Protein 8J5D (pdb70)

Solvent-accessible surface area: 45286 Å² total; per-residue (Å²): 62,51,6,8,0,14,4,26,32,49,9,6,46,92,40,22,77,11,39,64,112,156,36,0,42,63,12,0,85,25,1,84,84,19,56,8,67,1,1,24,0,27,0,12,1,4,3,3,0,72,115,41,43,56,89,42,79,25,37,2,1,46,76,0,0,64,20,0,85,149,28,63,6,79,0,4,0,4,0,0,0,16,33,18,11,40,36,123,54,124,88,45,62,5,53,12,0,102,14,0,46,85,14,9,97,115,18,66,14,0,1,0,3,2,54,138,32,64,75,11,95,24,2,2,1,14,11,0,2,35,1,6,1,0,56,1,4,10,1,23,13,0,2,6,10,0,0,36,17,0,39,86,39,1,91,96,0,16,38,129,10,0,36,10,0,10,0,0,0,0,4,49,0,22,0,18,0,3,0,28,3,57,48,162,30,38,30,122,82,42,0,0,0,3,6,5,2,34,1,124,10,3,31,8,13,1,70,0,4,2,47,49,104,53,76,98,141,48,3,76,48,2,4,126,75,4,17,70,5,33,45,108,5,92,99,3,98,13,0,54,73,108,64,4,23,4,68,51,124,53,0,70,15,3,3,43,8,2,8,67,16,1,6,34,2,0,48,62,0,0,44,24,0,75,84,1,7,94,138,54,66,25,124,13,0,0,24,0,4,11,1,14,19,2,24,32,12,73,0,9,0,0,2,2,0,0,2,1,15,0,10,135,145,86,48,3,0,67,23,2,0,81,0,0,48,140,28,113,1,5,0,2,1,11,1,2,2,5,26,34,112,59,23,68,107,124,1,85,4,5,0,65,127,0,12,92,30,1,9,122,3,8,124,75,18,147,8,61,15,3,0,10,1,36,104,72,76,31,59,69,117,0,7,63,16,4,26,145,12,15,86,134,33,43,7,2,10,0,27,97,4,37,110,94,0,65,100,88,108,25,61,33,69,0,29,28,1,9,135,115,13,81,58,92,36,41,0,0,0,0,6,0,18,39,48,36,1,53,10,0,0,0,4,2,5,0,10,13,4,5,34,30,0,6,0,16,22,136,47,120,0,109,4,7,4,22,1,0,35,4,1,0,1,57,0,98,26,114,53,4,44,18,116,95,79,9,55,51,0,0,108,107,2,49,0,0,0,0,11,14,42,54,88,127,128,129,76,60,57,140,95,61,32,35,56,78,13,2,65,48,0,54,79,12,0,59,15,0,4,109,48,19,45,92,0,2,0,1,0,7,4,84,39,1,0,3,1,0,0,0,0,0,13,21,2,90,130,94,65,45,103,50,52,73,20,0,0,0,2,0,0,8,2,2,0,16,0,0,5,3,0,9,92,91,60,135,49,134,26,23,45,0,5,0,0,0,0,0,0,19,46,22,99,0,6,1,3,0,0,71,51,7,59,26,110,37,128,35,78,128,150,39,23,84,131,0,3,61,83,1,32,79,0,23,91,69,0,68,110,34,34,87,76,58,29,46,8,17,4,0,15,0,0,0,1,6,5,0,3,8,5,0,1,3,0,36,30,8,3,21,0,0,47,6,2,0,0,0,30,9,139,42,28,114,3,71,5,0,0,0,12,0,16,0,10,108,100,1,24,101,50,54,48,96,52,0,33,127,82,26,75,119,68,5,69,129,23,4,108,62,1,46,113,76,0,85,45,13,4,75,121,0,45,64,41,18,96,206,172,74,15,56,9,1,21,14,73,6,118,26,42,0,0,3,42,0,0,1,0,25,96,9,84,2,36,2,10,1,3,13,70,63,10,39,1,8,148,23,52,10,10,30,9,2,3,10,3,62,43,3,7,54,45,105,24,56,101,35,85,99,10,115,7,8,9,39,0,47,154,8,15,85,68,132,110,23,44,2,20,4,0,1,44,38,42,199,71,89,22,42,5,43,104,16,94,149,51,55,37,18,53,16,9,23,2,38,0,14,2,0,3,3,3,3,10,34,66,10,1,0,45,54,15,57,31,75,46,116,21,15,16,12,1,0,6,2,0,6,1,0,4,8,2,7,58,100,0,7,150,48,17,126,69,31,63,1,0,0,2,5,20,15,82,19,84,73,143,17,136,83,12,38,13,80,35,56,39,120,35,9,41,104,0,10,68,86,48,135,79,74,83,34,43,0,0,0,0,8,0,15,31,50,25,1,55,10,0,0,0,0,2,6,0,8,10,17,0,30,27,0,16,0,26,27,155,40,83,1,98,1,4,10,16,0,0,37,2,1,0,4,53,1,100,8,126,38,23,38,25,101,103,68,5,44,64,0,0,119,92,2,48,0,0,0,0,11,12,38,58,76,141,102,144,84,71,82,172,106,53,32,29,64,63,4,0,79,49,0,60,74,8,0,44,21,1,6,117,48,24,46,99,3,2,4,0,0,5,2,84,45,1,6,7,0,0,0,0,0,0,14,0,5,119,105,82,62,56,46,50,60,111,30,0,0,0,1,1,0,10,4,5,1,11,0,1,1,2,0,13,88,89,56,161,45,123,22,12,31,0,20,0,8,2,3,0,0,18,49,42,96,2,6,6,4,1,1,66,60,15,52,10,121,48,129,29,61,118,109,20,28,82,80,0,8,56,82,1,40,62,1,29,84,68,0,48,98,30,37,96,45,80,17,62,4,21,3,0,11,0,0,0,0,4,20,0,3,7,0,0,0,18,0,28,88,45,38,50,56,0,78,11,12,0,0,0,26,10,146,54,27,108,1,66,10,0,0,1,41,0,39,0,4,114,105,0,16,95,49,50,36,106,50,6,49,114,69,27,62,104,64,5,98,105,33,20,118,44,0,59,102,74,0,96,57,24,4,70,115,0,64,75,51,7,121

Foldseek 3Di:
DAEEEEADPQCADLALAGPPVVVVVVQLVLCVVLVHQAYEYEPEQCHQCAEPLQGGDCRRVVVVQVVCVVSPHAYAYEDQQFWDADAPDGRDTRAHHPLVVVLCVVPVLQFFAFPVGDGDRGHGDLLQQQPLRRVRGHVLRSSLSVLLVVCVVCVVPFQPRYAEYEYQLEHVSALWYPQARSHVDQADPPWQGTARQFRVSRLVVLCVLCVVVVHNPLSPGDDPFLDGGRDALCVTQQRALPPRVCPPPSNVSVLCSLLVSSLVSVLSNLVSNCVSCPPRNHAYAHEHEQLQWLQPGQQSRNCSRGNFRPGVVDHRCLVVLQSCLVSVYEYEYEAQLDQQVNDDPVRVGHSPVSLVSNVVSCVVSVHFYAYEYPDADQDVSSLVSNLCSVVVHPYYYYDHDDCVCVDDVNVVSVSVSVVSND/DDAAEEEAALQDLQNLLLQLLLQPDPQAQEYEYHDQDRFVVSQVVNCPDPGNYHYYYDHDPVCLLVRCARHQAYAYQHADFAAVPRDPVVRVLRLLVSLLVSLLSCQVHPLNRLYEYERPPLLQSQLLSLVSNVVVVSSPQQRGWYQPQLLQLVLLVLCCVVVVDDSVQWTWKWKAGLQLLRIFTQRCVTVVHDDADPVRCPPSSNCSSCVFVVQCVVVPRGGTDRNSSSVSVSVVVVLQSVQLVPPQVRKDWTWTQDPLDPARIMTTIAGQHNRGGPDGDSCSPPPGDPVSVVSNVVSPVVSNVSNVNNVVSSVD/DQPLKDKDKFWPPPQWKWFAFLPQWIWTQWGFPPGRVLVVQPRFGGWTWFWKAAQARHDGGGHRAVQVVVRVQVDGGHMMMTMTGQDPDHDPCVCVVPPDLLRQALLNVQDKDKDAFLQFFPVNQRVPDDGGHDDIDIGRQSRGTHSVNSVVVPVGRTSDTGHHDHDPPGDTHGHPDPVVVVVVVVVVVVD/DPAEEEEAQLQDLQNLLLQLLLQQDLLAQEYEYEDQDCQVVSQVVNQPDPRNHHYYYAHDLVRLLVRLQGHAAYEYQNADFDDDPDDVVVSVVVLLVSLLVSLLSNLVRPLQHAYEYNHPPCLQNQLLSQVSNVVSVSRDQQRYWYQQQLLQLVLLVLVCVVDVDDSVPWGWAWKFGHAALRTQTPPVPIPPDDDDDPVRNVVSSVCSRCPQVVQCVVVVNPGTDRNSSSVSVSVVVVLQSCQLVADFPSFDQTWGQDPLDPQRIMGGTATQHNNGRPDGDNCVVPPDDVVCVVSVVVSVVVSVVSHVNSVVSSD

Sequence (1244 aa):
VPVFVMMPLDSVTMGNTVNRRKAMKASLQALKSAGVEGIMIDVWWGLVEKESPGTYNWGGYNELLELAKKLGLKVQAVMSFHQCGGNVGDSVTIPLPQWVVEEVDKDPDLAYTDQWGRRNHEYISLGADTLPVLKGRTPVQCYADFMRAFRDNFKHLLGETIVEIQVGMGPAGELRYPSYPEQEGTWKFPGIGAFQCYDKYSLSSLKAAAETYGKPEWGSTGPTDAGHYNNWPEDTQFFKKEGGGWNSEYGDFFLSWYSQMLLDHGERILSSAKSIFENMGVKISVKIAGIHWHYGTRSHAPELTAGYYNTRFRDGYLPIAQMLARHNAIFNFTCIEMRDHEQPQDALCAPEKLVNQVALATLAAEVPLAGENALPRYDDYAHEQILKASALMCAFTYLRMNPELFQADNWGKFVAFVKKMGASYKVAVLGAAGGIGQPLSLLIKMSPLVSTLHLYDIANVKGVAADLSHCNTPSQVRDFTGPSELADCLKDVNVVVIPAGVPRKPGMTRDDLFNINANIVKTLVEAVAENCPNAFIHIISNPVNSTVPIAAEVLKKKGVYDPKKLFGVTTLDVVRANTFVSQKKNLKLIDVDVPVIGGHAGITILPLLSKTKPSVNFTDEEIQELTVRIQNAGTEVVDAKAGAGSATLSMAYAAARFVESSLRALDGDGDVYECSFVESTLTDLPFFASRVKIGKNGLEAVIESDLQGLTEYEQKALEALKVELKASIDKGVAFANKMNLNEYMVTLEKPLGIRFALSADGKIFVHAIKKGSNAEKARIIMVGDTLKKASDSSGGTLVEIKDFGDTKKMLVEKTGSFSLVLERPFSPFPIQYLLHLSDLDLLYNRGRVSFVTWNKNLLSSNLRASSQGSGNSGYAAFSSKFFTPQGWKLLNISPLVSVFSEDVPGDGEWGYGNFPLEEYIKALDRSKGASYKVAVLGAAGGIGQPLSLLIKMSPLVSTLHLYDIANVKGVAADLSHCNTPSQVRDFTGPSELADCLKDVNVVVIPAGVPRKPGMTRDDLFNINANIVKTLVEAVAENCPNAFIHIISNPVNSTVPIAAEVLKKKGVYDPKKLFGVTTLDVVRANTFVSQKKNLKLIDVDVPVIGGHAGITILPLLSKTKPSVNFTDEEIQELTVRIQNAGTEVVDAKAGAGSATLSMAYAAARFVESSLRALDGDGDVYECSFVESTLTDLPFFASRVKIGKNGLEAVIESDLQGLTEYEQKALEALKVELKASIDKGVAFAN

B-factor: mean 66.35, std 25.89, range [2.87, 139.89]

Secondary structure (DSSP, 8-state):
--EEEEPPTTSB-SSSSBSSHHHHHHHHHHHHHTT--EEEEEEESTTTSSS-SS----HHHHHHHHHHHHTT-EEEEEEE-S--S-SSS-----PPPHHHHHHHHHSGGGEEE-TT--EEEEEE-STTTTS--BTTB-HHHHHHHHHHHHHHHTTTTBTTTEEEEEE--SGGGBSS-----TGGGSS-SS---------HHHHHHHHHHHHHTT-TTSSSSS-TTS--TTS-GGGSTTT-TTT-GGGSHHHHHHHHHHHHHHHHHHHHHHHHHHHHTTTSS-EEEEEE----TT-SSSS-HHHHHTT----SSS-THHHHHHHHHHHTEEEEE---S--TTTS-TTTT--HHHHHHHHHHHHHHHT--EEEE-SS----HHHHHHHHHHHH----EEE---SGGGGSHHHHHHHHHHHHHH-/--EEEEEETTTSTTHHHHHHHHHT-SSEEEEEEE-SSS-HHHHHHHHTS--S-EEEEE-SHHHHHHHTTT-SEEEE----PPPTT--HHHHHHHHHHHHHHHHHHHHHH-SSS-EEE-SSPHHHHHHHHHHHHHTTT---GGGEEEE-HHHHHHHHHHHHHHHT--TTT----EEE-SSSTTEEE-GGG-SS-----HHHHTTHHHHHHHHHHHHHHHTTTS-S--HHHHHHHHHHHHHHHHHHT--TT-EEEEEE--TTSSSSSEEEEEEEETTEEEEE-GGGGSS--HHHHHHHHHHHHHHHHHHHHHHHHHH-/--EEEEEESTTSTTHHHHHHHHHS-TTEEEEEEEESS-HHHHHHHHTTS-SS-EEEEEEHHHHHHHHTSS-SEEEE---PPP-TT--HHHHHHHHHHHHHHHHHHHHHH--SSEEEE-SS-HHHHHHHHHHHHHHHT---GGG-EEE-HHHHHHHHHHHHHHTT--TTT----EEE-SSSTTEEE-GGG-SS-----HHHHHHHHHHHTTSHHHHHHHTTTS----HHHHHHHHHHHHHHHHHHTT-S--EEEEEEE-SSSSSSEEEEEEEEETTEEEEE-SGGGSS--HHHHHHHHHHHHHHHHHHHHHHHHH-/--TTEEEEEEESP--EEEEEETTS-EEEEEEETTSHHHHSTT--SS-EEEEE--TT----EE--SHHHHHHHHH--SSEEEEEEE--SS---HHHHHHS-TTTS-S-SS---EEE--TTTB-TTS---SSSS-SS-EEESSGGGB-HHHHHHH--PPEEEEE-----S---EES-SS-HHHHHHHHHHHH-

Organism: Arabidopsis thaliana (NCBI:txid3702)

InterPro domains:
  IPR001371 Glycoside hydrolase, family 14B, plant [PR00842] (265-274)
  IPR001371 Glycoside hydrolase, family 14B, plant [PR00842] (425-435)
  IPR001371 Glycoside hydrolase, family 14B, plant [PR00842] (481-490)
  IPR001371 Glycoside hydrolase, family 14B, plant [PR00842] (514-528)
  IPR001371 Glycoside hydrolase, family 14B, plant [PR00842] (529-543)
  IPR001554 Glycoside hydrolase, family 14 [PF01373] (109-541)
  IPR001554 Glycoside hydrolase, family 14 [PR00750] (140-154)
  IPR001554 Glycoside hydrolase, family 14 [PR00750] (161-179)
  IPR001554 Glycoside hydrolase, family 14 [PR00750] (183-204)
  IPR001554 Glycoside hydrolase, family 14 [PR00750] (275-297)
  IPR001554 Glycoside hydrolase, family 14 [PR00750] (351-370)
  IPR001554 Glycoside hydrolase, family 14 [PR00750] (387-403)
  IPR001554 Glycoside hydrolase, family 14 [PR00750] (404-415)
  IPR001554 Glycoside hydrolase, family 14 [PR00750] (422-445)
  IPR001554 Glycoside hydrolase, family 14 [PR00750] (459-481)
  IPR001554 Glycoside hydrolase, family 14 [PTHR31352] (100-550)
  IPR017853 Glycoside hydrolase superfamily [SSF51445] (104-547)
  IPR018238 Glycoside hydrolase, family 14, conserved site [PS00506] (187-195)
  IPR018238 Glycoside hydrolase, family 14, conserved site [PS00679] (275-285)

GO terms:
  GO:0016161 beta-amylase activity (F, IDA)
  GO:0009414 response to water deprivation (P, IEP)
  GO:0005983 starch catabolic process (P, IDA)
  GO:0005983 starch catabolic process (P, IMP)

Structure (mmCIF, N/CA/C/O backbone):
data_8J5D
#
_entry.id   8J5D
#
_cell.length_a   1.00
_cell.length_b   1.00
_cell.length_c   1.00
_cell.angle_alpha   90.00
_cell.angle_beta   90.00
_cell.angle_gamma   90.00
#
_symmetry.space_group_name_H-M   'P 1'
#
loop_
_entity.id
_entity.type
_entity.pdbx_description
1 polymer 'Beta-amylase 1, chloroplastic'
2 polymer 'Malate dehydrogenase, chloroplastic'
3 polymer 'Phosphoglucan phosphatase LSF1, chloroplastic'
#
loop_
_atom_site.group_PDB
_atom_site.id
_atom_site.type_symbol
_atom_site.label_atom_id
_atom_site.label_alt_id
_atom_site.label_comp_id
_atom_site.label_asym_id
_atom_site.label_entity_id
_atom_site.label_seq_id
_atom_site.pdbx_PDB_ins_code
_atom_site.Cartn_x
_atom_site.Cartn_y
_atom_site.Cartn_z
_atom_site.occupancy
_atom_site.B_iso_or_equiv
_atom_site.auth_seq_id
_atom_site.auth_comp_id
_atom_site.auth_asym_id
_atom_site.auth_atom_id
_atom_site.pdbx_PDB_model_num
ATOM 1 N N . VAL A 1 30 ? 109.637 132.704 182.280 1.00 91.07 106 VAL A N 1
ATOM 2 C CA . VAL A 1 30 ? 110.645 132.340 181.293 1.00 91.91 106 VAL A CA 1
ATOM 3 C C . VAL A 1 30 ? 111.129 130.915 181.537 1.00 92.75 106 VAL A C 1
ATOM 4 O O . VAL A 1 30 ? 111.502 130.568 182.658 1.00 93.25 106 VAL A O 1
ATOM 8 N N . PRO A 1 31 ? 111.107 130.090 180.490 1.00 90.42 107 PRO A N 1
ATOM 9 C CA . PRO A 1 31 ? 111.594 128.712 180.627 1.00 89.29 107 PRO A CA 1
ATOM 10 C C . PRO A 1 31 ? 113.052 128.670 181.062 1.00 89.28 107 PRO A C 1
ATOM 11 O O . PRO A 1 31 ? 113.868 129.498 180.654 1.00 89.97 107 PRO A O 1
ATOM 15 N N . VAL A 1 32 ? 113.372 127.684 181.896 1.00 92.87 108 VAL A N 1
ATOM 16 C CA . VAL A 1 32 ? 114.705 127.512 182.460 1.00 93.20 108 VAL A CA 1
ATOM 17 C C . VAL A 1 32 ? 115.255 126.178 181.978 1.00 94.82 108 VAL A C 1
ATOM 18 O O . VAL A 1 32 ? 114.576 125.149 182.078 1.00 95.35 108 VAL A O 1
ATOM 22 N N . PHE A 1 33 ? 116.476 126.197 181.448 1.00 93.15 109 PHE A N 1
ATOM 23 C CA . PHE A 1 33 ? 117.129 125.001 180.936 1.00 91.22 109 PHE A CA 1
ATOM 24 C C . PHE A 1 33 ? 118.500 124.847 181.576 1.00 92.57 109 PHE A C 1
ATOM 25 O O . PHE A 1 33 ? 119.214 125.832 181.780 1.00 95.96 109 PHE A O 1
ATOM 33 N N . VAL A 1 34 ? 118.856 123.608 181.901 1.00 88.08 110 VAL A N 1
ATOM 34 C CA . VAL A 1 34 ? 120.141 123.280 182.513 1.00 87.63 110 VAL A CA 1
ATOM 35 C C . VAL A 1 34 ? 120.908 122.360 181.573 1.00 89.69 110 VAL A C 1
ATOM 36 O O . VAL A 1 34 ? 120.309 121.540 180.874 1.00 91.41 110 VAL A O 1
ATOM 40 N N . MET A 1 35 ? 122.226 122.528 181.518 1.00 95.50 111 MET A N 1
ATOM 41 C CA . MET A 1 35 ? 123.045 121.750 180.596 1.00 97.90 111 MET A CA 1
ATOM 42 C C . MET A 1 35 ? 123.717 120.563 181.286 1.00 100.72 111 MET A C 1
ATOM 43 O O . MET A 1 35 ? 124.329 120.702 182.344 1.00 103.91 111 MET A O 1
ATOM 48 N N . MET A 1 36 ? 123.634 119.374 180.632 1.00 90.79 112 MET A N 1
ATOM 49 C CA . MET A 1 36 ? 124.329 118.146 180.992 1.00 89.30 112 MET A CA 1
ATOM 50 C C . MET A 1 36 ? 125.835 118.361 180.891 1.00 91.08 112 MET A C 1
ATOM 51 O O . MET A 1 36 ? 126.295 119.004 179.941 1.00 90.75 112 MET A O 1
ATOM 56 N N . PRO A 1 37 ? 126.639 117.831 181.837 1.00 91.82 113 PRO A N 1
ATOM 57 C CA . PRO A 1 37 ? 128.095 118.003 181.730 1.00 93.77 113 PRO A CA 1
ATOM 58 C C . PRO A 1 37 ? 128.658 117.397 180.458 1.00 91.41 113 PRO A C 1
ATOM 59 O O . PRO A 1 37 ? 127.953 116.719 179.702 1.00 91.34 113 PRO A O 1
ATOM 63 N N . LEU A 1 38 ? 129.943 117.638 180.220 1.00 90.61 114 LEU A N 1
ATOM 64 C CA . LEU A 1 38 ? 130.612 117.098 179.048 1.00 91.58 114 LEU A CA 1
ATOM 65 C C . LEU A 1 38 ? 130.747 115.580 179.113 1.00 92.13 114 LEU A C 1
ATOM 66 O O . LEU A 1 38 ? 130.999 114.939 178.086 1.00 88.87 114 LEU A O 1
ATOM 71 N N . ASP A 1 39 ? 130.565 114.988 180.299 1.00 101.08 115 ASP A N 1
ATOM 72 C CA . ASP A 1 39 ? 130.554 113.540 180.483 1.00 98.92 115 ASP A CA 1
ATOM 73 C C . ASP A 1 39 ? 129.158 112.940 180.455 1.00 97.15 115 ASP A C 1
ATOM 74 O O . ASP A 1 39 ? 128.907 111.940 181.139 1.00 98.72 115 ASP A O 1
ATOM 79 N N . SER A 1 40 ? 128.235 113.524 179.693 1.00 92.62 116 SER A N 1
ATOM 80 C CA . SER A 1 40 ? 126.908 112.932 179.592 1.00 93.78 116 SER A CA 1
ATOM 81 C C . SER A 1 40 ? 126.951 111.588 178.872 1.00 95.65 116 SER A C 1
ATOM 82 O O . SER A 1 40 ? 126.103 110.723 179.119 1.00 96.83 116 SER A O 1
ATOM 85 N N . VAL A 1 41 ? 127.924 111.394 177.981 1.00 90.58 117 VAL A N 1
ATOM 86 C CA . VAL A 1 41 ? 128.122 110.136 177.267 1.00 86.23 117 VAL A CA 1
ATOM 87 C C . VAL A 1 41 ? 129.617 109.846 177.222 1.00 87.38 117 VAL A C 1
ATOM 88 O O . VAL A 1 41 ? 130.418 110.742 176.934 1.00 89.87 117 VAL A O 1
ATOM 92 N N . THR A 1 42 ? 129.991 108.599 177.508 1.00 82.85 118 THR A N 1
ATOM 93 C CA . THR A 1 42 ? 131.393 108.206 177.510 1.00 82.10 118 THR A CA 1
ATOM 94 C C . THR A 1 42 ? 131.932 108.136 176.081 1.00 78.20 118 THR A C 1
ATOM 95 O O . THR A 1 42 ? 131.245 108.456 175.108 1.00 78.09 118 THR A O 1
ATOM 99 N N . MET A 1 43 ? 133.194 107.713 175.959 1.00 77.10 119 MET A N 1
ATOM 100 C CA . MET A 1 43 ? 133.767 107.485 174.636 1.00 80.02 119 MET A CA 1
ATOM 101 C C . MET A 1 43 ? 132.987 106.414 173.886 1.00 79.90 119 MET A C 1
ATOM 102 O O . MET A 1 43 ? 132.699 106.563 172.693 1.00 79.78 119 MET A O 1
ATOM 107 N N . GLY A 1 44 ? 132.638 105.327 174.569 1.00 81.33 120 GLY A N 1
ATOM 108 C CA . GLY A 1 44 ? 131.644 104.420 174.037 1.00 79.34 120 GLY A CA 1
ATOM 109 C C . GLY A 1 44 ? 130.251 105.005 174.165 1.00 81.84 120 GLY A C 1
ATOM 110 O O . GLY A 1 44 ? 129.976 105.841 175.025 1.00 82.50 120 GLY A O 1
ATOM 111 N N . ASN A 1 45 ? 129.351 104.553 173.292 1.00 72.90 121 ASN A N 1
ATOM 112 C CA . ASN A 1 45 ? 127.998 105.103 173.233 1.00 69.20 121 ASN A CA 1
ATOM 113 C C . ASN A 1 45 ? 127.140 104.551 174.376 1.00 71.92 121 ASN A C 1
ATOM 114 O O . ASN A 1 45 ? 126.116 103.900 174.178 1.00 76.06 121 ASN A O 1
ATOM 119 N N . THR A 1 46 ? 127.588 104.832 175.599 1.00 83.03 122 THR A N 1
ATOM 120 C CA . THR A 1 46 ? 126.894 104.426 176.812 1.00 83.86 122 THR A CA 1
ATOM 121 C C . THR A 1 46 ? 126.760 105.623 177.742 1.00 85.40 122 THR A C 1
ATOM 122 O O . THR A 1 46 ? 127.610 106.518 177.756 1.00 85.96 122 THR A O 1
ATOM 126 N N . VAL A 1 47 ? 125.679 105.629 178.522 1.00 92.07 123 VAL A N 1
ATOM 127 C CA . VAL A 1 47 ? 125.443 106.712 179.469 1.00 92.70 123 VAL A CA 1
ATOM 128 C C . VAL A 1 47 ? 126.427 106.598 180.625 1.00 94.15 123 VAL A C 1
ATOM 129 O O . VAL A 1 47 ? 126.607 105.521 181.207 1.00 96.32 123 VAL A O 1
ATOM 133 N N . ASN A 1 48 ? 127.071 107.712 180.962 1.00 94.48 124 ASN A N 1
ATOM 134 C CA . ASN A 1 48 ? 127.991 107.771 182.089 1.00 95.74 124 ASN A CA 1
ATOM 135 C C . ASN A 1 48 ? 127.215 108.057 183.367 1.00 97.85 124 ASN A C 1
ATOM 136 O O . ASN A 1 48 ? 126.313 108.901 183.369 1.00 98.06 124 ASN A O 1
ATOM 141 N N . ARG A 1 49 ? 127.551 107.331 184.434 1.00 109.23 125 ARG A N 1
ATOM 142 C CA . ARG A 1 49 ? 127.018 107.543 185.784 1.00 110.20 125 ARG A CA 1
ATOM 143 C C . ARG A 1 49 ? 125.487 107.646 185.765 1.00 111.03 125 ARG A C 1
ATOM 144 O O . ARG A 1 49 ? 124.885 108.636 186.176 1.00 111.81 125 ARG A O 1
ATOM 152 N N . ARG A 1 50 ? 124.862 106.562 185.297 1.00 107.45 126 ARG A N 1
ATOM 153 C CA . ARG A 1 50 ? 123.426 106.573 185.017 1.00 108.01 126 ARG A CA 1
ATOM 154 C C . ARG A 1 50 ? 122.604 106.851 186.275 1.00 109.82 126 ARG A C 1
ATOM 155 O O . ARG A 1 50 ? 121.625 107.613 186.236 1.00 110.60 126 ARG A O 1
ATOM 163 N N . LYS A 1 51 ? 122.979 106.240 187.401 1.00 114.22 127 LYS A N 1
ATOM 164 C CA . LYS A 1 51 ? 122.291 106.522 188.660 1.00 114.89 127 LYS A CA 1
ATOM 165 C C . LYS A 1 51 ? 122.505 107.968 189.095 1.00 114.36 127 LYS A C 1
ATOM 166 O O . LYS A 1 51 ? 121.593 108.604 189.641 1.00 113.85 127 LYS A O 1
ATOM 172 N N . ALA A 1 52 ? 123.702 108.507 188.859 1.00 111.89 128 ALA A N 1
ATOM 173 C CA . ALA A 1 52 ? 123.946 109.912 189.164 1.00 112.10 128 ALA A CA 1
ATOM 174 C C . ALA A 1 52 ? 123.059 110.815 188.319 1.00 113.15 128 ALA A C 1
ATOM 175 O O . ALA A 1 52 ? 122.587 111.855 188.791 1.00 114.81 128 ALA A O 1
ATOM 177 N N . MET A 1 53 ? 122.832 110.440 187.058 1.00 108.97 129 MET A N 1
ATOM 178 C CA . MET A 1 53 ? 121.969 111.242 186.198 1.00 109.78 129 MET A CA 1
ATOM 179 C C . MET A 1 53 ? 120.512 111.159 186.643 1.00 109.70 129 MET A C 1
ATOM 180 O O . MET A 1 53 ? 119.784 112.152 186.562 1.00 109.67 129 MET A O 1
ATOM 185 N N . LYS A 1 54 ? 120.063 109.983 187.093 1.00 110.81 130 LYS A N 1
ATOM 186 C CA . LYS A 1 54 ? 118.787 109.909 187.811 1.00 110.86 130 LYS A CA 1
ATOM 187 C C . LYS A 1 54 ? 118.719 110.876 188.985 1.00 110.62 130 LYS A C 1
ATOM 188 O O . LYS A 1 54 ? 117.752 111.636 189.108 1.00 110.09 130 LYS A O 1
ATOM 194 N N . ALA A 1 55 ? 119.729 110.875 189.854 1.00 112.70 131 ALA A N 1
ATOM 195 C CA . ALA A 1 55 ? 119.690 111.799 190.986 1.00 114.35 131 ALA A CA 1
ATOM 196 C C . ALA A 1 55 ? 119.576 113.242 190.505 1.00 114.32 131 ALA A C 1
ATOM 197 O O . ALA A 1 55 ? 118.701 113.999 190.959 1.00 113.20 131 ALA A O 1
ATOM 199 N N . SER A 1 56 ? 120.420 113.615 189.540 1.00 108.38 132 SER A N 1
ATOM 200 C CA . SER A 1 56 ? 120.458 114.989 189.056 1.00 106.63 132 SER A CA 1
ATOM 201 C C . SER A 1 56 ? 119.129 115.390 188.434 1.00 107.08 132 SER A C 1
ATOM 202 O O . SER A 1 56 ? 118.570 116.441 188.762 1.00 108.60 132 SER A O 1
ATOM 205 N N . LEU A 1 57 ? 118.594 114.548 187.549 1.00 107.74 133 LEU A N 1
ATOM 206 C CA . LEU A 1 57 ? 117.388 114.900 186.813 1.00 109.06 133 LEU A CA 1
ATOM 207 C C . LEU A 1 57 ? 116.156 114.885 187.705 1.00 108.63 133 LEU A C 1
ATOM 208 O O . LEU A 1 57 ? 115.238 115.688 187.503 1.00 106.89 133 LEU A O 1
ATOM 213 N N . GLN A 1 58 ? 116.101 113.967 188.671 1.00 115.40 134 GLN A N 1
ATOM 214 C CA . GLN A 1 58 ? 115.003 113.973 189.627 1.00 115.59 134 GLN A CA 1
ATOM 215 C C . GLN A 1 58 ? 115.014 115.255 190.449 1.00 115.96 134 GLN A C 1
ATOM 216 O O . GLN A 1 58 ? 113.973 115.902 190.631 1.00 115.86 134 GLN A O 1
ATOM 222 N N . ALA A 1 59 ? 116.194 115.670 190.916 1.00 115.13 135 ALA A N 1
ATOM 223 C CA . ALA A 1 59 ? 116.270 116.965 191.586 1.00 115.69 135 ALA A CA 1
ATOM 224 C C . ALA A 1 59 ? 115.858 118.102 190.653 1.00 115.73 135 ALA A C 1
ATOM 225 O O . ALA A 1 59 ? 115.152 119.029 191.073 1.00 114.93 135 ALA A O 1
ATOM 227 N N . LEU A 1 60 ? 116.276 118.042 189.387 1.00 111.28 136 LEU A N 1
ATOM 228 C CA . LEU A 1 60 ? 115.986 119.126 188.454 1.00 108.13 136 LEU A CA 1
ATOM 229 C C . LEU A 1 60 ? 114.492 119.269 188.193 1.00 107.80 136 LEU A C 1
ATOM 230 O O . LEU A 1 60 ? 113.964 120.386 188.223 1.00 107.94 136 LEU A O 1
ATOM 235 N N . LYS A 1 61 ? 113.783 118.164 187.935 1.00 114.98 137 LYS A N 1
ATOM 236 C CA . LYS A 1 61 ? 112.365 118.340 187.640 1.00 115.67 137 LYS A CA 1
ATOM 237 C C . LYS A 1 61 ? 111.560 118.570 188.911 1.00 115.25 137 LYS A C 1
ATOM 238 O O . LYS A 1 61 ? 110.488 119.181 188.841 1.00 114.45 137 LYS A O 1
ATOM 244 N N . SER A 1 62 ? 112.049 118.106 190.071 1.00 114.87 138 SER A N 1
ATOM 245 C CA . SER A 1 62 ? 111.430 118.513 191.327 1.00 115.91 138 SER A CA 1
ATOM 246 C C . SER A 1 62 ? 111.627 120.002 191.583 1.00 115.38 138 SER A C 1
ATOM 247 O O . SER A 1 62 ? 110.818 120.627 192.279 1.00 115.02 138 SER A O 1
ATOM 250 N N . ALA A 1 63 ? 112.688 120.584 191.031 1.00 111.64 139 ALA A N 1
ATOM 251 C CA . ALA A 1 63 ? 112.933 122.015 191.137 1.00 111.08 139 ALA A CA 1
ATOM 252 C C . ALA A 1 63 ? 112.070 122.833 190.187 1.00 110.83 139 ALA A C 1
ATOM 253 O O . ALA A 1 63 ? 112.071 124.065 190.277 1.00 110.13 139 ALA A O 1
ATOM 255 N N . GLY A 1 64 ? 111.334 122.185 189.288 1.00 107.26 140 GLY A N 1
ATOM 256 C CA . GLY A 1 64 ? 110.506 122.898 188.339 1.00 106.93 140 GLY A CA 1
ATOM 257 C C . GLY A 1 64 ? 111.222 123.407 187.111 1.00 107.10 140 GLY A C 1
ATOM 258 O O . GLY A 1 64 ? 110.661 124.243 186.393 1.00 106.05 140 GLY A O 1
ATOM 259 N N . VAL A 1 65 ? 112.445 122.937 186.849 1.00 105.61 141 VAL A N 1
ATOM 260 C CA . VAL A 1 65 ? 113.190 123.390 185.681 1.00 104.31 141 VAL A CA 1
ATOM 261 C C . VAL A 1 65 ? 112.453 122.971 184.418 1.00 104.27 141 VAL A C 1
ATOM 262 O O . VAL A 1 65 ? 111.971 121.836 184.307 1.00 105.36 141 VAL A O 1
ATOM 266 N N . GLU A 1 66 ? 112.348 123.900 183.462 1.00 100.85 142 GLU A N 1
ATOM 267 C CA . GLU A 1 66 ? 111.605 123.626 182.235 1.00 101.50 142 GLU A CA 1
ATOM 268 C C . GLU A 1 66 ? 112.262 122.526 181.409 1.00 101.05 142 GLU A C 1
ATOM 269 O O . GLU A 1 66 ? 111.568 121.654 180.876 1.00 103.63 142 GLU A O 1
ATOM 275 N N . GLY A 1 67 ? 113.584 122.532 181.303 1.00 94.75 143 GLY A N 1
ATOM 276 C CA . GLY A 1 67 ? 114.232 121.584 180.423 1.00 97.40 143 GLY A CA 1
ATOM 277 C C . GLY A 1 67 ? 115.741 121.569 180.535 1.00 96.98 143 GLY A C 1
ATOM 278 O O . GLY A 1 67 ? 116.331 122.172 181.434 1.00 98.53 143 GLY A O 1
ATOM 279 N N . ILE A 1 68 ? 116.361 120.862 179.588 1.00 88.61 144 ILE A N 1
ATOM 280 C CA . ILE A 1 68 ? 117.761 120.484 179.678 1.00 86.47 144 ILE A CA 1
ATOM 281 C C . ILE A 1 68 ? 118.368 120.464 178.280 1.00 86.21 144 ILE A C 1
ATOM 282 O O . ILE A 1 68 ? 117.690 120.194 177.288 1.00 87.08 144 ILE A O 1
ATOM 287 N N . MET A 1 69 ? 119.668 120.742 178.214 1.00 78.02 145 MET A N 1
ATOM 288 C CA . MET A 1 69 ? 120.399 120.926 176.964 1.00 79.92 145 MET A CA 1
ATOM 289 C C . MET A 1 69 ? 121.514 119.896 176.870 1.00 81.59 145 MET A C 1
ATOM 290 O O . MET A 1 69 ? 122.328 119.772 177.791 1.00 83.71 145 MET A O 1
ATOM 295 N N . ILE A 1 70 ? 121.549 119.165 175.755 1.00 69.63 146 ILE A N 1
ATOM 296 C CA . ILE A 1 70 ? 122.422 118.009 175.580 1.00 67.63 146 ILE A CA 1
ATOM 297 C C . ILE A 1 70 ? 123.235 118.173 174.303 1.00 65.10 146 ILE A C 1
ATOM 298 O O . ILE A 1 70 ? 122.691 118.524 173.250 1.00 67.89 146 ILE A O 1
ATOM 303 N N . ASP A 1 71 ? 124.535 117.890 174.395 1.00 50.95 147 ASP A N 1
ATOM 304 C CA . ASP A 1 71 ? 125.447 117.967 173.257 1.00 48.26 147 ASP A CA 1
ATOM 305 C C . ASP A 1 71 ? 125.426 116.643 172.501 1.00 54.31 147 ASP A C 1
ATOM 306 O O . ASP A 1 71 ? 125.966 115.639 172.978 1.00 61.03 147 ASP A O 1
ATOM 311 N N . VAL A 1 72 ? 124.813 116.638 171.318 1.00 50.51 148 VAL A N 1
ATOM 312 C CA . VAL A 1 72 ? 124.850 115.479 170.427 1.00 44.13 148 VAL A CA 1
ATOM 313 C C . VAL A 1 72 ? 126.158 115.598 169.652 1.00 42.69 148 VAL A C 1
ATOM 314 O O . VAL A 1 72 ? 126.275 116.369 168.699 1.00 48.39 148 VAL A O 1
ATOM 318 N N . TRP A 1 73 ? 127.161 114.839 170.083 1.00 39.13 149 TRP A N 1
ATOM 319 C CA . TRP A 1 73 ? 128.509 115.005 169.559 1.00 36.86 149 TRP A CA 1
ATOM 320 C C . TRP A 1 73 ? 128.680 114.286 168.227 1.00 43.34 149 TRP A C 1
ATOM 321 O O . TRP A 1 73 ? 128.080 113.237 167.983 1.00 53.52 149 TRP A O 1
ATOM 332 N N . TRP A 1 74 ? 129.512 114.868 167.363 1.00 35.71 150 TRP A N 1
ATOM 333 C CA . TRP A 1 74 ? 129.803 114.259 166.070 1.00 33.24 150 TRP A CA 1
ATOM 334 C C . TRP A 1 74 ? 130.730 113.058 166.208 1.00 38.72 150 TRP A C 1
ATOM 335 O O . TRP A 1 74 ? 130.506 112.025 165.566 1.00 42.46 150 TRP A O 1
ATOM 346 N N . GLY A 1 75 ? 131.760 113.169 167.045 1.00 41.43 151 GLY A N 1
ATOM 347 C CA . GLY A 1 75 ? 132.745 112.127 167.238 1.00 32.21 151 GLY A CA 1
ATOM 348 C C . GLY A 1 75 ? 132.325 110.984 168.129 1.00 38.01 151 GLY A C 1
ATOM 349 O O . GLY A 1 75 ? 133.093 110.035 168.299 1.00 45.65 151 GLY A O 1
ATOM 350 N N . LEU A 1 76 ? 131.132 111.047 168.718 1.00 43.45 152 LEU A N 1
ATOM 351 C CA . LEU A 1 76 ? 130.579 109.929 169.466 1.00 48.52 152 LEU A CA 1
ATOM 352 C C . LEU A 1 76 ? 129.401 109.269 168.767 1.00 55.04 152 LEU A C 1
ATOM 353 O O . LEU A 1 76 ? 128.845 108.305 169.303 1.00 57.43 152 LEU A O 1
ATOM 358 N N . VAL A 1 77 ? 129.005 109.763 167.598 1.00 45.25 153 VAL A N 1
ATOM 359 C CA . VAL A 1 77 ? 127.949 109.158 166.806 1.00 39.93 153 VAL A CA 1
ATOM 360 C C . VAL A 1 77 ? 128.471 108.662 165.463 1.00 41.69 153 VAL A C 1
ATOM 361 O O . VAL A 1 77 ? 128.108 107.572 165.017 1.00 51.51 153 VAL A O 1
ATOM 365 N N . GLU A 1 78 ? 129.347 109.431 164.820 1.00 32.50 154 GLU A N 1
ATOM 366 C CA . GLU A 1 78 ? 129.944 109.064 163.541 1.00 34.66 154 GLU A CA 1
ATOM 367 C C . GLU A 1 78 ? 131.445 108.839 163.704 1.00 34.65 154 GLU A C 1
ATOM 368 O O . GLU A 1 78 ? 132.251 109.281 162.885 1.00 35.19 154 GLU A O 1
ATOM 374 N N . LYS A 1 79 ? 131.824 108.137 164.775 1.00 42.13 155 LYS A N 1
ATOM 375 C CA . LYS A 1 79 ? 133.217 108.120 165.215 1.00 48.39 155 LYS A CA 1
ATOM 376 C C . LYS A 1 79 ? 134.140 107.491 164.176 1.00 53.94 155 LYS A C 1
ATOM 377 O O . LYS A 1 79 ? 135.209 108.035 163.874 1.00 50.56 155 LYS A O 1
ATOM 383 N N . GLU A 1 80 ? 133.748 106.345 163.616 1.00 58.30 156 GLU A N 1
ATOM 384 C CA . GLU A 1 80 ? 134.649 105.570 162.775 1.00 56.87 156 GLU A CA 1
ATOM 385 C C . GLU A 1 80 ? 134.117 105.254 161.387 1.00 54.47 156 GLU A C 1
ATOM 386 O O . GLU A 1 80 ? 134.916 104.901 160.512 1.00 58.65 156 GLU A O 1
ATOM 392 N N . SER A 1 81 ? 132.813 105.364 161.152 1.00 42.21 157 SER A N 1
AT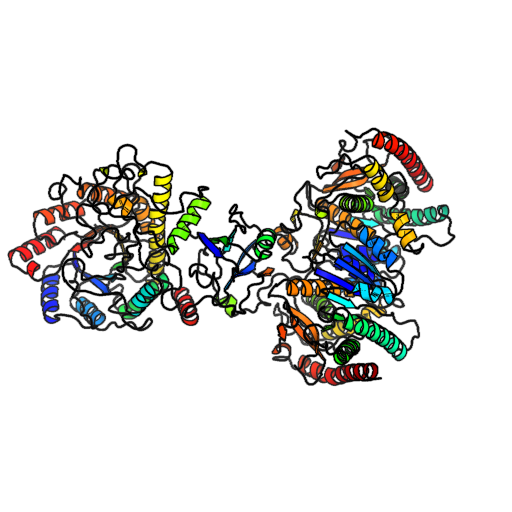OM 393 C CA . SER A 1 81 ? 132.235 105.034 159.855 1.00 46.69 157 SER A CA 1
ATOM 394 C C . SER A 1 81 ? 131.494 106.240 159.298 1.00 47.92 157 SER A C 1
ATOM 395 O O . SER A 1 81 ? 130.587 106.765 159.966 1.00 56.27 157 SER A O 1
ATOM 398 N N . PRO A 1 82 ? 131.827 106.708 158.091 1.00 41.05 158 PRO A N 1
ATOM 399 C CA . PRO A 1 82 ? 131.152 107.890 157.535 1.00 36.05 158 PRO A CA 1
ATOM 400 C C . PRO A 1 82 ? 129.664 107.696 157.285 1.00 24.56 158 PRO A C 1
ATOM 401 O O . PRO A 1 82 ? 128.978 108.638 156.879 1.00 37.89 158 PRO A O 1
ATOM 405 N N . GLY A 1 83 ? 129.151 106.490 157.502 1.00 35.98 159 GLY A N 1
ATOM 406 C CA . GLY A 1 83 ? 127.737 106.249 157.303 1.00 47.01 159 GLY A CA 1
ATOM 407 C C . GLY A 1 83 ? 127.026 105.708 158.525 1.00 52.38 159 GLY A C 1
ATOM 408 O O . GLY A 1 83 ? 125.815 105.893 158.674 1.00 49.93 159 GLY A O 1
ATOM 409 N N . THR A 1 84 ? 127.765 105.044 159.410 1.00 53.46 160 THR A N 1
ATOM 410 C CA . THR A 1 84 ? 127.163 104.424 160.583 1.00 53.11 160 THR A CA 1
ATOM 411 C C . THR A 1 84 ? 127.032 105.444 161.704 1.00 55.04 160 THR A C 1
ATOM 412 O O . THR A 1 84 ? 128.014 106.081 162.097 1.00 54.01 160 THR A O 1
ATOM 416 N N . TYR A 1 85 ? 125.817 105.589 162.222 1.00 51.12 161 TYR A N 1
ATOM 417 C CA . TYR A 1 85 ? 125.499 106.570 163.256 1.00 42.73 161 TYR A CA 1
ATOM 418 C C . TYR A 1 85 ? 125.057 105.814 164.505 1.00 46.71 161 TYR A C 1
ATOM 419 O O . TYR A 1 85 ? 123.921 105.338 164.581 1.00 48.88 161 TYR A O 1
ATOM 428 N N . ASN A 1 86 ? 125.956 105.700 165.478 1.00 50.58 162 ASN A N 1
ATOM 429 C CA . ASN A 1 86 ? 125.671 104.994 166.721 1.00 47.93 162 ASN A CA 1
ATOM 430 C C . ASN A 1 86 ? 124.903 105.918 167.658 1.00 55.34 162 ASN A C 1
ATOM 431 O O . ASN A 1 86 ? 125.380 107.008 167.991 1.00 57.55 162 ASN A O 1
ATOM 436 N N . TRP A 1 87 ? 123.721 105.479 168.085 1.00 61.75 163 TRP A N 1
ATOM 437 C CA . TRP A 1 87 ? 122.864 106.271 168.957 1.00 58.02 163 TRP A CA 1
ATOM 438 C C . TRP A 1 87 ? 122.516 105.562 170.260 1.00 62.31 163 TRP A C 1
ATOM 439 O O . TRP A 1 87 ? 121.440 105.809 170.804 1.00 61.83 163 TRP A O 1
ATOM 450 N N . GLY A 1 88 ? 123.380 104.693 170.776 1.00 77.67 164 GLY A N 1
ATOM 451 C CA . GLY A 1 88 ? 123.031 103.934 171.965 1.00 79.33 164 GLY A CA 1
ATOM 452 C C . GLY A 1 88 ? 122.852 104.765 173.222 1.00 82.23 164 GLY A C 1
ATOM 453 O O . GLY A 1 88 ? 121.744 104.866 173.769 1.00 84.92 164 GLY A O 1
ATOM 454 N N . GLY A 1 89 ? 123.952 105.357 173.692 1.00 76.90 165 GLY A N 1
ATOM 455 C CA . GLY A 1 89 ? 123.885 106.173 174.892 1.00 75.24 165 GLY A CA 1
ATOM 456 C C . GLY A 1 89 ? 122.965 107.367 174.734 1.00 77.17 165 GLY A C 1
ATOM 457 O O . GLY A 1 89 ? 122.237 107.726 175.660 1.00 80.12 165 GLY A O 1
ATOM 458 N N . TYR A 1 90 ? 122.986 107.999 173.558 1.00 74.47 166 TYR A N 1
ATOM 459 C CA . TYR A 1 90 ? 122.109 109.141 173.323 1.00 75.94 166 TYR A CA 1
ATOM 460 C C . TYR A 1 90 ? 120.642 108.728 173.319 1.00 77.65 166 TYR A C 1
ATOM 461 O O . TYR A 1 90 ? 119.790 109.445 173.851 1.00 78.35 166 TYR A O 1
ATOM 470 N N . ASN A 1 91 ? 120.322 107.582 172.716 1.00 73.43 167 ASN A N 1
ATOM 471 C CA . ASN A 1 91 ? 118.949 107.093 172.747 1.00 74.82 167 ASN A CA 1
ATOM 472 C C . ASN A 1 91 ? 118.502 106.848 174.178 1.00 75.19 167 ASN A C 1
ATOM 473 O O . ASN A 1 91 ? 117.413 107.272 174.585 1.00 76.48 167 ASN A O 1
ATOM 478 N N . GLU A 1 92 ? 119.350 106.176 174.963 1.00 83.60 168 GLU A N 1
ATOM 479 C CA . GLU A 1 92 ? 119.035 105.970 176.373 1.00 85.20 168 GLU A CA 1
ATOM 480 C C . GLU A 1 92 ? 118.798 107.299 177.076 1.00 88.18 168 GLU A C 1
ATOM 481 O O . GLU A 1 92 ? 117.787 107.472 177.763 1.00 88.18 168 GLU A O 1
ATOM 487 N N . LEU A 1 93 ? 119.696 108.265 176.871 1.00 97.40 169 LEU A N 1
ATOM 488 C CA . LEU A 1 93 ? 119.621 109.536 177.582 1.00 93.88 169 LEU A CA 1
ATOM 489 C C . LEU A 1 93 ? 118.359 110.311 177.226 1.00 91.96 169 LEU A C 1
ATOM 490 O O . LEU A 1 93 ? 117.673 110.836 178.106 1.00 93.35 169 LEU A O 1
ATOM 495 N N . LEU A 1 94 ? 118.046 110.417 175.934 1.00 88.33 170 LEU A N 1
ATOM 496 C CA . LEU A 1 94 ? 116.895 111.223 175.532 1.00 90.78 170 LEU A CA 1
ATOM 497 C C . LEU A 1 94 ? 115.572 110.534 175.846 1.00 93.60 170 LEU A C 1
ATOM 498 O O . LEU A 1 94 ? 114.627 111.199 176.284 1.00 91.39 170 LEU A O 1
ATOM 503 N N . GLU A 1 95 ? 115.478 109.212 175.663 1.00 103.98 171 GLU A N 1
ATOM 504 C CA . GLU A 1 95 ? 114.285 108.506 176.123 1.00 102.86 171 GLU A CA 1
ATOM 505 C C . GLU A 1 95 ? 114.128 108.652 177.632 1.00 103.31 171 GLU A C 1
ATOM 506 O O . GLU A 1 95 ? 113.010 108.770 178.146 1.00 103.53 171 GLU A O 1
ATOM 512 N N . LEU A 1 96 ? 115.249 108.674 178.352 1.00 104.09 172 LEU A N 1
ATOM 513 C CA . LEU A 1 96 ? 115.236 108.780 179.803 1.00 104.13 172 LEU A CA 1
ATOM 514 C C . LEU A 1 96 ? 114.762 110.167 180.239 1.00 104.53 172 LEU A C 1
ATOM 515 O O . LEU A 1 96 ? 113.942 110.306 181.159 1.00 104.63 172 LEU A O 1
ATOM 520 N N . ALA A 1 97 ? 115.247 111.207 179.557 1.00 104.34 173 ALA A N 1
ATOM 521 C CA . ALA A 1 97 ? 114.785 112.563 179.824 1.00 103.14 173 ALA A CA 1
ATOM 522 C C . ALA A 1 97 ? 113.308 112.711 179.486 1.00 102.40 173 ALA A C 1
ATOM 523 O O . ALA A 1 97 ? 112.581 113.455 180.155 1.00 101.97 173 ALA A O 1
ATOM 525 N N . LYS A 1 98 ? 112.847 112.015 178.444 1.00 104.06 174 LYS A N 1
ATOM 526 C CA . LYS A 1 98 ? 111.416 111.971 178.168 1.00 105.10 174 LYS A CA 1
ATOM 527 C C . LYS A 1 98 ? 110.657 111.312 179.312 1.00 104.74 174 LYS A C 1
ATOM 528 O O . LYS A 1 98 ? 109.573 111.771 179.695 1.00 103.18 174 LYS A O 1
ATOM 534 N N . LYS A 1 99 ? 111.206 110.225 179.863 1.00 111.10 175 LYS A N 1
ATOM 535 C CA . LYS A 1 99 ? 110.535 109.545 180.967 1.00 111.32 175 LYS A CA 1
ATOM 536 C C . LYS A 1 99 ? 110.405 110.458 182.177 1.00 113.11 175 LYS A C 1
ATOM 537 O O . LYS A 1 99 ? 109.396 110.400 182.888 1.00 113.51 175 LYS A O 1
ATOM 543 N N . LEU A 1 100 ? 111.400 111.310 182.429 1.00 113.13 176 LEU A N 1
ATOM 544 C CA . LEU A 1 100 ? 111.292 112.265 183.527 1.00 111.23 176 LEU A CA 1
ATOM 545 C C . LEU A 1 100 ? 110.642 113.582 183.120 1.00 109.98 176 LEU A C 1
ATOM 546 O O . LEU A 1 100 ? 110.662 114.536 183.905 1.00 110.80 176 LEU A O 1
ATOM 551 N N . GLY A 1 101 ? 110.063 113.657 181.926 1.00 107.30 177 GLY A N 1
ATOM 552 C CA . GLY A 1 101 ? 109.285 114.822 181.535 1.00 107.21 177 GLY A CA 1
ATOM 553 C C . GLY A 1 101 ? 110.055 116.123 181.451 1.00 107.43 177 GLY A C 1
ATOM 554 O O . GLY A 1 101 ? 109.552 117.165 181.892 1.00 106.70 177 GLY A O 1
ATOM 555 N N . LEU A 1 102 ? 111.261 116.091 180.896 1.00 107.16 178 LEU A N 1
ATOM 556 C CA . LEU A 1 102 ? 112.086 117.278 180.726 1.00 104.01 178 LEU A CA 1
ATOM 557 C C . LEU A 1 102 ? 112.354 117.491 179.243 1.00 104.40 178 LEU A C 1
ATOM 558 O O . LEU A 1 102 ? 112.760 116.558 178.543 1.00 107.43 178 LEU A O 1
ATOM 563 N N . LYS A 1 103 ? 112.124 118.713 178.769 1.00 100.01 179 LYS A N 1
ATOM 564 C CA . LYS A 1 103 ? 112.376 119.032 177.373 1.00 100.26 179 LYS A CA 1
ATOM 565 C C . LYS A 1 103 ? 113.867 118.945 177.075 1.00 100.57 179 LYS A C 1
ATOM 566 O O . LYS A 1 103 ? 114.708 119.178 177.943 1.00 100.22 179 LYS A O 1
ATOM 572 N N . VAL A 1 104 ? 114.192 118.600 175.832 1.00 98.84 180 VAL A N 1
ATOM 573 C CA . VAL A 1 104 ? 115.571 118.395 175.405 1.00 97.66 180 VAL A CA 1
ATOM 574 C C . VAL A 1 104 ? 115.913 119.411 174.326 1.00 96.03 180 VAL A C 1
ATOM 575 O O . VAL A 1 104 ? 115.186 119.548 173.334 1.00 98.17 180 VAL A O 1
ATOM 579 N N . GLN A 1 105 ? 117.015 120.123 174.526 1.00 83.86 181 GLN A N 1
ATOM 580 C CA . GLN A 1 105 ? 117.579 121.053 173.555 1.00 81.75 181 GLN A CA 1
ATOM 581 C C . GLN A 1 105 ? 118.839 120.384 173.018 1.00 82.05 181 GLN A C 1
ATOM 582 O O . GLN A 1 105 ? 119.876 120.348 173.683 1.00 81.85 181 GLN A O 1
ATOM 588 N N . ALA A 1 106 ? 118.736 119.836 171.813 1.00 67.37 182 ALA A N 1
ATOM 589 C CA . ALA A 1 106 ? 119.864 119.126 171.232 1.00 62.62 182 ALA A CA 1
ATOM 590 C C . ALA A 1 106 ? 120.793 120.100 170.524 1.00 61.46 182 ALA A C 1
ATOM 591 O O . ALA A 1 106 ? 120.363 120.895 169.688 1.00 67.14 182 ALA A O 1
ATOM 593 N N . VAL A 1 107 ? 122.075 120.040 170.864 1.00 47.19 183 VAL A N 1
ATOM 594 C CA . VAL A 1 107 ? 123.088 120.894 170.260 1.00 46.47 183 VAL A CA 1
ATOM 595 C C . VAL A 1 107 ? 123.945 120.026 169.359 1.00 45.14 183 VAL A C 1
ATOM 596 O O . VAL A 1 107 ? 124.655 119.134 169.838 1.00 50.90 183 VAL A O 1
ATOM 600 N N . MET A 1 108 ? 123.879 120.292 168.056 1.00 39.74 184 MET A N 1
ATOM 601 C CA . MET A 1 108 ? 124.512 119.446 167.049 1.00 31.84 184 MET A CA 1
ATOM 602 C C . MET A 1 108 ? 126.004 119.764 167.045 1.00 33.33 184 MET A C 1
ATOM 603 O O . MET A 1 108 ? 126.511 120.530 166.223 1.00 33.12 184 MET A O 1
ATOM 608 N N . SER A 1 109 ? 126.720 119.164 167.993 1.00 29.22 185 SER A N 1
ATOM 609 C CA . SER A 1 109 ? 128.110 119.525 168.244 1.00 29.56 185 SER A CA 1
ATOM 610 C C . SER A 1 109 ? 128.997 118.921 167.163 1.00 28.96 185 SER A C 1
ATOM 611 O O . SER A 1 109 ? 129.310 117.728 167.203 1.00 46.10 185 SER A O 1
ATOM 614 N N . PHE A 1 110 ? 129.410 119.742 166.200 1.00 28.77 186 PHE A N 1
ATOM 615 C CA . PHE A 1 110 ? 130.353 119.330 165.170 1.00 41.57 186 PHE A CA 1
ATOM 616 C C . PHE A 1 110 ? 131.765 119.812 165.478 1.00 34.25 186 PHE A C 1
ATOM 617 O O . PHE A 1 110 ? 132.556 120.056 164.564 1.00 37.09 186 PHE A O 1
ATOM 625 N N . HIS A 1 111 ? 132.098 119.950 166.758 1.00 34.89 187 HIS A N 1
ATOM 626 C CA . HIS A 1 111 ? 133.380 120.504 167.159 1.00 42.26 187 HIS A CA 1
ATOM 627 C C . HIS A 1 111 ? 134.091 119.565 168.123 1.00 47.63 187 HIS A C 1
ATOM 628 O O . HIS A 1 111 ? 133.464 118.768 168.824 1.00 42.55 187 HIS A O 1
ATOM 635 N N . GLN A 1 112 ? 135.415 119.667 168.136 1.00 53.39 188 GLN A N 1
ATOM 636 C CA . GLN A 1 112 ? 136.261 118.947 169.073 1.00 50.46 188 GLN A CA 1
ATOM 637 C C . GLN A 1 112 ? 136.355 119.728 170.377 1.00 55.03 188 GLN A C 1
ATOM 638 O O . GLN A 1 112 ? 136.207 120.950 170.398 1.00 59.49 188 GLN A O 1
ATOM 644 N N . CYS A 1 113 ? 136.569 119.010 171.476 1.00 63.61 189 CYS A N 1
ATOM 645 C CA . CYS A 1 113 ? 136.802 119.640 172.768 1.00 68.42 189 CYS A CA 1
ATOM 646 C C . CYS A 1 113 ? 137.890 118.856 173.491 1.00 70.65 189 CYS A C 1
ATOM 647 O O . CYS A 1 113 ? 138.511 117.951 172.926 1.00 70.39 189 CYS A O 1
ATOM 650 N N . GLY A 1 114 ? 138.125 119.206 174.746 1.00 87.16 190 GLY A N 1
ATOM 651 C CA . GLY A 1 114 ? 139.009 118.434 175.602 1.00 88.68 190 GLY A CA 1
ATOM 652 C C . GLY A 1 114 ? 140.238 119.223 176.030 1.00 90.76 190 GLY A C 1
ATOM 653 O O . GLY A 1 114 ? 140.141 120.400 176.376 1.00 90.99 190 GLY A O 1
ATOM 654 N N . GLY A 1 115 ? 141.396 118.565 176.006 1.00 101.08 191 GLY A N 1
ATOM 655 C CA . GLY A 1 115 ? 142.606 119.134 176.560 1.00 101.88 191 GLY A CA 1
ATOM 656 C C . GLY A 1 115 ? 143.095 120.377 175.850 1.00 102.02 191 GLY A C 1
ATOM 657 O O . GLY A 1 115 ? 143.625 120.307 174.737 1.00 100.63 191 GLY A O 1
ATOM 658 N N . ASN A 1 116 ? 142.918 121.526 176.496 1.00 103.90 192 ASN A N 1
ATOM 659 C CA . ASN A 1 116 ? 143.434 122.797 176.008 1.00 104.90 192 ASN A CA 1
ATOM 660 C C . ASN A 1 116 ? 144.416 123.420 176.986 1.00 105.52 192 ASN A C 1
ATOM 661 O O . ASN A 1 116 ? 145.515 123.825 176.588 1.00 106.38 192 ASN A O 1
ATOM 666 N N . VAL A 1 117 ? 144.043 123.507 178.262 1.00 112.96 193 VAL A N 1
ATOM 667 C CA . VAL A 1 117 ? 144.939 123.905 179.340 1.00 113.97 193 VAL A CA 1
ATOM 668 C C . VAL A 1 117 ? 144.970 122.855 180.443 1.00 113.08 193 VAL A C 1
ATOM 669 O O . VAL A 1 117 ? 146.034 122.341 180.802 1.00 112.68 193 VAL A O 1
ATOM 673 N N . GLY A 1 118 ? 143.806 122.520 180.990 1.00 112.53 194 GLY A N 1
ATOM 674 C CA . GLY A 1 118 ? 143.664 121.410 181.907 1.00 111.05 194 GLY A CA 1
ATOM 675 C C . GLY A 1 118 ? 143.358 120.126 181.168 1.00 110.51 194 GLY A C 1
ATOM 676 O O . GLY A 1 118 ? 143.641 119.978 179.976 1.00 110.43 194 GLY A O 1
ATOM 677 N N . ASP A 1 119 ? 142.763 119.179 181.892 1.00 113.04 195 ASP A N 1
ATOM 678 C CA . ASP A 1 119 ? 142.386 117.894 181.315 1.00 113.89 195 ASP A CA 1
ATOM 679 C C . ASP A 1 119 ? 140.924 117.870 180.885 1.00 112.50 195 ASP A C 1
ATOM 680 O O . ASP A 1 119 ? 140.625 117.656 179.706 1.00 111.08 195 ASP A O 1
ATOM 685 N N . SER A 1 120 ? 140.009 118.119 181.824 1.00 99.83 196 SER A N 1
ATOM 686 C CA . SER A 1 120 ? 138.579 117.928 181.611 1.00 98.69 196 SER A CA 1
ATOM 687 C C . SER A 1 120 ? 138.321 116.576 180.960 1.00 96.98 196 SER A C 1
ATOM 688 O O . SER A 1 120 ? 138.814 115.549 181.438 1.00 95.40 196 SER A O 1
ATOM 691 N N . VAL A 1 121 ? 137.562 116.562 179.865 1.00 87.67 197 VAL A N 1
ATOM 692 C CA . VAL A 1 121 ? 137.287 115.346 179.104 1.00 85.91 197 VAL A CA 1
ATOM 693 C C . VAL A 1 121 ? 137.306 115.698 177.623 1.00 82.58 197 VAL A C 1
ATOM 694 O O . VAL A 1 121 ? 136.893 116.797 177.234 1.00 84.32 197 VAL A O 1
ATOM 698 N N . THR A 1 122 ? 137.812 114.783 176.801 1.00 70.54 198 THR A N 1
ATOM 699 C CA . THR A 1 122 ? 138.041 115.041 175.385 1.00 70.12 198 THR A CA 1
ATOM 700 C C . THR A 1 122 ? 137.079 114.227 174.529 1.00 69.16 198 THR A C 1
ATOM 701 O O . THR A 1 122 ? 136.966 113.009 174.698 1.00 73.04 198 THR A O 1
ATOM 705 N N . ILE A 1 123 ? 136.395 114.905 173.612 1.00 55.74 199 ILE A N 1
ATOM 706 C CA . ILE A 1 123 ? 135.563 114.253 172.603 1.00 51.86 199 ILE A CA 1
ATOM 707 C C . ILE A 1 123 ? 136.049 114.703 171.231 1.00 51.30 199 ILE A C 1
ATOM 708 O O . ILE A 1 123 ? 135.581 115.724 170.708 1.00 62.69 199 ILE A O 1
ATOM 713 N N . PRO A 1 124 ? 136.990 113.989 170.622 1.00 47.05 200 PRO A N 1
ATOM 714 C CA . PRO A 1 124 ? 137.580 114.455 169.363 1.00 51.25 200 PRO A CA 1
ATOM 715 C C . PRO A 1 124 ? 136.608 114.325 168.200 1.00 48.68 200 PRO A C 1
ATOM 716 O O . PRO A 1 124 ? 135.525 113.747 168.302 1.00 46.29 200 PRO A O 1
ATOM 720 N N . LEU A 1 125 ? 137.024 114.893 167.071 1.00 40.77 201 LEU A N 1
ATOM 721 C CA . LEU A 1 125 ? 136.315 114.703 165.823 1.00 41.49 201 LEU A CA 1
ATOM 722 C C . LEU A 1 125 ? 136.453 113.252 165.367 1.00 47.45 201 LEU A C 1
ATOM 723 O O . LEU A 1 125 ? 137.352 112.536 165.816 1.00 47.11 201 LEU A O 1
ATOM 728 N N . PRO A 1 126 ? 135.562 112.790 164.489 1.00 46.25 202 PRO A N 1
ATOM 729 C CA . PRO A 1 126 ? 135.678 111.422 163.974 1.00 45.40 202 PRO A CA 1
ATOM 730 C C . PRO A 1 126 ? 137.046 111.171 163.354 1.00 48.12 202 PRO A C 1
ATOM 731 O O . PRO A 1 126 ? 137.663 112.068 162.777 1.00 50.49 202 PRO A O 1
ATOM 735 N N . GLN A 1 127 ? 137.521 109.932 163.501 1.00 51.40 203 GLN A N 1
ATOM 736 C CA . GLN A 1 127 ? 138.890 109.609 163.111 1.00 53.11 203 GLN A CA 1
ATOM 737 C C . GLN A 1 127 ? 139.101 109.775 161.611 1.00 49.01 203 GLN A C 1
ATOM 738 O O . GLN A 1 127 ? 140.171 110.211 161.176 1.00 49.63 203 GLN A O 1
ATOM 744 N N . TRP A 1 128 ? 138.100 109.425 160.801 1.00 45.07 204 TRP A N 1
ATOM 745 C CA . TRP A 1 128 ? 138.222 109.640 159.362 1.00 44.17 204 TRP A CA 1
ATOM 746 C C . TRP A 1 128 ? 138.300 111.126 159.033 1.00 42.70 204 TRP A C 1
ATOM 747 O O . TRP A 1 128 ? 139.057 111.535 158.143 1.00 44.69 204 TRP A O 1
ATOM 758 N N . VAL A 1 129 ? 137.531 111.951 159.747 1.00 51.64 205 VAL A N 1
ATOM 759 C CA . VAL A 1 129 ? 137.607 113.398 159.561 1.00 49.99 205 VAL A CA 1
ATOM 760 C C . VAL A 1 129 ? 138.997 113.907 159.921 1.00 47.99 205 VAL A C 1
ATOM 761 O O . VAL A 1 129 ? 139.575 114.743 159.215 1.00 50.35 205 VAL A O 1
ATOM 765 N N . VAL A 1 130 ? 139.552 113.413 161.029 1.00 56.62 206 VAL A N 1
ATOM 766 C CA . VAL A 1 130 ? 140.890 113.827 161.439 1.00 57.68 206 VAL A CA 1
ATOM 767 C C . VAL A 1 130 ? 141.921 113.390 160.407 1.00 56.93 206 VAL A C 1
ATOM 768 O O . VAL A 1 130 ? 142.870 114.122 160.108 1.00 57.14 206 VAL A O 1
ATOM 772 N N . GLU A 1 131 ? 141.752 112.194 159.842 1.00 56.42 207 GLU A N 1
ATOM 773 C CA . GLU A 1 131 ? 142.665 111.732 158.802 1.00 61.65 207 GLU A CA 1
ATOM 774 C C . GLU A 1 131 ? 142.583 112.618 157.566 1.00 64.02 207 GLU A C 1
ATOM 775 O O . GLU A 1 131 ? 143.607 112.926 156.942 1.00 66.84 207 GLU A O 1
ATOM 781 N N . GLU A 1 132 ? 141.368 113.030 157.195 1.00 57.41 208 GLU A N 1
ATOM 782 C CA . GLU A 1 132 ? 141.211 113.956 156.078 1.00 53.96 208 GLU A CA 1
ATOM 783 C C . GLU A 1 132 ? 141.904 115.281 156.366 1.00 54.82 208 GLU A C 1
ATOM 784 O O . GLU A 1 132 ? 142.549 115.862 155.483 1.00 54.12 208 GLU A O 1
ATOM 790 N N . VAL A 1 133 ? 141.785 115.772 157.600 1.00 59.31 209 VAL A N 1
ATOM 791 C CA . VAL A 1 133 ? 142.439 117.024 157.969 1.00 53.97 209 VAL A CA 1
ATOM 792 C C . VAL A 1 133 ? 143.958 116.875 157.924 1.00 61.35 209 VAL A C 1
ATOM 793 O O . VAL A 1 133 ? 144.673 117.800 157.525 1.00 58.81 209 VAL A O 1
ATOM 797 N N . ASP A 1 134 ? 144.476 115.716 158.334 1.00 68.72 210 ASP A N 1
ATOM 798 C CA . ASP A 1 134 ? 145.921 115.500 158.271 1.00 66.56 210 ASP A CA 1
ATOM 799 C C . ASP A 1 134 ? 146.425 115.426 156.834 1.00 66.95 210 ASP A C 1
ATOM 800 O O . ASP A 1 134 ? 147.461 116.018 156.510 1.00 69.32 210 ASP A O 1
ATOM 805 N N . LYS A 1 135 ? 145.722 114.704 155.956 1.00 63.58 211 LYS A N 1
ATOM 806 C CA . LYS A 1 135 ? 146.199 114.612 154.577 1.00 65.01 211 LYS A CA 1
ATOM 807 C C . LYS A 1 135 ? 146.070 115.952 153.860 1.00 69.13 211 LYS A C 1
ATOM 808 O O . LYS A 1 135 ? 146.934 116.313 153.053 1.00 69.32 211 LYS A O 1
ATOM 814 N N . ASP A 1 136 ? 145.004 116.701 154.136 1.00 62.86 212 ASP A N 1
ATOM 815 C CA . ASP A 1 136 ? 144.838 118.056 153.608 1.00 54.80 212 ASP A CA 1
ATOM 816 C C . ASP A 1 136 ? 144.743 119.027 154.776 1.00 55.40 212 ASP A C 1
ATOM 817 O O . ASP A 1 136 ? 143.660 119.184 155.368 1.00 58.69 212 ASP A O 1
ATOM 822 N N . PRO A 1 137 ? 145.834 119.706 155.140 1.00 57.32 213 PRO A N 1
ATOM 823 C CA . PRO A 1 137 ? 145.811 120.525 156.362 1.00 54.69 213 PRO A CA 1
ATOM 824 C C . PRO A 1 137 ? 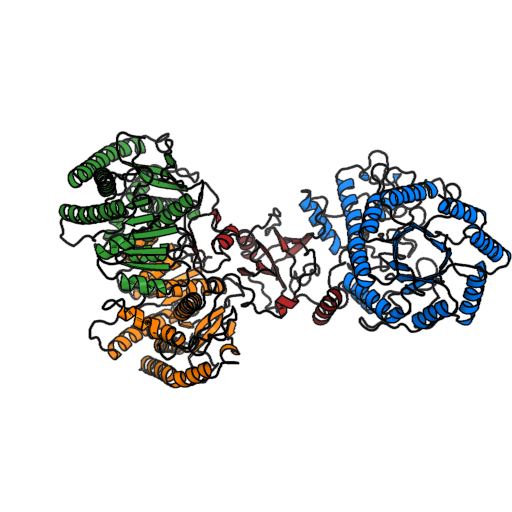144.920 121.750 156.267 1.00 56.65 213 PRO A C 1
ATOM 825 O O . PRO A 1 137 ? 144.503 122.269 157.309 1.00 55.57 213 PRO A O 1
ATOM 829 N N . ASP A 1 138 ? 144.598 122.218 155.064 1.00 61.79 214 ASP A N 1
ATOM 830 C CA . ASP A 1 138 ? 143.810 123.431 154.895 1.00 59.26 214 ASP A CA 1
ATOM 831 C C . ASP A 1 138 ? 142.320 123.209 155.113 1.00 55.92 214 ASP A C 1
ATOM 832 O O . ASP A 1 138 ? 141.519 124.072 154.739 1.00 62.66 214 ASP A O 1
ATOM 837 N N . LEU A 1 139 ? 141.931 122.082 155.699 1.00 38.31 215 LEU A N 1
ATOM 838 C CA . LEU A 1 139 ? 140.546 121.831 156.068 1.00 34.82 215 LEU A CA 1
ATOM 839 C C . LEU A 1 139 ? 140.205 122.369 157.448 1.00 45.87 215 LEU A C 1
ATOM 840 O O . LEU A 1 139 ? 139.063 122.219 157.893 1.00 52.81 215 LEU A O 1
ATOM 845 N N . ALA A 1 140 ? 141.163 122.986 158.133 1.00 42.05 216 ALA A N 1
ATOM 846 C CA . ALA A 1 140 ? 140.957 123.532 159.463 1.00 43.81 216 ALA A CA 1
ATOM 847 C C . ALA A 1 140 ? 141.327 125.006 159.462 1.00 47.85 216 ALA A C 1
ATOM 848 O O . ALA A 1 140 ? 142.148 125.454 158.657 1.00 49.02 216 ALA A O 1
ATOM 850 N N . TYR A 1 141 ? 140.707 125.757 160.371 1.00 32.27 217 TYR A N 1
ATOM 851 C CA . TYR A 1 141 ? 140.918 127.197 160.433 1.00 22.68 217 TYR A CA 1
ATOM 852 C C . TYR A 1 141 ? 142.389 127.517 160.665 1.00 26.86 217 TYR A C 1
ATOM 853 O O . TYR A 1 141 ? 143.037 126.929 161.534 1.00 41.05 217 TYR A O 1
ATOM 862 N N . THR A 1 142 ? 142.916 128.458 159.889 1.00 39.02 218 THR A N 1
ATOM 863 C CA . THR A 1 142 ? 144.325 128.820 159.943 1.00 45.40 218 THR A CA 1
ATOM 864 C C . THR A 1 142 ? 144.468 130.306 160.237 1.00 48.75 218 THR A C 1
ATOM 865 O O . THR A 1 142 ? 143.724 131.131 159.697 1.00 47.74 218 THR A O 1
ATOM 869 N N . ASP A 1 143 ? 145.426 130.641 161.095 1.00 62.41 219 ASP A N 1
ATOM 870 C CA . ASP A 1 143 ? 145.696 132.024 161.453 1.00 60.16 219 ASP A CA 1
ATOM 871 C C . ASP A 1 143 ? 146.780 132.604 160.543 1.00 64.04 219 ASP A C 1
ATOM 872 O O . ASP A 1 143 ? 147.220 131.972 159.580 1.00 66.39 219 ASP A O 1
ATOM 877 N N . GLN A 1 144 ? 147.232 133.819 160.861 1.00 68.25 220 GLN A N 1
ATOM 878 C CA . GLN A 1 144 ? 148.250 134.479 160.048 1.00 68.30 220 GLN A CA 1
ATOM 879 C C . GLN A 1 144 ? 149.556 133.695 160.039 1.00 72.67 220 GLN A C 1
ATOM 880 O O . GLN A 1 144 ? 150.211 133.576 158.997 1.00 72.47 220 GLN A O 1
ATOM 886 N N . TRP A 1 145 ? 149.950 133.155 161.188 1.00 73.16 221 TRP A N 1
ATOM 887 C CA . TRP A 1 145 ? 151.244 132.508 161.350 1.00 71.33 221 TRP A CA 1
ATOM 888 C C . TRP A 1 145 ? 151.207 131.018 161.035 1.00 73.06 221 TRP A C 1
ATOM 889 O O . TRP A 1 145 ? 152.211 130.328 161.242 1.00 75.24 221 TRP A O 1
ATOM 900 N N . GLY A 1 146 ? 150.081 130.509 160.540 1.00 65.57 222 GLY A N 1
ATOM 901 C CA . GLY A 1 146 ? 149.994 129.140 160.088 1.00 64.63 222 GLY A CA 1
ATOM 902 C C . GLY A 1 146 ? 149.471 128.145 161.099 1.00 68.02 222 GLY A C 1
ATOM 903 O O . GLY A 1 146 ? 149.267 126.979 160.739 1.00 75.06 222 GLY A O 1
ATOM 904 N N . ARG A 1 147 ? 149.255 128.554 162.348 1.00 65.16 223 ARG A N 1
ATOM 905 C CA . ARG A 1 147 ? 148.707 127.634 163.335 1.00 68.83 223 ARG A CA 1
ATOM 906 C C . ARG A 1 147 ? 147.312 127.194 162.915 1.00 62.94 223 ARG A C 1
ATOM 907 O O . ARG A 1 147 ? 146.467 128.019 162.557 1.00 59.15 223 ARG A O 1
ATOM 915 N N . ARG A 1 148 ? 147.072 125.889 162.962 1.00 58.28 224 ARG A N 1
ATOM 916 C CA . ARG A 1 148 ? 145.829 125.297 162.492 1.00 61.45 224 ARG A CA 1
ATOM 917 C C . ARG A 1 148 ? 145.020 124.799 163.678 1.00 59.36 224 ARG A C 1
ATOM 918 O O . ARG A 1 148 ? 145.547 124.094 164.544 1.00 64.35 224 ARG A O 1
ATOM 926 N N . ASN A 1 149 ? 143.746 125.168 163.712 1.00 47.12 225 ASN A N 1
ATOM 927 C CA . ASN A 1 149 ? 142.859 124.844 164.820 1.00 51.87 225 ASN A CA 1
ATOM 928 C C . ASN A 1 149 ? 142.001 123.654 164.410 1.00 47.26 225 ASN A C 1
ATOM 929 O O . ASN A 1 149 ? 141.181 123.758 163.493 1.00 48.09 225 ASN A O 1
ATOM 934 N N . HIS A 1 150 ? 142.181 122.529 165.099 1.00 52.39 226 HIS A N 1
ATOM 935 C CA . HIS A 1 150 ? 141.491 121.288 164.774 1.00 57.08 226 HIS A CA 1
ATOM 936 C C . HIS A 1 150 ? 140.145 121.152 165.474 1.00 53.31 226 HIS A C 1
ATOM 937 O O . HIS A 1 150 ? 139.505 120.102 165.357 1.00 53.28 226 HIS A O 1
ATOM 944 N N . GLU A 1 151 ? 139.705 122.184 166.195 1.00 57.20 227 GLU A N 1
ATOM 945 C CA . GLU A 1 151 ? 138.413 122.156 166.869 1.00 53.08 227 GLU A CA 1
ATOM 946 C C . GLU A 1 151 ? 137.245 122.063 165.897 1.00 46.12 227 GLU A C 1
ATOM 947 O O . GLU A 1 151 ? 136.159 121.637 166.298 1.00 39.45 227 GLU A O 1
ATOM 953 N N . TYR A 1 152 ? 137.439 122.445 164.637 1.00 33.68 228 TYR A N 1
ATOM 954 C CA . TYR A 1 152 ? 136.329 122.552 163.700 1.00 23.00 228 TYR A CA 1
ATOM 955 C C . TYR A 1 152 ? 136.877 122.541 162.282 1.00 25.65 228 TYR A C 1
ATOM 956 O O . TYR A 1 152 ? 138.059 122.810 162.052 1.00 35.96 228 TYR A O 1
ATOM 965 N N . ILE A 1 153 ? 136.001 122.226 161.332 1.00 23.43 229 ILE A N 1
ATOM 966 C CA . ILE A 1 153 ? 136.360 122.192 159.919 1.00 23.26 229 ILE A CA 1
ATOM 967 C C . ILE A 1 153 ? 136.078 123.555 159.304 1.00 29.00 229 ILE A C 1
ATOM 968 O O . ILE A 1 153 ? 134.990 124.115 159.478 1.00 37.26 229 ILE A O 1
ATOM 973 N N . SER A 1 154 ? 137.053 124.077 158.564 1.00 16.31 230 SER A N 1
ATOM 974 C CA . SER A 1 154 ? 136.994 125.440 158.062 1.00 19.13 230 SER A CA 1
ATOM 975 C C . SER A 1 154 ? 135.799 125.651 157.139 1.00 25.64 230 SER A C 1
ATOM 976 O O . SER A 1 154 ? 135.154 124.708 156.675 1.00 34.76 230 SER A O 1
ATOM 979 N N . LEU A 1 155 ? 135.503 126.923 156.882 1.00 27.07 231 LEU A N 1
ATOM 980 C CA . LEU A 1 155 ? 134.484 127.314 155.919 1.00 22.08 231 LEU A CA 1
ATOM 981 C C . LEU A 1 155 ? 135.060 127.644 154.547 1.00 28.03 231 LEU A C 1
ATOM 982 O O . LEU A 1 155 ? 134.296 127.947 153.627 1.00 25.86 231 LEU A O 1
ATOM 987 N N . GLY A 1 156 ? 136.385 127.626 154.395 1.00 38.88 232 GLY A N 1
ATOM 988 C CA . GLY A 1 156 ? 136.964 127.724 153.065 1.00 42.25 232 GLY A CA 1
ATOM 989 C C . GLY A 1 156 ? 136.675 126.494 152.227 1.00 33.14 232 GLY A C 1
ATOM 990 O O . GLY A 1 156 ? 136.427 126.593 151.022 1.00 28.67 232 GLY A O 1
ATOM 991 N N . ALA A 1 157 ? 136.696 125.319 152.857 1.00 21.54 233 ALA A N 1
ATOM 992 C CA . ALA A 1 157 ? 136.301 124.063 152.234 1.00 21.39 233 ALA A CA 1
ATOM 993 C C . ALA A 1 157 ? 134.869 123.691 152.586 1.00 18.99 233 ALA A C 1
ATOM 994 O O . ALA A 1 157 ? 134.553 122.510 152.754 1.00 29.31 233 ALA A O 1
ATOM 996 N N . ASP A 1 158 ? 133.996 124.690 152.699 1.00 22.89 234 ASP A N 1
ATOM 997 C CA . ASP A 1 158 ? 132.682 124.474 153.290 1.00 25.30 234 ASP A CA 1
ATOM 998 C C . ASP A 1 158 ? 131.795 123.677 152.336 1.00 18.69 234 ASP A C 1
ATOM 999 O O . ASP A 1 158 ? 131.020 122.817 152.768 1.00 23.32 234 ASP A O 1
ATOM 1004 N N . THR A 1 159 ? 131.925 123.918 151.029 1.00 29.65 235 THR A N 1
ATOM 1005 C CA . THR A 1 159 ? 131.150 123.217 150.011 1.00 29.35 235 THR A CA 1
ATOM 1006 C C . THR A 1 159 ? 132.015 122.331 149.119 1.00 28.77 235 THR A C 1
ATOM 1007 O O . THR A 1 159 ? 131.599 121.983 148.011 1.00 38.67 235 THR A O 1
ATOM 1011 N N . LEU A 1 160 ? 133.209 121.965 149.573 1.00 20.87 236 LEU A N 1
ATOM 1012 C CA . LEU A 1 160 ? 134.046 121.104 148.751 1.00 14.81 236 LEU A CA 1
ATOM 1013 C C . LEU A 1 160 ? 133.956 119.658 149.221 1.00 30.00 236 LEU A C 1
ATOM 1014 O O . LEU A 1 160 ? 133.919 119.400 150.427 1.00 36.84 236 LEU A O 1
ATOM 1019 N N . PRO A 1 161 ? 133.933 118.690 148.298 1.00 33.33 237 PRO A N 1
ATOM 1020 C CA . PRO A 1 161 ? 133.779 117.271 148.684 1.00 28.55 237 PRO A CA 1
ATOM 1021 C C . PRO A 1 161 ? 135.073 116.696 149.248 1.00 39.23 237 PRO A C 1
ATOM 1022 O O . PRO A 1 161 ? 135.802 115.931 148.608 1.00 39.46 237 PRO A O 1
ATOM 1026 N N . VAL A 1 162 ? 135.370 117.068 150.491 1.00 33.60 238 VAL A N 1
ATOM 1027 C CA . VAL A 1 162 ? 136.656 116.762 151.107 1.00 29.40 238 VAL A CA 1
ATOM 1028 C C . VAL A 1 162 ? 136.562 115.717 152.206 1.00 29.06 238 VAL A C 1
ATOM 1029 O O . VAL A 1 162 ? 137.609 115.240 152.671 1.00 32.63 238 VAL A O 1
ATOM 1033 N N . LEU A 1 163 ? 135.362 115.344 152.638 1.00 28.50 239 LEU A N 1
ATOM 1034 C CA . LEU A 1 163 ? 135.179 114.387 153.727 1.00 29.41 239 LEU A CA 1
ATOM 1035 C C . LEU A 1 163 ? 134.607 113.097 153.146 1.00 33.53 239 LEU A C 1
ATOM 1036 O O . LEU A 1 163 ? 133.393 112.889 153.135 1.00 37.97 239 LEU A O 1
ATOM 1041 N N . LYS A 1 164 ? 135.502 112.222 152.683 1.00 42.88 240 LYS A N 1
ATOM 1042 C CA . LYS A 1 164 ? 135.133 110.935 152.091 1.00 40.68 240 LYS A CA 1
ATOM 1043 C C . LYS A 1 164 ? 134.107 111.115 150.974 1.00 38.06 240 LYS A C 1
ATOM 1044 O O . LYS A 1 164 ? 133.090 110.422 150.907 1.00 37.25 240 LYS A O 1
ATOM 1050 N N . GLY A 1 165 ? 134.384 112.068 150.088 1.00 31.69 241 GLY A N 1
ATOM 1051 C CA . GLY A 1 165 ? 133.502 112.350 148.978 1.00 28.28 241 GLY A CA 1
ATOM 1052 C C . GLY A 1 165 ? 132.312 113.221 149.303 1.00 38.32 241 GLY A C 1
ATOM 1053 O O . GLY A 1 165 ? 131.464 113.429 148.428 1.00 44.04 241 GLY A O 1
ATOM 1054 N N . ARG A 1 166 ? 132.215 113.734 150.524 1.00 28.15 242 ARG A N 1
ATOM 1055 C CA . ARG A 1 166 ? 131.122 114.605 150.920 1.00 10.33 242 ARG A CA 1
ATOM 1056 C C . ARG A 1 166 ? 131.664 115.958 151.353 1.00 27.82 242 ARG A C 1
ATOM 1057 O O . ARG A 1 166 ? 132.760 116.059 151.913 1.00 32.31 242 ARG A O 1
ATOM 1065 N N . THR A 1 167 ? 130.888 116.997 151.079 1.00 29.61 243 THR A N 1
ATOM 1066 C CA . THR A 1 167 ? 131.182 118.328 151.575 1.00 26.68 243 THR A CA 1
ATOM 1067 C C . THR A 1 167 ? 130.819 118.422 153.056 1.00 28.50 243 THR A C 1
ATOM 1068 O O . THR A 1 167 ? 130.008 117.636 153.550 1.00 23.13 243 THR A O 1
ATOM 1072 N N . PRO A 1 168 ? 131.432 119.353 153.791 1.00 13.88 244 PRO A N 1
ATOM 1073 C CA . PRO A 1 168 ? 131.051 119.524 155.202 1.00 13.98 244 PRO A CA 1
ATOM 1074 C C . PRO A 1 168 ? 129.575 119.818 155.407 1.00 20.98 244 PRO A C 1
ATOM 1075 O O . PRO A 1 168 ? 128.990 119.343 156.389 1.00 26.06 244 PRO A O 1
ATOM 1079 N N . VAL A 1 169 ? 128.949 120.583 154.507 1.00 21.80 245 VAL A N 1
ATOM 1080 C CA . VAL A 1 169 ? 127.502 120.765 154.589 1.00 23.78 245 VAL A CA 1
ATOM 1081 C C . VAL A 1 169 ? 126.805 119.423 154.470 1.00 33.81 245 VAL A C 1
ATOM 1082 O O . VAL A 1 169 ? 125.830 119.149 155.177 1.00 32.37 245 VAL A O 1
ATOM 1086 N N . GLN A 1 170 ? 127.286 118.570 153.565 1.00 33.63 246 GLN A N 1
ATOM 1087 C CA . GLN A 1 170 ? 126.674 117.262 153.381 1.00 22.70 246 GLN A CA 1
ATOM 1088 C C . GLN A 1 170 ? 126.843 116.396 154.623 1.00 30.43 246 GLN A C 1
ATOM 1089 O O . GLN A 1 170 ? 125.912 115.690 155.019 1.00 33.58 246 GLN A O 1
ATOM 1095 N N . CYS A 1 171 ? 128.012 116.455 155.264 1.00 23.07 247 CYS A N 1
ATOM 1096 C CA . CYS A 1 171 ? 128.227 115.690 156.489 1.00 18.68 247 CYS A CA 1
ATOM 1097 C C . CYS A 1 171 ? 127.301 116.161 157.605 1.00 23.53 247 CYS A C 1
ATOM 1098 O O . CYS A 1 171 ? 126.656 115.348 158.279 1.00 35.35 247 CYS A O 1
ATOM 1101 N N . TYR A 1 172 ? 127.222 117.479 157.815 1.00 27.46 248 TYR A N 1
ATOM 1102 C CA . TYR A 1 172 ? 126.356 117.997 158.871 1.00 28.09 248 TYR A CA 1
ATOM 1103 C C . TYR A 1 172 ? 124.891 117.701 158.574 1.00 32.13 248 TYR A C 1
ATOM 1104 O O . TYR A 1 172 ? 124.120 117.369 159.482 1.00 32.03 248 TYR A O 1
ATOM 1113 N N . ALA A 1 173 ? 124.490 117.814 157.306 1.00 32.45 249 ALA A N 1
ATOM 1114 C CA . ALA A 1 173 ? 123.115 117.518 156.926 1.00 29.12 249 ALA A CA 1
ATOM 1115 C C . ALA A 1 173 ? 122.791 116.045 157.126 1.00 39.75 249 ALA A C 1
ATOM 1116 O O . ALA A 1 173 ? 121.693 115.707 157.571 1.00 46.29 249 ALA A O 1
ATOM 1118 N N . ASP A 1 174 ? 123.728 115.154 156.795 1.00 39.57 250 ASP A N 1
ATOM 1119 C CA . ASP A 1 174 ? 123.506 113.731 157.026 1.00 37.69 250 ASP A CA 1
ATOM 1120 C C . ASP A 1 174 ? 123.400 113.429 158.513 1.00 37.13 250 ASP A C 1
ATOM 1121 O O . ASP A 1 174 ? 122.577 112.605 158.929 1.00 38.78 250 ASP A O 1
ATOM 1126 N N . PHE A 1 175 ? 124.230 114.081 159.330 1.00 35.46 251 PHE A N 1
ATOM 1127 C CA . PHE A 1 175 ? 124.127 113.900 160.774 1.00 34.63 251 PHE A CA 1
ATOM 1128 C C . PHE A 1 175 ? 122.767 114.357 161.287 1.00 45.87 251 PHE A C 1
ATOM 1129 O O . PHE A 1 175 ? 122.133 113.668 162.096 1.00 54.85 251 PHE A O 1
ATOM 1137 N N . MET A 1 176 ? 122.300 115.516 160.821 1.00 39.07 252 MET A N 1
ATOM 1138 C CA . MET A 1 176 ? 120.991 116.006 161.241 1.00 41.18 252 MET A CA 1
ATOM 1139 C C . MET A 1 176 ? 119.872 115.094 160.750 1.00 46.15 252 MET A C 1
ATOM 1140 O O . MET A 1 176 ? 118.886 114.879 161.461 1.00 44.18 252 MET A O 1
ATOM 1145 N N . ARG A 1 177 ? 120.005 114.554 159.535 1.00 49.90 253 ARG A N 1
ATOM 1146 C CA . ARG A 1 177 ? 119.004 113.628 159.014 1.00 51.23 253 ARG A CA 1
ATOM 1147 C C . ARG A 1 177 ? 118.951 112.353 159.841 1.00 52.33 253 ARG A C 1
ATOM 1148 O O . ARG A 1 177 ? 117.867 111.838 160.134 1.00 55.99 253 ARG A O 1
ATOM 1156 N N . ALA A 1 178 ? 120.116 111.821 160.217 1.00 53.59 254 ALA A N 1
ATOM 1157 C CA . ALA A 1 178 ? 120.147 110.638 161.069 1.00 55.44 254 ALA A CA 1
ATOM 1158 C C . ALA A 1 178 ? 119.524 110.926 162.427 1.00 60.81 254 ALA A C 1
ATOM 1159 O O . ALA A 1 178 ? 118.761 110.107 162.955 1.00 61.72 254 ALA A O 1
ATOM 1161 N N . PHE A 1 179 ? 119.836 112.088 163.006 1.00 60.44 255 PHE A N 1
ATOM 1162 C CA . PHE A 1 179 ? 119.240 112.461 164.285 1.00 58.37 255 PHE A CA 1
ATOM 1163 C C . PHE A 1 179 ? 117.725 112.564 164.170 1.00 60.23 255 PHE A C 1
ATOM 1164 O O . PHE A 1 179 ? 116.993 112.075 165.038 1.00 62.46 255 PHE A O 1
ATOM 1172 N N . ARG A 1 180 ? 117.238 113.198 163.103 1.00 60.80 256 ARG A N 1
ATOM 1173 C CA . ARG A 1 180 ? 115.800 113.340 162.906 1.00 64.54 256 ARG A CA 1
ATOM 1174 C C . ARG A 1 180 ? 115.131 111.984 162.720 1.00 68.53 256 ARG A C 1
ATOM 1175 O O . ARG A 1 180 ? 114.060 111.729 163.283 1.00 70.70 256 ARG A O 1
ATOM 1183 N N . ASP A 1 181 ? 115.750 111.102 161.932 1.00 71.92 257 ASP A N 1
ATOM 1184 C CA . ASP A 1 181 ? 115.173 109.785 161.690 1.00 72.40 257 ASP A CA 1
ATOM 1185 C C . ASP A 1 181 ? 115.119 108.961 162.969 1.00 75.26 257 ASP A C 1
ATOM 1186 O O . ASP A 1 181 ? 114.121 108.281 163.236 1.00 75.56 257 ASP A O 1
ATOM 1191 N N . ASN A 1 182 ? 116.183 109.006 163.772 1.00 72.45 258 ASN A N 1
ATOM 1192 C CA . ASN A 1 182 ? 116.211 108.216 164.998 1.00 71.12 258 ASN A CA 1
ATOM 1193 C C . ASN A 1 182 ? 115.244 108.769 166.037 1.00 69.83 258 ASN A C 1
ATOM 1194 O O . ASN A 1 182 ? 114.484 108.015 166.655 1.00 70.39 258 ASN A O 1
ATOM 1199 N N . PHE A 1 183 ? 115.257 110.086 166.245 1.00 70.67 259 PHE A N 1
ATOM 1200 C CA . PHE A 1 183 ? 114.468 110.726 167.290 1.00 72.49 259 PHE A CA 1
ATOM 1201 C C . PHE A 1 183 ? 113.179 111.342 166.755 1.00 75.01 259 PHE A C 1
ATOM 1202 O O . PHE A 1 183 ? 112.692 112.334 167.308 1.00 75.79 259 PHE A O 1
ATOM 1210 N N . LYS A 1 184 ? 112.616 110.774 165.686 1.00 82.77 260 LYS A N 1
ATOM 1211 C CA . LYS A 1 184 ? 111.386 111.323 165.122 1.00 82.89 260 LYS A CA 1
ATOM 1212 C C . LYS A 1 184 ? 110.231 111.228 166.112 1.00 84.17 260 LYS A C 1
ATOM 1213 O O . LYS A 1 184 ? 109.370 112.114 166.159 1.00 84.09 260 LYS A O 1
ATOM 1219 N N . HIS A 1 185 ? 110.194 110.158 166.909 1.00 91.62 261 HIS A N 1
ATOM 1220 C CA . HIS A 1 185 ? 109.150 110.024 167.918 1.00 94.36 261 HIS A CA 1
ATOM 1221 C C . HIS A 1 185 ? 109.308 111.034 169.048 1.00 96.30 261 HIS A C 1
ATOM 1222 O O . HIS A 1 185 ? 108.379 111.201 169.845 1.00 97.92 261 HIS A O 1
ATOM 1229 N N . LEU A 1 186 ? 110.455 111.705 169.134 1.00 95.24 262 LEU A N 1
ATOM 1230 C CA . LEU A 1 186 ? 110.703 112.690 170.179 1.00 92.41 262 LEU A CA 1
ATOM 1231 C C . LEU A 1 186 ? 110.498 114.126 169.720 1.00 91.85 262 LEU A C 1
ATOM 1232 O O . LEU A 1 186 ? 110.139 114.977 170.540 1.00 95.49 262 LEU A O 1
ATOM 1237 N N . LEU A 1 187 ? 110.722 114.417 168.439 1.00 90.15 263 LEU A N 1
ATOM 1238 C CA . LEU A 1 187 ? 110.570 115.778 167.941 1.00 92.36 263 LEU A CA 1
ATOM 1239 C C . LEU A 1 187 ? 109.133 116.254 168.115 1.00 94.09 263 LEU A C 1
ATOM 1240 O O . LEU A 1 187 ? 108.183 115.539 167.784 1.00 96.60 263 LEU A O 1
ATOM 1245 N N . GLY A 1 188 ? 108.979 117.469 168.640 1.00 99.33 264 GLY A N 1
ATOM 1246 C CA . GLY A 1 188 ? 107.674 118.039 168.888 1.00 99.53 264 GLY A CA 1
ATOM 1247 C C . GLY A 1 188 ? 107.010 117.592 170.170 1.00 101.42 264 GLY A C 1
ATOM 1248 O O . GLY A 1 188 ? 105.969 118.154 170.536 1.00 102.10 264 GLY A O 1
ATOM 1249 N N . GLU A 1 189 ? 107.570 116.606 170.867 1.00 103.64 265 GLU A N 1
ATOM 1250 C CA . GLU A 1 189 ? 107.012 116.106 172.117 1.00 103.01 265 GLU A CA 1
ATOM 1251 C C . GLU A 1 189 ? 107.966 116.278 173.286 1.00 102.47 265 GLU A C 1
ATOM 1252 O O . GLU A 1 189 ? 107.558 116.758 174.350 1.00 102.89 265 GLU A O 1
ATOM 1258 N N . THR A 1 190 ? 109.230 115.896 173.119 1.00 101.22 266 THR A N 1
ATOM 1259 C CA . THR A 1 190 ? 110.251 116.077 174.143 1.00 101.20 266 THR A CA 1
ATOM 1260 C C . THR A 1 190 ? 111.355 117.016 173.688 1.00 98.80 266 THR A C 1
ATOM 1261 O O . THR A 1 190 ? 111.715 117.945 174.421 1.00 100.56 266 THR A O 1
ATOM 1265 N N . ILE A 1 191 ? 111.894 116.813 172.491 1.00 88.26 267 ILE A N 1
ATOM 1266 C CA . ILE A 1 191 ? 112.887 117.726 171.936 1.00 88.31 267 ILE A CA 1
ATOM 1267 C C . ILE A 1 191 ? 112.159 118.948 171.392 1.00 90.19 267 ILE A C 1
ATOM 1268 O O . ILE A 1 191 ? 111.276 118.826 170.537 1.00 88.18 267 ILE A O 1
ATOM 1273 N N . VAL A 1 192 ? 112.526 120.127 171.888 1.00 90.78 268 VAL A N 1
ATOM 1274 C CA . VAL A 1 192 ? 111.849 121.365 171.519 1.00 87.83 268 VAL A CA 1
ATOM 1275 C C . VAL A 1 192 ? 112.783 122.395 170.908 1.00 87.45 268 VAL A C 1
ATOM 1276 O O . VAL A 1 192 ? 112.302 123.434 170.430 1.00 88.80 268 VAL A O 1
ATOM 1280 N N . GLU A 1 193 ? 114.092 122.157 170.902 1.00 74.60 269 GLU A N 1
ATOM 1281 C CA . GLU A 1 193 ? 115.027 123.118 170.338 1.00 73.25 269 GLU A CA 1
ATOM 1282 C C . GLU A 1 193 ? 116.246 122.372 169.819 1.00 72.84 269 GLU A C 1
ATOM 1283 O O . GLU A 1 193 ? 116.712 121.418 170.447 1.00 69.34 269 GLU A O 1
ATOM 1289 N N . ILE A 1 194 ? 116.742 122.804 168.670 1.00 57.93 270 ILE A N 1
ATOM 1290 C CA . ILE A 1 194 ? 117.967 122.268 168.087 1.00 57.43 270 ILE A CA 1
ATOM 1291 C C . ILE A 1 194 ? 118.901 123.454 167.889 1.00 50.84 270 ILE A C 1
ATOM 1292 O O . ILE A 1 194 ? 118.714 124.282 166.994 1.00 52.31 270 ILE A O 1
ATOM 1297 N N . GLN A 1 195 ? 119.899 123.567 168.755 1.00 45.85 271 GLN A N 1
ATOM 1298 C CA . GLN A 1 195 ? 120.984 124.499 168.502 1.00 46.13 271 GLN A CA 1
ATOM 1299 C C . GLN A 1 195 ? 121.939 123.874 167.501 1.00 37.11 271 GLN A C 1
ATOM 1300 O O . GLN A 1 195 ? 122.296 122.697 167.619 1.00 43.35 271 GLN A O 1
ATOM 1306 N N . VAL A 1 196 ? 122.328 124.645 166.497 1.00 23.54 272 VAL A N 1
ATOM 1307 C CA . VAL A 1 196 ? 123.199 124.150 165.442 1.00 27.35 272 VAL A CA 1
ATOM 1308 C C . VAL A 1 196 ? 124.629 124.542 165.774 1.00 30.91 272 VAL A C 1
ATOM 1309 O O . VAL A 1 196 ? 124.918 125.719 166.021 1.00 29.15 272 VAL A O 1
ATOM 1313 N N . GLY A 1 197 ? 125.517 123.553 165.812 1.00 27.86 273 GLY A N 1
ATOM 1314 C CA . GLY A 1 197 ? 126.928 123.819 165.996 1.00 29.32 273 GLY A CA 1
ATOM 1315 C C . GLY A 1 197 ? 127.547 124.300 164.705 1.00 27.04 273 GLY A C 1
ATOM 1316 O O . GLY A 1 197 ? 127.670 123.533 163.746 1.00 31.63 273 GLY A O 1
ATOM 1317 N N . MET A 1 198 ? 127.936 125.576 164.663 1.00 17.61 274 MET A N 1
ATOM 1318 C CA . MET A 1 198 ? 128.406 126.191 163.428 1.00 25.18 274 MET A CA 1
ATOM 1319 C C . MET A 1 198 ? 129.820 126.736 163.578 1.00 24.03 274 MET A C 1
ATOM 1320 O O . MET A 1 198 ? 130.269 127.526 162.743 1.00 22.88 274 MET A O 1
ATOM 1325 N N . GLY A 1 199 ? 130.526 126.321 164.622 1.00 27.34 275 GLY A N 1
ATOM 1326 C CA . GLY A 1 199 ? 131.876 126.759 164.866 1.00 21.85 275 GLY A CA 1
ATOM 1327 C C . GLY A 1 199 ? 132.376 126.235 166.194 1.00 27.72 275 GLY A C 1
ATOM 1328 O O . GLY A 1 199 ? 131.718 125.423 166.854 1.00 43.75 275 GLY A O 1
ATOM 1329 N N . PRO A 1 200 ? 133.553 126.693 166.613 1.00 22.14 276 PRO A N 1
ATOM 1330 C CA . PRO A 1 200 ? 134.102 126.244 167.896 1.00 26.94 276 PRO A CA 1
ATOM 1331 C C . PRO A 1 200 ? 133.141 126.533 169.039 1.00 29.43 276 PRO A C 1
ATOM 1332 O O . PRO A 1 200 ? 132.428 127.538 169.037 1.00 34.00 276 PRO A O 1
ATOM 1336 N N . ALA A 1 201 ? 133.106 125.614 170.003 1.00 32.85 277 ALA A N 1
ATOM 1337 C CA . ALA A 1 201 ? 132.194 125.667 171.142 1.00 37.98 277 ALA A CA 1
ATOM 1338 C C . ALA A 1 201 ? 130.735 125.775 170.713 1.00 39.09 277 ALA A C 1
ATOM 1339 O O . ALA A 1 201 ? 129.885 126.203 171.499 1.00 40.01 277 ALA A O 1
ATOM 1341 N N . GLY A 1 202 ? 130.424 125.390 169.477 1.00 38.77 278 GLY A N 1
ATOM 1342 C CA . GLY A 1 202 ? 129.072 125.498 168.974 1.00 39.36 278 GLY A CA 1
ATOM 1343 C C . GLY A 1 202 ? 128.634 126.901 168.631 1.00 45.21 278 GLY A C 1
ATOM 1344 O O . GLY A 1 202 ? 127.435 127.128 168.435 1.00 45.22 278 GLY A O 1
ATOM 1345 N N . GLU A 1 203 ? 129.564 127.848 168.549 1.00 39.82 279 GLU A N 1
ATOM 1346 C CA . GLU A 1 203 ? 129.251 129.252 168.331 1.00 28.67 279 GLU A CA 1
ATOM 1347 C C . GLU A 1 203 ? 129.615 129.639 166.907 1.00 32.42 279 GLU A C 1
ATOM 1348 O O . GLU A 1 203 ? 130.696 129.290 166.424 1.00 40.41 279 GLU A O 1
ATOM 1354 N N . LEU A 1 204 ? 128.722 130.372 166.244 1.00 21.80 280 LEU A N 1
ATOM 1355 C CA . LEU A 1 204 ? 129.007 130.852 164.900 1.00 11.01 280 LEU A CA 1
ATOM 1356 C C . LEU A 1 204 ? 130.065 131.941 164.981 1.00 20.88 280 LEU A C 1
ATOM 1357 O O . LEU A 1 204 ? 129.746 133.115 165.194 1.00 41.22 280 LEU A O 1
ATOM 1362 N N . ARG A 1 205 ? 131.326 131.559 164.830 1.00 11.30 281 ARG A N 1
ATOM 1363 C CA . ARG A 1 205 ? 132.444 132.479 165.005 1.00 21.01 281 ARG A CA 1
ATOM 1364 C C . ARG A 1 205 ? 133.687 131.823 164.421 1.00 17.11 281 ARG A C 1
ATOM 1365 O O . ARG A 1 205 ? 133.655 130.677 163.965 1.00 23.07 281 ARG A O 1
ATOM 1373 N N . TYR A 1 206 ? 134.746 132.544 164.431 1.00 23.23 282 TYR A N 1
ATOM 1374 C CA . TYR A 1 206 ? 136.040 131.985 164.090 1.00 23.19 282 TYR A CA 1
ATOM 1375 C C . TYR A 1 206 ? 136.784 131.593 165.362 1.00 39.57 282 TYR A C 1
ATOM 1376 O O . TYR A 1 206 ? 136.558 132.180 166.425 1.00 39.84 282 TYR A O 1
ATOM 1385 N N . PRO A 1 207 ? 137.672 130.603 165.300 1.00 31.67 283 PRO A N 1
ATOM 1386 C CA . PRO A 1 207 ? 138.430 130.221 166.509 1.00 34.73 283 PRO A CA 1
ATOM 1387 C C . PRO A 1 207 ? 139.545 131.211 166.819 1.00 46.89 283 PRO A C 1
ATOM 1388 O O . PRO A 1 207 ? 140.743 130.929 166.709 1.00 43.74 283 PRO A O 1
ATOM 1392 N N . SER A 1 208 ? 139.144 132.411 167.225 1.00 48.54 284 SER A N 1
ATOM 1393 C CA . SER A 1 208 ? 140.076 133.481 167.547 1.00 40.39 284 SER A CA 1
ATOM 1394 C C . SER A 1 208 ? 140.601 133.400 168.973 1.00 51.30 284 SER A C 1
ATOM 1395 O O . SER A 1 208 ? 141.414 134.241 169.366 1.00 54.24 284 SER A O 1
ATOM 1398 N N . TYR A 1 209 ? 140.166 132.409 169.756 1.00 62.03 285 TYR A N 1
ATOM 1399 C CA . TYR A 1 209 ? 140.623 132.212 171.130 1.00 57.13 285 TYR A CA 1
ATOM 1400 C C . TYR A 1 209 ? 141.210 130.810 171.233 1.00 62.41 285 TYR A C 1
ATOM 1401 O O . TYR A 1 209 ? 140.545 129.884 171.720 1.00 63.91 285 TYR A O 1
ATOM 1410 N N . PRO A 1 210 ? 142.439 130.610 170.772 1.00 72.70 286 PRO A N 1
ATOM 1411 C CA . PRO A 1 210 ? 143.090 129.301 170.961 1.00 74.12 286 PRO A CA 1
ATOM 1412 C C . PRO A 1 210 ? 143.726 129.177 172.343 1.00 79.56 286 PRO A C 1
ATOM 1413 O O . PRO A 1 210 ? 144.922 129.372 172.552 1.00 80.01 286 PRO A O 1
ATOM 1417 N N . GLU A 1 211 ? 142.898 128.848 173.336 1.00 90.77 287 GLU A N 1
ATOM 1418 C CA . GLU A 1 211 ? 143.424 128.619 174.676 1.00 90.49 287 GLU A CA 1
ATOM 1419 C C . GLU A 1 211 ? 144.326 127.394 174.742 1.00 91.50 287 GLU A C 1
ATOM 1420 O O . GLU A 1 211 ? 145.056 127.237 175.728 1.00 89.40 287 GLU A O 1
ATOM 1426 N N . GLN A 1 212 ? 144.300 126.540 173.719 1.00 94.43 288 GLN A N 1
ATOM 1427 C CA . GLN A 1 212 ? 145.205 125.402 173.655 1.00 95.20 288 GLN A CA 1
ATOM 1428 C C . GLN A 1 212 ? 146.650 125.874 173.729 1.00 97.34 288 GLN A C 1
ATOM 1429 O O . GLN A 1 212 ? 147.021 126.880 173.113 1.00 96.90 288 GLN A O 1
ATOM 1435 N N . GLU A 1 213 ? 147.458 125.160 174.513 1.00 99.61 289 GLU A N 1
ATOM 1436 C CA . GLU A 1 213 ? 148.861 125.493 174.749 1.00 98.04 289 GLU A CA 1
ATOM 1437 C C . GLU A 1 213 ? 149.038 126.912 175.278 1.00 97.16 289 GLU A C 1
ATOM 1438 O O . GLU A 1 213 ? 150.147 127.455 175.246 1.00 98.73 289 GLU A O 1
ATOM 1444 N N . GLY A 1 214 ? 147.963 127.523 175.770 1.00 85.90 290 GLY A N 1
ATOM 1445 C CA . GLY A 1 214 ? 148.023 128.911 176.178 1.00 87.40 290 GLY A CA 1
ATOM 1446 C C . GLY A 1 214 ? 148.363 129.866 175.057 1.00 87.88 290 GLY A C 1
ATOM 1447 O O . GLY A 1 214 ? 149.046 130.867 175.292 1.00 87.65 290 GLY A O 1
ATOM 1448 N N . THR A 1 215 ? 147.909 129.579 173.833 1.00 83.67 291 THR A N 1
ATOM 1449 C CA . THR A 1 215 ? 148.191 130.480 172.720 1.00 83.53 291 THR A CA 1
ATOM 1450 C C . THR A 1 215 ? 147.478 131.815 172.900 1.00 83.02 291 THR A C 1
ATOM 1451 O O . THR A 1 215 ? 147.979 132.858 172.465 1.00 83.22 291 THR A O 1
ATOM 1455 N N . TRP A 1 216 ? 146.307 131.803 173.534 1.00 76.54 292 TRP A N 1
ATOM 1456 C CA . TRP A 1 216 ? 145.573 133.020 173.854 1.00 76.89 292 TRP A CA 1
ATOM 1457 C C . TRP A 1 216 ? 145.123 132.961 175.305 1.00 76.75 292 TRP A C 1
ATOM 1458 O O . TRP A 1 216 ? 144.639 131.923 175.767 1.00 76.56 292 TRP A O 1
ATOM 1469 N N . LYS A 1 217 ? 145.280 134.074 176.017 1.00 76.56 293 LYS A N 1
ATOM 1470 C CA . LYS A 1 217 ? 144.867 134.183 177.408 1.00 76.22 293 LYS A CA 1
ATOM 1471 C C . LYS A 1 217 ? 144.098 135.480 177.608 1.00 75.92 293 LYS A C 1
ATOM 1472 O O . LYS A 1 217 ? 144.476 136.524 177.068 1.00 75.29 293 LYS A O 1
ATOM 1478 N N . PHE A 1 218 ? 143.020 135.405 178.379 1.00 75.50 294 PHE A N 1
ATOM 1479 C CA . PHE A 1 218 ? 142.204 136.582 178.632 1.00 77.01 294 PHE A CA 1
ATOM 1480 C C . PHE A 1 218 ? 142.985 137.594 179.470 1.00 77.26 294 PHE A C 1
ATOM 1481 O O . PHE A 1 218 ? 143.669 137.214 180.425 1.00 78.66 294 PHE A O 1
ATOM 1489 N N . PRO A 1 219 ? 142.907 138.890 179.139 1.00 77.21 295 PRO A N 1
ATOM 1490 C CA . PRO A 1 219 ? 142.191 139.491 178.007 1.00 76.33 295 PRO A CA 1
ATOM 1491 C C . PRO A 1 219 ? 143.002 139.440 176.719 1.00 80.01 295 PRO A C 1
ATOM 1492 O O . PRO A 1 219 ? 144.219 139.290 176.748 1.00 80.73 295 PRO A O 1
ATOM 1496 N N . GLY A 1 220 ? 142.349 139.575 175.571 1.00 72.12 296 GLY A N 1
ATOM 1497 C CA . GLY A 1 220 ? 143.051 139.529 174.303 1.00 68.01 296 GLY A CA 1
ATOM 1498 C C . GLY A 1 220 ? 142.114 139.897 173.177 1.00 68.28 296 GLY A C 1
ATOM 1499 O O . GLY A 1 220 ? 140.922 140.140 173.382 1.00 71.53 296 GLY A O 1
ATOM 1500 N N . ILE A 1 221 ? 142.672 139.937 171.969 1.00 56.69 297 ILE A N 1
ATOM 1501 C CA . ILE A 1 221 ? 141.914 140.332 170.797 1.00 53.86 297 ILE A CA 1
ATOM 1502 C C . ILE A 1 221 ? 141.731 139.189 169.804 1.00 56.75 297 ILE A C 1
ATOM 1503 O O . ILE A 1 221 ? 140.741 139.183 169.064 1.00 56.34 297 ILE A O 1
ATOM 1508 N N . GLY A 1 222 ? 142.643 138.227 169.768 1.00 48.43 298 GLY A N 1
ATOM 1509 C CA . GLY A 1 222 ? 142.555 137.144 168.813 1.00 46.63 298 GLY A CA 1
ATOM 1510 C C . GLY A 1 222 ? 143.232 137.471 167.500 1.00 45.90 298 GLY A C 1
ATOM 1511 O O . GLY A 1 222 ? 143.928 138.479 167.342 1.00 40.27 298 GLY A O 1
ATOM 1512 N N . ALA A 1 223 ? 143.019 136.583 166.534 1.00 54.48 299 ALA A N 1
ATOM 1513 C CA . ALA A 1 223 ? 143.581 136.738 165.202 1.00 52.80 299 ALA A CA 1
ATOM 1514 C C . ALA A 1 223 ? 142.514 136.410 164.169 1.00 50.29 299 ALA A C 1
ATOM 1515 O O . ALA A 1 223 ? 141.392 136.018 164.501 1.00 50.04 299 ALA A O 1
ATOM 1517 N N . PHE A 1 224 ? 142.879 136.577 162.901 1.00 46.79 300 PHE A N 1
ATOM 1518 C CA . PHE A 1 224 ? 141.965 136.350 161.788 1.00 44.30 300 PHE A CA 1
ATOM 1519 C C . PHE A 1 224 ? 142.141 134.919 161.292 1.00 50.42 300 PHE A C 1
ATOM 1520 O O . PHE A 1 224 ? 143.146 134.595 160.652 1.00 56.09 300 PHE A O 1
ATOM 1528 N N . GLN A 1 225 ? 141.163 134.066 161.588 1.00 45.75 301 GLN A N 1
ATOM 1529 C CA . GLN A 1 225 ? 141.223 132.651 161.221 1.00 37.33 301 GLN A CA 1
ATOM 1530 C C . GLN A 1 225 ? 140.654 132.434 159.817 1.00 46.27 301 GLN A C 1
ATOM 1531 O O . GLN A 1 225 ? 139.644 131.761 159.615 1.00 44.66 301 GLN A O 1
ATOM 1537 N N . CYS A 1 226 ? 141.334 133.022 158.831 1.00 52.47 302 CYS A N 1
ATOM 1538 C CA . CYS A 1 226 ? 140.884 132.936 157.448 1.00 53.53 302 CYS A CA 1
ATOM 1539 C C . CYS A 1 226 ? 142.046 132.731 156.486 1.00 57.94 302 CYS A C 1
ATOM 1540 O O . CYS A 1 226 ? 141.993 133.194 155.341 1.00 59.96 302 CYS A O 1
ATOM 1543 N N . TYR A 1 227 ? 143.101 132.045 156.921 1.00 54.45 303 TYR A N 1
ATOM 1544 C CA . TYR A 1 227 ? 144.310 131.918 156.121 1.00 49.68 303 TYR A CA 1
ATOM 1545 C C . TYR A 1 227 ? 144.421 130.582 155.399 1.00 51.07 303 TYR A C 1
ATOM 1546 O O . TYR A 1 227 ? 145.490 130.268 154.865 1.00 55.32 303 TYR A O 1
ATOM 1555 N N . ASP A 1 228 ? 143.356 129.788 155.375 1.00 48.07 304 ASP A N 1
ATOM 1556 C CA . ASP A 1 228 ? 143.297 128.671 154.446 1.00 50.65 304 ASP A CA 1
ATOM 1557 C C . ASP A 1 228 ? 143.371 129.212 153.027 1.00 56.00 304 ASP A C 1
ATOM 1558 O O . ASP A 1 228 ? 142.800 130.261 152.727 1.00 58.72 304 ASP A O 1
ATOM 1563 N N . LYS A 1 229 ? 144.087 128.509 152.149 1.00 50.59 305 LYS A N 1
ATOM 1564 C CA . LYS A 1 229 ? 144.067 128.922 150.750 1.00 49.04 305 LYS A CA 1
ATOM 1565 C C . LYS A 1 229 ? 142.683 128.749 150.141 1.00 43.99 305 LYS A C 1
ATOM 1566 O O . LYS A 1 229 ? 142.326 129.485 149.213 1.00 47.34 305 LYS A O 1
ATOM 1572 N N . TYR A 1 230 ? 141.879 127.833 150.687 1.00 34.80 306 TYR A N 1
ATOM 1573 C CA . TYR A 1 230 ? 140.514 127.625 150.219 1.00 29.83 306 TYR A CA 1
ATOM 1574 C C . TYR A 1 230 ? 139.623 128.837 150.471 1.00 43.74 306 TYR A C 1
ATOM 1575 O O . TYR A 1 230 ? 138.581 128.968 149.820 1.00 45.65 306 TYR A O 1
ATOM 1584 N N . SER A 1 231 ? 139.999 129.712 151.404 1.00 43.26 307 SER A N 1
ATOM 1585 C CA . SER A 1 231 ? 139.308 130.975 151.628 1.00 35.39 307 SER A CA 1
ATOM 1586 C C . SER A 1 231 ? 140.076 132.177 151.103 1.00 40.90 307 SER A C 1
ATOM 1587 O O . SER A 1 231 ? 139.463 133.191 150.761 1.00 45.98 307 SER A O 1
ATOM 1590 N N . LEU A 1 232 ? 141.404 132.087 151.026 1.00 43.37 308 LEU A N 1
ATOM 1591 C CA . LEU A 1 232 ? 142.172 133.110 150.331 1.00 44.96 308 LEU A CA 1
ATOM 1592 C C . LEU A 1 232 ? 141.785 133.177 148.861 1.00 46.52 308 LEU A C 1
ATOM 1593 O O . LEU A 1 232 ? 141.923 134.230 148.230 1.00 47.87 308 LEU A O 1
ATOM 1598 N N . SER A 1 233 ? 141.295 132.069 148.301 1.00 41.67 309 SER A N 1
ATOM 1599 C CA . SER A 1 233 ? 140.763 132.101 146.944 1.00 42.24 309 SER A CA 1
ATOM 1600 C C . SER A 1 233 ? 139.561 133.036 146.850 1.00 48.86 309 SER A C 1
ATOM 1601 O O . SER A 1 233 ? 139.468 133.861 145.932 1.00 65.06 309 SER A O 1
ATOM 1604 N N . SER A 1 234 ? 138.636 132.940 147.809 1.00 31.84 310 SER A N 1
ATOM 1605 C CA . SER A 1 234 ? 137.503 133.860 147.817 1.00 36.98 310 SER A CA 1
ATOM 1606 C C . SER A 1 234 ? 137.940 135.282 148.146 1.00 40.83 310 SER A C 1
ATOM 1607 O O . SER A 1 234 ? 137.315 136.243 147.686 1.00 45.68 310 SER A O 1
ATOM 1610 N N . LEU A 1 235 ? 139.005 135.434 148.938 1.00 47.16 311 LEU A N 1
ATOM 1611 C CA . LEU A 1 235 ? 139.568 136.764 149.167 1.00 41.02 311 LEU A CA 1
ATOM 1612 C C . LEU A 1 235 ? 140.057 137.382 147.867 1.00 43.40 311 LEU A C 1
ATOM 1613 O O . LEU A 1 235 ? 139.795 138.558 147.589 1.00 48.33 311 LEU A O 1
ATOM 1618 N N . LYS A 1 236 ? 140.773 136.600 147.060 1.00 41.33 312 LYS A N 1
ATOM 1619 C CA . LYS A 1 236 ? 141.227 137.083 145.763 1.00 40.73 312 LYS A CA 1
ATOM 1620 C C . LYS A 1 236 ? 140.045 137.401 144.859 1.00 38.21 312 LYS A C 1
ATOM 1621 O O . LYS A 1 236 ? 140.068 138.390 144.118 1.00 51.85 312 LYS A O 1
ATOM 1627 N N . ALA A 1 237 ? 139.000 136.572 144.909 1.00 25.28 313 ALA A N 1
ATOM 1628 C CA . ALA A 1 237 ? 137.809 136.831 144.105 1.00 32.13 313 ALA A CA 1
ATOM 1629 C C . ALA A 1 237 ? 137.160 138.157 144.482 1.00 39.05 313 ALA A C 1
ATOM 1630 O O . ALA A 1 237 ? 136.803 138.956 143.610 1.00 47.29 313 ALA A O 1
ATOM 1632 N N . ALA A 1 238 ? 136.990 138.403 145.782 1.00 43.39 314 ALA A N 1
ATOM 1633 C CA . ALA A 1 238 ? 136.391 139.658 146.227 1.00 38.54 314 ALA A CA 1
ATOM 1634 C C . ALA A 1 238 ? 137.277 140.848 145.881 1.00 37.64 314 ALA A C 1
ATOM 1635 O O . ALA A 1 238 ? 136.776 141.907 145.481 1.00 43.34 314 ALA A O 1
ATOM 1637 N N . ALA A 1 239 ? 138.595 140.694 146.029 1.00 44.29 315 ALA A N 1
ATOM 1638 C CA . ALA A 1 239 ? 139.511 141.778 145.692 1.00 49.44 315 ALA A CA 1
ATOM 1639 C C . ALA A 1 239 ? 139.441 142.121 144.210 1.00 54.72 315 ALA A C 1
ATOM 1640 O O . ALA A 1 239 ? 139.454 143.300 143.836 1.00 53.51 315 ALA A O 1
ATOM 1642 N N . GLU A 1 240 ? 139.368 141.104 143.349 1.00 57.04 316 GLU A N 1
ATOM 1643 C CA . GLU A 1 240 ? 139.231 141.355 141.919 1.00 50.67 316 GLU A CA 1
ATOM 1644 C C . GLU A 1 240 ? 137.873 141.954 141.580 1.00 55.40 316 GLU A C 1
ATOM 1645 O O . GLU A 1 240 ? 137.781 142.812 140.695 1.00 61.84 316 GLU A O 1
ATOM 1651 N N . THR A 1 241 ? 136.812 141.515 142.262 1.00 51.33 317 THR A N 1
ATOM 1652 C CA . THR A 1 241 ? 135.488 142.079 142.020 1.00 52.16 317 THR A CA 1
ATOM 1653 C C . THR A 1 241 ? 135.446 143.557 142.386 1.00 55.39 317 THR A C 1
ATOM 1654 O O . THR A 1 241 ? 134.835 144.365 141.677 1.00 58.41 317 THR A O 1
ATOM 1658 N N . TYR A 1 242 ? 136.104 143.933 143.480 1.00 60.35 318 TYR A N 1
ATOM 1659 C CA . TYR A 1 242 ? 136.159 145.324 143.907 1.00 60.92 318 TYR A CA 1
ATOM 1660 C C . TYR A 1 242 ? 137.227 146.124 143.171 1.00 62.35 318 TYR A C 1
ATOM 1661 O O . TYR A 1 242 ? 137.410 147.309 143.468 1.00 61.44 318 TYR A O 1
ATOM 1670 N N . GLY A 1 243 ? 137.927 145.510 142.224 1.00 62.91 319 GLY A N 1
ATOM 1671 C CA . GLY A 1 243 ? 138.954 146.208 141.469 1.00 63.28 319 GLY A CA 1
ATOM 1672 C C . GLY A 1 243 ? 140.158 146.610 142.292 1.00 63.76 319 GLY A C 1
ATOM 1673 O O . GLY A 1 243 ? 140.726 147.687 142.068 1.00 64.05 319 GLY A O 1
ATOM 1674 N N . LYS A 1 244 ? 140.561 145.771 143.242 1.00 68.46 320 LYS A N 1
ATOM 1675 C CA . LYS A 1 244 ? 141.721 146.023 144.095 1.00 68.29 320 LYS A CA 1
ATOM 1676 C C . LYS A 1 244 ? 142.606 144.784 144.075 1.00 73.32 320 LYS A C 1
ATOM 1677 O O . LYS A 1 244 ? 142.576 143.973 145.010 1.00 75.17 320 LYS A O 1
ATOM 1683 N N . PRO A 1 245 ? 143.414 144.605 143.026 1.00 81.31 321 PRO A N 1
ATOM 1684 C CA . PRO A 1 245 ? 144.259 143.406 142.959 1.00 81.24 321 PRO A CA 1
ATOM 1685 C C . PRO A 1 245 ? 145.495 143.511 143.838 1.00 82.14 321 PRO A C 1
ATOM 1686 O O . PRO A 1 245 ? 146.600 143.143 143.428 1.00 78.59 321 PRO A O 1
ATOM 1690 N N . GLU A 1 246 ? 145.306 144.015 145.057 1.00 86.67 322 GLU A N 1
ATOM 1691 C CA . GLU A 1 246 ? 146.329 144.003 146.094 1.00 85.92 322 GLU A CA 1
ATOM 1692 C C . GLU A 1 246 ? 145.768 143.687 147.470 1.00 83.26 322 GLU A C 1
ATOM 1693 O O . GLU A 1 246 ? 146.550 143.386 148.377 1.00 82.32 322 GLU A O 1
ATOM 1699 N N . TRP A 1 247 ? 144.452 143.741 147.657 1.00 67.16 323 TRP A N 1
ATOM 1700 C CA . TRP A 1 247 ? 143.812 143.515 148.943 1.00 64.47 323 TRP A CA 1
ATOM 1701 C C . TRP A 1 247 ? 143.406 142.063 149.153 1.00 62.99 323 TRP A C 1
ATOM 1702 O O . TRP A 1 247 ? 142.773 141.752 150.167 1.00 61.16 323 TRP A O 1
ATOM 1713 N N . GLY A 1 248 ? 143.742 141.176 148.220 1.00 66.03 324 GLY A N 1
ATOM 1714 C CA . GLY A 1 248 ? 143.375 139.780 148.332 1.00 62.17 324 GLY A CA 1
ATOM 1715 C C . GLY A 1 248 ? 144.558 138.850 148.496 1.00 65.54 324 GLY A C 1
ATOM 1716 O O . GLY A 1 248 ? 144.387 137.634 148.617 1.00 66.21 324 GLY A O 1
ATOM 1717 N N . SER A 1 249 ? 145.769 139.413 148.497 1.00 71.58 325 SER A N 1
ATOM 1718 C CA . SER A 1 249 ? 146.965 138.590 148.644 1.00 71.78 325 SER A CA 1
ATOM 1719 C C . SER A 1 249 ? 146.999 137.895 149.999 1.00 71.73 325 SER A C 1
ATOM 1720 O O . SER A 1 249 ? 147.360 136.716 150.092 1.00 69.10 325 SER A O 1
ATOM 1723 N N . THR A 1 250 ? 146.625 138.606 151.058 1.00 73.05 326 THR A N 1
ATOM 1724 C CA . THR A 1 250 ? 146.638 138.063 152.412 1.00 70.40 326 THR A CA 1
ATOM 1725 C C . THR A 1 250 ? 145.731 138.926 153.281 1.00 69.99 326 THR A C 1
ATOM 1726 O O . THR A 1 250 ? 145.001 139.788 152.781 1.00 69.94 326 THR A O 1
ATOM 1730 N N . GLY A 1 251 ? 145.774 138.691 154.589 1.00 65.14 327 GLY A N 1
ATOM 1731 C CA . GLY A 1 251 ? 145.031 139.490 155.533 1.00 62.99 327 GLY A CA 1
ATOM 1732 C C . GLY A 1 251 ? 145.827 140.698 155.980 1.00 69.71 327 GLY A C 1
ATOM 1733 O O . GLY A 1 251 ? 146.870 141.026 155.406 1.00 73.28 327 GLY A O 1
ATOM 1734 N N . PRO A 1 252 ? 145.344 141.393 157.009 1.00 62.37 328 PRO A N 1
ATOM 1735 C CA . PRO A 1 252 ? 146.081 142.552 157.523 1.00 57.84 328 PRO A CA 1
ATOM 1736 C C . PRO A 1 252 ? 147.459 142.151 158.026 1.00 61.06 328 PRO A C 1
ATOM 1737 O O . PRO A 1 252 ? 147.624 141.126 158.690 1.00 58.10 328 PRO A O 1
ATOM 1741 N N . THR A 1 253 ? 148.450 142.981 157.712 1.00 79.65 329 THR A N 1
ATOM 1742 C CA . THR A 1 253 ? 149.822 142.724 158.126 1.00 83.41 329 THR A CA 1
ATOM 1743 C C . THR A 1 253 ? 150.150 143.307 159.494 1.00 83.59 329 THR A C 1
ATOM 1744 O O . THR A 1 253 ? 151.243 143.053 160.011 1.00 81.32 329 THR A O 1
ATOM 1748 N N . ASP A 1 254 ? 149.239 144.075 160.088 1.00 80.39 330 ASP A N 1
ATOM 1749 C CA . ASP A 1 254 ? 149.447 144.657 161.408 1.00 78.96 330 ASP A CA 1
ATOM 1750 C C . ASP A 1 254 ? 148.185 144.524 162.249 1.00 82.75 330 ASP A C 1
ATOM 1751 O O . ASP A 1 254 ? 147.802 145.444 162.978 1.00 84.75 330 ASP A O 1
ATOM 1756 N N . ALA A 1 255 ? 147.518 143.372 162.157 1.00 75.53 331 ALA A N 1
ATOM 1757 C CA . ALA A 1 255 ? 146.312 143.145 162.943 1.00 69.78 331 ALA A CA 1
ATOM 1758 C C . ALA A 1 255 ? 146.624 142.896 164.413 1.00 68.29 331 ALA A C 1
ATOM 1759 O O . ALA A 1 255 ? 145.821 143.254 165.280 1.00 67.08 331 ALA A O 1
ATOM 1761 N N . GLY A 1 256 ? 147.764 142.293 164.708 1.00 74.47 332 GLY A N 1
ATOM 1762 C CA . GLY A 1 256 ? 148.172 142.078 166.081 1.00 76.52 332 GLY A CA 1
ATOM 1763 C C . GLY A 1 256 ? 148.018 140.632 166.517 1.00 78.13 332 GLY A C 1
ATOM 1764 O O . GLY A 1 256 ? 147.163 139.888 166.025 1.00 76.00 332 GLY A O 1
ATOM 1765 N N . HIS A 1 257 ? 148.864 140.228 167.460 1.00 80.14 333 HIS A N 1
ATOM 1766 C CA . HIS A 1 257 ? 148.818 138.885 168.015 1.00 76.46 333 HIS A CA 1
ATOM 1767 C C . HIS A 1 257 ? 147.662 138.773 169.012 1.00 76.69 333 HIS A C 1
ATOM 1768 O O . HIS A 1 257 ? 147.101 139.776 169.461 1.00 79.56 333 HIS A O 1
ATOM 1775 N N . TYR A 1 258 ? 147.294 137.528 169.336 1.00 66.46 334 TYR A N 1
ATOM 1776 C CA . TYR A 1 258 ? 146.091 137.266 170.126 1.00 66.61 334 TYR A CA 1
ATOM 1777 C C . TYR A 1 258 ? 146.070 138.068 171.422 1.00 70.71 334 TYR A C 1
ATOM 1778 O O . TYR A 1 258 ? 145.077 138.732 171.740 1.00 73.21 334 TYR A O 1
ATOM 1787 N N . ASN A 1 259 ? 147.157 138.016 172.185 1.00 77.51 335 ASN A N 1
ATOM 1788 C CA . ASN A 1 259 ? 147.203 138.616 173.511 1.00 75.97 335 ASN A CA 1
ATOM 1789 C C . ASN A 1 259 ? 147.590 140.088 173.490 1.00 78.58 335 ASN A C 1
ATOM 1790 O O . ASN A 1 259 ? 147.687 140.702 174.557 1.00 81.96 335 ASN A O 1
ATOM 1795 N N . ASN A 1 260 ? 147.814 140.665 172.313 1.00 83.98 336 ASN A N 1
ATOM 1796 C CA . ASN A 1 260 ? 148.106 142.086 172.224 1.00 84.02 336 ASN A CA 1
ATOM 1797 C C . ASN A 1 260 ? 146.860 142.906 172.547 1.00 81.20 336 ASN A C 1
ATOM 1798 O O . ASN A 1 260 ? 145.739 142.393 172.600 1.00 82.61 336 ASN A O 1
ATOM 1803 N N . TRP A 1 261 ? 147.069 144.191 172.779 1.00 85.61 337 TRP A N 1
ATOM 1804 C CA . TRP A 1 261 ? 145.969 145.076 173.120 1.00 89.01 337 TRP A CA 1
ATOM 1805 C C . TRP A 1 261 ? 145.503 145.851 171.895 1.00 89.11 337 TRP A C 1
ATOM 1806 O O . TRP A 1 261 ? 146.264 146.044 170.942 1.00 88.56 337 TRP A O 1
ATOM 1817 N N . PRO A 1 262 ? 144.240 146.295 171.884 1.00 82.83 338 PRO A N 1
ATOM 1818 C CA . PRO A 1 262 ? 143.735 147.019 170.704 1.00 81.33 338 PRO A CA 1
ATOM 1819 C C . PRO A 1 262 ? 144.541 148.258 170.358 1.00 84.13 338 PRO A C 1
ATOM 1820 O O . PRO A 1 262 ? 144.700 148.575 169.173 1.00 88.97 338 PRO A O 1
ATOM 1824 N N . GLU A 1 263 ? 145.056 148.971 171.359 1.00 90.36 339 GLU A N 1
ATOM 1825 C CA . GLU A 1 263 ? 145.880 150.143 171.095 1.00 90.33 339 GLU A CA 1
ATOM 1826 C C . GLU A 1 263 ? 147.315 149.787 170.734 1.00 89.58 339 GLU A C 1
ATOM 1827 O O . GLU A 1 263 ? 148.045 150.655 170.244 1.00 88.99 339 GLU A O 1
ATOM 1833 N N . ASP A 1 264 ? 147.736 148.543 170.962 1.00 86.52 340 ASP A N 1
ATOM 1834 C CA . ASP A 1 264 ? 149.065 148.111 170.550 1.00 86.23 340 ASP A CA 1
ATOM 1835 C C . ASP A 1 264 ? 149.157 147.861 169.052 1.00 87.56 340 ASP A C 1
ATOM 1836 O O . ASP A 1 264 ? 150.267 147.819 168.511 1.00 89.26 340 ASP A O 1
ATOM 1841 N N . THR A 1 265 ? 148.025 147.697 168.375 1.00 83.60 341 THR A N 1
ATOM 1842 C CA . THR A 1 265 ? 147.987 147.426 166.946 1.00 82.62 341 THR A CA 1
ATOM 1843 C C . THR A 1 265 ? 147.462 148.644 166.201 1.00 86.17 341 THR A C 1
ATOM 1844 O O . THR A 1 265 ? 146.460 149.245 166.601 1.00 89.28 341 THR A O 1
ATOM 1848 N N . GLN A 1 266 ? 148.144 149.005 165.112 1.00 88.54 342 GLN A N 1
ATOM 1849 C CA . GLN A 1 266 ? 147.697 150.126 164.294 1.00 89.96 342 GLN A CA 1
ATOM 1850 C C . GLN A 1 266 ? 146.411 149.812 163.542 1.00 86.81 342 GLN A C 1
ATOM 1851 O O . GLN A 1 266 ? 145.719 150.740 163.110 1.00 84.28 342 GLN A O 1
ATOM 1857 N N . PHE A 1 267 ? 146.080 148.531 163.374 1.00 68.33 343 PHE A N 1
ATOM 1858 C CA . PHE A 1 267 ? 144.836 148.170 162.705 1.00 68.79 343 PHE A CA 1
ATOM 1859 C C . PHE A 1 267 ? 143.628 148.459 163.586 1.00 67.01 343 PHE A C 1
ATOM 1860 O O . PHE A 1 267 ? 142.615 148.983 163.109 1.00 64.85 343 PHE A O 1
ATOM 1868 N N . PHE A 1 268 ? 143.714 148.126 164.872 1.00 74.52 344 PHE A N 1
ATOM 1869 C CA . PHE A 1 268 ? 142.574 148.189 165.774 1.00 74.63 344 PHE A CA 1
ATOM 1870 C C . PHE A 1 268 ? 142.587 149.419 166.675 1.00 76.46 344 PHE A C 1
ATOM 1871 O O . PHE A 1 268 ? 141.744 149.524 167.571 1.00 76.32 344 PHE A O 1
ATOM 1879 N N . LYS A 1 269 ? 143.521 150.344 166.468 1.00 86.19 345 LYS A N 1
ATOM 1880 C CA . LYS A 1 269 ? 143.557 151.551 167.281 1.00 85.87 345 LYS A CA 1
ATOM 1881 C C . LYS A 1 269 ? 142.369 152.448 166.956 1.00 88.72 345 LYS A C 1
ATOM 1882 O O . LYS A 1 269 ? 141.944 152.553 165.802 1.00 89.80 345 LYS A O 1
ATOM 1888 N N . LYS A 1 270 ? 141.820 153.086 167.990 1.00 90.62 346 LYS A N 1
ATOM 1889 C CA . LYS A 1 270 ? 140.645 153.932 167.827 1.00 89.01 346 LYS A CA 1
ATOM 1890 C C . LYS A 1 270 ? 140.966 155.292 167.222 1.00 88.66 346 LYS A C 1
ATOM 1891 O O . LYS A 1 270 ? 140.041 156.003 166.816 1.00 85.91 346 LYS A O 1
ATOM 1897 N N . GLU A 1 271 ? 142.241 155.672 167.155 1.00 97.63 347 GLU A N 1
ATOM 1898 C CA . GLU A 1 271 ? 142.632 156.976 166.618 1.00 98.79 347 GLU A CA 1
ATOM 1899 C C . GLU A 1 271 ? 142.956 156.843 165.129 1.00 96.95 347 GLU A C 1
ATOM 1900 O O . GLU A 1 271 ? 144.110 156.856 164.697 1.00 97.88 347 GLU A O 1
ATOM 1906 N N . GLY A 1 272 ? 141.892 156.717 164.339 1.00 92.77 348 GLY A N 1
ATOM 1907 C CA . GLY A 1 272 ? 142.021 156.642 162.897 1.00 93.40 348 GLY A CA 1
ATOM 1908 C C . GLY A 1 272 ? 142.789 155.430 162.411 1.00 93.41 348 GLY A C 1
ATOM 1909 O O . GLY A 1 272 ? 143.676 155.551 161.560 1.00 95.20 348 GLY A O 1
ATOM 1910 N N . GLY A 1 273 ? 142.463 154.259 162.946 1.00 82.88 349 GLY A N 1
ATOM 1911 C CA . GLY A 1 273 ? 143.148 153.038 162.586 1.00 84.38 349 GLY A CA 1
ATOM 1912 C C . GLY A 1 273 ? 142.654 152.453 161.276 1.00 82.57 349 GLY A C 1
ATOM 1913 O O . GLY A 1 273 ? 141.677 152.904 160.674 1.00 80.40 349 GLY A O 1
ATOM 1914 N N . GLY A 1 274 ? 143.351 151.399 160.842 1.00 76.15 350 GLY A N 1
ATOM 1915 C CA . GLY A 1 274 ? 143.030 150.744 159.587 1.00 71.65 350 GLY A CA 1
ATOM 1916 C C . GLY A 1 274 ? 141.636 150.158 159.532 1.00 69.93 350 GLY A C 1
ATOM 1917 O O . GLY A 1 274 ? 141.114 149.936 158.435 1.00 72.39 350 GLY A O 1
ATOM 1918 N N . TRP A 1 275 ? 141.021 149.902 160.689 1.00 64.51 351 TRP A N 1
ATOM 1919 C CA . TRP A 1 275 ? 139.643 149.431 160.712 1.00 63.39 351 TRP A CA 1
ATOM 1920 C C . TRP A 1 275 ? 138.673 150.456 160.141 1.00 64.82 351 TRP A C 1
ATOM 1921 O O . TRP A 1 275 ? 137.563 150.085 159.744 1.00 63.36 351 TRP A O 1
ATOM 1932 N N . ASN A 1 276 ? 139.061 151.732 160.094 1.00 74.70 352 ASN A N 1
ATOM 1933 C CA . ASN A 1 276 ? 138.230 152.762 159.485 1.00 72.86 352 ASN A CA 1
ATOM 1934 C C . ASN A 1 276 ? 138.550 152.995 158.016 1.00 73.33 352 ASN A C 1
ATOM 1935 O O . ASN A 1 276 ? 137.745 153.617 157.313 1.00 73.10 352 ASN A O 1
ATOM 1940 N N . SER A 1 277 ? 139.693 152.511 157.539 1.00 67.56 353 SER A N 1
ATOM 1941 C CA . SER A 1 277 ? 140.097 152.745 156.163 1.00 65.84 353 SER A CA 1
ATOM 1942 C C . SER A 1 277 ? 139.233 151.933 155.200 1.00 62.62 353 SER A C 1
ATOM 1943 O O . SER A 1 277 ? 138.445 151.068 155.597 1.00 64.08 353 SER A O 1
ATOM 1946 N N . GLU A 1 278 ? 139.388 152.234 153.909 1.00 64.38 354 GLU A N 1
ATOM 1947 C CA . GLU A 1 278 ? 138.655 151.499 152.883 1.00 64.63 354 GLU A CA 1
ATOM 1948 C C . GLU A 1 278 ? 139.046 150.028 152.875 1.00 63.48 354 GLU A C 1
ATOM 1949 O O . GLU A 1 278 ? 138.181 149.148 152.779 1.00 61.87 354 GLU A O 1
ATOM 1955 N N . TYR A 1 279 ? 140.347 149.741 152.974 1.00 55.87 355 TYR A N 1
ATOM 1956 C CA . TYR A 1 279 ? 140.800 148.354 153.011 1.00 56.78 355 TYR A CA 1
ATOM 1957 C C . TYR A 1 279 ? 140.258 147.639 154.239 1.00 55.94 355 TYR A C 1
ATOM 1958 O O . TYR A 1 279 ? 139.840 146.477 154.157 1.00 52.52 355 TYR A O 1
ATOM 1967 N N . GLY A 1 280 ? 140.274 148.309 155.392 1.00 57.73 356 GLY A N 1
ATOM 1968 C CA . GLY A 1 280 ? 139.733 147.698 156.593 1.00 53.78 356 GLY A CA 1
ATOM 1969 C C . GLY A 1 280 ? 138.257 147.385 156.464 1.00 49.11 356 GLY A C 1
ATOM 1970 O O . GLY A 1 280 ? 137.806 146.297 156.827 1.00 56.48 356 GLY A O 1
ATOM 1971 N N . ASP A 1 281 ? 137.485 148.333 155.929 1.00 48.34 357 ASP A N 1
ATOM 1972 C CA . ASP A 1 281 ? 136.059 148.093 155.736 1.00 45.17 357 ASP A CA 1
ATOM 1973 C C . ASP A 1 281 ? 135.822 146.937 154.776 1.00 45.09 357 ASP A C 1
ATOM 1974 O O . ASP A 1 281 ? 134.981 146.069 155.036 1.00 51.77 357 ASP A O 1
ATOM 1979 N N . PHE A 1 282 ? 136.569 146.897 153.670 1.00 38.84 358 PHE A N 1
ATOM 1980 C CA . PHE A 1 282 ? 136.397 145.825 152.696 1.00 41.43 358 PHE A CA 1
ATOM 1981 C C . PHE A 1 282 ? 136.712 144.468 153.311 1.00 40.93 358 PHE A C 1
ATOM 1982 O O . PHE A 1 282 ? 135.920 143.523 153.198 1.00 47.11 358 PHE A O 1
ATOM 1990 N N . PHE A 1 283 ? 137.867 144.353 153.973 1.00 36.16 359 PHE A N 1
ATOM 1991 C CA . PHE A 1 283 ? 138.265 143.070 154.542 1.00 28.65 359 PHE A CA 1
ATOM 1992 C C . PHE A 1 283 ? 137.310 142.629 155.642 1.00 21.23 359 PHE A C 1
ATOM 1993 O O . PHE A 1 283 ? 136.976 141.444 155.742 1.00 33.54 359 PHE A O 1
ATOM 2001 N N . LEU A 1 284 ? 136.871 143.561 156.489 1.00 31.23 360 LEU A N 1
ATOM 2002 C CA . LEU A 1 284 ? 135.980 143.194 157.581 1.00 27.78 360 LEU A CA 1
ATOM 2003 C C . LEU A 1 284 ? 134.605 142.794 157.061 1.00 29.50 360 LEU A C 1
ATOM 2004 O O . LEU A 1 284 ? 133.981 141.868 157.593 1.00 30.64 360 LEU A O 1
ATOM 2009 N N . SER A 1 285 ? 134.119 143.470 156.016 1.00 30.49 361 SER A N 1
ATOM 2010 C CA . SER A 1 285 ? 132.871 143.052 155.391 1.00 26.33 361 SER A CA 1
ATOM 2011 C C . SER A 1 285 ? 133.010 141.668 154.774 1.00 28.85 361 SER A C 1
ATOM 2012 O O . SER A 1 285 ? 132.106 140.837 154.892 1.00 40.72 361 SER A O 1
ATOM 2015 N N . TRP A 1 286 ? 134.147 141.400 154.127 1.00 30.14 362 TRP A N 1
ATOM 2016 C CA . TRP A 1 286 ? 134.424 140.069 153.592 1.00 34.18 362 TRP A CA 1
ATOM 2017 C C . TRP A 1 286 ? 134.389 139.008 154.687 1.00 35.30 362 TRP A C 1
ATOM 2018 O O . TRP A 1 286 ? 133.738 137.967 154.543 1.00 29.36 362 TRP A O 1
ATOM 2029 N N . TYR A 1 287 ? 135.092 139.264 155.789 1.00 32.49 363 TYR A N 1
ATOM 2030 C CA . TYR A 1 287 ? 135.167 138.324 156.904 1.00 13.14 363 TYR A CA 1
ATOM 2031 C C . TYR A 1 287 ? 133.784 138.040 157.481 1.00 23.44 363 TYR A C 1
ATOM 2032 O O . TYR A 1 287 ? 133.357 136.878 157.596 1.00 33.93 363 TYR A O 1
ATOM 2041 N N . SER A 1 288 ? 133.057 139.105 157.831 1.00 24.63 364 SER A N 1
ATOM 2042 C CA . SER A 1 288 ? 131.739 138.946 158.429 1.00 25.40 364 SER A CA 1
ATOM 2043 C C . SER A 1 288 ? 130.764 138.291 157.466 1.00 26.12 364 SER A C 1
ATOM 2044 O O . SER A 1 288 ? 129.929 137.487 157.887 1.00 34.02 364 SER A O 1
ATOM 2047 N N . GLN A 1 289 ? 130.856 138.603 156.172 1.00 24.65 365 GLN A N 1
ATOM 2048 C CA . GLN A 1 289 ? 129.925 138.024 155.218 1.00 24.78 365 GLN A CA 1
ATOM 2049 C C . GLN A 1 289 ? 130.247 136.569 154.920 1.00 42.36 365 GLN A C 1
ATOM 2050 O O . GLN A 1 289 ? 129.334 135.797 154.631 1.00 48.85 365 GLN A O 1
ATOM 2056 N N . MET A 1 290 ? 131.516 136.160 154.996 1.00 45.93 366 MET A N 1
ATOM 2057 C CA . MET A 1 290 ? 131.804 134.730 154.908 1.00 27.63 366 MET A CA 1
ATOM 2058 C C . MET A 1 290 ? 131.255 133.981 156.109 1.00 25.47 366 MET A C 1
ATOM 2059 O O . MET A 1 290 ? 130.696 132.887 155.962 1.00 35.17 366 MET A O 1
ATOM 2064 N N . LEU A 1 291 ? 131.432 134.535 157.310 1.00 27.34 367 LEU A N 1
ATOM 2065 C CA . LEU A 1 291 ? 130.838 133.893 158.478 1.00 22.91 367 LEU A CA 1
ATOM 2066 C C . LEU A 1 291 ? 129.322 133.824 158.335 1.00 25.44 367 LEU A C 1
ATOM 2067 O O . LEU A 1 291 ? 128.697 132.803 158.655 1.00 38.11 367 LEU A O 1
ATOM 2072 N N . LEU A 1 292 ? 128.721 134.891 157.808 1.00 25.26 368 LEU A N 1
ATOM 2073 C CA . LEU A 1 292 ? 127.280 134.929 157.602 1.00 27.48 368 LEU A CA 1
ATOM 2074 C C . LEU A 1 292 ? 126.843 133.944 156.525 1.00 38.60 368 LEU A C 1
ATOM 2075 O O . LEU A 1 292 ? 125.747 133.391 156.601 1.00 43.72 368 LEU A O 1
ATOM 2080 N N . ASP A 1 293 ? 127.680 133.710 155.513 1.00 30.42 369 ASP A N 1
ATOM 2081 C CA . ASP A 1 293 ? 127.329 132.759 154.461 1.00 28.64 369 ASP A CA 1
ATOM 2082 C C . ASP A 1 293 ? 127.436 131.323 154.955 1.00 39.00 369 ASP A C 1
ATOM 2083 O O . ASP A 1 293 ? 126.620 130.471 154.587 1.00 46.29 369 ASP A O 1
ATOM 2088 N N . HIS A 1 294 ? 128.455 131.032 155.765 1.00 31.95 370 HIS A N 1
ATOM 2089 C CA . HIS A 1 294 ? 128.526 129.747 156.453 1.00 21.71 370 HIS A CA 1
ATOM 2090 C C . HIS A 1 294 ? 127.272 129.522 157.289 1.00 16.58 370 HIS A C 1
ATOM 2091 O O . HIS A 1 294 ? 126.642 128.451 157.232 1.00 36.55 370 HIS A O 1
ATOM 2098 N N . GLY A 1 295 ? 126.883 130.544 158.054 1.00 20.39 371 GLY A N 1
ATOM 2099 C CA . GLY A 1 295 ? 125.630 130.481 158.783 1.00 31.72 371 GLY A CA 1
ATOM 2100 C C . GLY A 1 295 ? 124.435 130.258 157.878 1.00 37.74 371 GLY A C 1
ATOM 2101 O O . GLY A 1 295 ? 123.554 129.459 158.189 1.00 41.59 371 GLY A O 1
ATOM 2102 N N . GLU A 1 296 ? 124.397 130.958 156.744 1.00 31.19 372 GLU A N 1
ATOM 2103 C CA . GLU A 1 296 ? 123.289 130.840 155.804 1.00 28.19 372 GLU A CA 1
ATOM 2104 C C . GLU A 1 296 ? 123.153 129.410 155.308 1.00 41.50 372 GLU A C 1
ATOM 2105 O O . GLU A 1 296 ? 122.060 128.834 155.316 1.00 47.35 372 GLU A O 1
ATOM 2111 N N . ARG A 1 297 ? 124.270 128.817 154.886 1.00 44.14 373 ARG A N 1
ATOM 2112 C CA . ARG A 1 297 ? 124.245 127.465 154.342 1.00 30.14 373 ARG A CA 1
ATOM 2113 C C . ARG A 1 297 ? 123.775 126.462 155.385 1.00 27.36 373 ARG A C 1
ATOM 2114 O O . ARG A 1 297 ? 122.839 125.685 155.142 1.00 30.06 373 ARG A O 1
ATOM 2122 N N . ILE A 1 298 ? 124.406 126.468 156.562 1.00 28.09 374 ILE A N 1
ATOM 2123 C CA . ILE A 1 298 ? 124.058 125.452 157.549 1.00 25.34 374 ILE A CA 1
ATOM 2124 C C . ILE A 1 298 ? 122.646 125.674 158.079 1.00 22.80 374 ILE A C 1
ATOM 2125 O O . ILE A 1 298 ? 121.915 124.714 158.346 1.00 27.04 374 ILE A O 1
ATOM 2130 N N . LEU A 1 299 ? 122.229 126.934 158.226 1.00 27.71 375 LEU A N 1
ATOM 2131 C CA . LEU A 1 299 ? 120.880 127.220 158.698 1.00 37.08 375 LEU A CA 1
ATOM 2132 C C . LEU A 1 299 ? 119.830 126.791 157.684 1.00 39.26 375 LEU A C 1
ATOM 2133 O O . LEU A 1 299 ? 118.782 126.262 158.064 1.00 45.96 375 LEU A O 1
ATOM 2138 N N . SER A 1 300 ? 120.079 127.023 156.393 1.00 34.55 376 SER A N 1
ATOM 2139 C CA . SER A 1 300 ? 119.142 126.564 155.375 1.00 38.95 376 SER A CA 1
ATOM 2140 C C . SER A 1 300 ? 119.047 125.045 155.366 1.00 48.42 376 SER A C 1
ATOM 2141 O O . SER A 1 300 ? 117.949 124.484 155.257 1.00 48.10 376 SER A O 1
ATOM 2144 N N . SER A 1 301 ? 120.188 124.362 155.496 1.00 46.44 377 SER A N 1
ATOM 2145 C CA . SER A 1 301 ? 120.164 122.903 155.560 1.00 39.92 377 SER A CA 1
ATOM 2146 C C . SER A 1 301 ? 119.365 122.421 156.767 1.00 42.30 377 SER A C 1
ATOM 2147 O O . SER A 1 301 ? 118.532 121.514 156.654 1.00 46.95 377 SER A O 1
ATOM 2150 N N . ALA A 1 302 ? 119.598 123.032 157.931 1.00 41.49 378 ALA A N 1
ATOM 2151 C CA . ALA A 1 302 ? 118.890 122.624 159.140 1.00 44.96 378 ALA A CA 1
ATOM 2152 C C . ALA A 1 302 ? 117.397 122.902 159.033 1.00 45.57 378 ALA A C 1
ATOM 2153 O O . ALA A 1 302 ? 116.577 122.100 159.494 1.00 44.74 378 ALA A O 1
ATOM 2155 N N . LYS A 1 303 ? 117.023 124.039 158.442 1.00 47.73 379 LYS A N 1
ATOM 2156 C CA . LYS A 1 303 ? 115.610 124.353 158.266 1.00 49.94 379 LYS A CA 1
ATOM 2157 C C . LYS A 1 303 ? 114.942 123.363 157.323 1.00 59.24 379 LYS A C 1
ATOM 2158 O O . LYS A 1 303 ? 113.807 122.937 157.565 1.00 63.07 379 LYS A O 1
ATOM 2164 N N . SER A 1 304 ? 115.629 122.987 156.241 1.00 58.47 380 SER A N 1
ATOM 2165 C CA . SER A 1 304 ? 115.077 121.986 155.335 1.00 56.35 380 SER A CA 1
ATOM 2166 C C . SER A 1 304 ? 114.909 120.643 156.034 1.00 57.33 380 SER A C 1
ATOM 2167 O O . SER A 1 304 ? 113.900 119.955 155.840 1.00 58.87 380 SER A O 1
ATOM 2170 N N . ILE A 1 305 ? 115.887 120.254 156.854 1.00 52.79 381 ILE A N 1
ATOM 2171 C CA . ILE A 1 305 ? 115.833 118.948 157.505 1.00 50.29 381 ILE A CA 1
ATOM 2172 C C . ILE A 1 305 ? 114.746 118.912 158.575 1.00 51.30 381 ILE A C 1
ATOM 2173 O O . ILE A 1 305 ? 114.007 117.928 158.693 1.00 58.89 381 ILE A O 1
ATOM 2178 N N . PHE A 1 306 ? 114.622 119.979 159.365 1.00 49.08 382 PHE A N 1
ATOM 2179 C CA . PHE A 1 306 ? 113.726 120.007 160.515 1.00 54.45 382 PHE A CA 1
ATOM 2180 C C . PHE A 1 306 ? 112.460 120.820 160.255 1.00 64.24 382 PHE A C 1
ATOM 2181 O O . PHE A 1 306 ? 111.890 121.392 161.190 1.00 66.14 382 PHE A O 1
ATOM 2189 N N . GLU A 1 307 ? 112.007 120.882 159.006 1.00 76.36 383 GLU A N 1
ATOM 2190 C CA . GLU A 1 307 ? 110.853 121.703 158.660 1.00 74.68 383 GLU A CA 1
ATOM 2191 C C . GLU A 1 307 ? 109.555 121.040 159.107 1.00 77.07 383 GLU A C 1
ATOM 2192 O O . GLU A 1 307 ? 109.340 119.848 158.866 1.00 73.89 383 GLU A O 1
ATOM 2198 N N . ASN A 1 308 ? 108.693 121.824 159.759 1.00 85.96 384 ASN A N 1
ATOM 2199 C CA . ASN A 1 308 ? 107.337 121.411 160.126 1.00 85.02 384 ASN A CA 1
ATOM 2200 C C . ASN A 1 308 ? 107.351 120.147 160.987 1.00 86.56 384 ASN A C 1
ATOM 2201 O O . ASN A 1 308 ? 106.810 119.101 160.620 1.00 85.28 384 ASN A O 1
ATOM 2206 N N . MET A 1 309 ? 107.992 120.261 162.155 1.00 90.43 385 MET A N 1
ATOM 2207 C CA . MET A 1 309 ? 108.072 119.133 163.077 1.00 92.83 385 MET A CA 1
ATOM 2208 C C . MET A 1 309 ? 107.882 119.556 164.531 1.00 92.55 385 MET A C 1
ATOM 2209 O O . MET A 1 309 ? 108.241 118.797 165.439 1.00 91.61 385 MET A O 1
ATOM 2214 N N . GLY A 1 310 ? 107.326 120.741 164.775 1.00 95.43 386 GLY A N 1
ATOM 2215 C CA . GLY A 1 310 ? 107.077 121.183 166.132 1.00 96.61 386 GLY A CA 1
ATOM 2216 C C . GLY A 1 310 ? 108.314 121.538 166.922 1.00 96.24 386 GLY A C 1
ATOM 2217 O O . GLY A 1 310 ? 108.280 121.503 168.155 1.00 97.21 386 GLY A O 1
ATOM 2218 N N . VAL A 1 311 ? 109.411 121.883 166.248 1.00 83.09 387 VAL A N 1
ATOM 2219 C CA . VAL A 1 311 ? 110.671 122.191 166.906 1.00 80.65 387 VAL A CA 1
ATOM 2220 C C . VAL A 1 311 ? 111.210 123.505 166.358 1.00 81.92 387 VAL A C 1
ATOM 2221 O O . VAL A 1 311 ? 110.849 123.949 165.267 1.00 83.35 387 VAL A O 1
ATOM 2225 N N . LYS A 1 312 ? 112.091 124.125 167.139 1.00 76.42 388 LYS A N 1
ATOM 2226 C CA . LYS A 1 312 ? 112.725 125.380 166.775 1.00 73.02 388 LYS A CA 1
ATOM 2227 C C . LYS A 1 312 ? 114.214 125.159 166.547 1.00 73.18 388 LYS A C 1
ATOM 2228 O O . LYS A 1 312 ? 114.801 124.189 167.033 1.00 73.19 388 LYS A O 1
ATOM 2234 N N . ILE A 1 313 ? 114.819 126.073 165.794 1.00 52.46 389 ILE A N 1
ATOM 2235 C CA . ILE A 1 313 ? 116.235 126.016 165.454 1.00 51.03 389 ILE A CA 1
ATOM 2236 C C . ILE A 1 313 ? 116.906 127.265 166.003 1.00 49.08 389 ILE A C 1
ATOM 2237 O O . ILE A 1 313 ? 116.397 128.378 165.827 1.00 54.16 389 ILE A O 1
ATOM 2242 N N . SER A 1 314 ? 118.037 127.082 166.676 1.00 41.97 390 SER A N 1
ATOM 2243 C CA . SER A 1 314 ? 118.757 128.184 167.291 1.00 37.88 390 SER A CA 1
ATOM 2244 C C . SER A 1 314 ? 120.216 128.177 166.856 1.00 36.88 390 SER A C 1
ATOM 2245 O O . SER A 1 314 ? 120.776 127.144 166.472 1.00 49.05 390 SER A O 1
ATOM 2248 N N . VAL A 1 315 ? 120.819 129.362 166.906 1.00 30.91 391 VAL A N 1
ATOM 2249 C CA . VAL A 1 315 ? 122.225 129.564 166.587 1.00 26.65 391 VAL A CA 1
ATOM 2250 C C . VAL A 1 315 ? 122.862 130.311 167.747 1.00 34.29 391 VAL A C 1
ATOM 2251 O O . VAL A 1 315 ? 122.342 131.345 168.186 1.00 38.07 391 VAL A O 1
ATOM 2255 N N . LYS A 1 316 ? 123.976 129.784 168.245 1.00 43.43 392 LYS A N 1
ATOM 2256 C CA . LYS A 1 316 ? 124.695 130.384 169.359 1.00 47.19 392 LYS A CA 1
ATOM 2257 C C . LYS A 1 316 ? 125.741 131.352 168.824 1.00 49.76 392 LYS A C 1
ATOM 2258 O O . LYS A 1 316 ? 126.497 131.016 167.908 1.00 51.08 392 LYS A O 1
ATOM 2264 N N . ILE A 1 317 ? 125.780 132.550 169.399 1.00 40.99 393 ILE A N 1
ATOM 2265 C CA . ILE A 1 317 ? 126.649 133.626 168.944 1.00 39.85 393 ILE A CA 1
ATOM 2266 C C . ILE A 1 317 ? 127.578 133.991 170.092 1.00 47.33 393 ILE A C 1
ATOM 2267 O O . ILE A 1 317 ? 127.144 134.081 171.246 1.00 46.80 393 ILE A O 1
ATOM 2272 N N . ALA A 1 318 ? 128.859 134.183 169.778 1.00 49.67 394 ALA A N 1
ATOM 2273 C CA . ALA A 1 318 ? 129.862 134.392 170.814 1.00 45.23 394 ALA A CA 1
ATOM 2274 C C . ALA A 1 318 ? 129.594 135.674 171.593 1.00 48.84 394 ALA A C 1
ATOM 2275 O O . A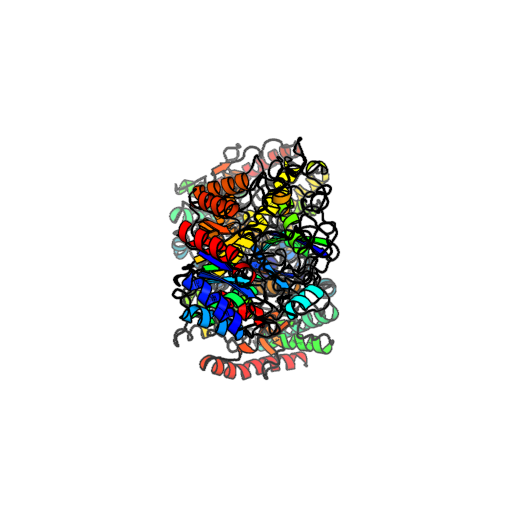LA A 1 318 ? 129.409 136.746 171.010 1.00 53.52 394 ALA A O 1
ATOM 2277 N N . GLY A 1 319 ? 129.573 135.554 172.918 1.00 54.20 395 GLY A N 1
ATOM 2278 C CA . GLY A 1 319 ? 129.408 136.691 173.802 1.00 49.65 395 GLY A CA 1
ATOM 2279 C C . GLY A 1 319 ? 130.712 137.394 174.115 1.00 51.69 395 GLY A C 1
ATOM 2280 O O . GLY A 1 319 ? 131.272 137.222 175.201 1.00 55.94 395 GLY A O 1
ATOM 2281 N N . ILE A 1 320 ? 131.205 138.187 173.167 1.00 51.88 396 ILE A N 1
ATOM 2282 C CA . ILE A 1 320 ? 132.532 138.798 173.266 1.00 53.26 396 ILE A CA 1
ATOM 2283 C C . ILE A 1 320 ? 132.363 140.104 174.036 1.00 58.59 396 ILE A C 1
ATOM 2284 O O . ILE A 1 320 ? 132.193 141.177 173.457 1.00 56.78 396 ILE A O 1
ATOM 2289 N N . HIS A 1 321 ? 132.425 140.014 175.365 1.00 59.28 397 HIS A N 1
ATOM 2290 C CA . HIS A 1 321 ? 132.194 141.189 176.197 1.00 49.89 397 HIS A CA 1
ATOM 2291 C C . HIS A 1 321 ? 133.415 142.097 176.290 1.00 54.31 397 HIS A C 1
ATOM 2292 O O . HIS A 1 321 ? 133.260 143.320 176.369 1.00 61.52 397 HIS A O 1
ATOM 2299 N N . TRP A 1 322 ? 134.621 141.536 176.283 1.00 49.69 398 TRP A N 1
ATOM 2300 C CA . TRP A 1 322 ? 135.804 142.330 176.584 1.00 53.19 398 TRP A CA 1
ATOM 2301 C C . TRP A 1 322 ? 136.179 143.242 175.420 1.00 55.60 398 TRP A C 1
ATOM 2302 O O . TRP A 1 322 ? 135.842 142.984 174.261 1.00 59.07 398 TRP A O 1
ATOM 2313 N N . HIS A 1 323 ? 136.885 144.327 175.753 1.00 63.15 399 HIS A N 1
ATOM 2314 C CA . HIS A 1 323 ? 137.293 145.357 174.794 1.00 57.41 399 HIS A CA 1
ATOM 2315 C C . HIS A 1 323 ? 136.091 145.948 174.063 1.00 55.68 399 HIS A C 1
ATOM 2316 O O . HIS A 1 323 ? 136.164 146.294 172.882 1.00 62.12 399 HIS A O 1
ATOM 2323 N N . TYR A 1 324 ? 134.973 146.068 174.776 1.00 60.84 400 TYR A N 1
ATOM 2324 C CA . TYR A 1 324 ? 133.783 146.689 174.212 1.00 60.37 400 TYR A CA 1
ATOM 2325 C C . TYR A 1 324 ? 133.893 148.207 174.173 1.00 68.32 400 TYR A C 1
ATOM 2326 O O . TYR A 1 324 ? 133.325 148.842 173.277 1.00 71.79 400 TYR A O 1
ATOM 2335 N N . GLY A 1 325 ? 134.610 148.803 175.128 1.00 74.77 401 GLY A N 1
ATOM 2336 C CA . GLY A 1 325 ? 134.693 150.252 175.188 1.00 74.39 401 GLY A CA 1
ATOM 2337 C C . GLY A 1 325 ? 135.509 150.861 174.067 1.00 72.83 401 GLY A C 1
ATOM 2338 O O . GLY A 1 325 ? 135.288 152.016 173.693 1.00 72.50 401 GLY A O 1
ATOM 2339 N N . THR A 1 326 ? 136.459 150.106 173.521 1.00 70.36 402 THR A N 1
ATOM 2340 C CA . THR A 1 326 ? 137.258 150.603 172.410 1.00 70.44 402 THR A CA 1
ATOM 2341 C C . THR A 1 326 ? 136.377 150.804 171.181 1.00 68.60 402 THR A C 1
ATOM 2342 O O . THR A 1 326 ? 135.405 150.077 170.960 1.00 70.42 402 THR A O 1
ATOM 2346 N N . ARG A 1 327 ? 136.719 151.818 170.382 1.00 69.04 403 ARG A N 1
ATOM 2347 C CA . ARG A 1 327 ? 135.923 152.136 169.201 1.00 69.68 403 ARG A CA 1
ATOM 2348 C C . ARG A 1 327 ? 135.926 150.989 168.198 1.00 73.23 403 ARG A C 1
ATOM 2349 O O . ARG A 1 327 ? 134.897 150.693 167.579 1.00 73.29 403 ARG A O 1
ATOM 2357 N N . SER A 1 328 ? 137.074 150.332 168.022 1.00 66.08 404 SER A N 1
ATOM 2358 C CA . SER A 1 328 ? 137.191 149.318 166.981 1.00 63.17 404 SER A CA 1
ATOM 2359 C C . SER A 1 328 ? 136.480 148.021 167.351 1.00 64.26 404 SER A C 1
ATOM 2360 O O . SER A 1 328 ? 135.973 147.329 166.462 1.00 66.41 404 SER A O 1
ATOM 2363 N N . HIS A 1 329 ? 136.425 147.681 168.640 1.00 61.44 405 HIS A N 1
ATOM 2364 C CA . HIS A 1 329 ? 135.929 146.382 169.102 1.00 53.21 405 HIS A CA 1
ATOM 2365 C C . HIS A 1 329 ? 136.730 145.249 168.456 1.00 56.92 405 HIS A C 1
ATOM 2366 O O . HIS A 1 329 ? 136.203 144.405 167.726 1.00 59.53 405 HIS A O 1
ATOM 2373 N N . ALA A 1 330 ? 138.029 145.255 168.748 1.00 59.79 406 ALA A N 1
ATOM 2374 C CA . ALA A 1 330 ? 138.955 144.351 168.071 1.00 58.89 406 ALA A CA 1
ATOM 2375 C C . ALA A 1 330 ? 138.652 142.870 168.271 1.00 60.22 406 ALA A C 1
ATOM 2376 O O . ALA A 1 330 ? 138.761 142.116 167.288 1.00 61.78 406 ALA A O 1
ATOM 2378 N N . PRO A 1 331 ? 138.342 142.372 169.475 1.00 56.63 407 PRO A N 1
ATOM 2379 C CA . PRO A 1 331 ? 137.974 140.951 169.584 1.00 54.46 407 PRO A CA 1
ATOM 2380 C C . PRO A 1 331 ? 136.766 140.581 168.747 1.00 50.63 407 PRO A C 1
ATOM 2381 O O . PRO A 1 331 ? 136.754 139.509 168.126 1.00 59.16 407 PRO A O 1
ATOM 2385 N N . GLU A 1 332 ? 135.755 141.449 168.696 1.00 41.29 408 GLU A N 1
ATOM 2386 C CA . GLU A 1 332 ? 134.606 141.195 167.837 1.00 42.92 408 GLU A CA 1
ATOM 2387 C C . GLU A 1 332 ? 135.016 141.161 166.372 1.00 44.55 408 GLU A C 1
ATOM 2388 O O . GLU A 1 332 ? 134.555 140.302 165.612 1.00 39.60 408 GLU A O 1
ATOM 2394 N N . LEU A 1 333 ? 135.887 142.085 165.961 1.00 53.95 409 LEU A N 1
ATOM 2395 C CA . LEU A 1 333 ? 136.343 142.106 164.575 1.00 50.97 409 LEU A CA 1
ATOM 2396 C C . LEU A 1 333 ? 137.105 140.835 164.224 1.00 53.70 409 LEU A C 1
ATOM 2397 O O . LEU A 1 333 ? 136.943 140.290 163.126 1.00 53.07 409 LEU A O 1
ATOM 2402 N N . THR A 1 334 ? 137.946 140.354 165.140 1.00 46.20 410 THR A N 1
ATOM 2403 C CA . THR A 1 334 ? 138.722 139.149 164.876 1.00 40.75 410 THR A CA 1
ATOM 2404 C C . THR A 1 334 ? 137.863 137.893 164.881 1.00 35.90 410 THR A C 1
ATOM 2405 O O . THR A 1 334 ? 138.152 136.959 164.126 1.00 41.22 410 THR A O 1
ATOM 2409 N N . ALA A 1 335 ? 136.819 137.844 165.708 1.00 27.42 411 ALA A N 1
ATOM 2410 C CA . ALA A 1 335 ? 135.955 136.675 165.788 1.00 23.06 411 ALA A CA 1
ATOM 2411 C C . ALA A 1 335 ? 134.802 136.726 164.792 1.00 36.07 411 ALA A C 1
ATOM 2412 O O . ALA A 1 335 ? 133.787 136.052 164.997 1.00 40.04 411 ALA A O 1
ATOM 2414 N N . GLY A 1 336 ? 134.933 137.510 163.724 1.00 49.17 412 GLY A N 1
ATOM 2415 C CA . GLY A 1 336 ? 133.967 137.508 162.646 1.00 42.07 412 GLY A CA 1
ATOM 2416 C C . GLY A 1 336 ? 132.851 138.524 162.743 1.00 40.25 412 GLY A C 1
ATOM 2417 O O . GLY A 1 336 ? 132.076 138.654 161.788 1.00 46.41 412 GLY A O 1
ATOM 2418 N N . TYR A 1 337 ? 132.737 139.247 163.852 1.00 40.27 413 TYR A N 1
ATOM 2419 C CA . TYR A 1 337 ? 131.670 140.222 164.045 1.00 45.28 413 TYR A CA 1
ATOM 2420 C C . TYR A 1 337 ? 132.172 141.595 163.615 1.00 52.72 413 TYR A C 1
ATOM 2421 O O . TYR A 1 337 ? 133.079 142.156 164.238 1.00 55.73 413 TYR A O 1
ATOM 2430 N N . TYR A 1 338 ? 131.577 142.141 162.557 1.00 51.43 414 TYR A N 1
ATOM 2431 C CA . TYR A 1 338 ? 131.905 143.493 162.104 1.00 47.16 414 TYR A CA 1
ATOM 2432 C C . TYR A 1 338 ? 131.074 144.518 162.878 1.00 47.75 414 TYR A C 1
ATOM 2433 O O . TYR A 1 338 ? 130.316 145.309 162.320 1.00 56.67 414 TYR A O 1
ATOM 2442 N N . ASN A 1 339 ? 131.243 144.489 164.196 1.00 50.79 415 ASN A N 1
ATOM 2443 C CA . ASN A 1 339 ? 130.537 145.376 165.112 1.00 52.44 415 ASN A CA 1
ATOM 2444 C C . ASN A 1 339 ? 131.518 146.427 165.614 1.00 56.97 415 ASN A C 1
ATOM 2445 O O . ASN A 1 339 ? 132.475 146.101 166.324 1.00 65.95 415 ASN A O 1
ATOM 2450 N N . THR A 1 340 ? 131.282 147.681 165.238 1.00 54.22 416 THR A N 1
ATOM 2451 C CA . THR A 1 340 ? 132.093 148.795 165.711 1.00 58.63 416 THR A CA 1
ATOM 2452 C C . THR A 1 340 ? 131.190 149.878 166.286 1.00 65.33 416 THR A C 1
ATOM 2453 O O . THR A 1 340 ? 129.983 149.665 166.441 1.00 63.10 416 THR A O 1
ATOM 2457 N N . ARG A 1 341 ? 131.760 151.038 166.617 1.00 75.05 417 ARG A N 1
ATOM 2458 C CA . ARG A 1 341 ? 130.926 152.164 167.018 1.00 69.11 417 ARG A CA 1
ATOM 2459 C C . ARG A 1 341 ? 130.226 152.805 165.827 1.00 69.39 417 ARG A C 1
ATOM 2460 O O . ARG A 1 341 ? 129.230 153.511 166.014 1.00 71.35 417 ARG A O 1
ATOM 2468 N N . PHE A 1 342 ? 130.718 152.568 164.612 1.00 67.70 418 PHE A N 1
ATOM 2469 C CA . PHE A 1 342 ? 130.086 153.081 163.403 1.00 68.58 418 PHE A CA 1
ATOM 2470 C C . PHE A 1 342 ? 129.151 152.079 162.744 1.00 70.91 418 PHE A C 1
ATOM 2471 O O . PHE A 1 342 ? 128.132 152.483 162.174 1.00 71.58 418 PHE A O 1
ATOM 2479 N N . ARG A 1 343 ? 129.466 150.787 162.806 1.00 58.56 419 ARG A N 1
ATOM 2480 C CA . ARG A 1 343 ? 128.637 149.741 162.226 1.00 57.64 419 ARG A CA 1
ATOM 2481 C C . ARG A 1 343 ? 128.150 148.797 163.314 1.00 58.86 419 ARG A C 1
ATOM 2482 O O . ARG A 1 343 ? 128.918 148.403 164.196 1.00 60.89 419 ARG A O 1
ATOM 2490 N N . ASP A 1 344 ? 126.871 148.436 163.245 1.00 61.96 420 ASP A N 1
ATOM 2491 C CA . ASP A 1 344 ? 126.285 147.449 164.149 1.00 60.80 420 ASP A CA 1
ATOM 2492 C C . ASP A 1 344 ? 126.400 146.084 163.484 1.00 60.95 420 ASP A C 1
ATOM 2493 O O . ASP A 1 344 ? 125.633 145.755 162.576 1.00 61.82 420 ASP A O 1
ATOM 2498 N N . GLY A 1 345 ? 127.364 145.283 163.938 1.00 58.78 421 GLY A N 1
ATOM 2499 C CA . GLY A 1 345 ? 127.644 144.006 163.308 1.00 59.47 421 GLY A CA 1
ATOM 2500 C C . GLY A 1 345 ? 126.671 142.899 163.647 1.00 56.83 421 GLY A C 1
ATOM 2501 O O . GLY A 1 345 ? 126.695 141.859 162.982 1.00 64.87 421 GLY A O 1
ATOM 2502 N N . TYR A 1 346 ? 125.828 143.088 164.656 1.00 46.35 422 TYR A N 1
ATOM 2503 C CA . TYR A 1 346 ? 124.853 142.075 165.037 1.00 49.00 422 TYR A CA 1
ATOM 2504 C C . TYR A 1 346 ? 123.546 142.198 164.268 1.00 55.76 422 TYR A C 1
ATOM 2505 O O . TYR A 1 346 ? 122.754 141.249 164.258 1.00 54.56 422 TYR A O 1
ATOM 2514 N N . LEU A 1 347 ? 123.305 143.334 163.628 1.00 58.39 423 LEU A N 1
ATOM 2515 C CA . LEU A 1 347 ? 122.100 143.555 162.841 1.00 55.08 423 LEU A CA 1
ATOM 2516 C C . LEU A 1 347 ? 122.039 142.614 161.635 1.00 54.60 423 LEU A C 1
ATOM 2517 O O . LEU A 1 347 ? 120.974 142.042 161.372 1.00 56.82 423 LEU A O 1
ATOM 2522 N N . PRO A 1 348 ? 123.121 142.431 160.861 1.00 48.38 424 PRO A N 1
ATOM 2523 C CA . PRO A 1 348 ? 123.066 141.420 159.787 1.00 47.46 424 PRO A CA 1
ATOM 2524 C C . PRO A 1 348 ? 122.840 140.002 160.287 1.00 44.05 424 PRO A C 1
ATOM 2525 O O . PRO A 1 348 ? 122.133 139.226 159.629 1.00 42.03 424 PRO A O 1
ATOM 2529 N N . ILE A 1 349 ? 123.422 139.634 161.430 1.00 41.22 425 ILE A N 1
ATOM 2530 C CA . ILE A 1 349 ? 123.190 138.303 161.985 1.00 45.59 425 ILE A CA 1
ATOM 2531 C C . ILE A 1 349 ? 121.726 138.140 162.365 1.00 44.79 425 ILE A C 1
ATOM 2532 O O . ILE A 1 349 ? 121.112 137.092 162.120 1.00 60.64 425 ILE A O 1
ATOM 2537 N N . ALA A 1 350 ? 121.147 139.174 162.975 1.00 39.08 426 ALA A N 1
ATOM 2538 C CA . ALA A 1 350 ? 119.728 139.140 163.299 1.00 43.32 426 ALA A CA 1
ATOM 2539 C C . ALA A 1 350 ? 118.879 139.045 162.036 1.00 48.15 426 ALA A C 1
ATOM 2540 O O . ALA A 1 350 ? 117.857 138.351 162.019 1.00 53.93 426 ALA A O 1
ATOM 2542 N N . GLN A 1 351 ? 119.291 139.728 160.962 1.00 45.45 427 GLN A N 1
ATOM 2543 C CA . GLN A 1 351 ? 118.589 139.585 159.688 1.00 49.40 427 GLN A CA 1
ATOM 2544 C C . GLN A 1 351 ? 118.634 138.148 159.189 1.00 53.30 427 GLN A C 1
ATOM 2545 O O . GLN A 1 351 ? 117.623 137.619 158.717 1.00 55.18 427 GLN A O 1
ATOM 2551 N N . MET A 1 352 ? 119.801 137.507 159.270 1.00 47.58 428 MET A N 1
ATOM 2552 C CA . MET A 1 352 ? 119.910 136.116 158.836 1.00 42.05 428 MET A CA 1
ATOM 2553 C C . MET A 1 352 ? 118.989 135.214 159.648 1.00 37.41 428 MET A C 1
ATOM 2554 O O . MET A 1 352 ? 118.261 134.378 159.093 1.00 46.10 428 MET A O 1
ATOM 2559 N N . LEU A 1 353 ? 119.010 135.373 160.972 1.00 40.01 429 LEU A N 1
ATOM 2560 C CA . LEU A 1 353 ? 118.182 134.524 161.820 1.00 47.49 429 LEU A CA 1
ATOM 2561 C C . LEU A 1 353 ? 116.698 134.766 161.579 1.00 49.79 429 LEU A C 1
ATOM 2562 O O . LEU A 1 353 ? 115.902 133.824 161.648 1.00 48.15 429 LEU A O 1
ATOM 2567 N N . ALA A 1 354 ? 116.306 136.011 161.297 1.00 49.08 430 ALA A N 1
ATOM 2568 C CA . ALA A 1 354 ? 114.924 136.276 160.913 1.00 52.84 430 ALA A CA 1
ATOM 2569 C C . ALA A 1 354 ? 114.591 135.653 159.564 1.00 56.42 430 ALA A C 1
ATOM 2570 O O . ALA A 1 354 ? 113.464 135.189 159.357 1.00 59.57 430 ALA A O 1
ATOM 2572 N N . ARG A 1 355 ? 115.552 135.643 158.636 1.00 53.22 431 ARG A N 1
ATOM 2573 C CA . ARG A 1 355 ? 115.329 135.022 157.336 1.00 52.24 431 ARG A CA 1
ATOM 2574 C C . ARG A 1 355 ? 115.062 133.532 157.478 1.00 53.78 431 ARG A C 1
ATOM 2575 O O . ARG A 1 355 ? 114.159 132.990 156.830 1.00 54.17 431 ARG A O 1
ATOM 2583 N N . HIS A 1 356 ? 115.834 132.852 158.322 1.00 49.45 432 HIS A N 1
ATOM 2584 C CA . HIS A 1 356 ? 115.678 131.416 158.509 1.00 50.22 432 HIS A CA 1
ATOM 2585 C C . HIS A 1 356 ? 114.820 131.061 159.716 1.00 55.46 432 HIS A C 1
ATOM 2586 O O . HIS A 1 356 ? 114.691 129.876 160.038 1.00 59.54 432 HIS A O 1
ATOM 2593 N N . ASN A 1 357 ? 114.226 132.052 160.378 1.00 46.35 433 ASN A N 1
ATOM 2594 C CA . ASN A 1 357 ? 113.427 131.843 161.585 1.00 53.02 433 ASN A CA 1
ATOM 2595 C C . ASN A 1 357 ? 114.238 131.058 162.622 1.00 52.25 433 ASN A C 1
ATOM 2596 O O . ASN A 1 357 ? 113.912 129.938 163.017 1.00 49.11 433 ASN A O 1
ATOM 2601 N N . ALA A 1 358 ? 115.338 131.681 163.031 1.00 41.92 434 ALA A N 1
ATOM 2602 C CA . ALA A 1 358 ? 116.288 131.074 163.947 1.00 39.27 434 ALA A CA 1
ATOM 2603 C C . ALA A 1 358 ? 116.397 131.906 165.216 1.00 45.62 434 ALA A C 1
ATOM 2604 O O . ALA A 1 358 ? 116.256 133.131 165.191 1.00 56.39 434 ALA A O 1
ATOM 2606 N N . ILE A 1 359 ? 116.650 131.225 166.323 1.00 39.35 435 ILE A N 1
ATOM 2607 C CA . ILE A 1 359 ? 116.769 131.862 167.628 1.00 37.09 435 ILE A CA 1
ATOM 2608 C C . ILE A 1 359 ? 118.195 132.361 167.813 1.00 37.52 435 ILE A C 1
ATOM 2609 O O . ILE A 1 359 ? 119.162 131.669 167.480 1.00 47.90 435 ILE A O 1
ATOM 2614 N N . PHE A 1 360 ? 118.323 133.578 168.335 1.00 39.21 436 PHE A N 1
ATOM 2615 C CA . PHE A 1 360 ? 119.614 134.171 168.665 1.00 46.15 436 PHE A CA 1
ATOM 2616 C C . PHE A 1 360 ? 119.967 133.765 170.091 1.00 50.20 436 PHE A C 1
ATOM 2617 O O . PHE A 1 360 ? 119.324 134.216 171.043 1.00 52.38 436 PHE A O 1
ATOM 2625 N N . ASN A 1 361 ? 120.980 132.916 170.251 1.00 48.49 437 ASN A N 1
ATOM 2626 C CA . ASN A 1 361 ? 121.424 132.486 171.569 1.00 50.21 437 ASN A CA 1
ATOM 2627 C C . ASN A 1 361 ? 122.671 133.270 171.949 1.00 57.01 437 ASN A C 1
ATOM 2628 O O . ASN A 1 361 ? 123.649 133.286 171.196 1.00 55.50 437 ASN A O 1
ATOM 2633 N N . PHE A 1 362 ? 122.633 133.929 173.104 1.00 54.00 438 PHE A N 1
ATOM 2634 C CA . PHE A 1 362 ? 123.729 134.794 173.517 1.00 51.52 438 PHE A CA 1
ATOM 2635 C C . PHE A 1 362 ? 124.219 134.434 174.910 1.00 57.21 438 PHE A C 1
ATOM 2636 O O . PHE A 1 362 ? 123.423 134.151 175.810 1.00 55.97 438 PHE A O 1
ATOM 2644 N N . THR A 1 363 ? 125.538 134.463 175.077 1.00 63.01 439 THR A N 1
ATOM 2645 C CA . THR A 1 363 ? 126.189 134.179 176.344 1.00 58.03 439 THR A CA 1
ATOM 2646 C C . THR A 1 363 ? 126.374 135.478 177.130 1.00 65.39 439 THR A C 1
ATOM 2647 O O . THR A 1 363 ? 125.772 136.508 176.816 1.00 66.76 439 THR A O 1
ATOM 2651 N N . CYS A 1 364 ? 127.198 135.420 178.178 1.00 72.28 440 CYS A N 1
ATOM 2652 C CA . CYS A 1 364 ? 127.583 136.563 179.012 1.00 67.58 440 CYS A CA 1
ATOM 2653 C C . CYS A 1 364 ? 126.374 137.413 179.409 1.00 68.92 440 CYS A C 1
ATOM 2654 O O . CYS A 1 364 ? 126.264 138.593 179.077 1.00 71.35 440 CYS A O 1
ATOM 2657 N N . ILE A 1 365 ? 125.463 136.784 180.143 1.00 75.76 441 ILE A N 1
ATOM 2658 C CA . ILE A 1 365 ? 124.273 137.455 180.644 1.00 77.42 441 ILE A CA 1
ATOM 2659 C C . ILE A 1 365 ? 124.406 137.806 182.120 1.00 80.34 441 ILE A C 1
ATOM 2660 O O . ILE A 1 365 ? 123.999 138.889 182.542 1.00 81.91 441 ILE A O 1
ATOM 2665 N N . GLU A 1 366 ? 124.987 136.906 182.915 1.00 89.55 442 GLU A N 1
ATOM 2666 C CA . GLU A 1 366 ? 125.079 137.109 184.355 1.00 90.82 442 GLU A CA 1
ATOM 2667 C C . GLU A 1 366 ? 126.170 138.093 184.763 1.00 91.89 442 GLU A C 1
ATOM 2668 O O . GLU A 1 366 ? 126.076 138.678 185.847 1.00 92.54 442 GLU A O 1
ATOM 2674 N N . MET A 1 367 ? 127.194 138.290 183.937 1.00 93.53 443 MET A N 1
ATOM 2675 C CA . MET A 1 367 ? 128.324 139.105 184.353 1.00 95.72 443 MET A CA 1
ATOM 2676 C C . MET A 1 367 ? 127.959 140.587 184.366 1.00 96.78 443 MET A C 1
ATOM 2677 O O . MET A 1 367 ? 127.052 141.041 183.663 1.00 96.70 443 MET A O 1
ATOM 2682 N N . ARG A 1 368 ? 128.686 141.340 185.188 1.00 105.06 444 ARG A N 1
ATOM 2683 C CA . ARG A 1 368 ? 128.511 142.776 185.322 1.00 104.77 444 ARG A CA 1
ATOM 2684 C C . ARG A 1 368 ? 129.761 143.498 184.836 1.00 103.38 444 ARG A C 1
ATOM 2685 O O . ARG A 1 368 ? 130.846 142.917 184.750 1.00 103.03 444 ARG A O 1
ATOM 2693 N N . ASP A 1 369 ? 129.589 144.782 184.513 1.00 99.46 445 ASP A N 1
ATOM 2694 C CA . ASP A 1 369 ? 130.713 145.584 184.042 1.00 100.27 445 ASP A CA 1
ATOM 2695 C C . ASP A 1 369 ? 131.806 145.681 185.098 1.00 100.78 445 ASP A C 1
ATOM 2696 O O . ASP A 1 369 ? 132.991 145.495 184.797 1.00 100.59 445 ASP A O 1
ATOM 2701 N N . HIS A 1 370 ? 131.425 145.965 186.346 1.00 104.65 446 HIS A N 1
ATOM 2702 C CA . HIS A 1 370 ? 132.413 146.129 187.407 1.00 104.41 446 HIS A CA 1
ATOM 2703 C C . HIS A 1 370 ? 133.095 144.814 187.758 1.00 105.62 446 HIS A C 1
ATOM 2704 O O . HIS A 1 370 ? 134.272 144.812 188.137 1.00 105.01 446 HIS A O 1
ATOM 2711 N N . GLU A 1 371 ? 132.378 143.693 187.650 1.00 105.71 447 GLU A N 1
ATOM 2712 C CA . GLU A 1 371 ? 132.976 142.397 187.957 1.00 106.33 447 GLU A CA 1
ATOM 2713 C C . GLU A 1 371 ? 134.122 142.080 187.005 1.00 104.66 447 GLU A C 1
ATOM 2714 O O . GLU A 1 371 ? 135.177 141.594 187.429 1.00 103.59 447 GLU A O 1
ATOM 2720 N N . GLN A 1 372 ? 133.934 142.346 185.715 1.00 96.42 448 GLN A N 1
ATOM 2721 C CA . GLN A 1 372 ? 134.996 142.152 184.748 1.00 94.32 448 GLN A CA 1
ATOM 2722 C C . GLN A 1 372 ? 136.072 143.221 184.926 1.00 96.50 448 GLN A C 1
ATOM 2723 O O . GLN A 1 372 ? 135.800 144.307 185.443 1.00 97.64 448 GLN A O 1
ATOM 2729 N N . PRO A 1 373 ? 137.309 142.927 184.524 1.00 97.43 449 PRO A N 1
ATOM 2730 C CA . PRO A 1 373 ? 138.373 143.933 184.634 1.00 96.89 449 PRO A CA 1
ATOM 2731 C C . PRO A 1 373 ? 138.043 145.184 183.834 1.00 94.42 449 PRO A C 1
ATOM 2732 O O . PRO A 1 373 ? 137.511 145.114 182.724 1.00 93.92 449 PRO A O 1
ATOM 2736 N N . GLN A 1 374 ? 138.369 146.340 184.412 1.00 96.64 450 GLN A N 1
ATOM 2737 C CA . GLN A 1 374 ? 138.094 147.619 183.773 1.00 98.77 450 GLN A CA 1
ATOM 2738 C C . GLN A 1 374 ? 139.216 148.088 182.861 1.00 97.05 450 GLN A C 1
ATOM 2739 O O . GLN A 1 374 ? 138.964 148.896 181.959 1.00 95.24 450 GLN A O 1
ATOM 2745 N N . ASP A 1 375 ? 140.444 147.609 183.070 1.00 99.28 451 ASP A N 1
ATOM 2746 C CA . ASP A 1 375 ? 141.543 147.988 182.192 1.00 100.10 451 ASP A CA 1
ATOM 2747 C C . ASP A 1 375 ? 141.350 147.469 180.774 1.00 100.35 451 ASP A C 1
ATOM 2748 O O . ASP A 1 375 ? 141.944 148.019 179.840 1.00 99.90 451 ASP A O 1
ATOM 2753 N N . ALA A 1 376 ? 140.538 146.431 180.593 1.00 88.70 452 ALA A N 1
ATOM 2754 C CA . ALA A 1 376 ? 140.226 145.903 179.274 1.00 84.40 452 ALA A CA 1
ATOM 2755 C C . ALA A 1 376 ? 138.937 146.473 178.697 1.00 82.22 452 ALA A C 1
ATOM 2756 O O . ALA A 1 376 ? 138.541 146.071 177.599 1.00 81.43 452 ALA A O 1
ATOM 2758 N N . LEU A 1 377 ? 138.281 147.393 179.407 1.00 82.87 453 LEU A N 1
ATOM 2759 C CA . LEU A 1 377 ? 137.066 148.058 178.929 1.00 81.56 453 LEU A CA 1
ATOM 2760 C C . LEU A 1 377 ? 135.970 147.054 178.574 1.00 80.30 453 LEU A C 1
ATOM 2761 O O . LEU A 1 377 ? 135.294 147.181 177.552 1.00 78.43 453 LEU A O 1
ATOM 2766 N N . CYS A 1 378 ? 135.789 146.049 179.427 1.00 77.25 454 CYS A N 1
ATOM 2767 C CA . CYS A 1 378 ? 134.756 145.043 179.212 1.00 74.20 454 CYS A CA 1
ATOM 2768 C C . CYS A 1 378 ? 133.396 145.626 179.579 1.00 75.46 454 CYS A C 1
ATOM 2769 O O . CYS A 1 378 ? 133.222 146.159 180.680 1.00 81.92 454 CYS A O 1
ATOM 2772 N N . ALA A 1 379 ? 132.432 145.522 178.666 1.00 64.56 455 ALA A N 1
ATOM 2773 C CA . ALA A 1 379 ? 131.082 146.046 178.876 1.00 68.80 455 ALA A CA 1
ATOM 2774 C C . ALA A 1 379 ? 130.052 144.975 178.538 1.00 67.13 455 ALA A C 1
ATOM 2775 O O . ALA A 1 379 ? 129.350 145.064 177.521 1.00 68.43 455 ALA A O 1
ATOM 2777 N N . PRO A 1 380 ? 129.941 143.936 179.375 1.00 70.75 456 PRO A N 1
ATOM 2778 C CA . PRO A 1 380 ? 128.947 142.886 179.098 1.00 73.88 456 PRO A CA 1
ATOM 2779 C C . PRO A 1 380 ? 127.522 143.402 179.026 1.00 73.32 456 PRO A C 1
ATOM 2780 O O . PRO A 1 380 ? 126.754 142.958 178.165 1.00 75.49 456 PRO A O 1
ATOM 2784 N N . GLU A 1 381 ? 127.146 144.342 179.895 1.00 78.27 457 GLU A N 1
ATOM 2785 C CA . GLU A 1 381 ? 125.770 144.829 179.891 1.00 80.29 457 GLU A CA 1
ATOM 2786 C C . GLU A 1 381 ? 125.481 145.668 178.653 1.00 78.76 457 GLU A C 1
ATOM 2787 O O . GLU A 1 381 ? 124.397 145.566 178.069 1.00 79.79 457 GLU A O 1
ATOM 2793 N N . LYS A 1 382 ? 126.437 146.501 178.237 1.00 71.36 458 LYS A N 1
ATOM 2794 C CA . LYS A 1 382 ? 126.262 147.261 177.004 1.00 72.68 458 LYS A CA 1
ATOM 2795 C C . LYS A 1 382 ? 126.173 146.333 175.799 1.00 73.69 458 LYS A C 1
ATOM 2796 O O . LYS A 1 382 ? 125.375 146.565 174.881 1.00 74.33 458 LYS A O 1
ATOM 2802 N N . LEU A 1 383 ? 126.984 145.271 175.787 1.00 66.18 459 LEU A N 1
ATOM 2803 C CA . LEU A 1 383 ? 126.903 144.294 174.706 1.00 60.99 459 LEU A CA 1
ATOM 2804 C C . LEU A 1 383 ? 125.542 143.607 174.679 1.00 59.69 459 LEU A C 1
ATOM 2805 O O . LEU A 1 383 ? 124.952 143.422 173.608 1.00 61.42 459 LEU A O 1
ATOM 2810 N N . VAL A 1 384 ? 125.027 143.225 175.850 1.00 62.22 460 VAL A N 1
ATOM 2811 C CA . VAL A 1 384 ? 123.716 142.584 175.913 1.00 65.95 460 VAL A CA 1
ATOM 2812 C C . VAL A 1 384 ? 122.629 143.547 175.453 1.00 69.04 460 VAL A C 1
ATOM 2813 O O . VAL A 1 384 ? 121.672 143.151 174.777 1.00 68.69 460 VAL A O 1
ATOM 2817 N N . ASN A 1 385 ? 122.757 144.827 175.810 1.00 74.33 461 ASN A N 1
ATOM 2818 C CA . ASN A 1 385 ? 121.796 145.822 175.347 1.00 74.48 461 ASN A CA 1
ATOM 2819 C C . ASN A 1 385 ? 121.827 145.956 173.829 1.00 74.04 461 ASN A C 1
ATOM 2820 O O . ASN A 1 385 ? 120.775 146.057 173.186 1.00 75.48 461 ASN A O 1
ATOM 2825 N N . GLN A 1 386 ? 123.024 145.963 173.239 1.00 69.03 462 GLN A N 1
ATOM 2826 C CA . GLN A 1 386 ? 123.125 146.027 171.783 1.00 66.51 462 GLN A CA 1
ATOM 2827 C C . GLN A 1 386 ? 122.499 144.798 171.134 1.00 63.63 462 GLN A C 1
ATOM 2828 O O . GLN A 1 386 ? 121.812 144.905 170.108 1.00 64.71 462 GLN A O 1
ATOM 2834 N N . VAL A 1 387 ? 122.728 143.621 171.720 1.00 62.58 463 VAL A N 1
ATOM 2835 C CA . VAL A 1 387 ? 122.124 142.395 171.201 1.00 66.98 463 VAL A CA 1
ATOM 2836 C C . VAL A 1 387 ? 120.606 142.488 171.259 1.00 69.67 463 VAL A C 1
ATOM 2837 O O . VAL A 1 387 ? 119.905 142.116 170.310 1.00 75.02 463 VAL A O 1
ATOM 2841 N N . ALA A 1 388 ? 120.078 142.973 172.384 1.00 68.83 464 ALA A N 1
ATOM 2842 C CA . ALA A 1 388 ? 118.633 143.103 172.532 1.00 68.85 464 ALA A CA 1
ATOM 2843 C C . ALA A 1 388 ? 118.065 144.085 171.518 1.00 70.01 464 ALA A C 1
ATOM 2844 O O . ALA A 1 388 ? 116.990 143.852 170.955 1.00 70.43 464 ALA A O 1
ATOM 2846 N N . LEU A 1 389 ? 118.773 145.189 171.272 1.00 73.70 465 LEU A N 1
ATOM 2847 C CA . LEU A 1 389 ? 118.315 146.150 170.273 1.00 72.14 465 LEU A CA 1
ATOM 2848 C C . LEU A 1 389 ? 118.288 145.530 168.881 1.00 76.60 465 LEU A C 1
ATOM 2849 O O . LEU A 1 389 ? 117.331 145.729 168.125 1.00 76.62 465 LEU A O 1
ATOM 2854 N N . ALA A 1 390 ? 119.330 144.773 168.525 1.00 65.86 466 ALA A N 1
ATOM 2855 C CA . ALA A 1 390 ? 119.353 144.125 167.216 1.00 60.62 466 ALA A CA 1
ATOM 2856 C C . ALA A 1 390 ? 118.224 143.109 167.079 1.00 58.42 466 ALA A C 1
ATOM 2857 O O . ALA A 1 390 ? 117.564 143.031 166.032 1.00 61.53 466 ALA A O 1
ATOM 2859 N N . THR A 1 391 ? 117.985 142.320 168.130 1.00 66.83 467 THR A N 1
ATOM 2860 C CA . THR A 1 391 ? 116.922 141.322 168.079 1.00 69.83 467 THR A CA 1
ATOM 2861 C C . THR A 1 391 ? 115.549 141.977 168.009 1.00 71.40 467 THR A C 1
ATOM 2862 O O . THR A 1 391 ? 114.643 141.460 167.349 1.00 70.24 467 THR A O 1
ATOM 2866 N N . LEU A 1 392 ? 115.369 143.110 168.691 1.00 75.47 468 LEU A N 1
ATOM 2867 C CA . LEU A 1 392 ? 114.110 143.839 168.584 1.00 73.04 468 LEU A CA 1
ATOM 2868 C C . LEU A 1 392 ? 113.929 144.419 167.187 1.00 70.66 468 LEU A C 1
ATOM 2869 O O . LEU A 1 392 ? 112.816 144.429 166.650 1.00 71.90 468 LEU A O 1
ATOM 2874 N N . ALA A 1 393 ? 115.015 144.913 166.586 1.00 66.37 469 ALA A N 1
ATOM 2875 C CA . ALA A 1 393 ? 114.931 145.457 165.236 1.00 68.39 469 ALA A CA 1
ATOM 2876 C C . ALA A 1 393 ? 114.565 144.385 164.219 1.00 68.37 469 ALA A C 1
ATOM 2877 O O . ALA A 1 393 ? 113.779 144.645 163.301 1.00 67.21 469 ALA A O 1
ATOM 2879 N N . ALA A 1 394 ? 115.118 143.181 164.359 1.00 67.18 470 ALA A N 1
ATOM 2880 C CA . ALA A 1 394 ? 114.852 142.107 163.411 1.00 65.95 470 ALA A CA 1
ATOM 2881 C C . ALA A 1 394 ? 113.711 141.188 163.830 1.00 67.13 470 ALA A C 1
ATOM 2882 O O . ALA A 1 394 ? 113.417 140.228 163.110 1.00 64.14 470 ALA A O 1
ATOM 2884 N N . GLU A 1 395 ? 113.062 141.456 164.965 1.00 80.17 471 GLU A N 1
ATOM 2885 C CA . GLU A 1 395 ? 111.985 140.613 165.490 1.00 82.23 471 GLU A CA 1
ATOM 2886 C C . GLU A 1 395 ? 112.437 139.162 165.643 1.00 77.14 471 GLU A C 1
ATOM 2887 O O . GLU A 1 395 ? 111.684 138.224 165.375 1.00 75.31 471 GLU A O 1
ATOM 2893 N N . VAL A 1 396 ? 113.678 138.978 166.081 1.00 69.99 472 VAL A N 1
ATOM 2894 C CA . VAL A 1 396 ? 114.257 137.652 166.281 1.00 68.10 472 VAL A CA 1
ATOM 2895 C C . VAL A 1 396 ? 114.130 137.262 167.748 1.00 68.03 472 VAL A C 1
ATOM 2896 O O . VAL A 1 396 ? 114.608 137.998 168.624 1.00 68.68 472 VAL A O 1
ATOM 2900 N N . PRO A 1 397 ? 113.489 136.138 168.066 1.00 57.31 473 PRO A N 1
ATOM 2901 C CA . PRO A 1 397 ? 113.463 135.682 169.460 1.00 56.90 473 PRO A CA 1
ATOM 2902 C C . PRO A 1 397 ? 114.874 135.414 169.960 1.00 58.16 473 PRO A C 1
ATOM 2903 O O . PRO A 1 397 ? 115.727 134.911 169.227 1.00 62.58 473 PRO A O 1
ATOM 2907 N N . LEU A 1 398 ? 115.116 135.757 171.221 1.00 59.90 474 LEU A N 1
ATOM 2908 C CA . LEU A 1 398 ? 116.447 135.690 171.804 1.00 60.92 474 LEU A CA 1
ATOM 2909 C C . LEU A 1 398 ? 116.422 134.831 173.059 1.00 64.52 474 LEU A C 1
ATOM 2910 O O . LEU A 1 398 ? 115.483 134.913 173.857 1.00 67.90 474 LEU A O 1
ATOM 2915 N N . ALA A 1 399 ? 117.449 134.003 173.216 1.00 66.05 475 ALA A N 1
ATOM 2916 C CA . ALA A 1 399 ? 117.662 133.201 174.408 1.00 65.81 475 ALA A CA 1
ATOM 2917 C C . ALA A 1 399 ? 119.043 133.509 174.969 1.00 63.75 475 ALA A C 1
ATOM 2918 O O . ALA A 1 399 ? 119.955 133.904 174.237 1.00 60.01 475 ALA A O 1
ATOM 2920 N N . GLY A 1 400 ? 119.192 133.327 176.280 1.00 67.81 476 GLY A N 1
ATOM 2921 C CA . GLY A 1 400 ? 120.417 133.686 176.953 1.00 70.04 476 GLY A CA 1
ATOM 2922 C C . GLY A 1 400 ? 120.998 132.520 177.726 1.00 69.53 476 GLY A C 1
ATOM 2923 O O . GLY A 1 400 ? 120.311 131.559 178.069 1.00 67.91 476 GLY A O 1
ATOM 2924 N N . GLU A 1 401 ? 122.298 132.623 177.983 1.00 73.60 477 GLU A N 1
ATOM 2925 C CA . GLU A 1 401 ? 123.007 131.651 178.797 1.00 72.01 477 GLU A CA 1
ATOM 2926 C C . GLU A 1 401 ? 124.133 132.359 179.530 1.00 71.42 477 GLU A C 1
ATOM 2927 O O . GLU A 1 401 ? 124.656 133.375 179.063 1.00 74.97 477 GLU A O 1
ATOM 2933 N N . ASN A 1 402 ? 124.497 131.819 180.687 1.00 71.24 478 ASN A N 1
ATOM 2934 C CA . ASN A 1 402 ? 125.620 132.368 181.430 1.00 72.91 478 ASN A CA 1
ATOM 2935 C C . ASN A 1 402 ? 126.944 131.918 180.816 1.00 76.27 478 ASN A C 1
ATOM 2936 O O . ASN A 1 402 ? 127.030 130.881 180.153 1.00 78.73 478 ASN A O 1
ATOM 2941 N N . ALA A 1 403 ? 127.972 132.750 180.989 1.00 72.52 479 ALA A N 1
ATOM 2942 C CA . ALA A 1 403 ? 129.277 132.442 180.418 1.00 71.48 479 ALA A CA 1
ATOM 2943 C C . ALA A 1 403 ? 130.129 131.601 181.358 1.00 74.05 479 ALA A C 1
ATOM 2944 O O . ALA A 1 403 ? 130.917 130.768 180.897 1.00 73.05 479 ALA A O 1
ATOM 2946 N N . LEU A 1 404 ? 129.989 131.803 182.663 1.00 81.46 480 LEU A N 1
ATOM 2947 C CA . LEU A 1 404 ? 130.723 131.054 183.667 1.00 82.58 480 LEU A CA 1
ATOM 2948 C C . LEU A 1 404 ? 129.752 130.515 184.704 1.00 84.16 480 LEU A C 1
ATOM 2949 O O . LEU A 1 404 ? 128.713 131.130 184.965 1.00 85.01 480 LEU A O 1
ATOM 2954 N N . PRO A 1 405 ? 130.061 129.369 185.317 1.00 92.11 481 PRO A N 1
ATOM 2955 C CA . PRO A 1 405 ? 129.138 128.786 186.302 1.00 90.74 481 PRO A CA 1
ATOM 2956 C C . PRO A 1 405 ? 129.247 129.510 187.636 1.00 91.97 481 PRO A C 1
ATOM 2957 O O . PRO A 1 405 ? 130.295 129.489 188.284 1.00 92.63 481 PRO A O 1
ATOM 2961 N N . ARG A 1 406 ? 128.156 130.155 188.043 1.00 101.98 482 ARG A N 1
ATOM 2962 C CA . ARG A 1 406 ? 128.117 130.892 189.296 1.00 102.07 482 ARG A CA 1
ATOM 2963 C C . ARG A 1 406 ? 126.732 130.741 189.907 1.00 103.04 482 ARG A C 1
ATOM 2964 O O . ARG A 1 406 ? 125.727 130.762 189.192 1.00 102.27 482 ARG A O 1
ATOM 2972 N N . TYR A 1 407 ? 126.688 130.588 191.229 1.00 106.68 483 TYR A N 1
ATOM 2973 C CA . TYR A 1 407 ? 125.446 130.343 191.948 1.00 107.56 483 TYR A CA 1
ATOM 2974 C C . TYR A 1 407 ? 124.970 131.543 192.756 1.00 109.58 483 TYR A C 1
ATOM 2975 O O . TYR A 1 407 ? 123.994 131.419 193.502 1.00 109.19 483 TYR A O 1
ATOM 2984 N N . ASP A 1 408 ? 125.624 132.694 192.629 1.00 112.37 484 ASP A N 1
ATOM 2985 C CA . ASP A 1 408 ? 125.333 133.824 193.500 1.00 111.80 484 ASP A CA 1
ATOM 2986 C C . ASP A 1 408 ? 123.999 134.476 193.152 1.00 111.98 484 ASP A C 1
ATOM 2987 O O . ASP A 1 408 ? 123.599 134.559 191.985 1.00 111.05 484 ASP A O 1
ATOM 2992 N N . ASP A 1 409 ? 123.309 134.954 194.192 1.00 118.99 485 ASP A N 1
ATOM 2993 C CA . ASP A 1 409 ? 122.076 135.704 193.992 1.00 118.06 485 ASP A CA 1
ATOM 2994 C C . ASP A 1 409 ? 122.314 137.011 193.252 1.00 116.81 485 ASP A C 1
ATOM 2995 O O . ASP A 1 409 ? 121.391 137.519 192.614 1.00 117.17 485 ASP A O 1
ATOM 3000 N N . TYR A 1 410 ? 123.528 137.560 193.314 1.00 107.79 486 TYR A N 1
ATOM 3001 C CA . TYR A 1 410 ? 123.850 138.747 192.529 1.00 107.81 486 TYR A CA 1
ATOM 3002 C C . TYR A 1 410 ? 123.717 138.458 191.036 1.00 109.23 486 TYR A C 1
ATOM 3003 O O . TYR A 1 410 ? 123.016 139.171 190.305 1.00 107.35 486 TYR A O 1
ATOM 3012 N N . ALA A 1 411 ? 124.364 137.385 190.573 1.00 107.68 487 ALA A N 1
ATOM 3013 C CA . ALA A 1 411 ? 124.226 136.974 189.182 1.00 104.63 487 ALA A CA 1
ATOM 3014 C C . ALA A 1 411 ? 122.806 136.526 188.866 1.00 106.41 487 ALA A C 1
ATOM 3015 O O . ALA A 1 411 ? 122.323 136.750 187.751 1.00 108.09 487 ALA A O 1
ATOM 3017 N N . HIS A 1 412 ? 122.126 135.887 189.822 1.00 110.10 488 HIS A N 1
ATOM 3018 C CA . HIS A 1 412 ? 120.740 135.489 189.590 1.00 110.65 488 HIS A CA 1
ATOM 3019 C C . HIS A 1 412 ? 119.850 136.702 189.342 1.00 111.35 488 HIS A C 1
ATOM 3020 O O . HIS A 1 412 ? 119.012 136.690 188.434 1.00 111.28 488 HIS A O 1
ATOM 3027 N N . GLU A 1 413 ? 120.026 137.763 190.132 1.00 109.41 489 GLU A N 1
ATOM 3028 C CA . GLU A 1 413 ? 119.245 138.979 189.934 1.00 108.59 489 GLU A CA 1
ATOM 3029 C C . GLU A 1 413 ? 119.631 139.677 188.636 1.00 108.81 489 GLU A C 1
ATOM 3030 O O . GLU A 1 413 ? 118.775 140.266 187.965 1.00 110.13 489 GLU A O 1
ATOM 3036 N N . GLN A 1 414 ? 120.913 139.627 188.266 1.00 100.89 490 GLN A N 1
ATOM 3037 C CA . GLN A 1 414 ? 121.316 140.175 186.974 1.00 101.60 490 GLN A CA 1
ATOM 3038 C C . GLN A 1 414 ? 120.621 139.449 185.829 1.00 100.20 490 GLN A C 1
ATOM 3039 O O . GLN A 1 414 ? 120.123 140.082 184.889 1.00 100.16 490 GLN A O 1
ATOM 3045 N N . ILE A 1 415 ? 120.571 138.117 185.896 1.00 100.21 491 ILE A N 1
ATOM 3046 C CA . ILE A 1 415 ? 119.886 137.339 184.868 1.00 101.58 491 ILE A CA 1
ATOM 3047 C C . ILE A 1 415 ? 118.393 137.642 184.876 1.00 102.91 491 ILE A C 1
ATOM 3048 O O . ILE A 1 415 ? 117.758 137.729 183.819 1.00 103.68 491 ILE A O 1
ATOM 3053 N N . LEU A 1 416 ? 117.809 137.807 186.065 1.00 107.92 492 LEU A N 1
ATOM 3054 C CA . LEU A 1 416 ? 116.392 138.143 186.163 1.00 107.95 492 LEU A CA 1
ATOM 3055 C C . LEU A 1 416 ? 116.095 139.473 185.484 1.00 108.87 492 LEU A C 1
ATOM 3056 O O . LEU A 1 416 ? 115.117 139.601 184.740 1.00 109.33 492 LEU A O 1
ATOM 3061 N N . LYS A 1 417 ? 116.935 140.480 185.730 1.00 105.85 493 LYS A N 1
ATOM 3062 C CA . LYS A 1 417 ? 116.734 141.782 185.102 1.00 105.55 493 LYS A CA 1
ATOM 3063 C C . LYS A 1 417 ? 116.929 141.703 183.592 1.00 107.21 493 LYS A C 1
ATOM 3064 O O . LYS A 1 417 ? 116.155 142.293 182.827 1.00 108.50 493 LYS A O 1
ATOM 3070 N N . ALA A 1 418 ? 117.957 140.976 183.144 1.00 100.85 494 ALA A N 1
ATOM 3071 C CA . ALA A 1 418 ? 118.195 140.842 181.710 1.00 100.07 494 ALA A CA 1
ATOM 3072 C C . ALA A 1 418 ? 117.057 140.102 181.018 1.00 101.03 494 ALA A C 1
ATOM 3073 O O . ALA A 1 418 ? 116.767 140.372 179.848 1.00 103.59 494 ALA A O 1
ATOM 3075 N N . SER A 1 419 ? 116.411 139.166 181.716 1.00 101.93 495 SER A N 1
ATOM 3076 C CA . SER A 1 419 ? 115.258 138.480 181.144 1.00 101.12 495 SER A CA 1
ATOM 3077 C C . SER A 1 419 ? 114.015 139.359 181.161 1.00 102.83 495 SER A C 1
ATOM 3078 O O . SER A 1 419 ? 113.198 139.294 180.236 1.00 102.95 495 SER A O 1
ATOM 3081 N N . ALA A 1 420 ? 113.852 140.177 182.204 1.00 104.20 496 ALA A N 1
ATOM 3082 C CA . ALA A 1 420 ? 112.716 141.089 182.261 1.00 104.53 496 ALA A CA 1
ATOM 3083 C C . ALA A 1 420 ? 112.797 142.138 181.160 1.00 105.77 496 ALA A C 1
ATOM 3084 O O . ALA A 1 420 ? 111.772 142.519 180.581 1.00 107.21 496 ALA A O 1
ATOM 3086 N N . LEU A 1 421 ? 114.004 142.620 180.867 1.00 103.21 497 LEU A N 1
ATOM 3087 C CA . LEU A 1 421 ? 114.225 143.627 179.827 1.00 104.69 497 LEU A CA 1
ATOM 3088 C C . LEU A 1 421 ? 113.436 144.904 180.105 1.00 104.09 497 LEU A C 1
ATOM 3089 O O . LEU A 1 421 ? 113.515 145.872 179.348 1.00 102.06 497 LEU A O 1
ATOM 3094 N N . MET A 1 434 ? 113.778 137.244 176.592 1.00 90.45 510 MET A N 1
ATOM 3095 C CA . MET A 1 434 ? 114.374 135.915 176.670 1.00 93.95 510 MET A CA 1
ATOM 3096 C C . MET A 1 434 ? 113.327 134.821 176.498 1.00 91.57 510 MET A C 1
ATOM 3097 O O . MET A 1 434 ? 112.436 134.666 177.333 1.00 90.52 510 MET A O 1
ATOM 3102 N N . CYS A 1 435 ? 113.437 134.064 175.405 1.00 86.35 511 CYS A N 1
ATOM 3103 C CA . CYS A 1 435 ? 112.540 132.935 175.196 1.00 89.05 511 CYS A CA 1
ATOM 3104 C C . CYS A 1 435 ? 112.894 131.757 176.095 1.00 90.49 511 CYS A C 1
ATOM 3105 O O . CYS A 1 435 ? 112.007 130.987 176.476 1.00 88.86 511 CYS A O 1
ATOM 3108 N N . ALA A 1 436 ? 114.172 131.603 176.435 1.00 84.15 512 ALA A N 1
ATOM 3109 C CA . ALA A 1 436 ? 114.621 130.543 177.326 1.00 80.19 512 ALA A CA 1
ATOM 3110 C C . ALA A 1 436 ? 116.007 130.900 177.840 1.00 79.72 512 ALA A C 1
ATOM 3111 O O . ALA A 1 436 ? 116.695 131.755 177.278 1.00 78.53 512 ALA A O 1
ATOM 3113 N N . PHE A 1 437 ? 116.408 130.233 178.920 1.00 81.57 513 PHE A N 1
ATOM 3114 C CA . PHE A 1 437 ? 117.724 130.432 179.512 1.00 81.81 513 PHE A CA 1
ATOM 3115 C C . PHE A 1 437 ? 118.380 129.081 179.751 1.00 84.03 513 PHE A C 1
ATOM 3116 O O . PHE A 1 437 ? 117.752 128.173 180.305 1.00 82.77 513 PHE A O 1
ATOM 3124 N N . THR A 1 438 ? 119.638 128.954 179.338 1.00 88.08 514 THR A N 1
ATOM 3125 C CA . THR A 1 438 ? 120.421 127.741 179.530 1.00 86.70 514 THR A CA 1
ATOM 3126 C C . THR A 1 438 ? 121.477 127.987 180.598 1.00 85.72 514 THR A C 1
ATOM 3127 O O . THR A 1 438 ? 122.246 128.949 180.507 1.00 90.02 514 THR A O 1
ATOM 3131 N N . TYR A 1 439 ? 121.513 127.116 181.601 1.00 89.70 515 TYR A N 1
ATOM 3132 C CA . TYR A 1 439 ? 122.346 127.306 182.780 1.00 88.55 515 TYR A CA 1
ATOM 3133 C C . TYR A 1 439 ? 123.557 126.384 182.721 1.00 91.45 515 TYR A C 1
ATOM 3134 O O . TYR A 1 439 ? 123.414 125.172 182.534 1.00 98.68 515 TYR A O 1
ATOM 3143 N N . LEU A 1 440 ? 124.743 126.964 182.884 1.00 83.24 516 LEU A N 1
ATOM 3144 C CA . LEU A 1 440 ? 125.983 126.210 183.006 1.00 85.37 516 LEU A CA 1
ATOM 3145 C C . LEU A 1 440 ? 126.468 126.289 184.447 1.00 88.72 516 LEU A C 1
ATOM 3146 O O . LEU A 1 440 ? 126.463 127.370 185.046 1.00 90.10 516 LEU A O 1
ATOM 3151 N N . ARG A 1 441 ? 126.876 125.152 185.004 1.00 103.69 517 ARG A N 1
ATOM 3152 C CA . ARG A 1 441 ? 126.912 123.826 184.397 1.00 103.10 517 ARG A CA 1
ATOM 3153 C C . ARG A 1 441 ? 126.463 122.786 185.419 1.00 102.82 517 ARG A C 1
ATOM 3154 O O . ARG A 1 441 ? 126.678 122.964 186.617 1.00 105.47 517 ARG A O 1
ATOM 3162 N N . MET A 1 442 ? 125.836 121.706 184.953 1.00 102.33 518 MET A N 1
ATOM 3163 C CA . MET A 1 442 ? 125.406 120.650 185.861 1.00 106.42 518 MET A CA 1
ATOM 3164 C C . MET A 1 442 ? 126.608 119.982 186.513 1.00 105.48 518 MET A C 1
ATOM 3165 O O . MET A 1 442 ? 127.562 119.590 185.836 1.00 104.65 518 MET A O 1
ATOM 3170 N N . ASN A 1 443 ? 126.545 119.847 187.831 1.00 111.17 519 ASN A N 1
ATOM 3171 C CA . ASN A 1 443 ? 127.616 119.265 188.626 1.00 110.84 519 ASN A CA 1
ATOM 3172 C C . ASN A 1 443 ? 127.101 119.083 190.051 1.00 112.32 519 ASN A C 1
ATOM 3173 O O . ASN A 1 443 ? 126.167 119.779 190.465 1.00 112.54 519 ASN A O 1
ATOM 3178 N N . PRO A 1 444 ? 127.697 118.165 190.816 1.00 117.26 520 PRO A N 1
ATOM 3179 C CA . PRO A 1 444 ? 127.252 117.976 192.206 1.00 117.23 520 PRO A CA 1
ATOM 3180 C C . PRO A 1 444 ? 127.393 119.224 193.058 1.00 117.82 520 PRO A C 1
ATOM 3181 O O . PRO A 1 444 ? 126.708 119.334 194.083 1.00 118.36 520 PRO A O 1
ATOM 3185 N N . GLU A 1 445 ? 128.251 120.170 192.662 1.00 115.76 521 GLU A N 1
ATOM 3186 C CA . GLU A 1 445 ? 128.351 121.432 193.387 1.00 114.86 521 GLU A CA 1
ATOM 3187 C C . GLU A 1 445 ? 127.015 122.161 193.418 1.00 114.76 521 GLU A C 1
ATOM 3188 O O . GLU A 1 445 ? 126.705 122.862 194.388 1.00 116.13 521 GLU A O 1
ATOM 3194 N N . LEU A 1 446 ? 126.206 122.008 192.366 1.00 114.78 522 LEU A N 1
ATOM 3195 C CA . LEU A 1 446 ? 124.912 122.680 192.346 1.00 115.71 522 LEU A CA 1
ATOM 3196 C C . LEU A 1 446 ? 123.925 122.000 193.289 1.00 115.52 522 LEU A C 1
ATOM 3197 O O . LEU A 1 446 ? 122.934 122.615 193.699 1.00 114.48 522 LEU A O 1
ATOM 3202 N N . PHE A 1 447 ? 124.200 120.759 193.684 1.00 117.45 523 PHE A N 1
ATOM 3203 C CA . PHE A 1 447 ? 123.323 120.031 194.590 1.00 118.09 523 PHE A CA 1
ATOM 3204 C C . PHE A 1 447 ? 123.691 120.204 196.057 1.00 119.03 523 PHE A C 1
ATOM 3205 O O . PHE A 1 447 ? 123.058 119.578 196.914 1.00 119.84 523 PHE A O 1
ATOM 3213 N N . GLN A 1 448 ? 124.690 121.025 196.368 1.00 121.73 524 GLN A N 1
ATOM 3214 C CA . GLN A 1 448 ? 124.966 121.360 197.757 1.00 121.82 524 GLN A CA 1
ATOM 3215 C C . GLN A 1 448 ? 123.799 122.151 198.338 1.00 122.07 524 GLN A C 1
ATOM 3216 O O . GLN A 1 448 ? 122.902 122.589 197.616 1.00 120.13 524 GLN A O 1
ATOM 3222 N N . ALA A 1 449 ? 123.812 122.335 199.659 1.00 126.63 525 ALA A N 1
ATOM 3223 C CA . ALA A 1 449 ? 122.671 122.946 200.335 1.00 126.17 525 ALA A CA 1
ATOM 3224 C C . ALA A 1 449 ? 122.424 124.373 199.850 1.00 126.72 525 ALA A C 1
ATOM 3225 O O . ALA A 1 449 ? 121.377 124.676 199.264 1.00 127.09 525 ALA A O 1
ATOM 3227 N N . ASP A 1 450 ? 123.388 125.265 200.093 1.00 128.11 526 ASP A N 1
ATOM 3228 C CA . ASP A 1 450 ? 123.193 126.676 199.770 1.00 128.42 526 ASP A CA 1
ATOM 3229 C C . ASP A 1 450 ? 123.102 126.898 198.265 1.00 128.80 526 ASP A C 1
ATOM 3230 O O . ASP A 1 450 ? 122.283 127.698 197.799 1.00 127.61 526 ASP A O 1
ATOM 3235 N N . ASN A 1 451 ? 123.943 126.209 197.491 1.00 122.87 527 ASN A N 1
ATOM 3236 C CA . ASN A 1 451 ? 123.902 126.362 196.040 1.00 120.37 527 ASN A CA 1
ATOM 3237 C C . ASN A 1 451 ? 122.569 125.890 195.474 1.00 120.46 527 ASN A C 1
ATOM 3238 O O . ASN A 1 451 ? 121.997 126.538 194.590 1.00 119.11 527 ASN A O 1
ATOM 3243 N N . TRP A 1 452 ? 122.056 124.765 195.977 1.00 122.93 528 TRP A N 1
ATOM 3244 C CA . TRP A 1 452 ? 120.760 124.264 195.535 1.00 122.46 528 TRP A CA 1
ATOM 3245 C C . TRP A 1 452 ? 119.641 125.226 195.909 1.00 121.58 528 TRP A C 1
ATOM 3246 O O . TRP A 1 452 ? 118.730 125.471 195.109 1.00 120.99 528 TRP A O 1
ATOM 3257 N N . GLY A 1 453 ? 119.689 125.776 197.124 1.00 118.85 529 GLY A N 1
ATOM 3258 C CA . GLY A 1 453 ? 118.688 126.755 197.514 1.00 118.42 529 GLY A CA 1
ATOM 3259 C C . GLY A 1 453 ? 118.709 127.985 196.629 1.00 120.16 529 GLY A C 1
ATOM 3260 O O . GLY A 1 453 ? 117.662 128.470 196.194 1.00 120.78 529 GLY A O 1
ATOM 3261 N N . LYS A 1 454 ? 119.907 128.496 196.334 1.00 123.49 530 LYS A N 1
ATOM 3262 C CA . LYS A 1 454 ? 120.026 129.654 195.456 1.00 123.84 530 LYS A CA 1
ATOM 3263 C C . LYS A 1 454 ? 119.515 129.338 194.055 1.00 124.02 530 LYS A C 1
ATOM 3264 O O . LYS A 1 454 ? 118.822 130.156 193.437 1.00 123.22 530 LYS A O 1
ATOM 3270 N N . PHE A 1 455 ? 119.843 128.150 193.541 1.00 118.12 531 PHE A N 1
ATOM 3271 C CA . PHE A 1 455 ? 119.419 127.778 192.197 1.00 117.36 531 PHE A CA 1
ATOM 3272 C C . PHE A 1 455 ? 117.902 127.663 192.111 1.00 118.43 531 PHE A C 1
ATOM 3273 O O . PHE A 1 455 ? 117.284 128.175 191.172 1.00 118.62 531 PHE A O 1
ATOM 3281 N N . VAL A 1 456 ? 117.279 127.003 193.091 1.00 117.76 532 VAL A N 1
ATOM 3282 C CA . VAL A 1 456 ? 115.825 126.877 193.054 1.00 117.71 532 VAL A CA 1
ATOM 3283 C C . VAL A 1 456 ? 115.159 128.233 193.260 1.00 117.07 532 VAL A C 1
ATOM 3284 O O . VAL A 1 456 ? 114.106 128.507 192.666 1.00 116.32 532 VAL A O 1
ATOM 3288 N N . ALA A 1 457 ? 115.748 129.102 194.090 1.00 114.64 533 ALA A N 1
ATOM 3289 C CA . ALA A 1 457 ? 115.205 130.445 194.261 1.00 113.86 533 ALA A CA 1
ATOM 3290 C C . ALA A 1 457 ? 115.225 131.208 192.946 1.00 113.93 533 ALA A C 1
ATOM 3291 O O . ALA A 1 457 ? 114.235 131.845 192.568 1.00 114.58 533 ALA A O 1
ATOM 3293 N N . PHE A 1 458 ? 116.346 131.138 192.225 1.00 111.45 534 PHE A N 1
ATOM 3294 C CA . PHE A 1 458 ? 116.409 131.742 190.899 1.00 111.04 534 PHE A CA 1
ATOM 3295 C C . PHE A 1 458 ? 115.378 131.120 189.966 1.00 112.37 534 PHE A C 1
ATOM 3296 O O . PHE A 1 458 ? 114.783 131.815 189.135 1.00 112.99 534 PHE A O 1
ATOM 3304 N N . VAL A 1 459 ? 115.155 129.811 190.093 1.00 113.23 535 VAL A N 1
ATOM 3305 C CA . VAL A 1 459 ? 114.216 129.125 189.209 1.00 113.28 535 VAL A CA 1
ATOM 3306 C C . VAL A 1 459 ? 112.803 129.666 189.402 1.00 113.53 535 VAL A C 1
ATOM 3307 O O . VAL A 1 459 ? 112.129 130.040 188.434 1.00 112.64 535 VAL A O 1
ATOM 3311 N N . LYS A 1 460 ? 112.333 129.733 190.652 1.00 115.08 536 LYS A N 1
ATOM 3312 C CA . LYS A 1 460 ? 110.966 130.222 190.810 1.00 114.24 536 LYS A CA 1
ATOM 3313 C C . LYS A 1 460 ? 110.876 131.741 190.754 1.00 112.77 536 LYS A C 1
ATOM 3314 O O . LYS A 1 460 ? 109.763 132.271 190.662 1.00 114.12 536 LYS A O 1
ATOM 3320 N N . LYS A 1 461 ? 112.003 132.455 190.806 1.00 108.21 537 LYS A N 1
ATOM 3321 C CA . LYS A 1 461 ? 111.966 133.881 190.507 1.00 109.61 537 LYS A CA 1
ATOM 3322 C C . LYS A 1 461 ? 111.802 134.123 189.012 1.00 110.24 537 LYS A C 1
ATOM 3323 O O . LYS A 1 461 ? 111.030 134.996 188.601 1.00 110.70 537 LYS A O 1
ATOM 3329 N N . MET A 1 462 ? 112.520 133.356 188.187 1.00 105.70 538 MET A N 1
ATOM 3330 C CA . MET A 1 462 ? 112.381 133.486 186.741 1.00 105.57 538 MET A CA 1
ATOM 3331 C C . MET A 1 462 ? 111.029 132.969 186.267 1.00 104.85 538 MET A C 1
ATOM 3332 O O . MET A 1 462 ? 110.448 133.512 185.319 1.00 103.01 538 MET A O 1
ATOM 3337 N N . GLY A 1 463 ? 110.515 131.923 186.906 1.00 109.09 539 GLY A N 1
ATOM 3338 C CA . GLY A 1 463 ? 109.227 131.365 186.539 1.00 110.12 539 GLY A CA 1
ATOM 3339 C C . GLY A 1 463 ? 108.062 132.288 186.842 1.00 108.99 539 GLY A C 1
ATOM 3340 O O . GLY A 1 463 ? 107.519 132.277 187.946 1.00 108.64 539 GLY A O 1
ATOM 3341 N N . ALA B 2 1 ? 142.349 126.585 114.423 1.00 64.95 81 ALA B N 1
ATOM 3342 C CA . ALA B 2 1 ? 141.821 127.259 113.243 1.00 67.29 81 ALA B CA 1
ATOM 3343 C C . ALA B 2 1 ? 142.905 127.443 112.188 1.00 67.51 81 ALA B C 1
ATOM 3344 O O . ALA B 2 1 ? 142.776 128.276 111.291 1.00 61.51 81 ALA B O 1
ATOM 3346 N N . SER B 2 2 ? 143.975 126.663 112.301 1.00 69.60 82 SER B N 1
ATOM 3347 C CA . SER B 2 2 ? 145.097 126.707 111.372 1.00 65.96 82 SER B CA 1
ATOM 3348 C C . SER B 2 2 ? 145.221 125.392 110.614 1.00 64.94 82 SER B C 1
ATOM 3349 O O . SER B 2 2 ? 146.321 124.935 110.296 1.00 64.93 82 SER B O 1
ATOM 3352 N N . TYR B 2 3 ? 144.086 124.772 110.313 1.00 57.69 83 TYR B N 1
ATOM 3353 C CA . TYR B 2 3 ? 144.052 123.471 109.665 1.00 58.69 83 TYR B CA 1
ATOM 3354 C C . TYR B 2 3 ? 143.958 123.624 108.153 1.00 52.45 83 TYR B C 1
ATOM 3355 O O . TYR B 2 3 ? 143.380 124.585 107.641 1.00 59.84 83 TYR B O 1
ATOM 3364 N N . LYS B 2 4 ? 144.534 122.660 107.443 1.00 54.02 84 LYS B N 1
ATOM 3365 C CA . LYS B 2 4 ? 144.626 122.691 105.992 1.00 53.01 84 LYS B CA 1
ATOM 3366 C C . LYS B 2 4 ? 143.696 121.644 105.396 1.00 50.20 84 LYS B C 1
ATOM 3367 O O . LYS B 2 4 ? 143.651 120.499 105.867 1.00 59.55 84 LYS B O 1
ATOM 3373 N N . VAL B 2 5 ? 142.956 122.038 104.363 1.00 38.59 85 VAL B N 1
ATOM 3374 C CA . VAL B 2 5 ? 142.006 121.159 103.695 1.00 43.02 85 VAL B CA 1
ATOM 3375 C C . VAL B 2 5 ? 142.325 121.148 102.209 1.00 38.73 85 VAL B C 1
ATOM 3376 O O . VAL B 2 5 ? 142.461 122.207 101.586 1.00 49.31 85 VAL B O 1
ATOM 3380 N N . ALA B 2 6 ? 142.458 119.953 101.648 1.00 37.58 86 ALA B N 1
ATOM 3381 C CA . ALA B 2 6 ? 142.638 119.775 100.217 1.00 45.41 86 ALA B CA 1
ATOM 3382 C C . ALA B 2 6 ? 141.380 119.153 99.631 1.00 42.06 86 ALA B C 1
ATOM 3383 O O . ALA B 2 6 ? 140.735 118.321 100.272 1.00 45.98 86 ALA B O 1
ATOM 3385 N N . VAL B 2 7 ? 141.018 119.584 98.427 1.00 40.36 87 VAL B N 1
ATOM 3386 C CA . VAL B 2 7 ? 139.877 119.043 97.698 1.00 48.18 87 VAL B CA 1
ATOM 3387 C C . VAL B 2 7 ? 140.389 118.614 96.332 1.00 53.83 87 VAL B C 1
ATOM 3388 O O . VAL B 2 7 ? 140.762 119.462 95.510 1.00 55.81 87 VAL B O 1
ATOM 3392 N N . LEU B 2 8 ? 140.409 117.306 96.088 1.00 60.47 88 LEU B N 1
ATOM 3393 C CA . LEU B 2 8 ? 140.921 116.743 94.843 1.00 60.89 88 LEU B CA 1
ATOM 3394 C C . LEU B 2 8 ? 139.738 116.478 93.920 1.00 58.12 88 LEU B C 1
ATOM 3395 O O . LEU B 2 8 ? 138.947 115.561 94.162 1.00 60.90 88 LEU B O 1
ATOM 3400 N N . GLY B 2 9 ? 139.624 117.276 92.863 1.00 57.73 89 GLY B N 1
ATOM 3401 C CA . GLY B 2 9 ? 138.471 117.213 91.988 1.00 61.02 89 GLY B CA 1
ATOM 3402 C C . GLY B 2 9 ? 137.494 118.332 92.278 1.00 64.94 89 GLY B C 1
ATOM 3403 O O . GLY B 2 9 ? 136.276 118.145 92.196 1.00 64.43 89 GLY B O 1
ATOM 3404 N N . ALA B 2 10 ? 138.022 119.503 92.623 1.00 60.55 90 ALA B N 1
ATOM 3405 C CA . ALA B 2 10 ? 137.204 120.656 92.999 1.00 52.09 90 ALA B CA 1
ATOM 3406 C C . ALA B 2 10 ? 136.891 121.548 91.802 1.00 58.93 90 ALA B C 1
ATOM 3407 O O . ALA B 2 10 ? 137.131 122.754 91.823 1.00 60.81 90 ALA B O 1
ATOM 3409 N N . ALA B 2 11 ? 136.351 120.955 90.738 1.00 63.92 91 ALA B N 1
ATOM 3410 C CA . ALA B 2 11 ? 135.918 121.728 89.584 1.00 57.20 91 ALA B CA 1
ATOM 3411 C C . ALA B 2 11 ? 134.635 121.209 88.953 1.00 53.80 91 ALA B C 1
ATOM 3412 O O . ALA B 2 11 ? 134.224 121.740 87.918 1.00 56.92 91 ALA B O 1
ATOM 3414 N N . GLY B 2 12 ? 133.995 120.199 89.532 1.00 47.17 92 GLY B N 1
ATOM 3415 C CA . GLY B 2 12 ? 132.766 119.650 89.010 1.00 49.78 92 GLY B CA 1
ATOM 3416 C C . GLY B 2 12 ? 131.541 120.300 89.615 1.00 50.90 92 GLY B C 1
ATOM 3417 O O . GLY B 2 12 ? 131.598 121.397 90.181 1.00 54.15 92 GLY B O 1
ATOM 3418 N N . GLY B 2 13 ? 130.408 119.609 89.488 1.00 50.08 93 GLY B N 1
ATOM 3419 C CA . GLY B 2 13 ? 129.174 120.119 90.060 1.00 46.19 93 GLY B CA 1
ATOM 3420 C C . GLY B 2 13 ? 129.227 120.238 91.569 1.00 45.06 93 GLY B C 1
ATOM 3421 O O . GLY B 2 13 ? 128.634 121.153 92.145 1.00 48.31 93 GLY B O 1
ATOM 3422 N N . ILE B 2 14 ? 129.929 119.320 92.226 1.00 36.55 94 ILE B N 1
ATOM 3423 C CA . ILE B 2 14 ? 130.081 119.371 93.674 1.00 37.19 94 ILE B CA 1
ATOM 3424 C C . ILE B 2 14 ? 131.315 120.170 94.081 1.00 45.04 94 ILE B C 1
ATOM 3425 O O . ILE B 2 14 ? 131.298 120.856 95.110 1.00 43.26 94 ILE B O 1
ATOM 3430 N N . GLY B 2 15 ? 132.378 120.110 93.276 1.00 49.17 95 GLY B N 1
ATOM 3431 C CA . GLY B 2 15 ? 133.644 120.699 93.673 1.00 38.64 95 GLY B CA 1
ATOM 3432 C C . GLY B 2 15 ? 133.582 122.193 93.913 1.00 47.30 95 GLY B C 1
ATOM 3433 O O . GLY B 2 15 ? 134.143 122.685 94.891 1.00 51.98 95 GLY B O 1
ATOM 3434 N N . GLN B 2 16 ? 132.896 122.932 93.045 1.00 41.77 96 GLN B N 1
ATOM 3435 C CA . GLN B 2 16 ? 132.892 124.387 93.157 1.00 37.43 96 GLN B CA 1
ATOM 3436 C C . GLN B 2 16 ? 132.107 124.866 94.379 1.00 42.20 96 GLN B C 1
ATOM 3437 O O . GLN B 2 16 ? 132.653 125.634 95.188 1.00 49.06 96 GLN B O 1
ATOM 3443 N N . PRO B 2 17 ? 130.837 124.475 94.558 1.00 29.08 97 PRO B N 1
ATOM 3444 C CA . PRO B 2 17 ? 130.145 124.872 95.794 1.00 29.82 97 PRO B CA 1
ATOM 3445 C C . PRO B 2 17 ? 130.801 124.318 97.044 1.00 38.63 97 PRO B C 1
ATOM 3446 O O . PRO B 2 17 ? 130.791 124.987 98.085 1.00 45.20 97 PRO B O 1
ATOM 3450 N N . LEU B 2 18 ? 131.385 123.118 96.972 1.00 37.30 98 LEU B N 1
ATOM 3451 C CA . LEU B 2 18 ? 132.091 122.575 98.126 1.00 28.12 98 LEU B CA 1
ATOM 3452 C C . LEU B 2 18 ? 133.294 123.434 98.490 1.00 31.87 98 LEU B C 1
ATOM 3453 O O . LEU B 2 18 ? 133.532 123.712 99.671 1.00 47.24 98 LEU B O 1
ATOM 3458 N N . SER B 2 19 ? 134.063 123.863 97.490 1.00 19.05 99 SER B N 1
ATOM 3459 C CA . SER B 2 19 ? 135.214 124.715 97.753 1.00 21.07 99 SER B CA 1
ATOM 3460 C C . SER B 2 19 ? 134.779 126.055 98.324 1.00 27.43 99 SER B C 1
ATOM 3461 O O . SER B 2 19 ? 135.401 126.570 99.260 1.00 36.56 99 SER B O 1
ATOM 3464 N N . LEU B 2 20 ? 133.703 126.630 97.779 1.00 35.32 100 LEU B N 1
ATOM 3465 C CA . LEU B 2 20 ? 133.182 127.879 98.329 1.00 32.04 100 LEU B CA 1
ATOM 3466 C C . LEU B 2 20 ? 132.795 127.715 99.794 1.00 31.13 100 LEU B C 1
ATOM 3467 O O . LEU B 2 20 ? 133.163 128.542 100.641 1.00 41.50 100 LEU B O 1
ATOM 3472 N N . LEU B 2 21 ? 132.070 126.643 100.116 1.00 23.46 101 LEU B N 1
ATOM 3473 C CA . LEU B 2 21 ? 131.614 126.445 101.486 1.00 18.85 101 LEU B CA 1
ATOM 3474 C C . LEU B 2 21 ? 132.767 126.176 102.438 1.00 17.73 101 LEU B C 1
ATOM 3475 O O . LEU B 2 21 ? 132.731 126.621 103.590 1.00 23.80 101 LEU B O 1
ATOM 3480 N N . ILE B 2 22 ? 133.787 125.441 101.994 1.00 26.06 102 ILE B N 1
ATOM 3481 C CA . ILE B 2 22 ? 134.900 125.149 102.888 1.00 32.33 102 ILE B CA 1
ATOM 3482 C C . ILE B 2 22 ? 135.755 126.394 103.090 1.00 33.29 102 ILE B C 1
ATOM 3483 O O . ILE B 2 22 ? 136.306 126.614 104.175 1.00 37.42 102 ILE B O 1
ATOM 3488 N N . LYS B 2 23 ? 135.877 127.234 102.057 1.00 35.76 103 LYS B N 1
ATOM 3489 C CA . LYS B 2 23 ? 136.569 128.507 102.234 1.00 43.30 103 LYS B CA 1
ATOM 3490 C C . LYS B 2 23 ? 135.823 129.408 103.207 1.00 43.48 103 LYS B C 1
ATOM 3491 O O . LYS B 2 23 ? 136.439 130.071 104.048 1.00 47.11 103 LYS B O 1
ATOM 3497 N N . MET B 2 24 ? 134.495 129.442 103.115 1.00 41.39 104 MET B N 1
ATOM 3498 C CA . MET B 2 24 ? 133.718 130.265 104.033 1.00 30.90 104 MET B CA 1
ATOM 3499 C C . MET B 2 24 ? 133.528 129.558 105.368 1.00 35.13 104 MET B C 1
ATOM 3500 O O . MET B 2 24 ? 132.398 129.414 105.844 1.00 39.19 104 MET B O 1
ATOM 3505 N N . SER B 2 25 ? 134.626 129.124 105.983 1.00 34.06 105 SER B N 1
ATOM 3506 C CA . SER B 2 25 ? 134.572 128.411 107.247 1.00 41.89 105 SER B CA 1
ATOM 3507 C C . SER B 2 25 ? 135.562 129.018 108.230 1.00 46.03 105 SER B C 1
ATOM 3508 O O . SER B 2 25 ? 136.628 129.498 107.826 1.00 42.30 105 SER B O 1
ATOM 3511 N N . PRO B 2 26 ? 135.242 129.008 109.527 1.00 44.97 106 PRO B N 1
ATOM 3512 C CA . PRO B 2 26 ? 136.141 129.615 110.517 1.00 38.05 106 PRO B CA 1
ATOM 3513 C C . PRO B 2 26 ? 137.349 128.766 110.869 1.00 38.73 106 PRO B C 1
ATOM 3514 O O . PRO B 2 26 ? 138.285 129.286 111.491 1.00 45.33 106 PRO B O 1
ATOM 3518 N N . LEU B 2 27 ? 137.366 127.489 110.494 1.00 43.43 107 LEU B N 1
ATOM 3519 C CA . LEU B 2 27 ? 138.431 126.574 110.885 1.00 45.65 107 LEU B CA 1
ATOM 3520 C C . LEU B 2 27 ? 139.511 126.419 109.824 1.00 41.99 107 LEU B C 1
ATOM 3521 O O . LEU B 2 27 ? 140.685 126.261 110.166 1.00 45.86 107 LEU B O 1
ATOM 3526 N N . VAL B 2 28 ? 139.145 126.459 108.545 1.00 36.09 108 VAL B N 1
ATOM 3527 C CA . VAL B 2 28 ? 140.127 126.285 107.483 1.00 25.90 108 VAL B CA 1
ATOM 3528 C C . VAL B 2 28 ? 140.979 127.538 107.366 1.00 34.20 108 VAL B C 1
ATOM 3529 O O . VAL B 2 28 ? 140.460 128.659 107.289 1.00 49.59 108 VAL B O 1
ATOM 3533 N N . SER B 2 29 ? 142.299 127.355 107.357 1.00 45.11 109 SER B N 1
ATOM 3534 C CA . SER B 2 29 ? 143.220 128.440 107.063 1.00 53.06 109 SER B CA 1
ATOM 3535 C C . SER B 2 29 ? 143.848 128.326 105.684 1.00 56.19 109 SER B C 1
ATOM 3536 O O . SER B 2 29 ? 144.174 129.355 105.084 1.00 63.05 109 SER B O 1
ATOM 3539 N N . THR B 2 30 ? 144.012 127.110 105.169 1.00 44.21 110 THR B N 1
ATOM 3540 C CA . THR B 2 30 ? 144.561 126.894 103.840 1.00 51.71 110 THR B CA 1
ATOM 3541 C C . THR B 2 30 ? 143.672 125.910 103.097 1.00 52.62 110 THR B C 1
ATOM 3542 O O . THR B 2 30 ? 143.269 124.884 103.655 1.00 62.47 110 THR B O 1
ATOM 3546 N N . LEU B 2 31 ? 143.372 126.232 101.842 1.00 47.87 111 LEU B N 1
ATOM 3547 C CA . LEU B 2 31 ? 142.524 125.424 100.980 1.00 51.94 111 LEU B CA 1
ATOM 3548 C C . LEU B 2 31 ? 143.269 125.133 99.691 1.00 52.56 111 LEU B C 1
ATOM 3549 O O . LEU B 2 31 ? 143.540 126.048 98.906 1.00 66.03 111 LEU B O 1
ATOM 3554 N N . HIS B 2 32 ? 143.573 123.864 99.464 1.00 47.62 112 HIS B N 1
ATOM 3555 C CA . HIS B 2 32 ? 144.221 123.421 98.241 1.00 54.15 112 HIS B CA 1
ATOM 3556 C C . HIS B 2 32 ? 143.163 122.821 97.330 1.00 56.45 112 HIS B C 1
ATOM 3557 O O . HIS B 2 32 ? 142.293 122.078 97.792 1.00 64.97 112 HIS B O 1
ATOM 3564 N N . LEU B 2 33 ? 143.218 123.164 96.048 1.00 48.17 113 LEU B N 1
ATOM 3565 C CA . LEU B 2 33 ? 142.268 122.666 95.065 1.00 51.42 113 LEU B CA 1
ATOM 3566 C C . LEU B 2 33 ? 143.031 121.924 93.983 1.00 52.71 113 LEU B C 1
ATOM 3567 O O . LEU B 2 33 ? 144.090 122.382 93.543 1.00 53.49 113 LEU B O 1
ATOM 3572 N N . TYR B 2 34 ? 142.507 120.771 93.572 1.00 72.31 114 TYR B N 1
ATOM 3573 C CA . TYR B 2 34 ? 143.112 120.008 92.492 1.00 76.16 114 TYR B CA 1
ATOM 3574 C C . TYR B 2 34 ? 142.033 119.509 91.547 1.00 77.63 114 TYR B C 1
ATOM 3575 O O . TYR B 2 34 ? 140.935 119.149 91.978 1.00 79.61 114 TYR B O 1
ATOM 3584 N N . ASP B 2 35 ? 142.359 119.499 90.259 1.00 75.31 115 ASP B N 1
ATOM 3585 C CA . ASP B 2 35 ? 141.576 118.825 89.233 1.00 76.94 115 ASP B CA 1
ATOM 3586 C C . ASP B 2 35 ? 142.436 118.769 87.980 1.00 79.45 115 ASP B C 1
ATOM 3587 O O . ASP B 2 35 ? 143.460 119.450 87.879 1.00 78.61 115 ASP B O 1
ATOM 3592 N N . ILE B 2 36 ? 142.013 117.940 87.023 1.00 86.68 116 ILE B N 1
ATOM 3593 C CA . ILE B 2 36 ? 142.782 117.797 85.793 1.00 83.20 116 ILE B CA 1
ATOM 3594 C C . ILE B 2 36 ? 142.740 119.058 84.935 1.00 82.87 116 ILE B C 1
ATOM 3595 O O . ILE B 2 36 ? 143.619 119.252 84.087 1.00 81.81 116 ILE B O 1
ATOM 3600 N N . ALA B 2 37 ? 141.757 119.929 85.149 1.00 84.57 117 ALA B N 1
ATOM 3601 C CA . ALA B 2 37 ? 141.617 121.184 84.417 1.00 82.89 117 ALA B CA 1
ATOM 3602 C C . ALA B 2 37 ? 140.504 121.984 85.082 1.00 83.28 117 ALA B C 1
ATOM 3603 O O . ALA B 2 37 ? 139.809 121.492 85.977 1.00 83.34 117 ALA B O 1
ATOM 3605 N N . ASN B 2 38 ? 140.343 123.231 84.633 1.00 81.59 118 ASN B N 1
ATOM 3606 C CA . ASN B 2 38 ? 139.272 124.117 85.095 1.00 81.33 118 ASN B CA 1
ATOM 3607 C C . ASN B 2 38 ? 139.323 124.342 86.603 1.00 81.12 118 ASN B C 1
ATOM 3608 O O . ASN B 2 38 ? 138.289 124.520 87.250 1.00 81.11 118 ASN B O 1
ATOM 3613 N N . VAL B 2 39 ? 140.523 124.340 87.174 1.00 74.53 119 VAL B N 1
ATOM 3614 C CA . VAL B 2 39 ? 140.698 124.617 88.592 1.00 69.99 119 VAL B CA 1
ATOM 3615 C C . VAL B 2 39 ? 141.325 125.984 88.839 1.00 71.65 119 VAL B C 1
ATOM 3616 O O . VAL B 2 39 ? 141.036 126.600 89.877 1.00 71.35 119 VAL B O 1
ATOM 3620 N N . LYS B 2 40 ? 142.144 126.492 87.913 1.00 71.29 120 LYS B N 1
ATOM 3621 C CA . LYS B 2 40 ? 142.668 127.846 88.052 1.00 64.01 120 LYS B CA 1
ATOM 3622 C C . LYS B 2 40 ? 141.539 128.866 88.071 1.00 61.01 120 LYS B C 1
ATOM 3623 O O . LYS B 2 40 ? 141.582 129.837 88.835 1.00 65.64 120 LYS B O 1
ATOM 3629 N N . GLY B 2 41 ? 140.519 128.661 87.236 1.00 50.40 121 GLY B N 1
ATOM 3630 C CA . GLY B 2 41 ? 139.395 129.582 87.218 1.00 55.92 121 GLY B CA 1
ATOM 3631 C C . GLY B 2 41 ? 138.646 129.612 88.536 1.00 51.60 121 GLY B C 1
ATOM 3632 O O . GLY B 2 41 ? 138.320 130.682 89.054 1.00 53.33 121 GLY B O 1
ATOM 3633 N N . VAL B 2 42 ? 138.374 128.435 89.103 1.00 51.10 122 VAL B N 1
ATOM 3634 C CA . VAL B 2 42 ? 137.657 128.373 90.373 1.00 53.54 122 VAL B CA 1
ATOM 3635 C C . VAL B 2 42 ? 138.508 128.952 91.498 1.00 49.35 122 VAL B C 1
ATOM 3636 O O . VAL B 2 42 ? 137.996 129.636 92.393 1.00 50.63 122 VAL B O 1
ATOM 3640 N N . ALA B 2 43 ? 139.817 128.695 91.472 1.00 56.88 123 ALA B N 1
ATOM 3641 C CA . ALA B 2 43 ? 140.696 129.251 92.496 1.00 54.62 123 ALA B CA 1
ATOM 3642 C C . ALA B 2 43 ? 140.747 130.770 92.419 1.00 58.92 123 ALA B C 1
ATOM 3643 O O . ALA B 2 43 ? 140.708 131.451 93.450 1.00 64.55 123 ALA B O 1
ATOM 3645 N N . ALA B 2 44 ? 140.843 131.322 91.206 1.00 49.66 124 ALA B N 1
ATOM 3646 C CA . ALA B 2 44 ? 140.831 132.772 91.051 1.00 42.68 124 ALA B CA 1
ATOM 3647 C C . ALA B 2 44 ? 139.490 133.356 91.472 1.00 44.58 124 ALA B C 1
ATOM 3648 O O . ALA B 2 44 ? 139.434 134.431 92.078 1.00 56.61 124 ALA B O 1
ATOM 3650 N N . ASP B 2 45 ? 138.397 132.660 91.154 1.00 35.56 125 ASP B N 1
ATOM 3651 C CA . ASP B 2 45 ? 137.078 133.110 91.580 1.00 35.11 125 ASP B CA 1
ATOM 3652 C C . ASP B 2 45 ? 136.978 133.157 93.098 1.00 35.85 125 ASP B C 1
ATOM 3653 O O . ASP B 2 45 ? 136.439 134.115 93.663 1.00 55.71 125 ASP B O 1
ATOM 3658 N N . LEU B 2 46 ? 137.500 132.136 93.778 1.00 34.31 126 LEU B N 1
ATOM 3659 C CA . LEU B 2 46 ? 137.384 132.078 95.230 1.00 34.59 126 LEU B CA 1
ATOM 3660 C C . LEU B 2 46 ? 138.340 133.030 95.932 1.00 42.05 126 LEU B C 1
ATOM 3661 O O . LEU B 2 46 ? 138.002 133.560 96.994 1.00 50.53 126 LEU B O 1
ATOM 3666 N N . SER B 2 47 ? 139.520 133.273 95.359 1.00 47.92 127 SER B N 1
ATOM 3667 C CA . SER B 2 47 ? 140.512 134.110 96.023 1.00 48.59 127 SER B CA 1
ATOM 3668 C C . SER B 2 47 ? 140.042 135.544 96.215 1.00 58.61 127 SER B C 1
ATOM 3669 O O . SER B 2 47 ? 140.646 136.272 97.008 1.00 63.42 127 SER B O 1
ATOM 3672 N N . HIS B 2 48 ? 138.990 135.965 95.514 1.00 52.30 128 HIS B N 1
ATOM 3673 C CA . HIS B 2 48 ? 138.474 137.319 95.649 1.00 42.24 128 HIS B CA 1
ATOM 3674 C C . HIS B 2 48 ? 137.553 137.494 96.848 1.00 44.01 128 HIS B C 1
ATOM 3675 O O . HIS B 2 48 ? 137.278 138.635 97.229 1.00 57.52 128 HIS B O 1
ATOM 3682 N N . CYS B 2 49 ? 137.074 136.409 97.449 1.00 36.02 129 CYS B N 1
ATOM 3683 C CA . CYS B 2 49 ? 136.300 136.525 98.676 1.00 42.24 129 CYS B CA 1
ATOM 3684 C C . CYS B 2 49 ? 137.205 136.950 99.828 1.00 48.21 129 CYS B C 1
ATOM 3685 O O . CYS B 2 49 ? 138.381 136.583 99.892 1.00 56.89 129 CYS B O 1
ATOM 3688 N N . ASN B 2 50 ? 136.647 137.737 100.742 1.00 46.28 130 ASN B N 1
ATOM 3689 C CA . ASN B 2 50 ? 137.434 138.319 101.829 1.00 43.72 130 ASN B CA 1
ATOM 3690 C C . ASN B 2 50 ? 137.425 137.446 103.080 1.00 51.93 130 ASN B C 1
ATOM 3691 O O . ASN B 2 50 ? 137.189 137.921 104.187 1.00 51.04 130 ASN B O 1
ATOM 3696 N N . THR B 2 51 ? 137.723 136.159 102.917 1.00 49.92 131 THR B N 1
ATOM 3697 C CA . THR B 2 51 ? 137.802 135.268 104.063 1.00 48.55 131 THR B CA 1
ATOM 3698 C C . THR B 2 51 ? 139.251 134.868 104.323 1.00 46.68 131 THR B C 1
ATOM 3699 O O . THR B 2 51 ? 140.050 134.771 103.386 1.00 46.54 131 THR B O 1
ATOM 3703 N N . PRO B 2 52 ? 139.622 134.635 105.586 1.00 44.72 132 PRO B N 1
ATOM 3704 C CA . PRO B 2 52 ? 141.038 134.378 105.898 1.00 46.51 132 PRO B CA 1
ATOM 3705 C C . PRO B 2 52 ? 141.615 133.159 105.200 1.00 51.80 132 PRO B C 1
ATOM 3706 O O . PRO B 2 52 ? 142.828 133.119 104.956 1.00 49.99 132 PRO B O 1
ATOM 3710 N N . SER B 2 53 ? 140.790 132.163 104.880 1.00 56.00 133 SER B N 1
ATOM 3711 C CA . SER B 2 53 ? 141.269 130.935 104.257 1.00 45.22 133 SER B CA 1
ATOM 3712 C C . SER B 2 53 ? 141.948 131.216 102.924 1.00 45.47 133 SER B C 1
ATOM 3713 O O . SER B 2 53 ? 141.292 131.627 101.963 1.00 52.72 133 SER B O 1
ATOM 3716 N N . GLN B 2 54 ? 143.258 130.998 102.854 1.00 54.35 134 GLN B N 1
ATOM 3717 C CA . GLN B 2 54 ? 143.963 131.136 101.590 1.00 57.38 134 GLN B CA 1
ATOM 3718 C C . GLN B 2 54 ? 143.541 130.025 100.639 1.00 57.33 134 GLN B C 1
ATOM 3719 O O . GLN B 2 54 ? 143.074 128.968 101.063 1.00 66.47 134 GLN B O 1
ATOM 3725 N N . VAL B 2 55 ? 143.697 130.274 99.342 1.00 59.56 135 VAL B N 1
ATOM 3726 C CA . VAL B 2 55 ? 143.308 129.320 98.310 1.00 63.17 135 VAL B CA 1
ATOM 3727 C C . VAL B 2 55 ? 144.470 129.139 97.345 1.00 65.12 135 VAL B C 1
ATOM 3728 O O . VAL B 2 55 ? 145.027 130.122 96.844 1.00 75.25 135 VAL B O 1
ATOM 3732 N N . ARG B 2 56 ? 144.834 127.884 97.088 1.00 52.63 136 ARG B N 1
ATOM 3733 C CA . ARG B 2 56 ? 145.858 127.545 96.114 1.00 56.22 136 ARG B CA 1
ATOM 3734 C C . ARG B 2 56 ? 145.288 126.544 95.121 1.00 65.71 136 ARG B C 1
ATOM 3735 O O . ARG B 2 56 ? 144.415 125.741 95.459 1.00 72.87 136 ARG B O 1
ATOM 3743 N N . ASP B 2 57 ? 145.787 126.602 93.890 1.00 74.35 137 ASP B N 1
ATOM 3744 C CA . ASP B 2 57 ? 145.331 125.744 92.806 1.00 72.54 137 ASP B CA 1
ATOM 3745 C C . ASP B 2 57 ? 146.469 124.858 92.320 1.00 76.42 137 ASP B C 1
ATOM 3746 O O . ASP B 2 57 ? 147.634 125.269 92.324 1.00 75.16 137 ASP B O 1
ATOM 3751 N N . PHE B 2 58 ? 146.126 123.642 91.901 1.00 80.37 138 PHE B N 1
ATOM 3752 C CA . PHE B 2 58 ? 147.096 122.693 91.378 1.00 78.32 138 PHE B CA 1
ATOM 3753 C C . PHE B 2 58 ? 146.513 121.977 90.171 1.00 77.78 138 PHE B C 1
ATOM 3754 O O . PHE B 2 58 ? 145.342 121.587 90.175 1.00 77.79 138 PHE B O 1
ATOM 3762 N N . THR B 2 59 ? 147.335 121.810 89.139 1.00 86.58 139 THR B N 1
ATOM 3763 C CA . THR B 2 59 ? 146.941 121.085 87.940 1.00 89.75 139 THR B CA 1
ATOM 3764 C C . THR B 2 59 ? 148.045 120.107 87.575 1.00 87.02 139 THR B C 1
ATOM 3765 O O . THR B 2 59 ? 149.213 120.495 87.480 1.00 88.50 139 THR B O 1
ATOM 3769 N N . GLY B 2 60 ? 147.676 118.846 87.372 1.00 90.46 140 GLY B N 1
ATOM 3770 C CA . GLY B 2 60 ? 148.620 117.839 86.952 1.00 92.62 140 GLY B CA 1
ATOM 3771 C C . GLY B 2 60 ? 149.148 116.992 88.092 1.00 94.11 140 GLY B C 1
ATOM 3772 O O . GLY B 2 60 ? 149.230 117.427 89.247 1.00 92.77 140 GLY B O 1
ATOM 3773 N N . PRO B 2 61 ? 149.517 115.748 87.779 1.00 99.31 141 PRO B N 1
ATOM 3774 C CA . PRO B 2 61 ? 150.070 114.864 88.818 1.00 99.43 141 PRO B CA 1
ATOM 3775 C C . PRO B 2 61 ? 151.355 115.384 89.434 1.00 100.72 141 PRO B C 1
ATOM 3776 O O . PRO B 2 61 ? 151.661 115.042 90.583 1.00 96.80 141 PRO B O 1
ATOM 3780 N N . SER B 2 62 ? 152.130 116.185 88.699 1.00 110.50 142 SER B N 1
ATOM 3781 C CA . SER B 2 62 ? 153.359 116.739 89.259 1.00 111.58 142 SER B CA 1
ATOM 3782 C C . SER B 2 62 ? 153.058 117.695 90.408 1.00 111.03 142 SER B C 1
ATOM 3783 O O . SER B 2 62 ? 153.727 117.662 91.447 1.00 108.61 142 SER B O 1
ATOM 3786 N N . GLU B 2 63 ? 152.050 118.554 90.242 1.00 99.14 143 GLU B N 1
ATOM 3787 C CA . GLU B 2 63 ? 151.607 119.416 91.331 1.00 99.40 143 GLU B CA 1
ATOM 3788 C C . GLU B 2 63 ? 150.714 118.692 92.329 1.00 98.65 143 GLU B C 1
ATOM 3789 O O . GLU B 2 63 ? 150.455 119.233 93.410 1.00 100.07 143 GLU B O 1
ATOM 3795 N N . LEU B 2 64 ? 150.241 117.490 91.993 1.00 87.91 144 LEU B N 1
ATOM 3796 C CA . LEU B 2 64 ? 149.485 116.695 92.957 1.00 85.33 144 LEU B CA 1
ATOM 3797 C C . LEU B 2 64 ? 150.308 116.422 94.211 1.00 86.88 144 LEU B C 1
ATOM 3798 O O . LEU B 2 64 ? 149.781 116.470 95.329 1.00 86.61 144 LEU B O 1
ATOM 3803 N N . ALA B 2 65 ? 151.602 116.136 94.048 1.00 88.36 145 ALA B N 1
ATOM 3804 C CA . ALA B 2 65 ? 152.450 115.871 95.206 1.00 89.81 145 ALA B CA 1
ATOM 3805 C C . ALA B 2 65 ? 152.527 117.084 96.126 1.00 87.24 145 ALA B C 1
ATOM 3806 O O . ALA B 2 65 ? 152.459 116.948 97.353 1.00 83.89 145 ALA B O 1
ATOM 3808 N N . ASP B 2 66 ? 152.670 118.279 95.551 1.00 88.82 146 ASP B N 1
ATOM 3809 C CA . ASP B 2 66 ? 152.692 119.498 96.350 1.00 90.02 146 ASP B CA 1
ATOM 3810 C C . ASP B 2 66 ? 151.325 119.830 96.933 1.00 87.70 146 ASP B C 1
ATOM 3811 O O . ASP B 2 66 ? 151.252 120.530 97.949 1.00 85.77 146 ASP B O 1
ATOM 3816 N N . CYS B 2 67 ? 150.246 119.346 96.313 1.00 78.64 147 CYS B N 1
ATOM 3817 C CA . CYS B 2 67 ? 148.903 119.724 96.743 1.00 76.70 147 CYS B CA 1
ATOM 3818 C C . CYS B 2 67 ? 148.629 119.304 98.184 1.00 77.19 147 CYS B C 1
ATOM 3819 O O . CYS B 2 67 ? 148.116 120.096 98.983 1.00 80.87 147 CYS B O 1
ATOM 3822 N N . LEU B 2 68 ? 148.962 118.065 98.538 1.00 75.64 148 LEU B N 1
ATOM 3823 C CA . LEU B 2 68 ? 148.573 117.508 99.827 1.00 76.71 148 LEU B CA 1
ATOM 3824 C C . LEU B 2 68 ? 149.680 117.561 100.871 1.00 77.17 148 LEU B C 1
ATOM 3825 O O . LEU B 2 68 ? 149.542 116.941 101.930 1.00 78.28 148 LEU B O 1
ATOM 3830 N N . LYS B 2 69 ? 150.769 118.272 100.601 1.00 84.69 149 LYS B N 1
ATOM 3831 C CA . LYS B 2 69 ? 151.850 118.377 101.573 1.00 85.95 149 LYS B CA 1
ATOM 3832 C C . LYS B 2 69 ? 151.344 119.017 102.860 1.00 86.09 149 LYS B C 1
ATOM 3833 O O . LYS B 2 69 ? 150.918 120.176 102.861 1.00 85.95 149 LYS B O 1
ATOM 3839 N N . ASP B 2 70 ? 151.385 118.249 103.951 1.00 81.31 150 ASP B N 1
ATOM 3840 C CA . ASP B 2 70 ? 150.958 118.710 105.273 1.00 83.25 150 ASP B CA 1
ATOM 3841 C C . ASP B 2 70 ? 149.499 119.169 105.263 1.00 81.61 150 ASP B C 1
ATOM 3842 O O . ASP B 2 70 ? 149.161 120.255 105.737 1.00 81.86 150 ASP B O 1
ATOM 3847 N N . VAL B 2 71 ? 148.628 118.322 104.720 1.00 64.65 151 VAL B N 1
ATOM 3848 C CA . VAL B 2 71 ? 147.197 118.592 104.644 1.00 64.87 151 VAL B CA 1
ATOM 3849 C C . VAL B 2 71 ? 146.504 117.855 105.781 1.00 63.70 151 VAL B C 1
ATOM 3850 O O . VAL B 2 71 ? 146.692 116.645 105.953 1.00 59.77 151 VAL B O 1
ATOM 3854 N N . ASN B 2 72 ? 145.713 118.590 106.565 1.00 60.17 152 ASN B N 1
ATOM 3855 C CA . ASN B 2 72 ? 145.023 117.975 107.693 1.00 53.76 152 ASN B CA 1
ATOM 3856 C C . ASN B 2 72 ? 143.841 117.128 107.237 1.00 49.21 152 ASN B C 1
ATOM 3857 O O . ASN B 2 72 ? 143.634 116.024 107.752 1.00 52.64 152 ASN B O 1
ATOM 3862 N N . VAL B 2 73 ? 143.045 117.619 106.287 1.00 35.99 153 VAL B N 1
ATOM 3863 C CA . VAL B 2 73 ? 141.875 116.883 105.814 1.00 37.72 153 VAL B CA 1
ATOM 3864 C C . VAL B 2 73 ? 141.874 116.855 104.293 1.00 37.86 153 VAL B C 1
ATOM 3865 O O . VAL B 2 73 ? 142.006 117.901 103.650 1.00 57.75 153 VAL B O 1
ATOM 3869 N N . VAL B 2 74 ? 141.703 115.664 103.724 1.00 33.16 154 VAL B N 1
ATOM 3870 C CA . VAL B 2 74 ? 141.593 115.471 102.282 1.00 42.73 154 VAL B CA 1
ATOM 3871 C C . VAL B 2 74 ? 140.149 115.124 101.953 1.00 39.18 154 VAL B C 1
ATOM 3872 O O . VAL B 2 74 ? 139.536 114.285 102.625 1.00 46.78 154 VAL B O 1
ATOM 3876 N N . VAL B 2 75 ? 139.606 115.770 100.926 1.00 33.93 155 VAL B N 1
ATOM 3877 C CA . VAL B 2 75 ? 138.264 115.503 100.430 1.00 42.23 155 VAL B CA 1
ATOM 3878 C C . VAL B 2 75 ? 138.379 115.140 98.959 1.00 44.32 155 VAL B C 1
ATOM 3879 O O . VAL B 2 75 ? 138.941 115.908 98.170 1.00 48.63 155 VAL B O 1
ATOM 3883 N N . ILE B 2 76 ? 137.838 113.984 98.591 1.00 46.40 156 ILE B N 1
ATOM 3884 C CA . ILE B 2 76 ? 137.956 113.488 97.224 1.00 47.38 156 ILE B CA 1
ATOM 3885 C C . ILE B 2 76 ? 136.560 113.341 96.631 1.00 50.00 156 ILE B C 1
ATOM 3886 O O . ILE B 2 76 ? 135.942 112.273 96.749 1.00 50.46 156 ILE B O 1
ATOM 3891 N N . PRO B 2 77 ? 136.013 114.391 96.020 1.00 56.39 157 PRO B N 1
ATOM 3892 C CA . PRO B 2 77 ? 134.742 114.270 95.283 1.00 57.52 157 PRO B CA 1
ATOM 3893 C C . PRO B 2 77 ? 134.899 114.052 93.784 1.00 58.96 157 PRO B C 1
ATOM 3894 O O . PRO B 2 77 ? 133.887 114.104 93.076 1.00 60.97 157 PRO B O 1
ATOM 3898 N N . ALA B 2 78 ? 136.117 113.822 93.297 1.00 64.61 158 ALA B N 1
ATOM 3899 C CA . ALA B 2 78 ? 136.350 113.722 91.863 1.00 66.27 158 ALA B CA 1
ATOM 3900 C C . ALA B 2 78 ? 135.560 112.569 91.263 1.00 60.31 158 ALA B C 1
ATOM 3901 O O . ALA B 2 78 ? 135.588 111.445 91.771 1.00 65.65 158 ALA B O 1
ATOM 3903 N N . GLY B 2 79 ? 134.863 112.854 90.171 1.00 76.74 159 GLY B N 1
ATOM 3904 C CA . GLY B 2 79 ? 134.058 111.854 89.497 1.00 75.74 159 GLY B CA 1
ATOM 3905 C C . GLY B 2 79 ? 133.514 112.427 88.210 1.00 82.15 159 GLY B C 1
ATOM 3906 O O . GLY B 2 79 ? 133.671 113.616 87.917 1.00 83.20 159 GLY B O 1
ATOM 3907 N N . VAL B 2 80 ? 132.868 111.559 87.440 1.00 98.66 160 VAL B N 1
ATOM 3908 C CA . VAL B 2 80 ? 132.284 111.914 86.155 1.00 100.24 160 VAL B CA 1
ATOM 3909 C C . VAL B 2 80 ? 130.791 111.626 86.227 1.00 102.61 160 VAL B C 1
ATOM 3910 O O . VAL B 2 80 ? 130.406 110.505 86.562 1.00 101.29 160 VAL B O 1
ATOM 3914 N N . PRO B 2 81 ? 129.926 112.596 85.943 1.00 105.70 161 PRO B N 1
ATOM 3915 C CA . PRO B 2 81 ? 128.493 112.299 85.870 1.00 105.83 161 PRO B CA 1
ATOM 3916 C C . PRO B 2 81 ? 128.195 111.363 84.712 1.00 108.24 161 PRO B C 1
ATOM 3917 O O . PRO B 2 81 ? 128.894 111.352 83.696 1.00 108.40 161 PRO B O 1
ATOM 3921 N N . ARG B 2 82 ? 127.144 110.564 84.878 1.00 124.30 162 ARG B N 1
ATOM 3922 C CA . ARG B 2 82 ? 126.798 109.571 83.869 1.00 125.48 162 ARG B CA 1
ATOM 3923 C C . ARG B 2 82 ? 126.354 110.263 82.586 1.00 125.44 162 ARG B C 1
ATOM 3924 O O . ARG B 2 82 ? 125.433 111.086 82.600 1.00 123.49 162 ARG B O 1
ATOM 3932 N N . LYS B 2 83 ? 127.011 109.928 81.481 1.00 133.59 163 LYS B N 1
ATOM 3933 C CA . LYS B 2 83 ? 126.645 110.460 80.182 1.00 133.43 163 LYS B CA 1
ATOM 3934 C C . LYS B 2 83 ? 125.393 109.764 79.661 1.00 134.28 163 LYS B C 1
ATOM 3935 O O . LYS B 2 83 ? 125.089 108.635 80.055 1.00 133.93 163 LYS B O 1
ATOM 3941 N N . PRO B 2 84 ? 124.634 110.426 78.787 1.00 132.25 164 PRO B N 1
ATOM 3942 C CA . PRO B 2 84 ? 123.443 109.784 78.208 1.00 132.59 164 PRO B CA 1
ATOM 3943 C C . PRO B 2 84 ? 123.815 108.521 77.447 1.00 132.20 164 PRO B C 1
ATOM 3944 O O . PRO B 2 84 ? 124.571 108.558 76.474 1.00 132.01 164 PRO B O 1
ATOM 3948 N N . GLY B 2 85 ? 123.274 107.393 77.902 1.00 127.71 165 GLY B N 1
ATOM 3949 C CA . GLY B 2 85 ? 123.565 106.112 77.293 1.00 126.61 165 GLY B CA 1
ATOM 3950 C C . GLY B 2 85 ? 124.866 105.474 77.721 1.00 126.42 165 GLY B C 1
ATOM 3951 O O . GLY B 2 85 ? 125.278 104.480 77.112 1.00 125.19 165 GLY B O 1
ATOM 3952 N N . MET B 2 86 ? 125.528 106.009 78.744 1.00 130.08 166 MET B N 1
ATOM 3953 C CA . MET B 2 86 ? 126.790 105.445 79.199 1.00 131.11 166 MET B CA 1
ATOM 3954 C C . MET B 2 86 ? 126.564 104.126 79.931 1.00 130.57 166 MET B C 1
ATOM 3955 O O . MET B 2 86 ? 125.552 103.927 80.607 1.00 129.73 166 MET B O 1
ATOM 3960 N N . THR B 2 87 ? 127.527 103.219 79.785 1.00 124.68 167 THR B N 1
ATOM 3961 C CA . THR B 2 87 ? 127.460 101.932 80.463 1.00 124.18 167 THR B CA 1
ATOM 3962 C C . THR B 2 87 ? 127.695 102.112 81.958 1.00 124.17 167 THR B C 1
ATOM 3963 O O . THR B 2 87 ? 128.600 102.844 82.371 1.00 123.49 167 THR B O 1
ATOM 3967 N N . ARG B 2 88 ? 126.868 101.447 82.769 1.00 122.69 168 ARG B N 1
ATOM 3968 C CA . ARG B 2 88 ? 127.037 101.520 84.217 1.00 122.13 168 ARG B CA 1
ATOM 3969 C C . ARG B 2 88 ? 128.383 100.947 84.638 1.00 122.32 168 ARG B C 1
ATOM 3970 O O . ARG B 2 88 ? 129.077 101.525 85.483 1.00 121.57 168 ARG B O 1
ATOM 3978 N N . ASP B 2 89 ? 128.771 99.812 84.053 1.00 116.75 169 ASP B N 1
ATOM 3979 C CA . ASP B 2 89 ? 130.064 99.218 84.374 1.00 115.21 169 ASP B CA 1
ATOM 3980 C C . ASP B 2 89 ? 131.208 100.124 83.939 1.00 115.55 169 ASP B C 1
ATOM 3981 O O . ASP B 2 89 ? 132.213 100.248 84.647 1.00 115.25 169 ASP B O 1
ATOM 3986 N N . ASP B 2 90 ? 131.076 100.767 82.777 1.00 116.98 170 ASP B N 1
ATOM 3987 C CA . ASP B 2 90 ? 132.118 101.681 82.320 1.00 116.28 170 ASP B CA 1
ATOM 3988 C C . ASP B 2 90 ? 132.253 102.879 83.253 1.00 116.22 170 ASP B C 1
ATOM 3989 O O . ASP B 2 90 ? 133.370 103.283 83.599 1.00 115.23 170 ASP B O 1
ATOM 3994 N N . LEU B 2 91 ? 131.124 103.461 83.670 1.00 109.35 171 LEU B N 1
ATOM 3995 C CA . LEU B 2 91 ? 131.172 104.577 84.609 1.00 107.47 171 LEU B CA 1
ATOM 3996 C C . LEU B 2 91 ? 131.787 104.148 85.934 1.00 107.59 171 LEU B C 1
ATOM 3997 O O . LEU B 2 91 ? 132.577 104.890 86.533 1.00 107.74 171 LEU B O 1
ATOM 4002 N N . PHE B 2 92 ? 131.427 102.953 86.406 1.00 98.06 172 PHE B N 1
ATOM 4003 C CA . PHE B 2 92 ? 132.049 102.402 87.602 1.00 95.84 172 PHE B CA 1
ATOM 4004 C C . PHE B 2 92 ? 133.556 102.283 87.425 1.00 95.17 172 PHE B C 1
ATOM 4005 O O . PHE B 2 92 ? 134.323 102.589 88.343 1.00 95.78 172 PHE B O 1
ATOM 4013 N N . ASN B 2 93 ? 133.996 101.847 86.243 1.00 100.62 173 ASN B N 1
ATOM 4014 C CA . ASN B 2 93 ? 135.424 101.695 85.987 1.00 100.67 173 ASN B CA 1
ATOM 4015 C C . ASN B 2 93 ? 136.143 103.038 86.036 1.00 100.45 173 ASN B C 1
ATOM 4016 O O . ASN B 2 93 ? 137.212 103.157 86.645 1.00 101.92 173 ASN B O 1
ATOM 4021 N N . ILE B 2 94 ? 135.573 104.064 85.397 1.00 99.41 174 ILE B N 1
ATOM 4022 C CA . ILE B 2 94 ? 136.215 105.382 85.418 1.00 99.97 174 ILE B CA 1
ATOM 4023 C C . ILE B 2 94 ? 136.267 105.933 86.838 1.00 98.72 174 ILE B C 1
ATOM 4024 O O . ILE B 2 94 ? 137.301 106.457 87.280 1.00 98.44 174 ILE B O 1
ATOM 4029 N N . ASN B 2 95 ? 135.157 105.833 87.575 1.00 93.78 175 ASN B N 1
ATOM 4030 C CA . ASN B 2 95 ? 135.135 106.349 88.939 1.00 91.70 175 ASN B CA 1
ATOM 4031 C C . ASN B 2 95 ? 136.141 105.618 89.818 1.00 95.65 175 ASN B C 1
ATOM 4032 O O . ASN B 2 95 ? 136.872 106.246 90.597 1.00 98.51 175 ASN B O 1
ATOM 4037 N N . ALA B 2 96 ? 136.205 104.291 89.695 1.00 89.67 176 ALA B N 1
ATOM 4038 C CA . ALA B 2 96 ? 137.136 103.512 90.500 1.00 86.62 176 ALA B CA 1
ATOM 4039 C C . ALA B 2 96 ? 138.580 103.819 90.131 1.00 87.05 176 ALA B C 1
ATOM 4040 O O . ALA B 2 96 ? 139.446 103.868 91.007 1.00 88.83 176 ALA B O 1
ATOM 4042 N N . ASN B 2 97 ? 138.863 104.031 88.843 1.00 88.46 177 ASN B N 1
ATOM 4043 C CA . ASN B 2 97 ? 140.218 104.395 88.439 1.00 88.22 177 ASN B CA 1
ATOM 4044 C C . ASN B 2 97 ? 140.621 105.746 89.016 1.00 87.62 177 ASN B C 1
ATOM 4045 O O . ASN B 2 97 ? 141.750 105.915 89.496 1.00 88.86 177 ASN B O 1
ATOM 4050 N N . ILE B 2 98 ? 139.709 106.721 88.977 1.00 85.71 178 ILE B N 1
ATOM 4051 C CA . ILE B 2 98 ? 140.012 108.036 89.536 1.00 83.99 178 ILE B CA 1
ATOM 4052 C C . ILE B 2 98 ? 140.265 107.932 91.035 1.00 84.53 178 ILE B C 1
ATOM 4053 O O . ILE B 2 98 ? 141.224 108.515 91.562 1.00 86.00 178 ILE B O 1
ATOM 4058 N N . VAL B 2 99 ? 139.415 107.184 91.744 1.00 76.94 179 VAL B N 1
ATOM 4059 C CA . VAL B 2 99 ? 139.596 107.019 93.184 1.00 74.30 179 VAL B CA 1
ATOM 4060 C C . VAL B 2 99 ? 140.913 106.311 93.479 1.00 75.24 179 VAL B C 1
ATOM 4061 O O . VAL B 2 99 ? 141.645 106.692 94.400 1.00 72.86 179 VAL B O 1
ATOM 4065 N N . LYS B 2 100 ? 141.237 105.274 92.702 1.00 84.74 180 LYS B N 1
ATOM 4066 C CA . LYS B 2 100 ? 142.497 104.564 92.883 1.00 83.71 180 LYS B CA 1
ATOM 4067 C C . LYS B 2 100 ? 143.678 105.509 92.741 1.00 83.54 180 LYS B C 1
ATOM 4068 O O . LYS B 2 100 ? 144.569 105.536 93.595 1.00 83.76 180 LYS B O 1
ATOM 4074 N N . THR B 2 101 ? 143.701 106.292 91.660 1.00 82.19 181 THR B N 1
ATOM 4075 C CA . THR B 2 101 ? 144.821 107.198 91.428 1.00 84.00 181 THR B CA 1
ATOM 4076 C C . THR B 2 101 ? 144.940 108.220 92.552 1.00 85.26 181 THR B C 1
ATOM 4077 O O . THR B 2 101 ? 146.029 108.437 93.101 1.00 83.14 181 THR B O 1
ATOM 4081 N N . LEU B 2 102 ? 143.819 108.840 92.930 1.00 80.86 182 LEU B N 1
ATOM 4082 C CA . LEU B 2 102 ? 143.877 109.889 93.942 1.00 76.97 182 LEU B CA 1
ATOM 4083 C C . LEU B 2 102 ? 144.308 109.337 95.297 1.00 76.10 182 LEU B C 1
ATOM 4084 O O . LEU B 2 102 ? 145.128 109.952 95.986 1.00 73.51 182 LEU B O 1
ATOM 4089 N N . VAL B 2 103 ? 143.793 108.169 95.689 1.00 76.11 183 VAL B N 1
ATOM 4090 C CA . VAL B 2 103 ? 144.165 107.605 96.984 1.00 76.89 183 VAL B CA 1
ATOM 4091 C C . VAL B 2 103 ? 145.611 107.118 96.971 1.00 78.96 183 VAL B C 1
ATOM 4092 O O . VAL B 2 103 ? 146.349 107.304 97.948 1.00 81.93 183 VAL B O 1
ATOM 4096 N N . GLU B 2 104 ? 146.044 106.482 95.877 1.00 86.26 184 GLU B N 1
ATOM 4097 C CA . GLU B 2 104 ? 147.419 106.002 95.819 1.00 87.35 184 GLU B CA 1
ATOM 4098 C C . GLU B 2 104 ? 148.402 107.159 95.806 1.00 89.63 184 GLU B C 1
ATOM 4099 O O . GLU B 2 104 ? 149.554 106.989 96.214 1.00 87.52 184 GLU B O 1
ATOM 4105 N N . ALA B 2 105 ? 147.978 108.330 95.317 1.00 82.94 185 ALA B N 1
ATOM 4106 C CA . ALA B 2 105 ? 148.837 109.506 95.387 1.00 81.74 185 ALA B CA 1
ATOM 4107 C C . ALA B 2 105 ? 148.759 110.177 96.753 1.00 82.24 185 ALA B C 1
ATOM 4108 O O . ALA B 2 105 ? 149.725 110.816 97.186 1.00 82.46 185 ALA B O 1
ATOM 4110 N N . VAL B 2 106 ? 147.619 110.053 97.434 1.00 75.28 186 VAL B N 1
ATOM 4111 C CA . VAL B 2 106 ? 147.497 110.540 98.805 1.00 74.57 186 VAL B CA 1
ATOM 4112 C C . VAL B 2 106 ? 148.419 109.752 99.727 1.00 76.93 186 VAL B C 1
ATOM 4113 O O . VAL B 2 106 ? 148.972 110.292 100.696 1.00 76.77 186 VAL B O 1
ATOM 4117 N N . ALA B 2 107 ? 148.601 108.462 99.431 1.00 84.18 187 ALA B N 1
ATOM 4118 C CA . ALA B 2 107 ? 149.287 107.565 100.358 1.00 83.37 187 ALA B CA 1
ATOM 4119 C C . ALA B 2 107 ? 150.710 108.025 100.662 1.00 84.71 187 ALA B C 1
ATOM 4120 O O . ALA B 2 107 ? 151.110 108.077 101.830 1.00 83.77 187 ALA B O 1
ATOM 4122 N N . GLU B 2 108 ? 151.496 108.361 99.633 1.00 92.23 188 GLU B N 1
ATOM 4123 C CA . GLU B 2 108 ? 152.880 108.746 99.893 1.00 92.87 188 GLU B CA 1
ATOM 4124 C C . GLU B 2 108 ? 152.984 110.155 100.457 1.00 91.46 188 GLU B C 1
ATOM 4125 O O . GLU B 2 108 ? 154.006 110.496 101.061 1.00 90.14 188 GLU B O 1
ATOM 4131 N N . ASN B 2 109 ? 151.953 110.978 100.270 1.00 84.42 189 ASN B N 1
ATOM 4132 C CA . ASN B 2 109 ? 151.992 112.386 100.641 1.00 83.95 189 ASN B CA 1
ATOM 4133 C C . ASN B 2 109 ? 151.557 112.626 102.080 1.00 85.30 189 ASN B C 1
ATOM 4134 O O . ASN B 2 109 ? 152.310 113.209 102.864 1.00 82.27 189 ASN B O 1
ATOM 4139 N N . CYS B 2 110 ? 150.356 112.191 102.447 1.00 91.59 190 CYS B N 1
ATOM 4140 C CA . CYS B 2 110 ? 149.904 112.420 103.813 1.00 94.34 190 CYS B CA 1
ATOM 4141 C C . CYS B 2 110 ? 148.931 111.332 104.248 1.00 91.21 190 CYS B C 1
ATOM 4142 O O . CYS B 2 110 ? 147.712 111.500 104.118 1.00 92.93 190 CYS B O 1
ATOM 4145 N N . PRO B 2 111 ? 149.428 110.198 104.750 1.00 76.02 191 PRO B N 1
ATOM 4146 C CA . PRO B 2 111 ? 148.508 109.149 105.224 1.00 80.71 191 PRO B CA 1
ATOM 4147 C C . PRO B 2 111 ? 147.607 109.607 106.356 1.00 83.82 191 PRO B C 1
ATOM 4148 O O . PRO B 2 111 ? 146.431 109.225 106.403 1.00 87.58 191 PRO B O 1
ATOM 4152 N N . ASN B 2 112 ? 148.129 110.422 107.271 1.00 68.49 192 ASN B N 1
ATOM 4153 C CA . ASN B 2 112 ? 147.352 110.930 108.402 1.00 65.48 192 ASN B CA 1
ATOM 4154 C C . ASN B 2 112 ? 146.688 112.243 107.986 1.00 70.33 192 ASN B C 1
ATOM 4155 O O . ASN B 2 112 ? 147.106 113.344 108.349 1.00 77.67 192 ASN B O 1
ATOM 4160 N N . ALA B 2 113 ? 145.632 112.107 107.180 1.00 56.17 193 ALA B N 1
ATOM 4161 C CA . ALA B 2 113 ? 144.996 113.287 106.612 1.00 59.85 193 ALA B CA 1
ATOM 4162 C C . ALA B 2 113 ? 143.477 113.176 106.575 1.00 58.86 193 ALA B C 1
ATOM 4163 O O . ALA B 2 113 ? 142.834 113.840 105.756 1.00 73.14 193 ALA B O 1
ATOM 4165 N N . PHE B 2 114 ? 142.890 112.360 107.446 1.00 35.86 194 PHE B N 1
ATOM 4166 C CA . PHE B 2 114 ? 141.436 112.260 107.601 1.00 35.98 194 PHE B CA 1
ATOM 4167 C C . PHE B 2 114 ? 140.736 112.148 106.247 1.00 38.38 194 PHE B C 1
ATOM 4168 O O . PHE B 2 114 ? 139.818 112.902 105.926 1.00 45.13 194 PHE B O 1
ATOM 4176 N N . ILE B 2 115 ? 141.200 111.191 105.445 1.00 39.12 195 ILE B N 1
ATOM 4177 C CA . ILE B 2 115 ? 140.762 111.051 104.060 1.00 39.05 195 ILE B CA 1
ATOM 4178 C C . ILE B 2 115 ? 139.247 110.917 103.980 1.00 39.56 195 ILE B C 1
ATOM 4179 O O . ILE B 2 115 ? 138.661 109.987 104.544 1.00 44.93 195 ILE B O 1
ATOM 4184 N N . HIS B 2 116 ? 138.607 111.852 103.282 1.00 28.40 196 HIS B N 1
ATOM 4185 C CA . HIS B 2 116 ? 137.171 111.820 103.040 1.00 30.41 196 HIS B CA 1
ATOM 4186 C C . HIS B 2 116 ? 136.923 111.424 101.592 1.00 35.32 196 HIS B C 1
ATOM 4187 O O . HIS B 2 116 ? 137.499 112.018 100.675 1.00 43.11 196 HIS B O 1
ATOM 4194 N N . ILE B 2 117 ? 136.068 110.426 101.388 1.00 43.18 197 ILE B N 1
ATOM 4195 C CA . ILE B 2 117 ? 135.787 109.887 100.062 1.00 47.70 197 ILE B CA 1
ATOM 4196 C C . ILE B 2 117 ? 134.335 110.192 99.723 1.00 48.65 197 ILE B C 1
ATOM 4197 O O . ILE B 2 117 ? 133.423 109.824 100.474 1.00 51.53 197 ILE B O 1
ATOM 4202 N N . ILE B 2 118 ? 134.125 110.866 98.596 1.00 52.52 198 ILE B N 1
ATOM 4203 C CA . ILE B 2 118 ? 132.800 111.260 98.146 1.00 50.29 198 ILE B CA 1
ATOM 4204 C C . ILE B 2 118 ? 132.399 110.532 96.869 1.00 56.08 198 ILE B C 1
ATOM 4205 O O . ILE B 2 118 ? 131.232 110.172 96.698 1.00 59.42 198 ILE B O 1
ATOM 4210 N N . SER B 2 119 ? 133.359 110.294 95.975 1.00 62.42 199 SER B N 1
ATOM 4211 C CA . SER B 2 119 ? 133.089 109.757 94.646 1.00 61.86 199 SER B CA 1
ATOM 4212 C C . SER B 2 119 ? 132.228 108.505 94.706 1.00 60.51 199 SER B C 1
ATOM 4213 O O . SER B 2 119 ? 132.627 107.489 95.282 1.00 68.35 199 SER B O 1
ATOM 4216 N N . ASN B 2 120 ? 131.045 108.586 94.106 1.00 66.86 200 ASN B N 1
ATOM 4217 C CA . ASN B 2 120 ? 130.127 107.463 94.105 1.00 71.75 200 ASN B CA 1
ATOM 4218 C C . ASN B 2 120 ? 130.631 106.360 93.174 1.00 76.29 200 ASN B C 1
ATOM 4219 O O . ASN B 2 120 ? 131.285 106.638 92.166 1.00 78.32 200 ASN B O 1
ATOM 4224 N N . PRO B 2 121 ? 130.339 105.091 93.493 1.00 67.17 201 PRO B N 1
ATOM 4225 C CA . PRO B 2 121 ? 129.601 104.603 94.668 1.00 65.12 201 PRO B CA 1
ATOM 4226 C C . PRO B 2 121 ? 130.474 104.584 95.916 1.00 66.17 201 PRO B C 1
ATOM 4227 O O . PRO B 2 121 ? 131.620 104.152 95.868 1.00 69.84 201 PRO B O 1
ATOM 4231 N N . VAL B 2 122 ? 129.950 105.054 97.050 1.00 63.56 202 VAL B N 1
ATOM 4232 C CA . VAL B 2 122 ? 130.732 105.070 98.282 1.00 59.91 202 VAL B CA 1
ATOM 4233 C C . VAL B 2 122 ? 131.043 103.649 98.736 1.00 63.82 202 VAL B C 1
ATOM 4234 O O . VAL B 2 122 ? 132.183 103.338 99.111 1.00 69.62 202 VAL B O 1
ATOM 4238 N N . ASN B 2 123 ? 130.043 102.763 98.686 1.00 59.47 203 ASN B N 1
ATOM 4239 C CA . ASN B 2 123 ? 130.215 101.393 99.161 1.00 60.92 203 ASN B CA 1
ATOM 4240 C C . ASN B 2 123 ? 131.339 100.673 98.429 1.00 59.61 203 ASN B C 1
ATOM 4241 O O . ASN B 2 123 ? 131.976 99.780 98.997 1.00 66.34 203 ASN B O 1
ATOM 4246 N N . SER B 2 124 ? 131.592 101.038 97.174 1.00 54.67 204 SER B N 1
ATOM 4247 C CA . SER B 2 124 ? 132.640 100.403 96.391 1.00 57.45 204 SER B CA 1
ATOM 4248 C C . SER B 2 124 ? 133.930 101.205 96.341 1.00 56.66 204 SER B C 1
ATOM 4249 O O . SER B 2 124 ? 134.981 100.633 96.036 1.00 56.73 204 SER B O 1
ATOM 4252 N N . THR B 2 125 ? 133.883 102.505 96.628 1.00 58.42 205 THR B N 1
ATOM 4253 C CA . THR B 2 125 ? 135.080 103.331 96.549 1.00 59.30 205 THR B CA 1
ATOM 4254 C C . THR B 2 125 ? 135.824 103.433 97.873 1.00 64.95 205 THR B C 1
ATOM 4255 O O . THR B 2 125 ? 137.048 103.600 97.868 1.00 69.68 205 THR B O 1
ATOM 4259 N N . VAL B 2 126 ? 135.122 103.352 99.007 1.00 65.15 206 VAL B N 1
ATOM 4260 C CA . VAL B 2 126 ? 135.810 103.366 100.298 1.00 61.54 206 VAL B CA 1
ATOM 4261 C C . VAL B 2 126 ? 136.716 102.151 100.469 1.00 63.66 206 VAL B C 1
ATOM 4262 O O . VAL B 2 126 ? 137.893 102.332 100.820 1.00 61.73 206 VAL B O 1
ATOM 4266 N N . PRO B 2 127 ? 136.254 100.914 100.244 1.00 69.99 207 PRO B N 1
ATOM 4267 C CA . PRO B 2 127 ? 137.179 99.768 100.333 1.00 64.83 207 PRO B CA 1
ATOM 4268 C C . PRO B 2 127 ? 138.355 99.849 99.379 1.00 65.89 207 PRO B C 1
ATOM 4269 O O . PRO B 2 127 ? 139.459 99.419 99.733 1.00 71.38 207 PRO B O 1
ATOM 4273 N N . ILE B 2 128 ? 138.156 100.395 98.178 1.00 65.36 208 ILE B N 1
ATOM 4274 C CA . ILE B 2 128 ? 139.269 100.567 97.248 1.00 69.80 208 ILE B CA 1
ATOM 4275 C C . ILE B 2 128 ? 140.351 101.428 97.883 1.00 71.03 208 ILE B C 1
ATOM 4276 O O . ILE B 2 128 ? 141.535 101.068 97.886 1.00 77.48 208 ILE B O 1
ATOM 4281 N N . ALA B 2 129 ? 139.952 102.568 98.450 1.00 65.77 209 ALA B N 1
ATOM 4282 C CA . ALA B 2 129 ? 140.907 103.432 99.130 1.00 69.11 209 ALA B CA 1
ATOM 4283 C C . ALA B 2 129 ? 141.573 102.703 100.285 1.00 75.09 209 ALA B C 1
ATOM 4284 O O . ALA B 2 129 ? 142.786 102.833 100.497 1.00 75.41 209 ALA B O 1
ATOM 4286 N N . ALA B 2 130 ? 140.797 101.914 101.032 1.00 75.00 210 ALA B N 1
ATOM 4287 C CA . ALA B 2 130 ? 141.357 101.200 102.174 1.00 70.95 210 ALA B CA 1
ATOM 4288 C C . ALA B 2 130 ? 142.466 100.250 101.747 1.00 73.23 210 ALA B C 1
ATOM 4289 O O . ALA B 2 130 ? 143.527 100.206 102.375 1.00 78.32 210 ALA B O 1
ATOM 4291 N N . GLU B 2 131 ? 142.255 99.490 100.672 1.00 74.10 211 GLU B N 1
ATOM 4292 C CA . GLU B 2 131 ? 143.297 98.546 100.267 1.00 74.12 211 GLU B CA 1
ATOM 4293 C C . GLU B 2 131 ? 144.480 99.242 99.604 1.00 76.68 211 GLU B C 1
ATOM 4294 O O . GLU B 2 131 ? 145.626 98.818 99.792 1.00 79.49 211 GLU B O 1
ATOM 4300 N N . VAL B 2 132 ? 144.243 100.292 98.810 1.00 77.57 212 VAL B N 1
ATOM 4301 C CA . VAL B 2 132 ? 145.403 101.007 98.278 1.00 76.74 212 VAL B CA 1
ATOM 4302 C C . VAL B 2 132 ? 146.214 101.646 99.396 1.00 76.91 212 VAL B C 1
ATOM 4303 O O . VAL B 2 132 ? 147.424 101.848 99.242 1.00 79.29 212 VAL B O 1
ATOM 4307 N N . LEU B 2 133 ? 145.585 101.965 100.528 1.00 74.91 213 LEU B N 1
ATOM 4308 C CA . LEU B 2 133 ? 146.356 102.331 101.709 1.00 77.06 213 LEU B CA 1
ATOM 4309 C C . LEU B 2 133 ? 147.008 101.113 102.359 1.00 77.29 213 LEU B C 1
ATOM 4310 O O . LEU B 2 133 ? 148.081 101.235 102.960 1.00 75.83 213 LEU B O 1
ATOM 4315 N N . LYS B 2 134 ? 146.370 99.943 102.255 1.00 81.02 214 LYS B N 1
ATOM 4316 C CA . LYS B 2 134 ? 146.923 98.721 102.836 1.00 79.20 214 LYS B CA 1
ATOM 4317 C C . LYS B 2 134 ? 148.247 98.345 102.184 1.00 80.22 214 LYS B C 1
ATOM 4318 O O . LYS B 2 134 ? 149.205 97.973 102.870 1.00 80.45 214 LYS B O 1
ATOM 4324 N N . LYS B 2 135 ? 148.318 98.429 100.853 1.00 82.62 215 LYS B N 1
ATOM 4325 C CA . LYS B 2 135 ? 149.546 98.041 100.163 1.00 83.64 215 LYS B CA 1
ATOM 4326 C C . LYS B 2 135 ? 150.714 98.939 100.547 1.00 82.96 215 LYS B C 1
ATOM 4327 O O . LYS B 2 135 ? 151.875 98.543 100.399 1.00 85.67 215 LYS B O 1
ATOM 4333 N N . LYS B 2 136 ? 150.433 100.142 101.038 1.00 86.11 216 LYS B N 1
ATOM 4334 C CA . LYS B 2 136 ? 151.469 101.059 101.489 1.00 91.09 216 LYS B CA 1
ATOM 4335 C C . LYS B 2 136 ? 151.710 100.992 102.993 1.00 92.04 216 LYS B C 1
ATOM 4336 O O . LYS B 2 136 ? 152.582 101.707 103.497 1.00 91.17 216 LYS B O 1
ATOM 4342 N N . GLY B 2 137 ? 150.967 100.157 103.717 1.00 89.34 217 GLY B N 1
ATOM 4343 C CA . GLY B 2 137 ? 151.159 100.040 105.149 1.00 86.49 217 GLY B CA 1
ATOM 4344 C C . GLY B 2 137 ? 150.704 101.235 105.952 1.00 89.35 217 GLY B C 1
ATOM 4345 O O . GLY B 2 137 ? 151.157 101.419 107.085 1.00 88.76 217 GLY B O 1
ATOM 4346 N N . VAL B 2 138 ? 149.816 102.057 105.396 1.00 90.96 218 VAL B N 1
ATOM 4347 C CA . VAL B 2 138 ? 149.345 103.273 106.049 1.00 86.73 218 VAL B CA 1
ATOM 4348 C C . VAL B 2 138 ? 147.823 103.251 106.098 1.00 85.94 218 VAL B C 1
ATOM 4349 O O . VAL B 2 138 ? 147.170 104.298 106.041 1.00 88.04 218 VAL B O 1
ATOM 4353 N N . TYR B 2 139 ? 147.255 102.053 106.214 1.00 81.09 219 TYR B N 1
ATOM 4354 C CA . TYR B 2 139 ? 145.832 101.800 106.024 1.00 80.24 219 TYR B CA 1
ATOM 4355 C C . TYR B 2 139 ? 144.975 102.212 107.216 1.00 81.63 219 TYR B C 1
ATOM 4356 O O . TYR B 2 139 ? 143.795 101.850 107.249 1.00 77.74 219 TYR B O 1
ATOM 4365 N N . ASP B 2 140 ? 145.506 103.047 108.121 1.00 73.38 220 ASP B N 1
ATOM 4366 C CA . ASP B 2 140 ? 144.922 103.359 109.423 1.00 72.22 220 ASP B CA 1
ATOM 4367 C C . ASP B 2 140 ? 143.407 103.488 109.337 1.00 69.26 220 ASP B C 1
ATOM 4368 O O . ASP B 2 140 ? 142.889 104.413 108.699 1.00 69.14 220 ASP B O 1
ATOM 4373 N N . PRO B 2 141 ? 142.667 102.567 109.962 1.00 65.41 221 PRO B N 1
ATOM 4374 C CA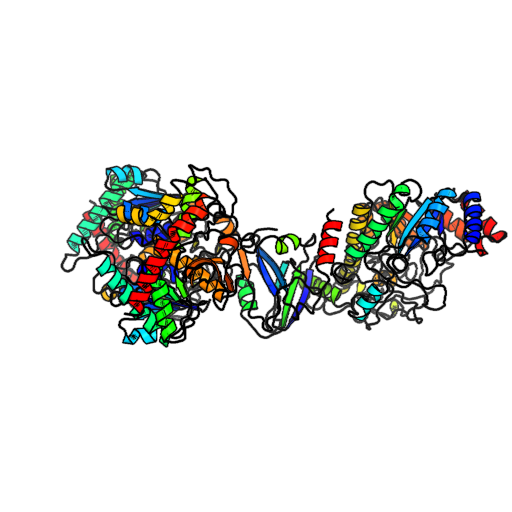 . PRO B 2 141 ? 141.199 102.606 109.878 1.00 61.26 221 PRO B CA 1
ATOM 4375 C C . PRO B 2 141 ? 140.581 103.824 110.531 1.00 59.91 221 PRO B C 1
ATOM 4376 O O . PRO B 2 141 ? 139.426 104.148 110.226 1.00 61.63 221 PRO B O 1
ATOM 4380 N N . LYS B 2 142 ? 141.302 104.503 111.420 1.00 49.73 222 LYS B N 1
ATOM 4381 C CA . LYS B 2 142 ? 140.779 105.683 112.090 1.00 50.44 222 LYS B CA 1
ATOM 4382 C C . LYS B 2 142 ? 140.828 106.930 111.218 1.00 55.11 222 LYS B C 1
ATOM 4383 O O . LYS B 2 142 ? 140.163 107.918 111.543 1.00 53.77 222 LYS B O 1
ATOM 4389 N N . LYS B 2 143 ? 141.575 106.906 110.119 1.00 60.60 223 LYS B N 1
ATOM 4390 C CA . LYS B 2 143 ? 141.806 108.081 109.285 1.00 49.04 223 LYS B CA 1
ATOM 4391 C C . LYS B 2 143 ? 141.430 107.792 107.839 1.00 47.92 223 LYS B C 1
ATOM 4392 O O . LYS B 2 143 ? 142.181 108.071 106.901 1.00 53.76 223 LYS B O 1
ATOM 4398 N N . LEU B 2 144 ? 140.251 107.207 107.646 1.00 44.09 224 LEU B N 1
ATOM 4399 C CA . LEU B 2 144 ? 139.687 107.014 106.313 1.00 48.17 224 LEU B CA 1
ATOM 4400 C C . LEU B 2 144 ? 138.174 106.979 106.462 1.00 51.63 224 LEU B C 1
ATOM 4401 O O . LEU B 2 144 ? 137.642 106.106 107.153 1.00 47.64 224 LEU B O 1
ATOM 4406 N N . PHE B 2 145 ? 137.488 107.916 105.817 1.00 48.80 225 PHE B N 1
ATOM 4407 C CA . PHE B 2 145 ? 136.047 108.059 105.948 1.00 47.01 225 PHE B CA 1
ATOM 4408 C C . PHE B 2 145 ? 135.386 108.070 104.579 1.00 42.95 225 PHE B C 1
ATOM 4409 O O . PHE B 2 145 ? 135.962 108.554 103.601 1.00 49.98 225 PHE B O 1
ATOM 4417 N N . GLY B 2 146 ? 134.173 107.530 104.522 1.00 36.76 226 GLY B N 1
ATOM 4418 C CA . GLY B 2 146 ? 133.290 107.732 103.397 1.00 40.99 226 GLY B CA 1
ATOM 4419 C C . GLY B 2 146 ? 132.145 108.616 103.835 1.00 43.75 226 GLY B C 1
ATOM 4420 O O . GLY B 2 146 ? 131.444 108.298 104.803 1.00 46.64 226 GLY B O 1
ATOM 4421 N N . VAL B 2 147 ? 131.960 109.733 103.137 1.00 46.69 227 VAL B N 1
ATOM 4422 C CA . VAL B 2 147 ? 131.025 110.767 103.567 1.00 48.92 227 VAL B CA 1
ATOM 4423 C C . VAL B 2 147 ? 129.603 110.263 103.342 1.00 46.35 227 VAL B C 1
ATOM 4424 O O . VAL B 2 147 ? 129.121 110.210 102.208 1.00 52.31 227 VAL B O 1
ATOM 4428 N N . THR B 2 148 ? 128.931 109.890 104.429 1.00 40.29 228 THR B N 1
ATOM 4429 C CA . THR B 2 148 ? 127.529 109.499 104.402 1.00 42.01 228 THR B CA 1
ATOM 4430 C C . THR B 2 148 ? 126.639 110.553 105.050 1.00 54.64 228 THR B C 1
ATOM 4431 O O . THR B 2 148 ? 125.497 110.255 105.417 1.00 58.53 228 THR B O 1
ATOM 4435 N N . THR B 2 149 ? 127.138 111.782 105.201 1.00 51.86 229 THR B N 1
ATOM 4436 C CA . THR B 2 149 ? 126.369 112.822 105.873 1.00 50.39 229 THR B CA 1
ATOM 4437 C C . THR B 2 149 ? 125.222 113.346 105.022 1.00 47.57 229 THR B C 1
ATOM 4438 O O . THR B 2 149 ? 124.300 113.958 105.569 1.00 53.35 229 THR B O 1
ATOM 4442 N N . LEU B 2 150 ? 125.254 113.132 103.704 1.00 34.34 230 LEU B N 1
ATOM 4443 C CA . LEU B 2 150 ? 124.140 113.576 102.875 1.00 35.28 230 LEU B CA 1
ATOM 4444 C C . LEU B 2 150 ? 122.858 112.854 103.255 1.00 46.74 230 LEU B C 1
ATOM 4445 O O . LEU B 2 150 ? 121.786 113.465 103.307 1.00 55.07 230 LEU B O 1
ATOM 4450 N N . ASP B 2 151 ? 122.944 111.551 103.522 1.00 47.61 231 ASP B N 1
ATOM 4451 C CA . ASP B 2 151 ? 121.745 110.827 103.916 1.00 47.71 231 ASP B CA 1
ATOM 4452 C C . ASP B 2 151 ? 121.264 111.255 105.294 1.00 49.12 231 ASP B C 1
ATOM 4453 O O . ASP B 2 151 ? 120.057 111.280 105.542 1.00 53.86 231 ASP B O 1
ATOM 4458 N N . VAL B 2 152 ? 122.183 111.609 106.195 1.00 43.18 232 VAL B N 1
ATOM 4459 C CA . VAL B 2 152 ? 121.778 112.149 107.491 1.00 44.65 232 VAL B CA 1
ATOM 4460 C C . VAL B 2 152 ? 121.043 113.471 107.310 1.00 55.22 232 VAL B C 1
ATOM 4461 O O . VAL B 2 152 ? 120.018 113.722 107.955 1.00 60.35 232 VAL B O 1
ATOM 4465 N N . VAL B 2 153 ? 121.562 114.339 106.439 1.00 48.36 233 VAL B N 1
ATOM 4466 C CA . VAL B 2 153 ? 120.920 115.627 106.185 1.00 27.77 233 VAL B CA 1
ATOM 4467 C C . VAL B 2 153 ? 119.535 115.419 105.583 1.00 38.12 233 VAL B C 1
ATOM 4468 O O . VAL B 2 153 ? 118.557 116.064 105.984 1.00 47.73 233 VAL B O 1
ATOM 4472 N N . ARG B 2 154 ? 119.436 114.511 104.609 1.00 40.56 234 ARG B N 1
ATOM 4473 C CA . ARG B 2 154 ? 118.145 114.207 104.005 1.00 41.30 234 ARG B CA 1
ATOM 4474 C C . ARG B 2 154 ? 117.175 113.650 105.034 1.00 51.49 234 ARG B C 1
ATOM 4475 O O . ARG B 2 154 ? 115.989 113.994 105.026 1.00 59.74 234 ARG B O 1
ATOM 4483 N N . ALA B 2 155 ? 117.655 112.776 105.919 1.00 46.71 235 ALA B N 1
ATOM 4484 C CA . ALA B 2 155 ? 116.793 112.215 106.951 1.00 48.58 235 ALA B CA 1
ATOM 4485 C C . ALA B 2 155 ? 116.288 113.302 107.889 1.00 52.97 235 ALA B C 1
ATOM 4486 O O . ALA B 2 155 ? 115.099 113.347 108.216 1.00 52.91 235 ALA B O 1
ATOM 4488 N N . ASN B 2 156 ? 117.179 114.194 108.328 1.00 51.29 236 ASN B N 1
ATOM 4489 C CA . ASN B 2 156 ? 116.751 115.297 109.183 1.00 50.14 236 ASN B CA 1
ATOM 4490 C C . ASN B 2 156 ? 115.682 116.131 108.493 1.00 58.74 236 ASN B C 1
ATOM 4491 O O . ASN B 2 156 ? 114.628 116.417 109.073 1.00 62.78 236 ASN B O 1
ATOM 4496 N N . THR B 2 157 ? 115.932 116.506 107.236 1.00 56.18 237 THR B N 1
ATOM 4497 C CA . THR B 2 157 ? 114.985 117.339 106.504 1.00 53.90 237 THR B CA 1
ATOM 4498 C C . THR B 2 157 ? 113.637 116.644 106.359 1.00 59.88 237 THR B C 1
ATOM 4499 O O . THR B 2 157 ? 112.584 117.243 106.613 1.00 63.97 237 THR B O 1
ATOM 4503 N N . PHE B 2 158 ? 113.650 115.367 105.971 1.00 53.62 238 PHE B N 1
ATOM 4504 C CA . PHE B 2 158 ? 112.404 114.663 105.691 1.00 55.88 238 PHE B CA 1
ATOM 4505 C C . PHE B 2 158 ? 111.611 114.401 106.964 1.00 56.16 238 PHE B C 1
ATOM 4506 O O . PHE B 2 158 ? 110.388 114.574 106.978 1.00 61.78 238 PHE B O 1
ATOM 4514 N N . VAL B 2 159 ? 112.280 113.983 108.042 1.00 58.72 239 VAL B N 1
ATOM 4515 C CA . VAL B 2 159 ? 111.574 113.786 109.304 1.00 67.95 239 VAL B CA 1
ATOM 4516 C C . VAL B 2 159 ? 111.008 115.103 109.814 1.00 63.12 239 VAL B C 1
ATOM 4517 O O . VAL B 2 159 ? 109.870 115.153 110.292 1.00 62.98 239 VAL B O 1
ATOM 4521 N N . SER B 2 160 ? 111.779 116.191 109.722 1.00 66.53 240 SER B N 1
ATOM 4522 C CA . SER B 2 160 ? 111.263 117.482 110.159 1.00 70.51 240 SER B CA 1
ATOM 4523 C C . SER B 2 160 ? 110.020 117.873 109.371 1.00 72.09 240 SER B C 1
ATOM 4524 O O . SER B 2 160 ? 108.995 118.237 109.959 1.00 71.50 240 SER B O 1
ATOM 4527 N N . GLN B 2 161 ? 110.078 117.766 108.041 1.00 76.28 241 GLN B N 1
ATOM 4528 C CA . GLN B 2 161 ? 108.931 118.139 107.218 1.00 74.22 241 GLN B CA 1
ATOM 4529 C C . GLN B 2 161 ? 107.723 117.257 107.511 1.00 75.92 241 GLN B C 1
ATOM 4530 O O . GLN B 2 161 ? 106.593 117.750 107.608 1.00 76.83 241 GLN B O 1
ATOM 4536 N N . LYS B 2 162 ? 107.938 115.948 107.653 1.00 79.78 242 LYS B N 1
ATOM 4537 C CA . LYS B 2 162 ? 106.814 115.027 107.784 1.00 83.89 242 LYS B CA 1
ATOM 4538 C C . LYS B 2 162 ? 106.177 115.106 109.166 1.00 83.67 242 LYS B C 1
ATOM 4539 O O . LYS B 2 162 ? 104.946 115.111 109.285 1.00 85.96 242 LYS B O 1
ATOM 4545 N N . LYS B 2 163 ? 106.987 115.171 110.220 1.00 85.44 243 LYS B N 1
ATOM 4546 C CA . LYS B 2 163 ? 106.486 115.124 111.585 1.00 87.12 243 LYS B CA 1
ATOM 4547 C C . LYS B 2 163 ? 106.290 116.501 112.208 1.00 86.32 243 LYS B C 1
ATOM 4548 O O . LYS B 2 163 ? 105.852 116.577 113.361 1.00 84.94 243 LYS B O 1
ATOM 4554 N N . ASN B 2 164 ? 106.598 117.580 111.483 1.00 89.60 244 ASN B N 1
ATOM 4555 C CA . ASN B 2 164 ? 106.481 118.942 112.004 1.00 90.04 244 ASN B CA 1
ATOM 4556 C C . ASN B 2 164 ? 107.303 119.099 113.285 1.00 91.64 244 ASN B C 1
ATOM 4557 O O . ASN B 2 164 ? 106.789 119.419 114.359 1.00 92.63 244 ASN B O 1
ATOM 4562 N N . LEU B 2 165 ? 108.605 118.860 113.148 1.00 85.86 245 LEU B N 1
ATOM 4563 C CA . LEU B 2 165 ? 109.536 118.884 114.265 1.00 83.24 245 LEU B CA 1
ATOM 4564 C C . LEU B 2 165 ? 110.521 120.031 114.093 1.00 82.99 245 LEU B C 1
ATOM 4565 O O . LEU B 2 165 ? 110.800 120.467 112.973 1.00 83.38 245 LEU B O 1
ATOM 4570 N N . LYS B 2 166 ? 111.040 120.519 115.217 1.00 79.88 246 LYS B N 1
ATOM 4571 C CA . LYS B 2 166 ? 112.008 121.607 115.184 1.00 79.82 246 LYS B CA 1
ATOM 4572 C C . LYS B 2 166 ? 113.289 121.145 114.504 1.00 77.64 246 LYS B C 1
ATOM 4573 O O . LYS B 2 166 ? 113.979 120.250 115.000 1.00 76.57 246 LYS B O 1
ATOM 4579 N N . LEU B 2 167 ? 113.610 121.774 113.372 1.00 66.42 247 LEU B N 1
ATOM 4580 C CA . LEU B 2 167 ? 114.710 121.316 112.531 1.00 67.79 247 LEU B CA 1
ATOM 4581 C C . LEU B 2 167 ? 116.062 121.432 113.225 1.00 62.58 247 LEU B C 1
ATOM 4582 O O . LEU B 2 167 ? 117.028 120.797 112.789 1.00 65.16 247 LEU B O 1
ATOM 4587 N N . ILE B 2 168 ? 116.153 122.217 114.298 1.00 61.03 248 ILE B N 1
ATOM 4588 C CA . ILE B 2 168 ? 117.418 122.351 115.012 1.00 64.84 248 ILE B CA 1
ATOM 4589 C C . ILE B 2 168 ? 117.689 121.155 115.918 1.00 67.52 248 ILE B C 1
ATOM 4590 O O . ILE B 2 168 ? 118.849 120.896 116.263 1.00 65.36 248 ILE B O 1
ATOM 4595 N N . ASP B 2 169 ? 116.657 120.397 116.288 1.00 73.52 249 ASP B N 1
ATOM 4596 C CA . ASP B 2 169 ? 116.796 119.313 117.253 1.00 70.74 249 ASP B CA 1
ATOM 4597 C C . ASP B 2 169 ? 116.874 117.930 116.622 1.00 75.90 249 ASP B C 1
ATOM 4598 O O . ASP B 2 169 ? 117.463 117.027 117.223 1.00 83.09 249 ASP B O 1
ATOM 4603 N N . VAL B 2 170 ? 116.301 117.737 115.434 1.00 69.45 250 VAL B N 1
ATOM 4604 C CA . VAL B 2 170 ? 116.194 116.399 114.862 1.00 66.45 250 VAL B CA 1
ATOM 4605 C C . VAL B 2 170 ? 117.565 115.903 114.425 1.00 65.37 250 VAL B C 1
ATOM 4606 O O . VAL B 2 170 ? 118.309 116.607 113.730 1.00 63.00 250 VAL B O 1
ATOM 4610 N N . ASP B 2 171 ? 117.904 114.680 114.835 1.00 67.16 251 ASP B N 1
ATOM 4611 C CA . ASP B 2 171 ? 119.120 114.001 114.393 1.00 70.50 251 ASP B CA 1
ATOM 4612 C C . ASP B 2 171 ? 118.783 112.530 114.196 1.00 72.03 251 ASP B C 1
ATOM 4613 O O . ASP B 2 171 ? 118.433 111.838 115.157 1.00 75.08 251 ASP B O 1
ATOM 4618 N N . VAL B 2 172 ? 118.884 112.056 112.962 1.00 59.17 252 VAL B N 1
ATOM 4619 C CA . VAL B 2 172 ? 118.512 110.694 112.589 1.00 60.35 252 VAL B CA 1
ATOM 4620 C C . VAL B 2 172 ? 119.778 109.946 112.185 1.00 64.96 252 VAL B C 1
ATOM 4621 O O . VAL B 2 172 ? 120.431 110.332 111.207 1.00 63.09 252 VAL B O 1
ATOM 4625 N N . PRO B 2 173 ? 120.161 108.883 112.891 1.00 67.72 253 PRO B N 1
ATOM 4626 C CA . PRO B 2 173 ? 121.331 108.104 112.474 1.00 61.86 253 PRO B CA 1
ATOM 4627 C C . PRO B 2 173 ? 120.989 107.139 111.350 1.00 64.57 253 PRO B C 1
ATOM 4628 O O . PRO B 2 173 ? 119.964 106.453 111.378 1.00 65.05 253 PRO B O 1
ATOM 4632 N N . VAL B 2 174 ? 121.867 107.090 110.352 1.00 65.37 254 VAL B N 1
ATOM 4633 C CA . VAL B 2 174 ? 121.684 106.253 109.173 1.00 62.83 254 VAL B CA 1
ATOM 4634 C C . VAL B 2 174 ? 122.869 105.304 109.067 1.00 62.71 254 VAL B C 1
ATOM 4635 O O . VAL B 2 174 ? 124.025 105.736 109.145 1.00 65.10 254 VAL B O 1
ATOM 4639 N N . ILE B 2 175 ? 122.579 104.018 108.883 1.00 61.60 255 ILE B N 1
ATOM 4640 C CA . ILE B 2 175 ? 123.601 102.986 108.794 1.00 61.32 255 ILE B CA 1
ATOM 4641 C C . ILE B 2 175 ? 123.484 102.278 107.446 1.00 62.28 255 ILE B C 1
ATOM 4642 O O . ILE B 2 175 ? 122.578 102.536 106.651 1.00 65.14 255 ILE B O 1
ATOM 4647 N N . GLY B 2 176 ? 124.433 101.379 107.197 1.00 49.54 256 GLY B N 1
ATOM 4648 C CA . GLY B 2 176 ? 124.442 100.605 105.974 1.00 53.44 256 GLY B CA 1
ATOM 4649 C C . GLY B 2 176 ? 125.461 101.084 104.962 1.00 55.53 256 GLY B C 1
ATOM 4650 O O . GLY B 2 176 ? 126.669 100.937 105.168 1.00 56.68 256 GLY B O 1
ATOM 4651 N N . GLY B 2 177 ? 124.986 101.656 103.859 1.00 53.80 257 GLY B N 1
ATOM 4652 C CA . GLY B 2 177 ? 125.870 102.142 102.818 1.00 52.54 257 GLY B CA 1
ATOM 4653 C C . GLY B 2 177 ? 125.406 103.443 102.198 1.00 63.19 257 GLY B C 1
ATOM 4654 O O . GLY B 2 177 ? 124.724 104.240 102.847 1.00 60.01 257 GLY B O 1
ATOM 4655 N N . HIS B 2 178 ? 125.791 103.677 100.946 1.00 66.85 258 HIS B N 1
ATOM 4656 C CA . HIS B 2 178 ? 125.390 104.852 100.177 1.00 59.25 258 HIS B CA 1
ATOM 4657 C C . HIS B 2 178 ? 125.007 104.447 98.759 1.00 59.57 258 HIS B C 1
ATOM 4658 O O . HIS B 2 178 ? 125.406 105.071 97.773 1.00 57.97 258 HIS B O 1
ATOM 4665 N N . ALA B 2 179 ? 124.214 103.378 98.641 1.00 57.42 259 ALA B N 1
ATOM 4666 C CA . ALA B 2 179 ? 123.844 102.843 97.336 1.00 59.26 259 ALA B CA 1
ATOM 4667 C C . ALA B 2 179 ? 122.346 102.586 97.239 1.00 61.28 259 ALA B C 1
ATOM 4668 O O . ALA B 2 179 ? 121.915 101.662 96.543 1.00 61.95 259 ALA B O 1
ATOM 4670 N N . GLY B 2 180 ? 121.544 103.387 97.930 1.00 69.95 260 GLY B N 1
ATOM 4671 C CA . GLY B 2 180 ? 120.103 103.275 97.842 1.00 73.54 260 GLY B CA 1
ATOM 4672 C C . GLY B 2 180 ? 119.521 102.196 98.729 1.00 68.90 260 GLY B C 1
ATOM 4673 O O . GLY B 2 180 ? 119.011 102.497 99.809 1.00 68.84 260 GLY B O 1
ATOM 4674 N N . ILE B 2 181 ? 119.614 100.934 98.300 1.00 63.63 261 ILE B N 1
ATOM 4675 C CA . ILE B 2 181 ? 119.040 99.840 99.079 1.00 69.34 261 ILE B CA 1
ATOM 4676 C C . ILE B 2 181 ? 119.808 99.635 100.379 1.00 66.57 261 ILE B C 1
ATOM 4677 O O . ILE B 2 181 ? 119.217 99.291 101.411 1.00 68.48 261 ILE B O 1
ATOM 4682 N N . THR B 2 182 ? 121.120 99.854 100.364 1.00 63.19 262 THR B N 1
ATOM 4683 C CA . THR B 2 182 ? 121.952 99.692 101.548 1.00 64.07 262 THR B CA 1
ATOM 4684 C C . THR B 2 182 ? 121.803 100.842 102.536 1.00 70.13 262 THR B C 1
ATOM 4685 O O . THR B 2 182 ? 122.633 100.975 103.439 1.00 70.18 262 THR B O 1
ATOM 4689 N N . ILE B 2 183 ? 120.781 101.676 102.379 1.00 68.13 263 ILE B N 1
ATOM 4690 C CA . ILE B 2 183 ? 120.503 102.764 103.308 1.00 66.43 263 ILE B CA 1
ATOM 4691 C C . ILE B 2 183 ? 119.542 102.239 104.364 1.00 70.03 263 ILE B C 1
ATOM 4692 O O . ILE B 2 183 ? 118.543 101.588 104.033 1.00 71.04 263 ILE B O 1
ATOM 4697 N N . LEU B 2 184 ? 119.841 102.499 105.634 1.00 68.12 264 LEU B N 1
ATOM 4698 C CA . LEU B 2 184 ? 118.929 102.159 106.723 1.00 68.52 264 LEU B CA 1
ATOM 4699 C C . LEU B 2 184 ? 118.844 103.342 107.676 1.00 68.79 264 LEU B C 1
ATOM 4700 O O . LEU B 2 184 ? 119.747 103.539 108.508 1.00 69.96 264 LEU B O 1
ATOM 4705 N N . PRO B 2 185 ? 117.805 104.163 107.569 1.00 69.91 265 PRO B N 1
ATOM 4706 C CA . PRO B 2 185 ? 117.602 105.248 108.538 1.00 70.63 265 PRO B CA 1
ATOM 4707 C C . PRO B 2 185 ? 117.026 104.706 109.832 1.00 74.46 265 PRO B C 1
ATOM 4708 O O . PRO B 2 185 ? 115.865 104.280 109.887 1.00 78.05 265 PRO B O 1
ATOM 4712 N N . LEU B 2 186 ? 117.836 104.715 110.890 1.00 75.01 266 LEU B N 1
ATOM 4713 C CA . LEU B 2 186 ? 117.400 104.236 112.199 1.00 75.10 266 LEU B CA 1
ATOM 4714 C C . LEU B 2 186 ? 116.470 105.287 112.799 1.00 78.49 266 LEU B C 1
ATOM 4715 O O . LEU B 2 186 ? 116.827 106.049 113.700 1.00 80.35 266 LEU B O 1
ATOM 4720 N N . LEU B 2 187 ? 115.245 105.321 112.269 1.00 86.29 267 LEU B N 1
ATOM 4721 C CA . LEU B 2 187 ? 114.277 106.330 112.682 1.00 86.57 267 LEU B CA 1
ATOM 4722 C C . LEU B 2 187 ? 113.907 106.189 114.151 1.00 89.88 267 LEU B C 1
ATOM 4723 O O . LEU B 2 187 ? 113.693 107.196 114.836 1.00 88.36 267 LEU B O 1
ATOM 4728 N N . SER B 2 188 ? 113.838 104.955 114.657 1.00 91.64 268 SER B N 1
ATOM 4729 C CA . SER B 2 188 ? 113.536 104.743 116.067 1.00 89.89 268 SER B CA 1
ATOM 4730 C C . SER B 2 188 ? 114.603 105.331 116.980 1.00 88.89 268 SER B C 1
ATOM 4731 O O . SER B 2 188 ? 114.338 105.537 118.169 1.00 86.95 268 SER B O 1
ATOM 4734 N N . LYS B 2 189 ? 115.798 105.606 116.454 1.00 87.41 269 LYS B N 1
ATOM 4735 C CA . LYS B 2 189 ? 116.849 106.285 117.200 1.00 85.78 269 LYS B CA 1
ATOM 4736 C C . LYS B 2 189 ? 116.882 107.783 116.917 1.00 89.06 269 LYS B C 1
ATOM 4737 O O . LYS B 2 189 ? 117.940 108.412 117.027 1.00 87.84 269 LYS B O 1
ATOM 4743 N N . THR B 2 190 ? 115.746 108.366 116.542 1.00 89.71 270 THR B N 1
ATOM 4744 C CA . THR B 2 190 ? 115.664 109.811 116.384 1.00 84.82 270 THR B CA 1
ATOM 4745 C C . THR B 2 190 ? 115.840 110.470 117.746 1.00 90.21 270 THR B C 1
ATOM 4746 O O . THR B 2 190 ? 115.101 110.165 118.688 1.00 92.61 270 THR B O 1
ATOM 4750 N N . LYS B 2 191 ? 116.822 111.365 117.852 1.00 94.13 271 LYS B N 1
ATOM 4751 C CA . LYS B 2 191 ? 117.167 111.929 119.155 1.00 94.40 271 LYS B CA 1
ATOM 4752 C C . LYS B 2 191 ? 116.012 112.678 119.810 1.00 94.08 271 LYS B C 1
ATOM 4753 O O . LYS B 2 191 ? 115.791 112.472 121.016 1.00 93.72 271 LYS B O 1
ATOM 4759 N N . PRO B 2 192 ? 115.252 113.540 119.117 1.00 88.26 272 PRO B N 1
ATOM 4760 C CA . PRO B 2 192 ? 113.979 113.989 119.693 1.00 88.04 272 PRO B CA 1
ATOM 4761 C C . PRO B 2 192 ? 112.947 112.879 119.600 1.00 88.79 272 PRO B C 1
ATOM 4762 O O . PRO B 2 192 ? 112.169 112.827 118.643 1.00 87.71 272 PRO B O 1
ATOM 4766 N N . SER B 2 193 ? 112.963 111.978 120.584 1.00 99.06 273 SER B N 1
ATOM 4767 C CA . SER B 2 193 ? 112.183 110.745 120.542 1.00 98.86 273 SER B CA 1
ATOM 4768 C C . SER B 2 193 ? 110.736 111.009 120.156 1.00 99.93 273 SER B C 1
ATOM 4769 O O . SER B 2 193 ? 109.996 111.677 120.885 1.00 98.95 273 SER B O 1
ATOM 4772 N N . VAL B 2 194 ? 110.340 110.477 119.004 1.00 104.60 274 VAL B N 1
ATOM 4773 C CA . VAL B 2 194 ? 109.003 110.664 118.458 1.00 104.18 274 VAL B CA 1
ATOM 4774 C C . VAL B 2 194 ? 108.526 109.333 117.895 1.00 105.94 274 VAL B C 1
ATOM 4775 O O . VAL B 2 194 ? 109.282 108.622 117.225 1.00 106.06 274 VAL B O 1
ATOM 4779 N N . ASN B 2 195 ? 107.273 108.989 118.180 1.00 116.41 275 ASN B N 1
ATOM 4780 C CA . ASN B 2 195 ? 106.712 107.743 117.682 1.00 115.20 275 ASN B CA 1
ATOM 4781 C C . ASN B 2 195 ? 106.458 107.824 116.181 1.00 115.50 275 ASN B C 1
ATOM 4782 O O . ASN B 2 195 ? 106.056 108.861 115.647 1.00 113.59 275 ASN B O 1
ATOM 4787 N N . PHE B 2 196 ? 106.703 106.709 115.499 1.00 108.93 276 PHE B N 1
ATOM 4788 C CA . PHE B 2 196 ? 106.454 106.581 114.070 1.00 108.10 276 PHE B CA 1
ATOM 4789 C C . PHE B 2 196 ? 105.478 105.438 113.839 1.00 108.62 276 PHE B C 1
ATOM 4790 O O . PHE B 2 196 ? 105.676 104.334 114.358 1.00 107.18 276 PHE B O 1
ATOM 4798 N N . THR B 2 197 ? 104.432 105.701 113.063 1.00 107.35 277 THR B N 1
ATOM 4799 C CA . THR B 2 197 ? 103.502 104.650 112.691 1.00 108.35 277 THR B CA 1
ATOM 4800 C C . THR B 2 197 ? 104.114 103.774 111.602 1.00 108.40 277 THR B C 1
ATOM 4801 O O . THR B 2 197 ? 105.174 104.074 111.048 1.00 106.92 277 THR B O 1
ATOM 4805 N N . ASP B 2 198 ? 103.437 102.663 111.304 1.00 108.58 278 ASP B N 1
ATOM 4806 C CA . ASP B 2 198 ? 103.885 101.814 110.206 1.00 107.46 278 ASP B CA 1
ATOM 4807 C C . ASP B 2 198 ? 103.847 102.570 108.884 1.00 107.15 278 ASP B C 1
ATOM 4808 O O . ASP B 2 198 ? 104.805 102.521 108.103 1.00 107.61 278 ASP B O 1
ATOM 4813 N N . GLU B 2 199 ? 102.758 103.300 108.633 1.00 111.99 279 GLU B N 1
ATOM 4814 C CA . GLU B 2 199 ? 102.644 104.066 107.397 1.00 112.88 279 GLU B CA 1
ATOM 4815 C C . GLU B 2 199 ? 103.644 105.215 107.357 1.00 111.20 279 GLU B C 1
ATOM 4816 O O . GLU B 2 199 ? 104.108 105.600 106.279 1.00 109.58 279 GLU B O 1
ATOM 4822 N N . GLU B 2 200 ? 103.969 105.794 108.516 1.00 107.44 280 GLU B N 1
ATOM 4823 C CA . GLU B 2 200 ? 104.928 106.895 108.537 1.00 107.36 280 GLU B CA 1
ATOM 4824 C C . GLU B 2 200 ? 106.352 106.399 108.319 1.00 106.38 280 GLU B C 1
ATOM 4825 O O . GLU B 2 200 ? 107.143 107.058 107.636 1.00 107.49 280 GLU B O 1
ATOM 4831 N N . ILE B 2 201 ? 106.703 105.250 108.900 1.00 95.89 281 ILE B N 1
ATOM 4832 C CA . ILE B 2 201 ? 107.989 104.630 108.593 1.00 94.87 281 ILE B CA 1
ATOM 4833 C C . ILE B 2 201 ? 108.058 104.293 107.110 1.00 96.17 281 ILE B C 1
ATOM 4834 O O . ILE B 2 201 ? 109.065 104.554 106.434 1.00 93.45 281 ILE B O 1
ATOM 4839 N N . GLN B 2 202 ? 106.990 103.701 106.583 1.00 98.36 282 GLN B N 1
ATOM 4840 C CA . GLN B 2 202 ? 106.904 103.484 105.154 1.00 97.29 282 GLN B CA 1
ATOM 4841 C C . GLN B 2 202 ? 106.789 104.824 104.433 1.00 99.77 282 GLN B C 1
ATOM 4842 O O . GLN B 2 202 ? 106.372 105.839 104.992 1.00 98.53 282 GLN B O 1
ATOM 4848 N N . GLU B 2 203 ? 107.251 104.813 103.187 1.00 100.59 283 GLU B N 1
ATOM 4849 C CA . GLU B 2 203 ? 107.352 105.956 102.288 1.00 100.52 283 GLU B CA 1
ATOM 4850 C C . GLU B 2 203 ? 108.453 106.904 102.748 1.00 100.54 283 GLU B C 1
ATOM 4851 O O . GLU B 2 203 ? 109.140 107.496 101.912 1.00 102.98 283 GLU B O 1
ATOM 4857 N N . LEU B 2 204 ? 108.806 106.848 104.033 1.00 88.82 284 LEU B N 1
ATOM 4858 C CA . LEU B 2 204 ? 109.820 107.756 104.556 1.00 88.71 284 LEU B CA 1
ATOM 4859 C C . LEU B 2 204 ? 111.194 107.121 104.459 1.00 89.02 284 LEU B C 1
ATOM 4860 O O . LEU B 2 204 ? 112.145 107.731 103.948 1.00 88.14 284 LEU B O 1
ATOM 4865 N N . THR B 2 205 ? 111.314 105.873 104.921 1.00 83.28 285 THR B N 1
ATOM 4866 C CA . THR B 2 205 ? 112.543 105.147 104.629 1.00 80.44 285 THR B CA 1
ATOM 4867 C C . THR B 2 205 ? 112.808 105.111 103.131 1.00 81.95 285 THR B C 1
ATOM 4868 O O . THR B 2 205 ? 113.936 105.359 102.700 1.00 82.43 285 THR B O 1
ATOM 4872 N N . VAL B 2 206 ? 111.779 104.853 102.317 1.00 76.53 286 VAL B N 1
ATOM 4873 C CA . VAL B 2 206 ? 112.029 104.663 100.889 1.00 77.68 286 VAL B CA 1
ATOM 4874 C C . VAL B 2 206 ? 112.386 105.986 100.217 1.00 78.12 286 VAL B C 1
ATOM 4875 O O . VAL B 2 206 ? 113.197 106.010 99.286 1.00 74.30 286 VAL B O 1
ATOM 4879 N N . ARG B 2 207 ? 111.800 107.111 100.661 1.00 78.11 287 ARG B N 1
ATOM 4880 C CA . ARG B 2 207 ? 112.258 108.374 100.092 1.00 75.49 287 ARG B CA 1
ATOM 4881 C C . ARG B 2 207 ? 113.687 108.680 100.516 1.00 75.61 287 ARG B C 1
ATOM 4882 O O . ARG B 2 207 ? 114.456 109.239 99.727 1.00 77.38 287 ARG B O 1
ATOM 4890 N N . ILE B 2 208 ? 114.076 108.301 101.737 1.00 70.71 288 ILE B N 1
ATOM 4891 C CA . ILE B 2 208 ? 115.471 108.476 102.136 1.00 64.60 288 ILE B CA 1
ATOM 4892 C C . ILE B 2 208 ? 116.389 107.640 101.248 1.00 66.59 288 ILE B C 1
ATOM 4893 O O . ILE B 2 208 ? 117.454 108.102 100.821 1.00 67.12 288 ILE B O 1
ATOM 4898 N N . GLN B 2 209 ? 115.988 106.400 100.950 1.00 75.48 289 GLN B N 1
ATOM 4899 C CA . GLN B 2 209 ? 116.786 105.545 100.071 1.00 73.67 289 GLN B CA 1
ATOM 4900 C C . GLN B 2 209 ? 116.862 106.109 98.655 1.00 73.59 289 GLN B C 1
ATOM 4901 O O . GLN B 2 209 ? 117.923 106.064 98.020 1.00 71.97 289 GLN B O 1
ATOM 4907 N N . ASN B 2 210 ? 115.753 106.642 98.141 1.00 68.91 290 ASN B N 1
ATOM 4908 C CA . ASN B 2 210 ? 115.625 107.000 96.735 1.00 72.59 290 ASN B CA 1
ATOM 4909 C C . ASN B 2 210 ? 115.766 108.495 96.470 1.00 75.79 290 ASN B C 1
ATOM 4910 O O . ASN B 2 210 ? 115.404 108.949 95.380 1.00 78.30 290 ASN B O 1
ATOM 4915 N N . ALA B 2 211 ? 116.237 109.273 97.447 1.00 66.15 291 ALA B N 1
ATOM 4916 C CA . ALA B 2 211 ? 116.435 110.702 97.223 1.00 56.74 291 ALA B CA 1
ATOM 4917 C C . ALA B 2 211 ? 117.409 110.967 96.081 1.00 58.54 291 ALA B C 1
ATOM 4918 O O . ALA B 2 211 ? 117.216 111.905 95.298 1.00 67.09 291 ALA B O 1
ATOM 4920 N N . GLY B 2 212 ? 118.470 110.166 95.976 1.00 60.46 292 GLY B N 1
ATOM 4921 C CA . GLY B 2 212 ? 119.411 110.351 94.881 1.00 60.90 292 GLY B CA 1
ATOM 4922 C C . GLY B 2 212 ? 118.766 110.150 93.524 1.00 69.03 292 GLY B C 1
ATOM 4923 O O . GLY B 2 212 ? 118.962 110.945 92.601 1.00 67.78 292 GLY B O 1
ATOM 4924 N N . THR B 2 213 ? 117.974 109.083 93.388 1.00 76.42 293 THR B N 1
ATOM 4925 C CA . THR B 2 213 ? 117.269 108.831 92.135 1.00 76.31 293 THR B CA 1
ATOM 4926 C C . THR B 2 213 ? 116.245 109.924 91.850 1.00 73.48 293 THR B C 1
ATOM 4927 O O . THR B 2 213 ? 116.069 110.333 90.697 1.00 71.75 293 THR B O 1
ATOM 4931 N N . GLU B 2 214 ? 115.563 110.410 92.890 1.00 67.70 294 GLU B N 1
ATOM 4932 C CA . GLU B 2 214 ? 114.605 111.496 92.711 1.00 67.50 294 GLU B CA 1
ATOM 4933 C C . GLU B 2 214 ? 115.290 112.756 92.193 1.00 72.07 294 GLU B C 1
ATOM 4934 O O . GLU B 2 214 ? 114.782 113.421 91.281 1.00 75.24 294 GLU B O 1
ATOM 4940 N N . VAL B 2 215 ? 116.452 113.091 92.753 1.00 67.41 295 VAL B N 1
ATOM 4941 C CA . VAL B 2 215 ? 117.180 114.268 92.292 1.00 65.77 295 VAL B CA 1
ATOM 4942 C C . VAL B 2 215 ? 117.693 114.058 90.873 1.00 65.79 295 VAL B C 1
ATOM 4943 O O . VAL B 2 215 ? 117.702 114.990 90.062 1.00 69.26 295 VAL B O 1
ATOM 4947 N N . VAL B 2 216 ? 118.127 112.839 90.546 1.00 67.47 296 VAL B N 1
ATOM 4948 C CA . VAL B 2 216 ? 118.570 112.556 89.182 1.00 68.93 296 VAL B CA 1
ATOM 4949 C C . VAL B 2 216 ? 117.421 112.747 88.200 1.00 67.83 296 VAL B C 1
ATOM 4950 O O . VAL B 2 216 ? 117.595 113.324 87.119 1.00 64.61 296 VAL B O 1
ATOM 4954 N N . ASP B 2 217 ? 116.231 112.264 88.559 1.00 69.28 297 ASP B N 1
ATOM 4955 C CA . ASP B 2 217 ? 115.064 112.443 87.700 1.00 67.65 297 ASP B CA 1
ATOM 4956 C C . ASP B 2 217 ? 114.709 113.917 87.549 1.00 69.47 297 ASP B C 1
ATOM 4957 O O . ASP B 2 217 ? 114.362 114.370 86.452 1.00 75.45 297 ASP B O 1
ATOM 4962 N N . ALA B 2 218 ? 114.785 114.682 88.641 1.00 67.70 298 ALA B N 1
ATOM 4963 C CA . ALA B 2 218 ? 114.473 116.107 88.568 1.00 67.57 298 ALA B CA 1
ATOM 4964 C C . ALA B 2 218 ? 115.504 116.863 87.736 1.00 66.27 298 ALA B C 1
ATOM 4965 O O . ALA B 2 218 ? 115.169 117.841 87.060 1.00 69.73 298 ALA B O 1
ATOM 4967 N N . LYS B 2 219 ? 116.760 116.422 87.772 1.00 68.86 299 LYS B N 1
ATOM 4968 C CA . LYS B 2 219 ? 117.859 117.030 87.024 1.00 66.99 299 LYS B CA 1
ATOM 4969 C C . LYS B 2 219 ? 118.141 116.271 85.738 1.00 73.05 299 LYS B C 1
ATOM 4970 O O . LYS B 2 219 ? 119.303 116.108 85.354 1.00 78.65 299 LYS B O 1
ATOM 4976 N N . ALA B 2 220 ? 117.091 115.782 85.078 1.00 80.80 300 ALA B N 1
ATOM 4977 C CA . ALA B 2 220 ? 117.224 114.875 83.943 1.00 80.71 300 ALA B CA 1
ATOM 4978 C C . ALA B 2 220 ? 118.227 115.390 82.922 1.00 80.08 300 ALA B C 1
ATOM 4979 O O . ALA B 2 220 ? 118.023 116.441 82.307 1.00 75.65 300 ALA B O 1
ATOM 4981 N N . GLY B 2 221 ? 119.316 114.642 82.751 1.00 84.44 301 GLY B N 1
ATOM 4982 C CA . GLY B 2 221 ? 120.342 114.954 81.787 1.00 84.59 301 GLY B CA 1
ATOM 4983 C C . GLY B 2 221 ? 121.594 115.584 82.362 1.00 85.92 301 GLY B C 1
ATOM 4984 O O . GLY B 2 221 ? 122.616 115.632 81.668 1.00 84.93 301 GLY B O 1
ATOM 4985 N N . ALA B 2 222 ? 121.551 116.067 83.609 1.00 89.43 302 ALA B N 1
ATOM 4986 C CA . ALA B 2 222 ? 122.681 116.781 84.211 1.00 87.13 302 ALA B CA 1
ATOM 4987 C C . ALA B 2 222 ? 122.999 116.186 85.583 1.00 85.92 302 ALA B C 1
ATOM 4988 O O . ALA B 2 222 ? 122.552 116.697 86.613 1.00 84.35 302 ALA B O 1
ATOM 4990 N N . GLY B 2 223 ? 123.785 115.111 85.585 1.00 81.45 303 GLY B N 1
ATOM 4991 C CA . GLY B 2 223 ? 124.389 114.607 86.809 1.00 83.46 303 GLY B CA 1
ATOM 4992 C C . GLY B 2 223 ? 123.384 114.235 87.880 1.00 83.44 303 GLY B C 1
ATOM 4993 O O . GLY B 2 223 ? 122.303 113.701 87.607 1.00 78.61 303 GLY B O 1
ATOM 4994 N N . SER B 2 224 ? 123.749 114.530 89.122 1.00 73.41 304 SER B N 1
ATOM 4995 C CA . SER B 2 224 ? 122.953 114.176 90.293 1.00 68.22 304 SER B CA 1
ATOM 4996 C C . SER B 2 224 ? 123.004 115.357 91.256 1.00 64.82 304 SER B C 1
ATOM 4997 O O . SER B 2 224 ? 123.370 116.476 90.880 1.00 68.46 304 SER B O 1
ATOM 5000 N N . ALA B 2 225 ? 122.617 115.119 92.509 1.00 47.42 305 ALA B N 1
ATOM 5001 C CA . ALA B 2 225 ? 122.653 116.171 93.516 1.00 47.00 305 ALA B CA 1
ATOM 5002 C C . ALA B 2 225 ? 124.067 116.709 93.677 1.00 44.71 305 ALA B C 1
ATOM 5003 O O . ALA B 2 225 ? 125.023 115.945 93.838 1.00 49.86 305 ALA B O 1
ATOM 5005 N N . THR B 2 226 ? 124.196 118.033 93.628 1.00 37.05 306 THR B N 1
ATOM 5006 C CA . THR B 2 226 ? 125.485 118.690 93.795 1.00 34.67 306 THR B CA 1
ATOM 5007 C C . THR B 2 226 ? 125.508 119.727 94.903 1.00 45.60 306 THR B C 1
ATOM 5008 O O . THR B 2 226 ? 126.496 119.780 95.645 1.00 50.35 306 THR B O 1
ATOM 5012 N N . LEU B 2 227 ? 124.466 120.540 95.053 1.00 35.38 307 LEU B N 1
ATOM 5013 C CA . LEU B 2 227 ? 124.411 121.494 96.151 1.00 21.16 307 LEU B CA 1
ATOM 5014 C C . LEU B 2 227 ? 124.231 120.797 97.494 1.00 31.93 307 LEU B C 1
ATOM 5015 O O . LEU B 2 227 ? 124.875 121.176 98.478 1.00 42.18 307 LEU B O 1
ATOM 5020 N N . SER B 2 228 ? 123.380 119.769 97.546 1.00 31.35 308 SER B N 1
ATOM 5021 C CA . SER B 2 228 ? 123.239 118.982 98.768 1.00 26.50 308 SER B CA 1
ATOM 5022 C C . SER B 2 228 ? 124.536 118.259 99.114 1.00 35.29 308 SER B C 1
ATOM 5023 O O . SER B 2 228 ? 124.924 118.193 100.286 1.00 41.33 308 SER B O 1
ATOM 5026 N N . MET B 2 229 ? 125.213 117.700 98.108 1.00 38.47 309 MET B N 1
ATOM 5027 C CA . MET B 2 229 ? 126.515 117.084 98.345 1.00 35.35 309 MET B CA 1
ATOM 5028 C C . MET B 2 229 ? 127.526 118.088 98.875 1.00 35.72 309 MET B C 1
ATOM 5029 O O . MET B 2 229 ? 128.270 117.783 99.811 1.00 53.91 309 MET B O 1
ATOM 5034 N N . ALA B 2 230 ? 127.575 119.287 98.294 1.00 18.79 310 ALA B N 1
ATOM 5035 C CA . ALA B 2 230 ? 128.510 120.294 98.787 1.00 29.64 310 ALA B CA 1
ATOM 5036 C C . ALA B 2 230 ? 128.193 120.675 100.226 1.00 32.53 310 ALA B C 1
ATOM 5037 O O . ALA B 2 230 ? 129.097 120.784 101.063 1.00 40.43 310 ALA B O 1
ATOM 5039 N N . TYR B 2 231 ? 126.909 120.856 100.534 1.00 23.80 311 TYR B N 1
ATOM 5040 C CA . TYR B 2 231 ? 126.490 121.212 101.885 1.00 11.92 311 TYR B CA 1
ATOM 5041 C C . TYR B 2 231 ? 126.894 120.139 102.890 1.00 31.44 311 TYR B C 1
ATOM 5042 O O . TYR B 2 231 ? 127.515 120.432 103.921 1.00 42.10 311 TYR B O 1
ATOM 5051 N N . ALA B 2 232 ? 126.567 118.879 102.593 1.00 26.55 312 ALA B N 1
ATOM 5052 C CA . ALA B 2 232 ? 126.859 117.790 103.520 1.00 20.21 312 ALA B CA 1
ATOM 5053 C C . ALA B 2 232 ? 128.357 117.550 103.654 1.00 16.06 312 ALA B C 1
ATOM 5054 O O . ALA B 2 232 ? 128.848 117.256 104.749 1.00 25.24 312 ALA B O 1
ATOM 5056 N N . ALA B 2 233 ? 129.100 117.657 102.552 1.00 15.87 313 ALA B N 1
ATOM 5057 C CA . ALA B 2 233 ? 130.543 117.469 102.617 1.00 4.75 313 ALA B CA 1
ATOM 5058 C C . ALA B 2 233 ? 131.210 118.581 103.413 1.00 29.31 313 ALA B C 1
ATOM 5059 O O . ALA B 2 233 ? 132.164 118.328 104.155 1.00 48.18 313 ALA B O 1
ATOM 5061 N N . ALA B 2 234 ? 130.726 119.819 103.277 1.00 20.51 314 ALA B N 1
ATOM 5062 C CA . ALA B 2 234 ? 131.238 120.898 104.113 1.00 8.74 314 ALA B CA 1
ATOM 5063 C C . ALA B 2 234 ? 130.910 120.658 105.581 1.00 25.30 314 ALA B C 1
ATOM 5064 O O . ALA B 2 234 ? 131.729 120.949 106.461 1.00 34.74 314 ALA B O 1
ATOM 5066 N N . ARG B 2 235 ? 129.718 120.125 105.865 1.00 26.66 315 ARG B N 1
ATOM 5067 C CA . ARG B 2 235 ? 129.382 119.774 107.242 1.00 17.34 315 ARG B CA 1
ATOM 5068 C C . ARG B 2 235 ? 130.341 118.727 107.795 1.00 18.20 315 ARG B C 1
ATOM 5069 O O . ARG B 2 235 ? 130.814 118.842 108.933 1.00 28.98 315 ARG B O 1
ATOM 5077 N N . PHE B 2 236 ? 130.638 117.697 107.000 1.00 30.07 316 PHE B N 1
ATOM 5078 C CA . PHE B 2 236 ? 131.565 116.660 107.441 1.00 21.40 316 PHE B CA 1
ATOM 5079 C C . PHE B 2 236 ? 132.970 117.215 107.639 1.00 14.14 316 PHE B C 1
ATOM 5080 O O . PHE B 2 236 ? 133.663 116.835 108.588 1.00 39.94 316 PHE B O 1
ATOM 5088 N N . VAL B 2 237 ? 133.410 118.108 106.750 1.00 7.07 317 VAL B N 1
ATOM 5089 C CA . VAL B 2 237 ? 134.731 118.713 106.895 1.00 16.48 317 VAL B CA 1
ATOM 5090 C C . VAL B 2 237 ? 134.803 119.531 108.176 1.00 28.91 317 VAL B C 1
ATOM 5091 O O . VAL B 2 237 ? 135.796 119.473 108.911 1.00 39.76 317 VAL B O 1
ATOM 5095 N N . GLU B 2 238 ? 133.757 120.308 108.465 1.00 34.36 318 GLU B N 1
ATOM 5096 C CA . GLU B 2 238 ? 133.747 121.084 109.700 1.00 29.69 318 GLU B CA 1
ATOM 5097 C C . GLU B 2 238 ? 133.765 120.177 110.923 1.00 33.76 318 GLU B C 1
ATOM 5098 O O . GLU B 2 238 ? 134.487 120.445 111.891 1.00 47.31 318 GLU B O 1
ATOM 5104 N N . SER B 2 239 ? 132.974 119.100 110.902 1.00 37.41 319 SER B N 1
ATOM 5105 C CA . SER B 2 239 ? 132.963 118.175 112.032 1.00 31.57 319 SER B CA 1
ATOM 5106 C C . SER B 2 239 ? 134.334 117.545 112.241 1.00 23.43 319 SER B C 1
ATOM 5107 O O . SER B 2 239 ? 134.822 117.465 113.374 1.00 33.09 319 SER B O 1
ATOM 5110 N N . SER B 2 240 ? 134.976 117.104 111.159 1.00 28.73 320 SER B N 1
ATOM 5111 C CA . SER B 2 240 ? 136.298 116.500 111.281 1.00 20.58 320 SER B CA 1
ATOM 5112 C C . SER B 2 240 ? 137.320 117.504 111.795 1.00 26.80 320 SER B C 1
ATOM 5113 O O . SER B 2 240 ? 138.164 117.166 112.632 1.00 49.43 320 SER B O 1
ATOM 5116 N N . LEU B 2 241 ? 137.260 118.747 111.311 1.00 29.66 321 LEU B N 1
ATOM 5117 C CA . LEU B 2 241 ? 138.217 119.754 111.756 1.00 34.22 321 LEU B CA 1
ATOM 5118 C C . LEU B 2 241 ? 138.029 120.095 113.228 1.00 39.27 321 LEU B C 1
ATOM 5119 O O . LEU B 2 241 ? 139.011 120.231 113.967 1.00 45.09 321 LEU B O 1
ATOM 5124 N N . ARG B 2 242 ? 136.781 120.234 113.681 1.00 40.56 322 ARG B N 1
ATOM 5125 C CA . ARG B 2 242 ? 136.571 120.563 115.086 1.00 39.88 322 ARG B CA 1
ATOM 5126 C C . ARG B 2 242 ? 136.881 119.376 115.989 1.00 45.54 322 ARG B C 1
ATOM 5127 O O . ARG B 2 242 ? 137.292 119.569 117.138 1.00 49.46 322 ARG B O 1
ATOM 5135 N N . ALA B 2 243 ? 136.703 118.147 115.494 1.00 44.51 323 ALA B N 1
ATOM 5136 C CA . ALA B 2 243 ? 137.176 116.982 116.234 1.00 39.69 323 ALA B CA 1
ATOM 5137 C C . ALA B 2 243 ? 138.694 116.986 116.346 1.00 45.18 323 ALA B C 1
ATOM 5138 O O . ALA B 2 243 ? 139.246 116.693 117.413 1.00 55.97 323 ALA B O 1
ATOM 5140 N N . LEU B 2 244 ? 139.385 117.315 115.254 1.00 39.12 324 LEU B N 1
ATOM 5141 C CA . LEU B 2 244 ? 140.829 117.493 115.293 1.00 41.47 324 LEU B CA 1
ATOM 5142 C C . LEU B 2 244 ? 141.232 118.663 116.182 1.00 42.89 324 LEU B C 1
ATOM 5143 O O . LEU B 2 244 ? 142.394 118.748 116.593 1.00 43.08 324 LEU B O 1
ATOM 5148 N N . ASP B 2 245 ? 140.296 119.559 116.486 1.00 54.34 325 ASP B N 1
ATOM 5149 C CA . ASP B 2 245 ? 140.527 120.692 117.369 1.00 56.21 325 ASP B CA 1
ATOM 5150 C C . ASP B 2 245 ? 140.141 120.407 118.815 1.00 56.62 325 ASP B C 1
ATOM 5151 O O . ASP B 2 245 ? 140.184 121.320 119.645 1.00 55.77 325 ASP B O 1
ATOM 5156 N N . GLY B 2 246 ? 139.768 119.172 119.136 1.00 58.10 326 GLY B N 1
ATOM 5157 C CA . GLY B 2 246 ? 139.258 118.844 120.453 1.00 54.29 326 GLY B CA 1
ATOM 5158 C C . GLY B 2 246 ? 137.798 118.454 120.373 1.00 56.63 326 GLY B C 1
ATOM 5159 O O . GLY B 2 246 ? 137.460 117.463 119.720 1.00 62.37 326 GLY B O 1
ATOM 5160 N N . ASP B 2 247 ? 136.928 119.217 121.034 1.00 53.89 327 ASP B N 1
ATOM 5161 C CA . ASP B 2 247 ? 135.484 119.151 120.812 1.00 56.00 327 ASP B CA 1
ATOM 5162 C C . ASP B 2 247 ? 134.948 117.736 121.044 1.00 60.18 327 ASP B C 1
ATOM 5163 O O . ASP B 2 247 ? 134.533 117.031 120.125 1.00 69.55 327 ASP B O 1
ATOM 5168 N N . GLY B 2 248 ? 134.970 117.334 122.310 1.00 57.40 328 GLY B N 1
ATOM 5169 C CA . GLY B 2 248 ? 134.599 115.979 122.671 1.00 62.24 328 GLY B CA 1
ATOM 5170 C C . GLY B 2 248 ? 133.122 115.668 122.528 1.00 61.94 328 GLY B C 1
ATOM 5171 O O . GLY B 2 248 ? 132.604 114.771 123.200 1.00 62.79 328 GLY B O 1
ATOM 5172 N N . ASP B 2 249 ? 132.427 116.409 121.663 1.00 53.34 329 ASP B N 1
ATOM 5173 C CA . ASP B 2 249 ? 131.032 116.138 121.333 1.00 55.70 329 ASP B CA 1
ATOM 5174 C C . ASP B 2 249 ? 130.845 115.796 119.857 1.00 59.65 329 ASP B C 1
ATOM 5175 O O . ASP B 2 249 ? 129.714 115.808 119.363 1.00 60.80 329 ASP B O 1
ATOM 5180 N N . VAL B 2 250 ? 131.927 115.490 119.142 1.00 55.75 330 VAL B N 1
ATOM 5181 C CA . VAL B 2 250 ? 131.863 115.267 117.697 1.00 53.96 330 VAL B CA 1
ATOM 5182 C C . VAL B 2 250 ? 131.390 113.835 117.458 1.00 52.00 330 VAL B C 1
ATOM 5183 O O . VAL B 2 250 ? 132.148 112.879 117.619 1.00 54.50 330 VAL B O 1
ATOM 5187 N N . TYR B 2 251 ? 130.127 113.689 117.069 1.00 53.60 331 TYR B N 1
ATOM 5188 C CA . TYR B 2 251 ? 129.567 112.423 116.620 1.00 51.06 331 TYR B CA 1
ATOM 5189 C C . TYR B 2 251 ? 129.067 112.607 115.196 1.00 60.30 331 TYR B C 1
ATOM 5190 O O . TYR B 2 251 ? 128.384 113.593 114.900 1.00 63.57 331 TYR B O 1
ATOM 5199 N N . GLU B 2 252 ? 129.404 111.668 114.315 1.00 49.13 332 GLU B N 1
ATOM 5200 C CA . GLU B 2 252 ? 129.015 111.801 112.919 1.00 43.75 332 GLU B CA 1
ATOM 5201 C C . GLU B 2 252 ? 128.873 110.423 112.294 1.00 40.96 332 GLU B C 1
ATOM 5202 O O . GLU B 2 252 ? 129.605 109.494 112.634 1.00 41.60 332 GLU B O 1
ATOM 5208 N N . CYS B 2 253 ? 127.918 110.299 111.377 1.00 53.28 333 CYS B N 1
ATOM 5209 C CA . CYS B 2 253 ? 127.673 109.044 110.680 1.00 52.23 333 CYS B CA 1
ATOM 5210 C C . CYS B 2 253 ? 128.576 108.969 109.456 1.00 49.78 333 CYS B C 1
ATOM 5211 O O . CYS B 2 253 ? 128.457 109.789 108.539 1.00 59.32 333 CYS B O 1
ATOM 5214 N N . SER B 2 254 ? 129.472 107.987 109.440 1.00 34.44 334 SER B N 1
ATOM 5215 C CA . SER B 2 254 ? 130.431 107.840 108.356 1.00 42.97 334 SER B CA 1
ATOM 5216 C C . SER B 2 254 ? 130.535 106.376 107.958 1.00 40.75 334 SER B C 1
ATOM 5217 O O . SER B 2 254 ? 130.109 105.479 108.691 1.00 49.98 334 SER B O 1
ATOM 5220 N N . PHE B 2 255 ? 131.112 106.148 106.778 1.00 41.66 335 PHE B N 1
ATOM 5221 C CA . PHE B 2 255 ? 131.339 104.809 106.241 1.00 44.05 335 PHE B CA 1
ATOM 5222 C C . PHE B 2 255 ? 132.806 104.467 106.479 1.00 51.26 335 PHE B C 1
ATOM 5223 O O . PHE B 2 255 ? 133.695 105.024 105.833 1.00 56.54 335 PHE B O 1
ATOM 5231 N N . VAL B 2 256 ? 133.064 103.565 107.424 1.00 55.98 336 VAL B N 1
ATOM 5232 C CA . VAL B 2 256 ? 134.423 103.221 107.816 1.00 53.02 336 VAL B CA 1
ATOM 5233 C C . VAL B 2 256 ? 134.548 101.707 107.892 1.00 56.74 336 VAL B C 1
ATOM 5234 O O . VAL B 2 256 ? 133.557 100.980 107.976 1.00 57.27 336 VAL B O 1
ATOM 5238 N N . GLU B 2 257 ? 135.792 101.235 107.859 1.00 67.81 337 GLU B N 1
ATOM 5239 C CA . GLU B 2 257 ? 136.066 99.811 108.037 1.00 70.48 337 GLU B CA 1
ATOM 5240 C C . GLU B 2 257 ? 135.797 99.456 109.491 1.00 66.45 337 GLU B C 1
ATOM 5241 O O . GLU B 2 257 ? 136.633 99.680 110.368 1.00 65.14 337 GLU B O 1
ATOM 5247 N N . SER B 2 258 ? 134.619 98.899 109.750 1.00 74.89 338 SER B N 1
ATOM 5248 C CA . SER B 2 258 ? 134.163 98.606 111.099 1.00 79.24 338 SER B CA 1
ATOM 5249 C C . SER B 2 258 ? 133.946 97.109 111.248 1.00 79.77 338 SER B C 1
ATOM 5250 O O . SER B 2 258 ? 133.296 96.485 110.403 1.00 76.14 338 SER B O 1
ATOM 5253 N N . THR B 2 259 ? 134.491 96.541 112.321 1.00 78.92 339 THR B N 1
ATOM 5254 C CA . THR B 2 259 ? 134.269 95.146 112.671 1.00 79.59 339 THR B CA 1
ATOM 5255 C C . THR B 2 259 ? 132.977 94.939 113.448 1.00 80.81 339 THR B C 1
ATOM 5256 O O . THR B 2 259 ? 132.807 93.894 114.086 1.00 79.14 339 THR B O 1
ATOM 5260 N N . LEU B 2 260 ? 132.069 95.917 113.405 1.00 80.29 340 LEU B N 1
ATOM 5261 C CA . LEU B 2 260 ? 130.799 95.795 114.111 1.00 79.92 340 LEU B CA 1
ATOM 5262 C C . LEU B 2 260 ? 129.942 94.674 113.535 1.00 85.20 340 LEU B C 1
ATOM 5263 O O . LEU B 2 260 ? 129.087 94.124 114.238 1.00 85.62 340 LEU B O 1
ATOM 5268 N N . THR B 2 261 ? 130.157 94.317 112.269 1.00 88.36 341 THR B N 1
ATOM 5269 C CA . THR B 2 261 ? 129.414 93.247 111.620 1.00 83.69 341 THR B CA 1
ATOM 5270 C C . THR B 2 261 ? 130.378 92.386 110.816 1.00 80.52 341 THR B C 1
ATOM 5271 O O . THR B 2 261 ? 131.593 92.604 110.810 1.00 81.49 341 THR B O 1
ATOM 5275 N N . ASP B 2 262 ? 129.821 91.394 110.133 1.00 77.54 342 ASP B N 1
ATOM 5276 C CA . ASP B 2 262 ? 130.580 90.527 109.247 1.00 77.88 342 ASP B CA 1
ATOM 5277 C C . ASP B 2 262 ? 131.130 91.307 108.057 1.00 79.85 342 ASP B C 1
ATOM 5278 O O . ASP B 2 262 ? 132.225 90.997 107.572 1.00 78.24 342 ASP B O 1
ATOM 5283 N N . LEU B 2 263 ? 130.453 92.381 107.653 1.00 74.55 343 LEU B N 1
ATOM 5284 C CA . LEU B 2 263 ? 130.867 93.166 106.502 1.00 71.97 343 LEU B CA 1
ATOM 5285 C C . LEU B 2 263 ? 132.100 93.976 106.863 1.00 73.13 343 LEU B C 1
ATOM 5286 O O . LEU B 2 263 ? 132.087 94.676 107.888 1.00 74.82 343 LEU B O 1
ATOM 5291 N N . PRO B 2 264 ? 133.179 93.903 106.079 1.00 70.96 344 PRO B N 1
ATOM 5292 C CA . PRO B 2 264 ? 134.412 94.617 106.452 1.00 68.85 344 PRO B CA 1
ATOM 5293 C C . PRO B 2 264 ? 134.232 96.118 106.583 1.00 69.55 344 PRO B C 1
ATOM 5294 O O . PRO B 2 264 ? 134.905 96.735 107.418 1.00 67.17 344 PRO B O 1
ATOM 5298 N N . PHE B 2 265 ? 133.345 96.723 105.798 1.00 66.37 345 PHE B N 1
ATOM 5299 C CA . PHE B 2 265 ? 133.106 98.157 105.840 1.00 59.99 345 PHE B CA 1
ATOM 5300 C C . PHE B 2 265 ? 131.634 98.412 106.112 1.00 57.11 345 PHE B C 1
ATOM 5301 O O . PHE B 2 265 ? 130.765 97.763 105.524 1.00 64.24 345 PHE B O 1
ATOM 5309 N N . PHE B 2 266 ? 131.360 99.362 107.000 1.00 48.89 346 PHE B N 1
ATOM 5310 C CA . PHE B 2 266 ? 129.993 99.641 107.406 1.00 53.69 346 PHE B CA 1
ATOM 5311 C C . PHE B 2 266 ? 129.857 101.127 107.698 1.00 57.41 346 PHE B C 1
ATOM 5312 O O . PHE B 2 266 ? 130.832 101.811 108.017 1.00 60.35 346 PHE B O 1
ATOM 5320 N N . ALA B 2 267 ? 128.630 101.621 107.578 1.00 59.09 347 ALA B N 1
ATOM 5321 C CA . ALA B 2 267 ? 128.312 103.008 107.883 1.00 53.51 347 ALA B CA 1
ATOM 5322 C C . ALA B 2 267 ? 127.604 103.065 109.226 1.00 56.38 347 ALA B C 1
ATOM 5323 O O . ALA B 2 267 ? 126.634 102.337 109.453 1.00 62.05 347 ALA B O 1
ATOM 5325 N N . SER B 2 268 ? 128.097 103.920 110.113 1.00 61.70 348 SER B N 1
ATOM 5326 C CA . SER B 2 268 ? 127.528 104.030 111.448 1.00 57.89 348 SER B CA 1
ATOM 5327 C C . SER B 2 268 ? 127.942 105.361 112.051 1.00 58.69 348 SER B C 1
ATOM 5328 O O . SER B 2 268 ? 128.816 106.059 111.530 1.00 68.74 348 SER B O 1
ATOM 5331 N N . ARG B 2 269 ? 127.284 105.712 113.153 1.00 53.47 349 ARG B N 1
ATOM 5332 C CA . ARG B 2 269 ? 127.631 106.911 113.904 1.00 54.53 349 ARG B CA 1
ATOM 5333 C C . ARG B 2 269 ? 128.856 106.618 114.759 1.00 51.97 349 ARG B C 1
ATOM 5334 O O . ARG B 2 269 ? 128.840 105.698 115.583 1.00 63.45 349 ARG B O 1
ATOM 5342 N N . VAL B 2 270 ? 129.919 107.388 114.555 1.00 45.05 350 VAL B N 1
ATOM 5343 C CA . VAL B 2 270 ? 131.166 107.212 115.280 1.00 43.55 350 VAL B CA 1
ATOM 5344 C C . VAL B 2 270 ? 131.538 108.529 115.940 1.00 43.73 350 VAL B C 1
ATOM 5345 O O . VAL B 2 270 ? 131.120 109.609 115.508 1.00 57.59 350 VAL B O 1
ATOM 5349 N N . LYS B 2 271 ? 132.327 108.430 117.004 1.00 41.42 351 LYS B N 1
ATOM 5350 C CA . LYS B 2 271 ? 132.875 109.588 117.694 1.00 45.10 351 LYS B CA 1
ATOM 5351 C C . LYS B 2 271 ? 134.258 109.866 117.120 1.00 46.68 351 LYS B C 1
ATOM 5352 O O . LYS B 2 271 ? 135.065 108.944 116.968 1.00 55.52 351 LYS B O 1
ATOM 5358 N N . ILE B 2 272 ? 134.525 111.124 116.792 1.00 37.77 352 ILE B N 1
ATOM 5359 C CA . ILE B 2 272 ? 135.775 111.511 116.151 1.00 31.26 352 ILE B CA 1
ATOM 5360 C C . ILE B 2 272 ? 136.594 112.344 117.125 1.00 37.88 352 ILE B C 1
ATOM 5361 O O . ILE B 2 272 ? 136.100 113.326 117.692 1.00 39.98 352 ILE B O 1
ATOM 5366 N N . GLY B 2 273 ? 137.841 111.937 117.332 1.00 44.20 353 GLY B N 1
ATOM 5367 C CA . GLY B 2 273 ? 138.795 112.679 118.124 1.00 46.71 353 GLY B CA 1
ATOM 5368 C C . GLY B 2 273 ? 140.036 112.999 117.319 1.00 47.91 353 GLY B C 1
ATOM 5369 O O . GLY B 2 273 ? 140.092 112.718 116.118 1.00 57.61 353 GLY B O 1
ATOM 5370 N N . LYS B 2 274 ? 141.055 113.549 117.982 1.00 49.79 354 LYS B N 1
ATOM 5371 C CA . LYS B 2 274 ? 142.212 114.094 117.280 1.00 49.96 354 LYS B CA 1
ATOM 5372 C C . LYS B 2 274 ? 142.957 113.048 116.461 1.00 53.44 354 LYS B C 1
ATOM 5373 O O . LYS B 2 274 ? 143.720 113.415 115.561 1.00 46.77 354 LYS B O 1
ATOM 5379 N N . ASN B 2 275 ? 142.760 111.762 116.746 1.00 57.18 355 ASN B N 1
ATOM 5380 C CA . ASN B 2 275 ? 143.451 110.696 116.033 1.00 59.05 355 ASN B CA 1
ATOM 5381 C C . ASN B 2 275 ? 142.530 109.891 115.124 1.00 60.39 355 ASN B C 1
ATOM 5382 O O . ASN B 2 275 ? 142.985 108.923 114.506 1.00 62.68 355 ASN B O 1
ATOM 5387 N N . GLY B 2 276 ? 141.252 110.260 115.020 1.00 50.10 356 GLY B N 1
ATOM 5388 C CA . GLY B 2 276 ? 140.329 109.606 114.112 1.00 47.07 356 GLY B CA 1
ATOM 5389 C C . GLY B 2 276 ? 139.121 109.048 114.846 1.00 50.36 356 GLY B C 1
ATOM 5390 O O . GLY B 2 276 ? 138.447 109.766 115.603 1.00 51.78 356 GLY B O 1
ATOM 5391 N N . LEU B 2 277 ? 138.833 107.773 114.614 1.00 47.06 357 LEU B N 1
ATOM 5392 C CA . LEU B 2 277 ? 137.692 107.122 115.255 1.00 45.61 357 LEU B CA 1
ATOM 5393 C C . LEU B 2 277 ? 138.023 106.853 116.716 1.00 46.38 357 LEU B C 1
ATOM 5394 O O . LEU B 2 277 ? 138.611 105.824 117.055 1.00 55.01 357 LEU B O 1
ATOM 5399 N N . GLU B 2 278 ? 137.637 107.783 117.592 1.00 52.23 358 GLU B N 1
ATOM 5400 C CA . GLU B 2 278 ? 137.852 107.588 119.021 1.00 55.70 358 GLU B CA 1
ATOM 5401 C C . GLU B 2 278 ? 137.095 106.367 119.526 1.00 63.95 358 GLU B C 1
ATOM 5402 O O . GLU B 2 278 ? 137.633 105.569 120.302 1.00 63.85 358 GLU B O 1
ATOM 5408 N N . ALA B 2 279 ? 135.848 106.203 119.090 1.00 68.54 359 ALA B N 1
ATOM 5409 C CA . ALA B 2 279 ? 135.037 105.057 119.468 1.00 66.68 359 ALA B CA 1
ATOM 5410 C C . ALA B 2 279 ? 133.953 104.859 118.421 1.00 66.53 359 ALA B C 1
ATOM 5411 O O . ALA B 2 279 ? 133.631 105.768 117.653 1.00 73.69 359 ALA B O 1
ATOM 5413 N N . VAL B 2 280 ? 133.391 103.654 118.398 1.00 77.69 360 VAL B N 1
ATOM 5414 C CA . VAL B 2 280 ? 132.306 103.302 117.492 1.00 78.44 360 VAL B CA 1
ATOM 5415 C C . VAL B 2 280 ? 131.078 102.969 118.327 1.00 80.87 360 VAL B C 1
ATOM 5416 O O . VAL B 2 280 ? 131.148 102.141 119.244 1.00 82.76 360 VAL B O 1
ATOM 5420 N N . ILE B 2 281 ? 129.960 103.622 118.019 1.00 78.70 361 ILE B N 1
ATOM 5421 C CA . ILE B 2 281 ? 128.719 103.435 118.768 1.00 83.35 361 ILE B CA 1
ATOM 5422 C C . ILE B 2 281 ? 128.098 102.123 118.295 1.00 86.67 361 ILE B C 1
ATOM 5423 O O . ILE B 2 281 ? 127.414 102.079 117.271 1.00 82.38 361 ILE B O 1
ATOM 5428 N N . GLU B 2 282 ? 128.339 101.045 119.045 1.00 97.68 362 GLU B N 1
ATOM 5429 C CA . GLU B 2 282 ? 127.807 99.742 118.660 1.00 97.80 362 GLU B CA 1
ATOM 5430 C C . GLU B 2 282 ? 126.308 99.647 118.910 1.00 101.05 362 GLU B C 1
ATOM 5431 O O . GLU B 2 282 ? 125.614 98.885 118.225 1.00 102.36 362 GLU B O 1
ATOM 5437 N N . SER B 2 283 ? 125.788 100.422 119.867 1.00 97.87 363 SER B N 1
ATOM 5438 C CA . SER B 2 283 ? 124.362 100.399 120.173 1.00 97.57 363 SER B CA 1
ATOM 5439 C C . SER B 2 283 ? 123.497 100.737 118.966 1.00 98.43 363 SER B C 1
ATOM 5440 O O . SER B 2 283 ? 122.284 100.502 119.011 1.00 99.28 363 SER B O 1
ATOM 5443 N N . ASP B 2 284 ? 124.091 101.264 117.891 1.00 91.37 364 ASP B N 1
ATOM 5444 C CA . ASP B 2 284 ? 123.353 101.497 116.657 1.00 92.65 364 ASP B CA 1
ATOM 5445 C C . ASP B 2 284 ? 122.720 100.222 116.122 1.00 93.35 364 ASP B C 1
ATOM 5446 O O . ASP B 2 284 ? 121.721 100.296 115.399 1.00 96.93 364 ASP B O 1
ATOM 5451 N N . LEU B 2 285 ? 123.275 99.057 116.456 1.00 93.11 365 LEU B N 1
ATOM 5452 C CA . LEU B 2 285 ? 122.699 97.782 116.051 1.00 97.75 365 LEU B CA 1
ATOM 5453 C C . LEU B 2 285 ? 122.080 97.028 117.222 1.00 99.35 365 LEU B C 1
ATOM 5454 O O . LEU B 2 285 ? 121.940 95.802 117.161 1.00 98.01 365 LEU B O 1
ATOM 5459 N N . GLN B 2 286 ? 121.705 97.734 118.286 1.00 102.23 366 GLN B N 1
ATOM 5460 C CA . GLN B 2 286 ? 121.054 97.124 119.436 1.00 101.58 366 GLN B CA 1
ATOM 5461 C C . GLN B 2 286 ? 119.733 97.832 119.693 1.00 101.48 366 GLN B C 1
ATOM 5462 O O . GLN B 2 286 ? 119.686 99.065 119.744 1.00 101.63 366 GLN B O 1
ATOM 5468 N N . GLY B 2 287 ? 118.668 97.053 119.856 1.00 102.38 367 GLY B N 1
ATOM 5469 C CA . GLY B 2 287 ? 117.347 97.611 120.058 1.00 101.89 367 GLY B CA 1
ATOM 5470 C C . GLY B 2 287 ? 116.588 97.944 118.795 1.00 101.52 367 GLY B C 1
ATOM 5471 O O . GLY B 2 287 ? 115.531 98.580 118.878 1.00 101.28 367 GLY B O 1
ATOM 5472 N N . LEU B 2 288 ? 117.087 97.539 117.630 1.00 100.35 368 LEU B N 1
ATOM 5473 C CA . LEU B 2 288 ? 116.414 97.837 116.375 1.00 103.05 368 LEU B CA 1
ATOM 5474 C C . LEU B 2 288 ? 115.080 97.103 116.282 1.00 103.78 368 LEU B C 1
ATOM 5475 O O . LEU B 2 288 ? 114.929 95.976 116.759 1.00 103.61 368 LEU B O 1
ATOM 5480 N N . THR B 2 289 ? 114.108 97.760 115.655 1.00 98.57 369 THR B N 1
ATOM 5481 C CA . THR B 2 289 ? 112.778 97.192 115.502 1.00 98.86 369 THR B CA 1
ATOM 5482 C C . THR B 2 289 ? 112.812 96.072 114.459 1.00 100.62 369 THR B C 1
ATOM 5483 O O . THR B 2 289 ? 113.843 95.789 113.843 1.00 100.72 369 THR B O 1
ATOM 5487 N N . GLU B 2 290 ? 111.667 95.410 114.269 1.00 100.96 370 GLU B N 1
ATOM 5488 C CA . GLU B 2 290 ? 111.602 94.298 113.326 1.00 100.13 370 GLU B CA 1
ATOM 5489 C C . GLU B 2 290 ? 111.882 94.757 111.900 1.00 100.71 370 GLU B C 1
ATOM 5490 O O . GLU B 2 290 ? 112.635 94.103 111.169 1.00 100.58 370 GLU B O 1
ATOM 5496 N N . TYR B 2 291 ? 111.284 95.877 111.484 1.00 98.50 371 TYR B N 1
ATOM 5497 C CA . TYR B 2 291 ? 111.531 96.392 110.140 1.00 98.96 371 TYR B CA 1
ATOM 5498 C C . TYR B 2 291 ? 112.994 96.778 109.968 1.00 97.65 371 TYR B C 1
ATOM 5499 O O . TYR B 2 291 ? 113.603 96.491 108.929 1.00 96.40 371 TYR B O 1
ATOM 5508 N N . GLU B 2 292 ? 113.573 97.435 110.974 1.00 96.15 372 GLU B N 1
ATOM 5509 C CA . GLU B 2 292 ? 114.970 97.842 110.880 1.00 96.01 372 GLU B CA 1
ATOM 5510 C C . GLU B 2 292 ? 115.890 96.632 110.782 1.00 96.56 372 GLU B C 1
ATOM 5511 O O . GLU B 2 292 ? 116.833 96.626 109.984 1.00 98.35 372 GLU B O 1
ATOM 5517 N N . GLN B 2 293 ? 115.622 95.591 111.574 1.00 98.94 373 GLN B N 1
ATOM 5518 C CA . GLN B 2 293 ? 116.441 94.384 111.511 1.00 100.16 373 GLN B CA 1
ATOM 5519 C C . GLN B 2 293 ? 116.277 93.669 110.175 1.00 100.69 373 GLN B C 1
ATOM 5520 O O . GLN B 2 293 ? 117.255 93.158 109.615 1.00 98.73 373 GLN B O 1
ATOM 5526 N N . LYS B 2 294 ? 115.050 93.618 109.650 1.00 102.88 374 LYS B N 1
ATOM 5527 C CA . LYS B 2 294 ? 114.830 92.986 108.354 1.00 101.27 374 LYS B CA 1
ATOM 5528 C C . LYS B 2 294 ? 115.570 93.726 107.249 1.00 100.43 374 LYS B C 1
ATOM 5529 O O . LYS B 2 294 ? 116.202 93.102 106.389 1.00 99.90 374 LYS B O 1
ATOM 5535 N N . ALA B 2 295 ? 115.512 95.060 107.261 1.00 92.12 375 ALA B N 1
ATOM 5536 C CA . ALA B 2 295 ? 116.242 95.840 106.266 1.00 93.16 375 ALA B CA 1
ATOM 5537 C C . ALA B 2 295 ? 117.748 95.673 106.428 1.00 92.19 375 ALA B C 1
ATOM 5538 O O . ALA B 2 295 ? 118.481 95.596 105.433 1.00 91.68 375 ALA B O 1
ATOM 5540 N N . LEU B 2 296 ? 118.225 95.620 107.674 1.00 88.74 376 LEU B N 1
ATOM 5541 C CA . LEU B 2 296 ? 119.647 95.412 107.917 1.00 88.19 376 LEU B CA 1
ATOM 5542 C C . LEU B 2 296 ? 120.107 94.076 107.356 1.00 90.91 376 LEU B C 1
ATOM 5543 O O . LEU B 2 296 ? 121.160 93.994 106.717 1.00 90.97 376 LEU B O 1
ATOM 5548 N N . GLU B 2 297 ? 119.321 93.019 107.574 1.00 97.84 377 GLU B N 1
ATOM 5549 C CA . GLU B 2 297 ? 119.678 91.712 107.035 1.00 97.01 377 GLU B CA 1
ATOM 5550 C C . GLU B 2 297 ? 119.573 91.682 105.515 1.00 97.24 377 GLU B C 1
ATOM 5551 O O . GLU B 2 297 ? 120.361 90.996 104.855 1.00 95.94 377 GLU B O 1
ATOM 5557 N N . ALA B 2 298 ? 118.606 92.404 104.946 1.00 92.73 378 ALA B N 1
ATOM 5558 C CA . ALA B 2 298 ? 118.468 92.439 103.494 1.00 92.25 378 ALA B CA 1
ATOM 5559 C C . ALA B 2 298 ? 119.652 93.137 102.838 1.00 93.81 378 ALA B C 1
ATOM 5560 O O . ALA B 2 298 ? 120.139 92.692 101.792 1.00 92.21 378 ALA B O 1
ATOM 5562 N N . LEU B 2 299 ? 120.132 94.231 103.434 1.00 90.11 379 LEU B N 1
ATOM 5563 C CA . LEU B 2 299 ? 121.191 95.008 102.799 1.00 88.49 379 LEU B CA 1
ATOM 5564 C C . LEU B 2 299 ? 122.564 94.355 102.900 1.00 89.07 379 LEU B C 1
ATOM 5565 O O . LEU B 2 299 ? 123.503 94.845 102.259 1.00 89.15 379 LEU B O 1
ATOM 5570 N N . LYS B 2 300 ? 122.713 93.285 103.689 1.00 88.74 380 LYS B N 1
ATOM 5571 C CA . LYS B 2 300 ? 124.028 92.667 103.844 1.00 88.67 380 LYS B CA 1
ATOM 5572 C C . LYS B 2 300 ? 124.554 92.139 102.518 1.00 87.07 380 LYS B C 1
ATOM 5573 O O . LYS B 2 300 ? 125.725 92.346 102.185 1.00 86.93 380 LYS B O 1
ATOM 5579 N N . VAL B 2 301 ? 123.706 91.458 101.746 1.00 85.50 381 VAL B N 1
ATOM 5580 C CA . VAL B 2 301 ? 124.170 90.857 100.500 1.00 88.07 381 VAL B CA 1
ATOM 5581 C C . VAL B 2 301 ? 124.567 91.934 99.495 1.00 88.74 381 VAL B C 1
ATOM 5582 O O . VAL B 2 301 ? 125.591 91.813 98.815 1.00 88.18 381 VAL B O 1
ATOM 5586 N N . GLU B 2 302 ? 123.791 93.018 99.408 1.00 80.68 382 GLU B N 1
ATOM 5587 C CA . GLU B 2 302 ? 124.117 94.081 98.462 1.00 79.07 382 GLU B CA 1
ATOM 5588 C C . GLU B 2 302 ? 125.386 94.819 98.870 1.00 78.63 382 GLU B C 1
ATOM 5589 O O . GLU B 2 302 ? 126.241 95.114 98.023 1.00 76.73 382 GLU B O 1
ATOM 5595 N N . LEU B 2 303 ? 125.530 95.128 100.162 1.00 72.78 383 LEU B N 1
ATOM 5596 C CA . LEU B 2 303 ? 126.737 95.805 100.618 1.00 71.93 383 LEU B CA 1
ATOM 5597 C C . LEU B 2 303 ? 127.963 94.920 100.428 1.00 75.30 383 LEU B C 1
ATOM 5598 O O . LEU B 2 303 ? 129.031 95.401 100.031 1.00 74.75 383 LEU B O 1
ATOM 5603 N N . LYS B 2 304 ? 127.824 93.618 100.691 1.00 82.11 384 LYS B N 1
ATOM 5604 C CA . LYS B 2 304 ? 128.931 92.694 100.482 1.00 77.40 384 LYS B CA 1
ATOM 5605 C C . LYS B 2 304 ? 129.282 92.589 99.005 1.00 78.82 384 LYS B C 1
ATOM 5606 O O . LYS B 2 304 ? 130.456 92.482 98.645 1.00 77.64 384 LYS B O 1
ATOM 5612 N N . ALA B 2 305 ? 128.273 92.616 98.130 1.00 81.92 385 ALA B N 1
ATOM 5613 C CA . ALA B 2 305 ? 128.540 92.591 96.696 1.00 81.69 385 ALA B CA 1
ATOM 5614 C C . ALA B 2 305 ? 129.293 93.838 96.250 1.00 86.12 385 ALA B C 1
ATOM 5615 O O . ALA B 2 305 ? 130.222 93.756 95.437 1.00 86.04 385 ALA B O 1
ATOM 5617 N N . SER B 2 306 ? 128.901 95.006 96.765 1.00 79.72 386 SER B N 1
ATOM 5618 C CA . SER B 2 306 ? 129.615 96.234 96.421 1.00 75.86 386 SER B CA 1
ATOM 5619 C C . SER B 2 306 ? 131.053 96.198 96.931 1.00 75.88 386 SER B C 1
ATOM 5620 O O . SER B 2 306 ? 131.987 96.595 96.220 1.00 75.34 386 SER B O 1
ATOM 5623 N N . ILE B 2 307 ? 131.252 95.715 98.159 1.00 71.25 387 ILE B N 1
ATOM 5624 C CA . ILE B 2 307 ? 132.602 95.606 98.702 1.00 71.43 387 ILE B CA 1
ATOM 5625 C C . ILE B 2 307 ? 133.421 94.603 97.897 1.00 78.40 387 ILE B C 1
ATOM 5626 O O . ILE B 2 307 ? 134.629 94.779 97.702 1.00 79.28 387 ILE B O 1
ATOM 5631 N N . ASP B 2 308 ? 132.776 93.537 97.414 1.00 87.50 388 ASP B N 1
ATOM 5632 C CA . ASP B 2 308 ? 133.466 92.560 96.579 1.00 86.16 388 ASP B CA 1
ATOM 5633 C C . ASP B 2 308 ? 133.883 93.168 95.248 1.00 87.26 388 ASP B C 1
ATOM 5634 O O . ASP B 2 308 ? 134.988 92.910 94.756 1.00 87.49 388 ASP B O 1
ATOM 5639 N N . LYS B 2 309 ? 133.009 93.976 94.645 1.00 84.13 389 LYS B N 1
ATOM 5640 C CA . LYS B 2 309 ? 133.398 94.713 93.448 1.00 84.52 389 LYS B CA 1
ATOM 5641 C C . LYS B 2 309 ? 134.603 95.598 93.730 1.00 85.81 389 LYS B C 1
ATOM 5642 O O . LYS B 2 309 ? 135.553 95.648 92.937 1.00 84.57 389 LYS B O 1
ATOM 5648 N N . GLY B 2 310 ? 134.584 96.291 94.870 1.00 80.31 390 GLY B N 1
ATOM 5649 C CA . GLY B 2 310 ? 135.702 97.151 95.221 1.00 78.61 390 GLY B CA 1
ATOM 5650 C C . GLY B 2 310 ? 137.005 96.389 95.374 1.00 83.64 390 GLY B C 1
ATOM 5651 O O . GLY B 2 310 ? 138.047 96.808 94.862 1.00 81.51 390 GLY B O 1
ATOM 5652 N N . VAL B 2 311 ? 136.965 95.254 96.078 1.00 89.85 391 VAL B N 1
ATOM 5653 C CA . VAL B 2 311 ? 138.202 94.517 96.326 1.00 87.05 391 VAL B CA 1
ATOM 5654 C C . VAL B 2 311 ? 138.712 93.892 95.036 1.00 88.25 391 VAL B C 1
ATOM 5655 O O . VAL B 2 311 ? 139.923 93.859 94.785 1.00 90.39 391 VAL B O 1
ATOM 5659 N N . ALA B 2 312 ? 137.802 93.392 94.194 1.00 92.48 392 ALA B N 1
ATOM 5660 C CA . ALA B 2 312 ? 138.214 92.853 92.905 1.00 93.71 392 ALA B CA 1
ATOM 5661 C C . ALA B 2 312 ? 138.879 93.923 92.051 1.00 92.93 392 ALA B C 1
ATOM 5662 O O . ALA B 2 312 ? 139.927 93.678 91.442 1.00 93.77 392 ALA B O 1
ATOM 5664 N N . PHE B 2 313 ? 138.295 95.125 92.006 1.00 90.15 393 PHE B N 1
ATOM 5665 C CA . PHE B 2 313 ? 138.897 96.191 91.213 1.00 91.27 393 PHE B CA 1
ATOM 5666 C C . PHE B 2 313 ? 140.252 96.605 91.775 1.00 91.00 393 PHE B C 1
ATOM 5667 O O . PHE B 2 313 ? 141.193 96.858 91.014 1.00 92.73 393 PHE B O 1
ATOM 5675 N N . ALA B 2 314 ? 140.371 96.687 93.103 1.00 85.19 394 ALA B N 1
ATOM 5676 C CA . ALA B 2 314 ? 141.626 97.136 93.695 1.00 87.19 394 ALA B CA 1
ATOM 5677 C C . ALA B 2 314 ? 142.734 96.102 93.539 1.00 88.89 394 ALA B C 1
ATOM 5678 O O . ALA B 2 314 ? 143.900 96.471 93.360 1.00 89.29 394 ALA B O 1
ATOM 5680 N N . ASN B 2 315 ? 142.403 94.814 93.607 1.00 91.46 395 ASN B N 1
ATOM 5681 C CA . ASN B 2 315 ? 143.394 93.759 93.450 1.00 88.77 395 ASN B CA 1
ATOM 5682 C C . ASN B 2 315 ? 143.608 93.358 91.996 1.00 89.74 395 ASN B C 1
ATOM 5683 O O . ASN B 2 315 ? 144.515 92.569 91.714 1.00 91.89 395 ASN B O 1
ATOM 5688 N N . LYS B 2 316 ? 142.802 93.877 91.075 1.00 93.82 396 LYS B N 1
ATOM 5689 C CA . LYS B 2 316 ? 142.981 93.601 89.655 1.00 95.37 396 LYS B CA 1
ATOM 5690 C C . LYS B 2 316 ? 144.238 94.287 89.127 1.00 95.38 396 LYS B C 1
ATOM 5691 O O . LYS B 2 316 ? 145.045 93.673 88.429 1.00 94.84 396 LYS B O 1
ATOM 5697 N N . MET C 3 2 ? 130.623 140.814 148.173 1.00 61.13 72 MET D N 1
ATOM 5698 C CA . MET C 3 2 ? 129.290 140.482 147.684 1.00 62.47 72 MET D CA 1
ATOM 5699 C C . MET C 3 2 ? 129.315 139.206 146.848 1.00 64.96 72 MET D C 1
ATOM 5700 O O . MET C 3 2 ? 128.482 138.318 147.029 1.00 64.95 72 MET D O 1
ATOM 5705 N N . ASN C 3 3 ? 130.276 139.123 145.927 1.00 56.53 73 ASN D N 1
ATOM 5706 C CA . ASN C 3 3 ? 130.441 137.944 145.077 1.00 52.38 73 ASN D CA 1
ATOM 5707 C C . ASN C 3 3 ? 131.306 136.931 145.820 1.00 52.74 73 ASN D C 1
ATOM 5708 O O . ASN C 3 3 ? 132.485 136.727 145.522 1.00 54.37 73 ASN D O 1
ATOM 5713 N N . LEU C 3 4 ? 130.699 136.286 146.816 1.00 43.18 74 LEU D N 1
ATOM 5714 C CA . LEU C 3 4 ? 131.402 135.307 147.633 1.00 37.72 74 LEU D CA 1
ATOM 5715 C C . LEU C 3 4 ? 131.303 133.888 147.091 1.00 47.67 74 LEU D C 1
ATOM 5716 O O . LEU C 3 4 ? 132.056 133.018 147.541 1.00 48.07 74 LEU D O 1
ATOM 5721 N N . ASN C 3 5 ? 130.401 133.631 146.142 1.00 42.72 75 ASN D N 1
ATOM 5722 C CA . ASN C 3 5 ? 130.402 132.362 145.424 1.00 26.39 75 ASN D CA 1
ATOM 5723 C C . ASN C 3 5 ? 131.604 132.227 144.504 1.00 15.89 75 ASN D C 1
ATOM 5724 O O . ASN C 3 5 ? 131.844 131.138 143.977 1.00 38.57 75 ASN D O 1
ATOM 5729 N N . GLU C 3 6 ? 132.352 133.304 144.304 1.00 24.05 76 GLU D N 1
ATOM 5730 C CA . GLU C 3 6 ? 133.445 133.359 143.350 1.00 29.29 76 GLU D CA 1
ATOM 5731 C C . GLU C 3 6 ? 134.756 133.016 144.050 1.00 32.51 76 GLU D C 1
ATOM 5732 O O . GLU C 3 6 ? 134.895 133.194 145.263 1.00 37.73 76 GLU D O 1
ATOM 5738 N N . TYR C 3 7 ? 135.721 132.521 143.278 1.00 22.48 77 TYR D N 1
ATOM 5739 C CA . TYR C 3 7 ? 137.029 132.198 143.834 1.00 18.38 77 TYR D CA 1
ATOM 5740 C C . TYR C 3 7 ? 138.079 132.205 142.733 1.00 17.80 77 TYR D C 1
ATOM 5741 O O . TYR C 3 7 ? 137.821 131.789 141.601 1.00 37.28 77 TYR D O 1
ATOM 5750 N N . MET C 3 8 ? 139.274 132.670 143.087 1.00 24.04 78 MET D N 1
ATOM 5751 C CA . MET C 3 8 ? 140.402 132.776 142.171 1.00 31.93 78 MET D CA 1
ATOM 5752 C C . MET C 3 8 ? 141.402 131.665 142.455 1.00 37.86 78 MET D C 1
ATOM 5753 O O . MET C 3 8 ? 141.773 131.439 143.611 1.00 39.96 78 MET D O 1
ATOM 5758 N N . VAL C 3 9 ? 141.840 130.980 141.402 1.00 47.45 79 VAL D N 1
ATOM 5759 C CA . VAL C 3 9 ? 142.802 129.891 141.527 1.00 46.94 79 VAL D CA 1
ATOM 5760 C C . VAL C 3 9 ? 143.858 130.040 140.441 1.00 45.95 79 VAL D C 1
ATOM 5761 O O . VAL C 3 9 ? 143.541 130.338 139.286 1.00 49.51 79 VAL D O 1
ATOM 5765 N N . THR C 3 10 ? 145.118 129.842 140.815 1.00 58.83 80 THR D N 1
ATOM 5766 C CA . THR C 3 10 ? 146.230 129.894 139.877 1.00 61.75 80 THR D CA 1
ATOM 5767 C C . THR C 3 10 ? 146.695 128.476 139.573 1.00 65.22 80 THR D C 1
ATOM 5768 O O . THR C 3 10 ? 147.013 127.712 140.491 1.00 64.54 80 THR D O 1
ATOM 5772 N N . LEU C 3 11 ? 146.729 128.127 138.288 1.00 67.95 81 LEU D N 1
ATOM 5773 C CA . LEU C 3 11 ? 147.101 126.791 137.849 1.00 67.62 81 LEU D CA 1
ATOM 5774 C C . LEU C 3 11 ? 148.227 126.875 136.832 1.00 70.51 81 LEU D C 1
ATOM 5775 O O . LEU C 3 11 ? 148.193 127.711 135.926 1.00 70.41 81 LEU D O 1
ATOM 5780 N N . GLU C 3 12 ? 149.215 126.002 136.979 1.00 78.96 82 GLU D N 1
ATOM 5781 C CA . GLU C 3 12 ? 150.266 125.872 135.983 1.00 79.92 82 GLU D CA 1
ATOM 5782 C C . GLU C 3 12 ? 149.807 124.939 134.872 1.00 80.08 82 GLU D C 1
ATOM 5783 O O . GLU C 3 12 ? 149.049 123.993 135.104 1.00 80.81 82 GLU D O 1
ATOM 5789 N N . LYS C 3 13 ? 150.259 125.223 133.655 1.00 81.61 83 LYS D N 1
ATOM 5790 C CA . LYS C 3 13 ? 149.892 124.381 132.528 1.00 80.04 83 LYS D CA 1
ATOM 5791 C C . LYS C 3 13 ? 150.521 122.998 132.685 1.00 81.57 83 LYS D C 1
ATOM 5792 O O . LYS C 3 13 ? 151.657 122.880 133.155 1.00 79.90 83 LYS D O 1
ATOM 5798 N N . PRO C 3 14 ? 149.810 121.930 132.301 1.00 77.59 84 PRO D N 1
ATOM 5799 C CA . PRO C 3 14 ? 148.472 121.909 131.692 1.00 75.31 84 PRO D CA 1
ATOM 5800 C C . PRO C 3 14 ? 147.351 122.174 132.691 1.00 75.24 84 PRO D C 1
ATOM 5801 O O . PRO C 3 14 ? 147.423 121.764 133.845 1.00 76.98 84 PRO D O 1
ATOM 5805 N N . LEU C 3 15 ? 146.298 122.868 132.256 1.00 68.79 85 LEU D N 1
ATOM 5806 C CA . LEU C 3 15 ? 145.181 123.159 133.148 1.00 68.55 85 LEU D CA 1
ATOM 5807 C C . LEU C 3 15 ? 144.454 121.885 133.559 1.00 66.67 85 LEU D C 1
ATOM 5808 O O . LEU C 3 15 ? 144.072 121.730 134.724 1.00 72.07 85 LEU D O 1
ATOM 5813 N N . GLY C 3 16 ? 144.254 120.963 132.620 1.00 52.55 86 GLY D N 1
ATOM 5814 C CA . GLY C 3 16 ? 143.578 119.721 132.934 1.00 52.03 86 GLY D CA 1
ATOM 5815 C C . GLY C 3 16 ? 142.088 119.840 133.141 1.00 49.51 86 GLY D C 1
ATOM 5816 O O . GLY C 3 16 ? 141.507 119.027 133.863 1.00 47.11 86 GLY D O 1
ATOM 5817 N N . ILE C 3 17 ? 141.448 120.832 132.528 1.00 48.95 87 ILE D N 1
ATOM 5818 C CA . ILE C 3 17 ? 140.020 121.075 132.683 1.00 44.23 87 ILE D CA 1
ATOM 5819 C C . ILE C 3 17 ? 139.366 121.011 131.310 1.00 47.96 87 ILE D C 1
ATOM 5820 O O . ILE C 3 17 ? 139.868 121.608 130.350 1.00 49.80 87 ILE D O 1
ATOM 5825 N N . ARG C 3 18 ? 138.259 120.280 131.217 1.00 42.51 88 ARG D N 1
ATOM 5826 C CA . ARG C 3 18 ? 137.416 120.285 130.032 1.00 41.28 88 ARG D CA 1
ATOM 5827 C C . ARG C 3 18 ? 136.264 121.253 130.256 1.00 38.88 88 ARG D C 1
ATOM 5828 O O . ARG C 3 18 ? 135.493 121.095 131.208 1.00 38.92 88 ARG D O 1
ATOM 5836 N N . PHE C 3 19 ? 136.154 122.255 129.392 1.00 32.08 89 PHE D N 1
ATOM 5837 C CA . PHE C 3 19 ? 135.125 123.273 129.524 1.00 28.65 89 PHE D CA 1
ATOM 5838 C C . PHE C 3 19 ? 133.938 122.935 128.634 1.00 31.11 89 PHE D C 1
ATOM 5839 O O . PHE C 3 19 ? 134.078 122.268 127.607 1.00 44.64 89 PHE D O 1
ATOM 5847 N N . ALA C 3 20 ? 132.761 123.397 129.044 1.00 22.59 90 ALA D N 1
ATOM 5848 C CA . ALA C 3 20 ? 131.523 123.141 128.316 1.00 29.41 90 ALA D CA 1
ATOM 5849 C C . ALA C 3 20 ? 130.811 124.465 128.085 1.00 33.84 90 ALA D C 1
ATOM 5850 O O . ALA C 3 20 ? 130.302 125.074 129.031 1.00 41.03 90 ALA D O 1
ATOM 5852 N N . LEU C 3 21 ? 130.773 124.907 126.831 1.00 26.54 91 LEU D N 1
ATOM 5853 C CA . LEU C 3 21 ? 130.025 126.097 126.450 1.00 20.89 91 LEU D CA 1
ATOM 5854 C C . LEU C 3 21 ? 128.575 125.692 126.222 1.00 29.31 91 LEU D C 1
ATOM 5855 O O . LEU C 3 21 ? 128.282 124.902 125.316 1.00 41.42 91 LEU D O 1
ATOM 5860 N N . SER C 3 22 ? 127.679 126.230 127.041 1.00 22.19 92 SER D N 1
ATOM 5861 C CA . SER C 3 22 ? 126.259 125.927 126.976 1.00 28.05 92 SER D CA 1
ATOM 5862 C C . SER C 3 22 ? 125.514 127.038 126.247 1.00 30.89 92 SER D C 1
ATOM 5863 O O . SER C 3 22 ? 126.064 128.097 125.945 1.00 31.35 92 SER D O 1
ATOM 5866 N N . ALA C 3 23 ? 124.234 126.785 125.968 1.00 38.34 93 ALA D N 1
ATOM 5867 C CA . ALA C 3 23 ? 123.433 127.767 125.249 1.00 35.98 93 ALA D CA 1
ATOM 5868 C C . ALA C 3 23 ? 122.885 128.824 126.198 1.00 43.34 93 ALA D C 1
ATOM 5869 O O . ALA C 3 23 ? 121.701 129.168 126.138 1.00 46.80 93 ALA D O 1
ATOM 5871 N N . ASP C 3 24 ? 123.761 129.367 127.045 1.00 48.16 94 ASP D N 1
ATOM 5872 C CA . ASP C 3 24 ? 123.466 130.497 127.911 1.00 40.14 94 ASP D CA 1
ATOM 5873 C C . ASP C 3 24 ? 124.601 131.508 127.933 1.00 38.97 94 ASP D C 1
ATOM 5874 O O . ASP C 3 24 ? 124.466 132.552 128.580 1.00 44.10 94 ASP D O 1
ATOM 5879 N N . GLY C 3 25 ? 125.710 131.229 127.251 1.00 32.92 95 GLY D N 1
ATOM 5880 C CA . GLY C 3 25 ? 126.893 132.049 127.318 1.00 35.54 95 GLY D CA 1
ATOM 5881 C C . GLY C 3 25 ? 127.838 131.697 128.445 1.00 42.91 95 GLY D C 1
ATOM 5882 O O . GLY C 3 25 ? 128.977 132.176 128.452 1.00 47.96 95 GLY D O 1
ATOM 5883 N N . LYS C 3 26 ? 127.402 130.869 129.391 1.00 39.99 96 LYS D N 1
ATOM 5884 C CA . LYS C 3 26 ? 128.223 130.515 130.539 1.00 36.63 96 LYS D CA 1
ATOM 5885 C C . LYS C 3 26 ? 129.076 129.296 130.215 1.00 30.49 96 LYS D C 1
ATOM 5886 O O . LYS C 3 26 ? 128.560 128.268 129.766 1.00 29.03 96 LYS D O 1
ATOM 5892 N N . ILE C 3 27 ? 130.378 129.411 130.449 1.00 28.31 97 ILE D N 1
ATOM 5893 C CA . ILE C 3 27 ? 131.329 128.344 130.167 1.00 22.71 97 ILE D CA 1
ATOM 5894 C C . ILE C 3 27 ? 131.531 127.562 131.460 1.00 32.30 97 ILE D C 1
ATOM 5895 O O . ILE C 3 27 ? 132.260 127.993 132.357 1.00 44.79 97 ILE D O 1
ATOM 5900 N N . PHE C 3 28 ? 130.882 126.406 131.555 1.00 36.08 98 PHE D N 1
ATOM 5901 C CA . PHE C 3 28 ? 131.005 125.556 132.728 1.00 30.03 98 PHE D CA 1
ATOM 5902 C C . PHE C 3 28 ? 132.369 124.872 132.766 1.00 30.49 98 PHE D C 1
ATOM 5903 O O . PHE C 3 28 ? 133.240 125.098 131.922 1.00 33.19 98 PHE D O 1
ATOM 5911 N N . VAL C 3 29 ? 132.546 124.031 133.779 1.00 42.19 99 VAL D N 1
ATOM 5912 C CA . VAL C 3 29 ? 133.644 123.074 133.822 1.00 42.16 99 VAL D CA 1
ATOM 5913 C C . VAL C 3 29 ? 133.035 121.685 133.687 1.00 51.33 99 VAL D C 1
ATOM 5914 O O . VAL C 3 29 ? 132.208 121.279 134.511 1.00 57.51 99 VAL D O 1
ATOM 5918 N N . HIS C 3 30 ? 133.435 120.958 132.646 1.00 38.37 100 HIS D N 1
ATOM 5919 C CA . HIS C 3 30 ? 132.771 119.708 132.302 1.00 28.66 100 HIS D CA 1
ATOM 5920 C C . HIS C 3 30 ? 133.403 118.508 133.000 1.00 36.31 100 HIS D C 1
ATOM 5921 O O . HIS C 3 30 ? 132.694 117.686 133.589 1.00 34.50 100 HIS D O 1
ATOM 5928 N N . ALA C 3 31 ? 134.728 118.394 132.950 1.00 39.72 101 ALA D N 1
ATOM 5929 C CA . ALA C 3 31 ? 135.415 117.276 133.578 1.00 36.47 101 ALA D CA 1
ATOM 5930 C C . ALA C 3 31 ? 136.822 117.705 133.962 1.00 39.02 101 ALA D C 1
ATOM 5931 O O . ALA C 3 31 ? 137.352 118.696 133.454 1.00 42.36 101 ALA D O 1
ATOM 5933 N N . ILE C 3 32 ? 137.423 116.947 134.874 1.00 46.56 102 ILE D N 1
ATOM 5934 C CA . ILE C 3 32 ? 138.766 117.219 135.366 1.00 48.03 102 ILE D CA 1
ATOM 5935 C C . ILE C 3 32 ? 139.621 115.990 135.102 1.00 50.43 102 ILE D C 1
ATOM 5936 O O . ILE C 3 32 ? 139.190 114.862 135.365 1.00 50.43 102 ILE D O 1
ATOM 5941 N N . LYS C 3 33 ? 140.816 116.203 134.563 1.00 58.78 103 LYS D N 1
ATOM 5942 C CA . LYS C 3 33 ? 141.720 115.098 134.284 1.00 59.99 103 LYS D CA 1
ATOM 5943 C C . LYS C 3 33 ? 142.376 114.627 135.575 1.00 62.96 103 LYS D C 1
ATOM 5944 O O . LYS C 3 33 ? 142.837 115.442 136.379 1.00 66.88 103 LYS D O 1
ATOM 5950 N N . LYS C 3 34 ? 142.407 113.310 135.775 1.00 59.46 104 LYS D N 1
ATOM 5951 C CA . LYS C 3 34 ? 142.999 112.752 136.982 1.00 59.46 104 LYS D CA 1
ATOM 5952 C C . LYS C 3 34 ? 144.486 113.075 137.052 1.00 61.23 104 LYS D C 1
ATOM 5953 O O . LYS C 3 34 ? 145.205 112.998 136.051 1.00 59.82 104 LYS D O 1
ATOM 5959 N N . GLY C 3 35 ? 144.945 113.444 138.246 1.00 66.83 105 GLY D N 1
ATOM 5960 C CA . GLY C 3 35 ? 146.340 113.754 138.466 1.00 67.88 105 GLY D CA 1
ATOM 5961 C C . GLY C 3 35 ? 146.800 115.090 137.927 1.00 70.50 105 GLY D C 1
ATOM 5962 O O . GLY C 3 35 ? 148.010 115.349 137.916 1.00 72.02 105 GLY D O 1
ATOM 5963 N N . SER C 3 36 ? 145.884 115.944 137.479 1.00 65.23 106 SER D N 1
ATOM 5964 C CA . SER C 3 36 ? 146.261 117.230 136.918 1.00 63.25 106 SER D CA 1
ATOM 5965 C C . SER C 3 36 ? 146.381 118.284 138.017 1.00 67.25 106 SER D C 1
ATOM 5966 O O . SER C 3 36 ? 146.121 118.031 139.197 1.00 65.21 106 SER D O 1
ATOM 5969 N N . ASN C 3 37 ? 146.797 119.487 137.613 1.00 67.13 107 ASN D N 1
ATOM 5970 C CA . ASN C 3 37 ? 146.923 120.583 138.567 1.00 66.75 107 ASN D CA 1
ATOM 5971 C C . ASN C 3 37 ? 145.565 120.981 139.132 1.00 65.00 107 ASN D C 1
ATOM 5972 O O . ASN C 3 37 ? 145.433 121.232 140.336 1.00 69.23 107 ASN D O 1
ATOM 5977 N N . ALA C 3 38 ? 144.543 121.043 138.277 1.00 44.55 108 ALA D N 1
ATOM 5978 C CA . ALA C 3 38 ? 143.191 121.288 138.759 1.00 47.84 108 ALA D CA 1
ATOM 5979 C C . ALA C 3 38 ? 142.682 120.150 139.628 1.00 54.67 108 ALA D C 1
ATOM 5980 O O . ALA C 3 38 ? 141.832 120.377 140.495 1.00 56.92 108 ALA D O 1
ATOM 5982 N N . GLU C 3 39 ? 143.172 118.930 139.405 1.00 60.37 109 GLU D N 1
ATOM 5983 C CA . GLU C 3 39 ? 142.839 117.824 140.295 1.00 58.18 109 GLU D CA 1
ATOM 5984 C C . GLU C 3 39 ? 143.475 118.020 141.664 1.00 57.41 109 GLU D C 1
ATOM 5985 O O . GLU C 3 39 ? 142.853 117.733 142.693 1.00 56.55 109 GLU D O 1
ATOM 5991 N N . LYS C 3 40 ? 144.720 118.503 141.691 1.00 62.42 110 LYS D N 1
ATOM 5992 C CA . LYS C 3 40 ? 145.387 118.787 142.958 1.00 62.46 110 LYS D CA 1
ATOM 5993 C C . LYS C 3 40 ? 144.681 119.906 143.714 1.00 61.57 110 LYS D C 1
ATOM 5994 O O . LYS C 3 40 ? 144.489 119.815 144.932 1.00 62.66 110 LYS D O 1
ATOM 6000 N N . ALA C 3 41 ? 144.290 120.967 143.012 1.00 58.94 111 ALA D N 1
ATOM 6001 C CA . ALA C 3 41 ? 143.559 122.077 143.621 1.00 55.46 111 ALA D CA 1
ATOM 6002 C C . ALA C 3 41 ? 142.117 121.635 143.825 1.00 57.68 111 ALA D C 1
ATOM 6003 O O . ALA C 3 41 ? 141.281 121.724 142.925 1.00 64.44 111 ALA D O 1
ATOM 6005 N N . ARG C 3 42 ? 141.817 121.158 145.033 1.00 42.65 112 ARG D N 1
ATOM 6006 C CA . ARG C 3 42 ? 140.523 120.549 145.324 1.00 43.07 112 ARG D CA 1
ATOM 6007 C C . ARG C 3 42 ? 139.369 121.542 145.326 1.00 41.70 112 ARG D C 1
ATOM 6008 O O . ARG C 3 42 ? 138.232 121.128 145.577 1.00 34.34 112 ARG D O 1
ATOM 6016 N N . ILE C 3 43 ? 139.615 122.825 145.060 1.00 38.38 113 ILE D N 1
ATOM 6017 C CA . ILE C 3 43 ? 138.529 123.797 145.103 1.00 35.93 113 ILE D CA 1
ATOM 6018 C C . ILE C 3 43 ? 137.756 123.825 143.789 1.00 40.32 113 ILE D C 1
ATOM 6019 O O . ILE C 3 43 ? 136.575 124.192 143.770 1.00 40.14 113 ILE D O 1
ATOM 6024 N N . ILE C 3 44 ? 138.382 123.428 142.684 1.00 41.52 114 ILE D N 1
ATOM 6025 C CA . ILE C 3 44 ? 137.740 123.477 141.374 1.00 35.18 114 ILE D CA 1
ATOM 6026 C C . ILE C 3 44 ? 136.815 122.272 141.248 1.00 37.71 114 ILE D C 1
ATOM 6027 O O . ILE C 3 44 ? 137.272 121.130 141.165 1.00 35.94 114 ILE D O 1
ATOM 6032 N N . MET C 3 45 ? 135.514 122.527 141.230 1.00 33.34 115 MET D N 1
ATOM 6033 C CA . MET C 3 45 ? 134.510 121.489 141.099 1.00 34.56 115 MET D CA 1
ATOM 6034 C C . MET C 3 45 ? 134.035 121.418 139.650 1.00 45.60 115 MET D C 1
ATOM 6035 O O . MET C 3 45 ? 134.573 122.086 138.761 1.00 49.15 115 MET D O 1
ATOM 6040 N N . VAL C 3 46 ? 133.019 120.597 139.401 1.00 53.57 116 VAL D N 1
ATOM 6041 C CA . VAL C 3 46 ? 132.439 120.437 138.073 1.00 46.69 116 VAL D CA 1
ATOM 6042 C C . VAL C 3 46 ? 131.111 121.177 138.041 1.00 48.89 116 VAL D C 1
ATOM 6043 O O . VAL C 3 46 ? 130.252 120.967 138.906 1.00 47.80 116 VAL D O 1
ATOM 6047 N N . GLY C 3 47 ? 130.944 122.046 137.047 1.00 42.23 117 GLY D N 1
ATOM 6048 C CA . GLY C 3 47 ? 129.782 122.900 136.952 1.00 43.20 117 GLY D CA 1
ATOM 6049 C C . GLY C 3 47 ? 130.002 124.318 137.421 1.00 40.22 117 GLY D C 1
ATOM 6050 O O . GLY C 3 47 ? 129.073 125.130 137.339 1.00 42.65 117 GLY D O 1
ATOM 6051 N N . ASP C 3 48 ? 131.197 124.641 137.906 1.00 35.68 118 ASP D N 1
ATOM 6052 C CA . ASP C 3 48 ? 131.509 125.996 138.334 1.00 32.08 118 ASP D CA 1
ATOM 6053 C C . ASP C 3 48 ? 131.752 126.861 137.105 1.00 29.99 118 ASP D C 1
ATOM 6054 O O . ASP C 3 48 ? 132.632 126.558 136.292 1.00 35.46 118 ASP D O 1
ATOM 6059 N N . THR C 3 49 ? 130.973 127.931 136.969 1.00 22.22 119 THR D N 1
ATOM 6060 C CA . THR C 3 49 ? 131.097 128.800 135.808 1.00 25.51 119 THR D CA 1
ATOM 6061 C C . THR C 3 49 ? 132.478 129.440 135.783 1.00 22.80 119 THR D C 1
ATOM 6062 O O . THR C 3 49 ? 133.075 129.692 136.827 1.00 41.48 119 THR D O 1
ATOM 6066 N N . LEU C 3 50 ? 133.009 129.675 134.590 1.00 20.32 120 LEU D N 1
ATOM 6067 C CA . LEU C 3 50 ? 134.284 130.367 134.449 1.00 24.36 120 LEU D CA 1
ATOM 6068 C C . LEU C 3 50 ? 133.997 131.812 134.057 1.00 31.36 120 LEU D C 1
ATOM 6069 O O . LEU C 3 50 ? 133.517 132.078 132.950 1.00 39.28 120 LEU D O 1
ATOM 6074 N N . LYS C 3 51 ? 134.276 132.746 134.968 1.00 25.18 121 LYS D N 1
ATOM 6075 C CA . LYS C 3 51 ? 133.936 134.148 134.767 1.00 28.19 121 LYS D CA 1
ATOM 6076 C C . LYS C 3 51 ? 135.064 134.933 134.110 1.00 32.97 121 LYS D C 1
ATOM 6077 O O . LYS C 3 51 ? 134.836 135.642 133.126 1.00 41.30 121 LYS D O 1
ATOM 6083 N N . LYS C 3 52 ? 136.281 134.821 134.635 1.00 31.49 122 LYS D N 1
ATOM 6084 C CA . LYS C 3 52 ? 137.423 135.551 134.111 1.00 34.69 122 LYS D CA 1
ATOM 6085 C C . LYS C 3 52 ? 138.595 134.594 133.962 1.00 34.12 122 LYS D C 1
ATOM 6086 O O . LYS C 3 52 ? 138.566 133.466 134.458 1.00 43.20 122 LYS D O 1
ATOM 6092 N N . ALA C 3 53 ? 139.633 135.056 133.267 1.00 51.02 123 ALA D N 1
ATOM 6093 C CA . ALA C 3 53 ? 140.831 134.256 133.059 1.00 49.93 123 ALA D CA 1
ATOM 6094 C C . ALA C 3 53 ? 142.014 135.175 132.792 1.00 56.19 123 ALA D C 1
ATOM 6095 O O . ALA C 3 53 ? 141.850 136.362 132.500 1.00 63.59 123 ALA D O 1
ATOM 6097 N N . SER C 3 54 ? 143.210 134.611 132.897 1.00 73.18 124 SER D N 1
ATOM 6098 C CA . SER C 3 54 ? 144.455 135.350 132.735 1.00 78.96 124 SER D CA 1
ATOM 6099 C C . SER C 3 54 ? 145.258 134.765 131.572 1.00 80.05 124 SER D C 1
ATOM 6100 O O . SER C 3 54 ? 144.776 133.918 130.815 1.00 76.49 124 SER D O 1
ATOM 6103 N N . ASP C 3 55 ? 146.496 135.233 131.436 1.00 91.44 125 ASP D N 1
ATOM 6104 C CA . ASP C 3 55 ? 147.397 134.842 130.366 1.00 88.31 125 ASP D CA 1
ATOM 6105 C C . ASP C 3 55 ? 148.622 134.138 130.949 1.00 88.95 125 ASP D C 1
ATOM 6106 O O . ASP C 3 55 ? 148.668 133.805 132.139 1.00 88.14 125 ASP D O 1
ATOM 6111 N N . SER C 3 56 ? 149.620 133.902 130.092 1.00 90.36 126 SER D N 1
ATOM 6112 C CA . SER C 3 56 ? 150.807 133.160 130.508 1.00 91.32 126 SER D CA 1
ATOM 6113 C C . SER C 3 56 ? 151.558 133.878 131.623 1.00 91.41 126 SER D C 1
ATOM 6114 O O . SER C 3 56 ? 152.000 133.247 132.590 1.00 89.37 126 SER D O 1
ATOM 6117 N N . SER C 3 57 ? 151.714 135.195 131.508 1.00 94.29 127 SER D N 1
ATOM 6118 C CA . SER C 3 57 ? 152.424 135.973 132.515 1.00 94.57 127 SER D CA 1
ATOM 6119 C C . SER C 3 57 ? 151.521 136.436 133.650 1.00 94.68 127 SER D C 1
ATOM 6120 O O . SER C 3 57 ? 151.999 137.123 134.559 1.00 93.08 127 SER D O 1
ATOM 6123 N N . GLY C 3 58 ? 150.240 136.082 133.617 1.00 91.04 128 GLY D N 1
ATOM 6124 C CA . GLY C 3 58 ? 149.294 136.528 134.619 1.00 89.54 128 GLY D CA 1
ATOM 6125 C C . GLY C 3 58 ? 148.528 137.749 134.158 1.00 90.21 128 GLY D C 1
ATOM 6126 O O . GLY C 3 58 ? 147.307 137.822 134.327 1.00 89.29 128 GLY D O 1
ATOM 6127 N N . GLY C 3 59 ? 149.245 138.704 133.561 1.00 85.55 129 GLY D N 1
ATOM 6128 C CA . GLY C 3 59 ? 148.669 139.880 132.933 1.00 82.59 129 GLY D CA 1
ATOM 6129 C C . GLY C 3 59 ? 147.504 140.520 133.659 1.00 83.42 129 GLY D C 1
ATOM 6130 O O . GLY C 3 59 ? 147.609 140.879 134.836 1.00 83.66 129 GLY D O 1
ATOM 6131 N N . THR C 3 60 ? 146.380 140.656 132.960 1.00 77.89 130 THR D N 1
ATOM 6132 C CA . THR C 3 60 ? 145.164 141.219 133.523 1.00 77.04 130 THR D CA 1
ATOM 6133 C C . THR C 3 60 ? 144.055 140.181 133.453 1.00 74.96 130 THR D C 1
ATOM 6134 O O . THR C 3 60 ? 143.964 139.406 132.497 1.00 73.04 130 THR D O 1
ATOM 6138 N N . LEU C 3 61 ? 143.207 140.183 134.479 1.00 62.74 131 LEU D N 1
ATOM 6139 C CA . LEU C 3 61 ? 142.234 139.115 134.702 1.00 62.34 131 LEU D CA 1
ATOM 6140 C C . LEU C 3 61 ? 140.996 139.418 133.858 1.00 58.65 131 LEU D C 1
ATOM 6141 O O . LEU C 3 61 ? 139.952 139.856 134.349 1.00 58.46 131 LEU D O 1
ATOM 6146 N N . VAL C 3 62 ? 141.122 139.169 132.554 1.00 59.35 132 VAL D N 1
ATOM 6147 C CA . VAL C 3 62 ? 140.105 139.596 131.598 1.00 62.23 132 VAL D CA 1
ATOM 6148 C C . VAL C 3 62 ? 138.856 138.734 131.730 1.00 59.94 132 VAL D C 1
ATOM 6149 O O . VAL C 3 62 ? 138.938 137.508 131.873 1.00 64.40 132 VAL D O 1
ATOM 6153 N N . GLU C 3 63 ? 137.692 139.380 131.682 1.00 54.25 133 GLU D N 1
ATOM 6154 C CA . GLU C 3 63 ? 136.422 138.666 131.673 1.00 51.80 133 GLU D CA 1
ATOM 6155 C C . GLU C 3 63 ? 136.268 137.865 130.386 1.00 55.11 133 GLU D C 1
ATOM 6156 O O . GLU C 3 63 ? 136.708 138.289 129.313 1.00 57.04 133 GLU D O 1
ATOM 6162 N N . ILE C 3 64 ? 135.633 136.701 130.495 1.00 56.47 134 ILE D N 1
ATOM 6163 C CA . ILE C 3 64 ? 135.393 135.814 129.362 1.00 55.89 134 ILE D CA 1
ATOM 6164 C C . ILE C 3 64 ? 133.914 135.884 129.009 1.00 59.23 134 ILE D C 1
ATOM 6165 O O . ILE C 3 64 ? 133.050 135.656 129.866 1.00 56.36 134 ILE D O 1
ATOM 6170 N N . LYS C 3 65 ? 133.623 136.203 127.748 1.00 60.88 135 LYS D N 1
ATOM 6171 C CA . LYS C 3 65 ? 132.255 136.338 127.262 1.00 56.68 135 LYS D CA 1
ATOM 6172 C C . LYS C 3 65 ? 131.781 135.123 126.477 1.00 54.08 135 LYS D C 1
ATOM 6173 O O . LYS C 3 65 ? 130.647 134.674 126.669 1.00 57.88 135 LYS D O 1
ATOM 6179 N N . ASP C 3 66 ? 132.618 134.583 125.596 1.00 54.19 136 ASP D N 1
ATOM 6180 C CA . ASP C 3 66 ? 132.249 133.423 124.796 1.00 61.00 136 ASP D CA 1
ATOM 6181 C C . ASP C 3 66 ? 133.511 132.625 124.481 1.00 59.91 136 ASP D C 1
ATOM 6182 O O . ASP C 3 66 ? 134.556 132.803 125.113 1.00 57.29 136 ASP D O 1
ATOM 6187 N N . PHE C 3 67 ? 133.400 131.734 123.492 1.00 54.50 137 PHE D N 1
ATOM 6188 C CA . PHE C 3 67 ? 134.503 130.845 123.137 1.00 57.07 137 PHE D CA 1
ATOM 6189 C C . PHE C 3 67 ? 135.714 131.631 122.644 1.00 59.76 137 PHE D C 1
ATOM 6190 O O . PHE C 3 67 ? 136.849 131.151 122.750 1.00 58.87 137 PHE D O 1
ATOM 6198 N N . GLY C 3 68 ? 135.499 132.843 122.128 1.00 56.16 138 GLY D N 1
ATOM 6199 C CA . GLY C 3 68 ? 136.604 133.612 121.579 1.00 57.45 138 GLY D CA 1
ATOM 6200 C C . GLY C 3 68 ? 137.663 133.956 122.610 1.00 60.56 138 GLY D C 1
ATOM 6201 O O . GLY C 3 68 ? 138.862 133.878 122.331 1.00 62.80 138 GLY D O 1
ATOM 6202 N N . ASP C 3 69 ? 137.237 134.353 123.811 1.00 62.89 139 ASP D N 1
ATOM 6203 C CA . ASP C 3 69 ? 138.198 134.679 124.861 1.00 63.34 139 ASP D CA 1
ATOM 6204 C C . ASP C 3 69 ? 138.968 133.445 125.315 1.00 65.32 139 ASP D C 1
ATOM 6205 O O . ASP C 3 69 ? 140.182 133.511 125.537 1.00 67.60 139 ASP D O 1
ATOM 6210 N N . THR C 3 70 ? 138.280 132.309 125.459 1.00 63.80 140 THR D N 1
ATOM 6211 C CA . THR C 3 70 ? 138.929 131.096 125.941 1.00 62.98 140 THR D CA 1
ATOM 6212 C C . THR C 3 70 ? 139.812 130.446 124.884 1.00 65.95 140 THR D C 1
ATOM 6213 O O . THR C 3 70 ? 140.678 129.635 125.233 1.00 67.07 140 THR D O 1
ATOM 6217 N N . LYS C 3 71 ? 139.601 130.769 123.606 1.00 69.04 141 LYS D N 1
ATOM 6218 C CA . LYS C 3 71 ? 140.428 130.188 122.554 1.00 70.61 141 LYS D CA 1
ATOM 6219 C C . LYS C 3 71 ? 141.895 130.560 122.731 1.00 71.75 141 LYS D C 1
ATOM 6220 O O . LYS C 3 71 ? 142.779 129.704 122.607 1.00 72.90 141 LYS D O 1
ATOM 6226 N N . LYS C 3 72 ? 142.172 131.832 123.024 1.00 71.73 142 LYS D N 1
ATOM 6227 C CA . LYS C 3 72 ? 143.553 132.259 123.223 1.00 73.69 142 LYS D CA 1
ATOM 6228 C C . LYS C 3 72 ? 144.164 131.586 124.445 1.00 71.73 142 LYS D C 1
ATOM 6229 O O . LYS C 3 72 ? 145.337 131.193 124.427 1.00 73.47 142 LYS D O 1
ATOM 6235 N N . MET C 3 73 ? 143.381 131.442 125.516 1.00 68.60 143 MET D N 1
ATOM 6236 C CA . MET C 3 73 ? 143.880 130.790 126.721 1.00 71.46 143 MET D CA 1
ATOM 6237 C C . MET C 3 73 ? 144.220 129.326 126.463 1.00 73.75 143 MET D C 1
ATOM 6238 O O . MET C 3 73 ? 145.253 128.832 126.930 1.00 72.60 143 MET D O 1
ATOM 6243 N N . LEU C 3 74 ? 143.372 128.620 125.714 1.00 72.44 144 LEU D N 1
ATOM 6244 C CA . LEU C 3 74 ? 143.595 127.199 125.470 1.00 70.68 144 LEU D CA 1
ATOM 6245 C C . LEU C 3 74 ? 144.619 126.928 124.376 1.00 72.45 144 LEU D C 1
ATOM 6246 O O . LEU C 3 74 ? 145.176 125.826 124.334 1.00 69.96 144 LEU D O 1
ATOM 6251 N N . VAL C 3 75 ? 144.876 127.892 123.489 1.00 81.08 145 VAL D N 1
ATOM 6252 C CA . VAL C 3 75 ? 145.889 127.687 122.458 1.00 81.86 145 VAL D CA 1
ATOM 6253 C C . VAL C 3 75 ? 147.270 127.540 123.086 1.00 83.52 145 VAL D C 1
ATOM 6254 O O . VAL C 3 75 ? 148.070 126.693 122.668 1.00 82.78 145 VAL D O 1
ATOM 6258 N N . GLU C 3 76 ? 147.567 128.344 124.103 1.00 86.20 146 GLU D N 1
ATOM 6259 C CA . GLU C 3 76 ? 148.867 128.290 124.753 1.00 86.15 146 GLU D CA 1
ATOM 6260 C C . GLU C 3 76 ? 149.047 126.967 125.492 1.00 85.54 146 GLU D C 1
ATOM 6261 O O . GLU C 3 76 ? 148.084 126.264 125.813 1.00 83.76 146 GLU D O 1
ATOM 6267 N N . LYS C 3 77 ? 150.310 126.629 125.759 1.00 87.20 147 LYS D N 1
ATOM 6268 C CA . LYS C 3 77 ? 150.650 125.354 126.374 1.00 88.55 147 LYS D CA 1
ATOM 6269 C C . LYS C 3 77 ? 151.547 125.465 127.598 1.00 87.68 147 LYS D C 1
ATOM 6270 O O . LYS C 3 77 ? 151.660 124.483 128.340 1.00 84.61 147 LYS D O 1
ATOM 6276 N N . THR C 3 78 ? 152.190 126.607 127.831 1.00 91.51 148 THR D N 1
ATOM 6277 C CA . THR C 3 78 ? 153.107 126.776 128.951 1.00 91.36 148 THR D CA 1
ATOM 6278 C C . THR C 3 78 ? 152.812 128.093 129.652 1.00 90.76 148 THR D C 1
ATOM 6279 O O . THR C 3 78 ? 152.629 129.122 128.994 1.00 91.34 148 THR D O 1
ATOM 6283 N N . GLY C 3 79 ? 152.767 128.060 130.972 1.00 85.45 149 GLY D N 1
ATOM 6284 C CA . GLY C 3 79 ? 152.568 129.264 131.754 1.00 86.03 149 GLY D CA 1
ATOM 6285 C C . GLY C 3 79 ? 151.725 128.977 132.979 1.00 87.78 149 GLY D C 1
ATOM 6286 O O . GLY C 3 79 ? 151.345 127.843 133.254 1.00 85.36 149 GLY D O 1
ATOM 6287 N N . SER C 3 80 ? 151.447 130.047 133.720 1.00 87.25 150 SER D N 1
ATOM 6288 C CA . SER C 3 80 ? 150.577 130.001 134.888 1.00 86.42 150 SER D CA 1
ATOM 6289 C C . SER C 3 80 ? 149.376 130.896 134.624 1.00 84.39 150 SER D C 1
ATOM 6290 O O . SER C 3 80 ? 1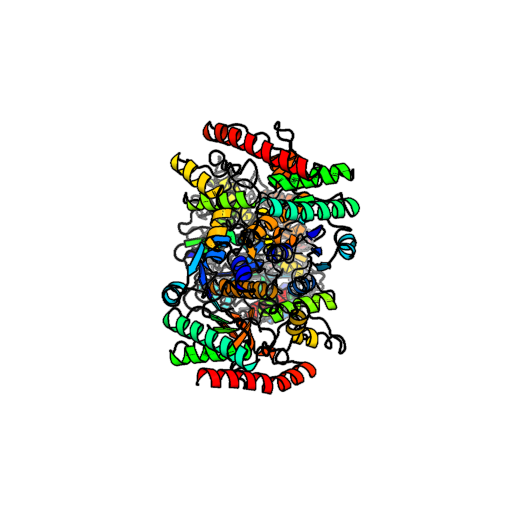49.538 132.090 134.348 1.00 85.13 150 SER D O 1
ATOM 6293 N N . PHE C 3 81 ? 148.180 130.323 134.709 1.00 75.18 151 PHE D N 1
ATOM 6294 C CA . PHE C 3 81 ? 146.943 131.027 134.408 1.00 74.90 151 PHE D CA 1
ATOM 6295 C C . PHE C 3 81 ? 146.124 131.205 135.677 1.00 75.07 151 PHE D C 1
ATOM 6296 O O . PHE C 3 81 ? 145.978 130.270 136.472 1.00 77.73 151 PHE D O 1
ATOM 6304 N N . SER C 3 82 ? 145.587 132.407 135.860 1.00 67.08 152 SER D N 1
ATOM 6305 C CA . SER C 3 82 ? 144.701 132.714 136.974 1.00 64.07 152 SER D CA 1
ATOM 6306 C C . SER C 3 82 ? 143.264 132.680 136.472 1.00 63.31 152 SER D C 1
ATOM 6307 O O . SER C 3 82 ? 142.914 133.403 135.534 1.00 66.72 152 SER D O 1
ATOM 6310 N N . LEU C 3 83 ? 142.440 131.842 137.093 1.00 48.40 153 LEU D N 1
ATOM 6311 C CA . LEU C 3 83 ? 141.064 131.625 136.674 1.00 42.42 153 LEU D CA 1
ATOM 6312 C C . LEU C 3 83 ? 140.128 131.995 137.812 1.00 40.94 153 LEU D C 1
ATOM 6313 O O . LEU C 3 83 ? 140.361 131.612 138.964 1.00 51.08 153 LEU D O 1
ATOM 6318 N N . VAL C 3 84 ? 139.076 132.735 137.487 1.00 32.79 154 VAL D N 1
ATOM 6319 C CA . VAL C 3 84 ? 138.026 133.075 138.436 1.00 33.55 154 VAL D CA 1
ATOM 6320 C C . VAL C 3 84 ? 136.833 132.188 138.117 1.00 37.33 154 VAL D C 1
ATOM 6321 O O . VAL C 3 84 ? 136.308 132.217 136.997 1.00 46.58 154 VAL D O 1
ATOM 6325 N N . LEU C 3 85 ? 136.407 131.398 139.094 1.00 16.49 155 LEU D N 1
ATOM 6326 C CA . LEU C 3 85 ? 135.264 130.516 138.942 1.00 14.15 155 LEU D CA 1
ATOM 6327 C C . LEU C 3 85 ? 134.148 130.954 139.877 1.00 7.92 155 LEU D C 1
ATOM 6328 O O . LEU C 3 85 ? 134.383 131.524 140.941 1.00 31.96 155 LEU D O 1
ATOM 6333 N N . GLU C 3 86 ? 132.919 130.687 139.455 1.00 4.55 156 GLU D N 1
ATOM 6334 C CA . GLU C 3 86 ? 131.726 131.026 140.216 1.00 9.55 156 GLU D CA 1
ATOM 6335 C C . GLU C 3 86 ? 131.004 129.736 140.562 1.00 18.77 156 GLU D C 1
ATOM 6336 O O . GLU C 3 86 ? 130.542 129.020 139.667 1.00 41.11 156 GLU D O 1
ATOM 6342 N N . ARG C 3 87 ? 130.930 129.436 141.851 1.00 23.52 157 ARG D N 1
ATOM 6343 C CA . ARG C 3 87 ? 130.194 128.271 142.300 1.00 19.51 157 ARG D CA 1
ATOM 6344 C C . ARG C 3 87 ? 128.704 128.471 142.036 1.00 25.03 157 ARG D C 1
ATOM 6345 O O . ARG C 3 87 ? 128.164 129.547 142.311 1.00 31.25 157 ARG D O 1
ATOM 6353 N N . PRO C 3 88 ? 128.020 127.469 141.494 1.00 30.56 158 PRO D N 1
ATOM 6354 C CA . PRO C 3 88 ? 126.579 127.609 141.250 1.00 38.71 158 PRO D CA 1
ATOM 6355 C C . PRO C 3 88 ? 125.807 127.853 142.535 1.00 41.57 158 PRO D C 1
ATOM 6356 O O . PRO C 3 88 ? 126.228 127.413 143.610 1.00 46.47 158 PRO D O 1
ATOM 6360 N N . PHE C 3 89 ? 124.685 128.569 142.435 1.00 50.30 159 PHE D N 1
ATOM 6361 C CA . PHE C 3 89 ? 123.873 128.869 143.610 1.00 53.43 159 PHE D CA 1
ATOM 6362 C C . PHE C 3 89 ? 123.399 127.589 144.288 1.00 58.18 159 PHE D C 1
ATOM 6363 O O . PHE C 3 89 ? 123.403 127.497 145.521 1.00 54.83 159 PHE D O 1
ATOM 6371 N N . SER C 3 90 ? 122.991 126.598 143.501 1.00 57.95 160 SER D N 1
ATOM 6372 C CA . SER C 3 90 ? 122.695 125.255 143.962 1.00 55.84 160 SER D CA 1
ATOM 6373 C C . SER C 3 90 ? 123.736 124.296 143.394 1.00 60.00 160 SER D C 1
ATOM 6374 O O . SER C 3 90 ? 124.245 124.525 142.292 1.00 54.48 160 SER D O 1
ATOM 6377 N N . PRO C 3 91 ? 124.084 123.229 144.115 1.00 61.17 161 PRO D N 1
ATOM 6378 C CA . PRO C 3 91 ? 125.146 122.335 143.633 1.00 53.86 161 PRO D CA 1
ATOM 6379 C C . PRO C 3 91 ? 124.820 121.756 142.263 1.00 53.25 161 PRO D C 1
ATOM 6380 O O . PRO C 3 91 ? 123.670 121.428 141.961 1.00 53.92 161 PRO D O 1
ATOM 6384 N N . PHE C 3 92 ? 125.847 121.643 141.431 1.00 57.70 162 PHE D N 1
ATOM 6385 C CA . PHE C 3 92 ? 125.671 121.210 140.050 1.00 56.65 162 PHE D CA 1
ATOM 6386 C C . PHE C 3 92 ? 125.229 119.754 140.001 1.00 60.41 162 PHE D C 1
ATOM 6387 O O . PHE C 3 92 ? 125.892 118.895 140.596 1.00 63.08 162 PHE D O 1
ATOM 6395 N N . PRO C 3 93 ? 124.136 119.430 139.317 1.00 64.04 163 PRO D N 1
ATOM 6396 C CA . PRO C 3 93 ? 123.737 118.023 139.187 1.00 61.01 163 PRO D CA 1
ATOM 6397 C C . PRO C 3 93 ? 124.586 117.264 138.180 1.00 59.61 163 PRO D C 1
ATOM 6398 O O . PRO C 3 93 ? 124.210 117.155 137.009 1.00 62.96 163 PRO D O 1
ATOM 6402 N N . ILE C 3 94 ? 125.733 116.736 138.614 1.00 56.87 164 ILE D N 1
ATOM 6403 C CA . ILE C 3 94 ? 126.578 115.927 137.740 1.00 57.12 164 ILE D CA 1
ATOM 6404 C C . ILE C 3 94 ? 125.892 114.595 137.464 1.00 60.89 164 ILE D C 1
ATOM 6405 O O . ILE C 3 94 ? 126.411 113.758 136.717 1.00 63.07 164 ILE D O 1
ATOM 6410 N N . GLN C 3 95 ? 124.720 114.389 138.068 1.00 65.54 165 GLN D N 1
ATOM 6411 C CA . GLN C 3 95 ? 123.898 113.237 137.717 1.00 64.92 165 GLN D CA 1
ATOM 6412 C C . GLN C 3 95 ? 123.536 113.262 136.238 1.00 67.76 165 GLN D C 1
ATOM 6413 O O . GLN C 3 95 ? 123.568 112.226 135.564 1.00 66.22 165 GLN D O 1
ATOM 6419 N N . TYR C 3 96 ? 123.199 114.443 135.714 1.00 59.08 166 TYR D N 1
ATOM 6420 C CA . TYR C 3 96 ? 122.910 114.567 134.289 1.00 49.92 166 TYR D CA 1
ATOM 6421 C C . TYR C 3 96 ? 124.149 114.305 133.443 1.00 51.12 166 TYR D C 1
ATOM 6422 O O . TYR C 3 96 ? 124.055 113.689 132.377 1.00 61.85 166 TYR D O 1
ATOM 6431 N N . LEU C 3 97 ? 125.317 114.769 133.890 1.00 48.71 167 LEU D N 1
ATOM 6432 C CA . LEU C 3 97 ? 126.541 114.487 133.146 1.00 51.48 167 LEU D CA 1
ATOM 6433 C C . LEU C 3 97 ? 126.826 112.990 133.103 1.00 55.98 167 LEU D C 1
ATOM 6434 O O . LEU C 3 97 ? 127.249 112.462 132.069 1.00 57.12 167 LEU D O 1
ATOM 6439 N N . LEU C 3 98 ? 126.611 112.295 134.222 1.00 57.57 168 LEU D N 1
ATOM 6440 C CA . LEU C 3 98 ? 126.809 110.849 134.248 1.00 58.16 168 LEU D CA 1
ATOM 6441 C C . LEU C 3 98 ? 125.802 110.129 133.359 1.00 60.73 168 LEU D C 1
ATOM 6442 O O . LEU C 3 98 ? 126.165 109.202 132.626 1.00 56.29 168 LEU D O 1
ATOM 6447 N N . HIS C 3 99 ? 124.534 110.541 133.405 1.00 65.62 169 HIS D N 1
ATOM 6448 C CA . HIS C 3 99 ? 123.482 109.799 132.716 1.00 63.47 169 HIS D CA 1
ATOM 6449 C C . HIS C 3 99 ? 123.427 110.138 131.230 1.00 62.46 169 HIS D C 1
ATOM 6450 O O . HIS C 3 99 ? 123.642 109.271 130.376 1.00 65.65 169 HIS D O 1
ATOM 6457 N N . LEU C 3 100 ? 123.138 111.395 130.905 1.00 56.18 170 LEU D N 1
ATOM 6458 C CA . LEU C 3 100 ? 122.968 111.796 129.516 1.00 54.24 170 LEU D CA 1
ATOM 6459 C C . LEU C 3 100 ? 124.297 111.731 128.774 1.00 56.79 170 LEU D C 1
ATOM 6460 O O . LEU C 3 100 ? 125.335 112.148 129.296 1.00 55.84 170 LEU D O 1
ATOM 6465 N N . SER C 3 101 ? 124.259 111.206 127.553 1.00 61.29 171 SER D N 1
ATOM 6466 C CA . SER C 3 101 ? 125.445 111.131 126.717 1.00 62.94 171 SER D CA 1
ATOM 6467 C C . SER C 3 101 ? 125.760 112.498 126.118 1.00 61.28 171 SER D C 1
ATOM 6468 O O . SER C 3 101 ? 124.938 113.418 126.134 1.00 62.08 171 SER D O 1
ATOM 6471 N N . ASP C 3 102 ? 126.978 112.622 125.584 1.00 59.84 172 ASP D N 1
ATOM 6472 C CA . ASP C 3 102 ? 127.400 113.892 125.003 1.00 57.88 172 ASP D CA 1
ATOM 6473 C C . ASP C 3 102 ? 126.539 114.277 123.808 1.00 58.55 172 ASP D C 1
ATOM 6474 O O . ASP C 3 102 ? 126.424 115.464 123.484 1.00 56.38 172 ASP D O 1
ATOM 6479 N N . LEU C 3 103 ? 125.929 113.295 123.141 1.00 59.94 173 LEU D N 1
ATOM 6480 C CA . LEU C 3 103 ? 125.014 113.604 122.048 1.00 57.68 173 LEU D CA 1
ATOM 6481 C C . LEU C 3 103 ? 123.685 114.133 122.575 1.00 56.83 173 LEU D C 1
ATOM 6482 O O . LEU C 3 103 ? 123.056 114.989 121.942 1.00 55.59 173 LEU D O 1
ATOM 6487 N N . ASP C 3 104 ? 123.239 113.630 123.729 1.00 53.82 174 ASP D N 1
ATOM 6488 C CA . ASP C 3 104 ? 121.985 114.102 124.309 1.00 49.91 174 ASP D CA 1
ATOM 6489 C C . ASP C 3 104 ? 122.064 115.578 124.676 1.00 52.66 174 ASP D C 1
ATOM 6490 O O . ASP C 3 104 ? 121.119 116.338 124.437 1.00 57.39 174 ASP D O 1
ATOM 6495 N N . LEU C 3 105 ? 123.183 116.002 125.262 1.00 46.92 175 LEU D N 1
ATOM 6496 C CA . LEU C 3 105 ? 123.360 117.392 125.681 1.00 46.23 175 LEU D CA 1
ATOM 6497 C C . LEU C 3 105 ? 124.102 118.166 124.591 1.00 45.65 175 LEU D C 1
ATOM 6498 O O . LEU C 3 105 ? 125.255 118.576 124.735 1.00 47.55 175 LEU D O 1
ATOM 6503 N N . LEU C 3 106 ? 123.404 118.359 123.475 1.00 43.89 176 LEU D N 1
ATOM 6504 C CA . LEU C 3 106 ? 123.920 119.123 122.351 1.00 41.65 176 LEU D CA 1
ATOM 6505 C C . LEU C 3 106 ? 122.876 120.135 121.908 1.00 42.70 176 LEU D C 1
ATOM 6506 O O . LEU C 3 106 ? 121.671 119.882 121.983 1.00 43.50 176 LEU D O 1
ATOM 6511 N N . TYR C 3 107 ? 123.352 121.289 121.443 1.00 41.08 177 TYR D N 1
ATOM 6512 C CA . TYR C 3 107 ? 122.463 122.354 120.994 1.00 39.93 177 TYR D CA 1
ATOM 6513 C C . TYR C 3 107 ? 122.107 122.190 119.520 1.00 40.15 177 TYR D C 1
ATOM 6514 O O . TYR C 3 107 ? 120.932 122.043 119.169 1.00 46.45 177 TYR D O 1
ATOM 6523 N N . ASN C 3 108 ? 123.113 122.206 118.649 1.00 30.58 178 ASN D N 1
ATOM 6524 C CA . ASN C 3 108 ? 122.906 121.939 117.228 1.00 31.49 178 ASN D CA 1
ATOM 6525 C C . ASN C 3 108 ? 123.125 120.450 117.004 1.00 34.08 178 ASN D C 1
ATOM 6526 O O . ASN C 3 108 ? 124.211 120.007 116.630 1.00 33.19 178 ASN D O 1
ATOM 6531 N N . ARG C 3 109 ? 122.078 119.663 117.250 1.00 35.40 179 ARG D N 1
ATOM 6532 C CA . ARG C 3 109 ? 122.164 118.229 117.001 1.00 30.82 179 ARG D CA 1
ATOM 6533 C C . ARG C 3 109 ? 122.142 117.948 115.506 1.00 36.94 179 ARG D C 1
ATOM 6534 O O . ARG C 3 109 ? 123.093 117.387 114.949 1.00 41.93 179 ARG D O 1
ATOM 6542 N N . GLY C 3 110 ? 121.061 118.336 114.837 1.00 37.68 180 GLY D N 1
ATOM 6543 C CA . GLY C 3 110 ? 121.084 118.442 113.395 1.00 26.03 180 GLY D CA 1
ATOM 6544 C C . GLY C 3 110 ? 121.795 119.727 113.033 1.00 26.24 180 GLY D C 1
ATOM 6545 O O . GLY C 3 110 ? 121.260 120.816 113.256 1.00 35.83 180 GLY D O 1
ATOM 6546 N N . ARG C 3 111 ? 122.999 119.619 112.473 1.00 24.36 181 ARG D N 1
ATOM 6547 C CA . ARG C 3 111 ? 123.895 120.766 112.339 1.00 24.06 181 ARG D CA 1
ATOM 6548 C C . ARG C 3 111 ? 123.351 121.701 111.263 1.00 38.55 181 ARG D C 1
ATOM 6549 O O . ARG C 3 111 ? 123.811 121.731 110.119 1.00 37.04 181 ARG D O 1
ATOM 6557 N N . VAL C 3 112 ? 122.339 122.480 111.654 1.00 31.68 182 VAL D N 1
ATOM 6558 C CA . VAL C 3 112 ? 121.742 123.448 110.747 1.00 12.06 182 VAL D CA 1
ATOM 6559 C C . VAL C 3 112 ? 122.788 124.480 110.357 1.00 12.85 182 VAL D C 1
ATOM 6560 O O . VAL C 3 112 ? 123.507 125.019 111.208 1.00 16.61 182 VAL D O 1
ATOM 6564 N N . SER C 3 113 ? 122.888 124.752 109.060 1.00 24.26 183 SER D N 1
ATOM 6565 C CA . SER C 3 113 ? 123.886 125.694 108.582 1.00 23.87 183 SER D CA 1
ATOM 6566 C C . SER C 3 113 ? 123.533 127.117 108.991 1.00 20.97 183 SER D C 1
ATOM 6567 O O . SER C 3 113 ? 122.363 127.478 109.141 1.00 19.95 183 SER D O 1
ATOM 6570 N N . PHE C 3 114 ? 124.570 127.928 109.166 1.00 23.44 184 PHE D N 1
ATOM 6571 C CA . PHE C 3 114 ? 124.428 129.335 109.518 1.00 19.86 184 PHE D CA 1
ATOM 6572 C C . PHE C 3 114 ? 125.506 130.088 108.754 1.00 21.54 184 PHE D C 1
ATOM 6573 O O . PHE C 3 114 ? 126.695 129.958 109.063 1.00 22.87 184 PHE D O 1
ATOM 6581 N N . VAL C 3 115 ? 125.092 130.839 107.739 1.00 17.07 185 VAL D N 1
ATOM 6582 C CA . VAL C 3 115 ? 125.977 131.710 106.976 1.00 15.87 185 VAL D CA 1
ATOM 6583 C C . VAL C 3 115 ? 125.641 133.140 107.360 1.00 33.92 185 VAL D C 1
ATOM 6584 O O . VAL C 3 115 ? 124.490 133.572 107.226 1.00 37.91 185 VAL D O 1
ATOM 6588 N N . THR C 3 116 ? 126.639 133.876 107.840 1.00 23.70 186 THR D N 1
ATOM 6589 C CA . THR C 3 116 ? 126.365 135.222 108.317 1.00 14.30 186 THR D CA 1
ATOM 6590 C C . THR C 3 116 ? 127.541 136.144 108.041 1.00 22.93 186 THR D C 1
ATOM 6591 O O . THR C 3 116 ? 128.693 135.713 107.965 1.00 20.08 186 THR D O 1
ATOM 6595 N N . TRP C 3 117 ? 127.221 137.428 107.883 1.00 26.54 187 TRP D N 1
ATOM 6596 C CA . TRP C 3 117 ? 128.205 138.492 107.797 1.00 20.81 187 TRP D CA 1
ATOM 6597 C C . TRP C 3 117 ? 128.095 139.480 108.946 1.00 27.37 187 TRP D C 1
ATOM 6598 O O . TRP C 3 117 ? 128.957 140.356 109.072 1.00 34.12 187 TRP D O 1
ATOM 6609 N N . ASN C 3 118 ? 127.069 139.359 109.784 1.00 29.71 188 ASN D N 1
ATOM 6610 C CA . ASN C 3 118 ? 126.850 140.274 110.894 1.00 31.52 188 ASN D CA 1
ATOM 6611 C C . ASN C 3 118 ? 127.785 139.912 112.039 1.00 32.40 188 ASN D C 1
ATOM 6612 O O . ASN C 3 118 ? 127.656 138.836 112.633 1.00 42.08 188 ASN D O 1
ATOM 6617 N N . LYS C 3 119 ? 128.724 140.809 112.351 1.00 43.30 189 LYS D N 1
ATOM 6618 C CA . LYS C 3 119 ? 129.686 140.537 113.411 1.00 45.16 189 LYS D CA 1
ATOM 6619 C C . LYS C 3 119 ? 129.023 140.398 114.774 1.00 46.35 189 LYS D C 1
ATOM 6620 O O . LYS C 3 119 ? 129.584 139.743 115.656 1.00 42.37 189 LYS D O 1
ATOM 6626 N N . ASN C 3 120 ? 127.838 140.981 114.966 1.00 44.31 190 ASN D N 1
ATOM 6627 C CA . ASN C 3 120 ? 127.129 140.824 116.228 1.00 41.94 190 ASN D CA 1
ATOM 6628 C C . ASN C 3 120 ? 126.625 139.404 116.443 1.00 44.75 190 ASN D C 1
ATOM 6629 O O . ASN C 3 120 ? 126.200 139.078 117.556 1.00 50.48 190 ASN D O 1
ATOM 6634 N N . LEU C 3 121 ? 126.658 138.561 115.411 1.00 30.64 191 LEU D N 1
ATOM 6635 C CA . LEU C 3 121 ? 126.265 137.166 115.535 1.00 22.61 191 LEU D CA 1
ATOM 6636 C C . LEU C 3 121 ? 127.450 136.218 115.640 1.00 32.41 191 LEU D C 1
ATOM 6637 O O . LEU C 3 121 ? 127.266 135.071 116.058 1.00 41.79 191 LEU D O 1
ATOM 6642 N N . LEU C 3 122 ? 128.649 136.663 115.277 1.00 32.17 192 LEU D N 1
ATOM 6643 C CA . LEU C 3 122 ? 129.846 135.842 115.369 1.00 27.52 192 LEU D CA 1
ATOM 6644 C C . LEU C 3 122 ? 130.508 136.025 116.728 1.00 42.02 192 LEU D C 1
ATOM 6645 O O . LEU C 3 122 ? 130.612 137.145 117.233 1.00 51.25 192 LEU D O 1
ATOM 6650 N N . SER C 3 123 ? 130.955 134.915 117.314 1.00 44.39 193 SER D N 1
ATOM 6651 C CA . SER C 3 123 ? 131.587 134.948 118.624 1.00 43.73 193 SER D CA 1
ATOM 6652 C C . SER C 3 123 ? 132.850 135.809 118.587 1.00 44.67 193 SER D C 1
ATOM 6653 O O . SER C 3 123 ? 133.351 136.185 117.525 1.00 52.71 193 SER D O 1
ATOM 6656 N N . SER C 3 124 ? 133.385 136.103 119.773 1.00 46.27 194 SER D N 1
ATOM 6657 C CA . SER C 3 124 ? 134.463 137.080 119.868 1.00 49.60 194 SER D CA 1
ATOM 6658 C C . SER C 3 124 ? 135.803 136.467 119.484 1.00 51.24 194 SER D C 1
ATOM 6659 O O . SER C 3 124 ? 136.797 136.604 120.204 1.00 52.73 194 SER D O 1
ATOM 6662 N N . ASN C 3 125 ? 135.823 135.792 118.339 1.00 43.09 195 ASN D N 1
ATOM 6663 C CA . ASN C 3 125 ? 137.046 135.439 117.638 1.00 41.56 195 ASN D CA 1
ATOM 6664 C C . ASN C 3 125 ? 136.895 135.661 116.143 1.00 50.39 195 ASN D C 1
ATOM 6665 O O . ASN C 3 125 ? 137.889 135.579 115.415 1.00 53.10 195 ASN D O 1
ATOM 6670 N N . LEU C 3 126 ? 135.679 135.939 115.671 1.00 46.58 196 LEU D N 1
ATOM 6671 C CA . LEU C 3 126 ? 135.404 136.254 114.281 1.00 36.76 196 LEU D CA 1
ATOM 6672 C C . LEU C 3 126 ? 134.715 137.602 114.121 1.00 44.06 196 LEU D C 1
ATOM 6673 O O . LEU C 3 126 ? 133.928 137.768 113.184 1.00 51.16 196 LEU D O 1
ATOM 6678 N N . ARG C 3 127 ? 134.969 138.558 115.017 1.00 43.64 197 ARG D N 1
ATOM 6679 C CA . ARG C 3 127 ? 134.253 139.830 114.986 1.00 43.60 197 ARG D CA 1
ATOM 6680 C C . ARG C 3 127 ? 135.087 140.919 114.321 1.00 48.43 197 ARG D C 1
ATOM 6681 O O . ARG C 3 127 ? 134.643 141.562 113.362 1.00 44.44 197 ARG D O 1
ATOM 6689 N N . ALA C 3 128 ? 136.285 141.163 114.860 1.00 54.07 198 ALA D N 1
ATOM 6690 C CA . ALA C 3 128 ? 137.235 142.202 114.464 1.00 52.53 198 ALA D CA 1
ATOM 6691 C C . ALA C 3 128 ? 136.764 143.590 114.887 1.00 54.61 198 ALA D C 1
ATOM 6692 O O . ALA C 3 128 ? 137.538 144.549 114.816 1.00 56.26 198 ALA D O 1
ATOM 6694 N N . SER C 3 129 ? 135.505 143.691 115.316 1.00 56.93 199 SER D N 1
ATOM 6695 C CA . SER C 3 129 ? 134.970 144.781 116.140 1.00 58.07 199 SER D CA 1
ATOM 6696 C C . SER C 3 129 ? 135.612 146.135 115.833 1.00 62.73 199 SER D C 1
ATOM 6697 O O . SER C 3 129 ? 136.208 146.778 116.697 1.00 62.80 199 SER D O 1
ATOM 6700 N N . SER C 3 130 ? 135.491 146.571 114.579 1.00 71.32 200 SER D N 1
ATOM 6701 C CA . SER C 3 130 ? 136.191 147.776 114.154 1.00 71.27 200 SER D CA 1
ATOM 6702 C C . SER C 3 130 ? 135.262 148.952 113.878 1.00 69.96 200 SER D C 1
ATOM 6703 O O . SER C 3 130 ? 135.348 149.974 114.564 1.00 70.53 200 SER D O 1
ATOM 6706 N N . GLN C 3 131 ? 134.370 148.846 112.895 1.00 75.20 201 GLN D N 1
ATOM 6707 C CA . GLN C 3 131 ? 133.469 149.950 112.583 1.00 77.86 201 GLN D CA 1
ATOM 6708 C C . GLN C 3 131 ? 132.003 149.551 112.581 1.00 78.60 201 GLN D C 1
ATOM 6709 O O . GLN C 3 131 ? 131.181 150.224 113.216 1.00 73.75 201 GLN D O 1
ATOM 6715 N N . GLY C 3 132 ? 131.649 148.475 111.883 1.00 71.94 202 GLY D N 1
ATOM 6716 C CA . GLY C 3 132 ? 130.257 148.121 111.694 1.00 65.60 202 GLY D CA 1
ATOM 6717 C C . GLY C 3 132 ? 130.007 146.628 111.698 1.00 67.04 202 GLY D C 1
ATOM 6718 O O . GLY C 3 132 ? 130.857 145.854 112.145 1.00 70.51 202 GLY D O 1
ATOM 6719 N N . SER C 3 133 ? 128.853 146.211 111.180 1.00 53.48 203 SER D N 1
ATOM 6720 C CA . SER C 3 133 ? 128.424 144.821 111.287 1.00 48.21 203 SER D CA 1
ATOM 6721 C C . SER C 3 133 ? 129.192 143.900 110.347 1.00 44.52 203 SER D C 1
ATOM 6722 O O . SER C 3 133 ? 128.618 143.346 109.404 1.00 50.88 203 SER D O 1
ATOM 6725 N N . GLY C 3 134 ? 130.484 143.732 110.593 1.00 41.19 204 GLY D N 1
ATOM 6726 C CA . GLY C 3 134 ? 131.263 142.702 109.943 1.00 46.24 204 GLY D CA 1
ATOM 6727 C C . GLY C 3 134 ? 131.622 143.028 108.504 1.00 41.06 204 GLY D C 1
ATOM 6728 O O . GLY C 3 134 ? 130.979 143.828 107.827 1.00 49.00 204 GLY D O 1
ATOM 6729 N N . ASN C 3 135 ? 132.681 142.378 108.038 1.00 26.93 205 ASN D N 1
ATOM 6730 C CA . ASN C 3 135 ? 133.148 142.480 106.662 1.00 23.50 205 ASN D CA 1
ATOM 6731 C C . ASN C 3 135 ? 133.107 141.154 105.925 1.00 38.09 205 ASN D C 1
ATOM 6732 O O . ASN C 3 135 ? 132.719 141.114 104.755 1.00 43.34 205 ASN D O 1
ATOM 6737 N N . SER C 3 136 ? 133.503 140.067 106.579 1.00 30.83 206 SER D N 1
ATOM 6738 C CA . SER C 3 136 ? 133.516 138.741 105.986 1.00 23.46 206 SER D CA 1
ATOM 6739 C C . SER C 3 136 ? 132.439 137.872 106.621 1.00 21.87 206 SER D C 1
ATOM 6740 O O . SER C 3 136 ? 132.072 138.045 107.785 1.00 19.06 206 SER D O 1
ATOM 6743 N N . GLY C 3 137 ? 131.940 136.927 105.834 1.00 26.78 207 GLY D N 1
ATOM 6744 C CA . GLY C 3 137 ? 130.892 136.031 106.275 1.00 30.10 207 GLY D CA 1
ATOM 6745 C C . GLY C 3 137 ? 131.412 134.616 106.418 1.00 27.62 207 GLY D C 1
ATOM 6746 O O . GLY C 3 137 ? 132.290 134.180 105.673 1.00 21.64 207 GLY D O 1
ATOM 6747 N N . TYR C 3 138 ? 130.860 133.902 107.390 1.00 25.40 208 TYR D N 1
ATOM 6748 C CA . TYR C 3 138 ? 131.246 132.534 107.682 1.00 26.26 208 TYR D CA 1
ATOM 6749 C C . TYR C 3 138 ? 130.039 131.619 107.550 1.00 26.43 208 TYR D C 1
ATOM 6750 O O . TYR C 3 138 ? 128.910 131.996 107.889 1.00 26.95 208 TYR D O 1
ATOM 6759 N N . ALA C 3 139 ? 130.294 130.421 107.032 1.00 19.38 209 ALA D N 1
ATOM 6760 C CA . ALA C 3 139 ? 129.313 129.345 106.945 1.00 19.01 209 ALA D CA 1
ATOM 6761 C C . ALA C 3 139 ? 129.737 128.281 107.949 1.00 25.84 209 ALA D C 1
ATOM 6762 O O . ALA C 3 139 ? 130.719 127.565 107.730 1.00 37.42 209 ALA D O 1
ATOM 6764 N N . ALA C 3 140 ? 129.003 128.179 109.051 1.00 21.91 210 ALA D N 1
ATOM 6765 C CA . ALA C 3 140 ? 129.334 127.250 110.116 1.00 13.25 210 ALA D CA 1
ATOM 6766 C C . ALA C 3 140 ? 128.132 126.376 110.440 1.00 21.54 210 ALA D C 1
ATOM 6767 O O . ALA C 3 140 ? 126.982 126.784 110.267 1.00 29.07 210 ALA D O 1
ATOM 6769 N N . PHE C 3 141 ? 128.413 125.164 110.910 1.00 20.08 211 PHE D N 1
ATOM 6770 C CA . PHE C 3 141 ? 127.375 124.216 111.285 1.00 18.49 211 PHE D CA 1
ATOM 6771 C C . PHE C 3 141 ? 127.276 123.998 112.785 1.00 34.94 211 PHE D C 1
ATOM 6772 O O . PHE C 3 141 ? 126.172 123.802 113.296 1.00 43.52 211 PHE D O 1
ATOM 6780 N N . SER C 3 142 ? 128.398 124.031 113.498 1.00 32.67 212 SER D N 1
ATOM 6781 C CA . SER C 3 142 ? 128.379 123.974 114.952 1.00 25.15 212 SER D CA 1
ATOM 6782 C C . SER C 3 142 ? 128.035 125.346 115.513 1.00 31.61 212 SER D C 1
ATOM 6783 O O . SER C 3 142 ? 128.592 126.360 115.082 1.00 35.61 212 SER D O 1
ATOM 6786 N N . SER C 3 143 ? 127.121 125.377 116.478 1.00 36.00 213 SER D N 1
ATOM 6787 C CA . SER C 3 143 ? 126.675 126.625 117.082 1.00 28.82 213 SER D CA 1
ATOM 6788 C C . SER C 3 143 ? 127.687 127.210 118.058 1.00 20.93 213 SER D C 1
ATOM 6789 O O . SER C 3 143 ? 127.357 128.164 118.769 1.00 25.79 213 SER D O 1
ATOM 6792 N N . LYS C 3 144 ? 128.901 126.666 118.113 1.00 23.67 214 LYS D N 1
ATOM 6793 C CA . LYS C 3 144 ? 129.939 127.189 118.989 1.00 30.13 214 LYS D CA 1
ATOM 6794 C C . LYS C 3 144 ? 130.630 128.422 118.425 1.00 34.09 214 LYS D C 1
ATOM 6795 O O . LYS C 3 144 ? 131.354 129.096 119.165 1.00 44.13 214 LYS D O 1
ATOM 6801 N N . PHE C 3 145 ? 130.426 128.734 117.148 1.00 23.67 215 PHE D N 1
ATOM 6802 C CA . PHE C 3 145 ? 131.085 129.858 116.500 1.00 15.86 215 PHE D CA 1
ATOM 6803 C C . PHE C 3 145 ? 130.263 131.136 116.552 1.00 22.79 215 PHE D C 1
ATOM 6804 O O . PHE C 3 145 ? 130.652 132.131 115.934 1.00 35.41 215 PHE D O 1
ATOM 6812 N N . PHE C 3 146 ? 129.141 131.136 117.266 1.00 27.06 216 PHE D N 1
ATOM 6813 C CA . PHE C 3 146 ? 128.217 132.258 117.256 1.00 26.51 216 PHE D CA 1
ATOM 6814 C C . PHE C 3 146 ? 127.892 132.689 118.680 1.00 24.94 216 PHE D C 1
ATOM 6815 O O . PHE C 3 146 ? 128.125 131.958 119.645 1.00 32.73 216 PHE D O 1
ATOM 6823 N N . THR C 3 147 ? 127.358 133.900 118.792 1.00 28.87 217 THR D N 1
ATOM 6824 C CA . THR C 3 147 ? 126.961 134.472 120.067 1.00 33.23 217 THR D CA 1
ATOM 6825 C C . THR C 3 147 ? 125.571 133.985 120.471 1.00 31.97 217 THR D C 1
ATOM 6826 O O . THR C 3 147 ? 124.843 133.406 119.658 1.00 39.23 217 THR D O 1
ATOM 6830 N N . PRO C 3 148 ? 125.186 134.190 121.735 1.00 34.25 218 PRO D N 1
ATOM 6831 C CA . PRO C 3 148 ? 123.810 133.857 122.133 1.00 37.63 218 PRO D CA 1
ATOM 6832 C C . PRO C 3 148 ? 122.755 134.562 121.303 1.00 38.38 218 PRO D C 1
ATOM 6833 O O . PRO C 3 148 ? 121.663 134.014 121.121 1.00 45.76 218 PRO D O 1
ATOM 6837 N N . GLN C 3 149 ? 123.044 135.758 120.786 1.00 41.27 219 GLN D N 1
ATOM 6838 C CA . GLN C 3 149 ? 122.116 136.388 119.852 1.00 39.52 219 GLN D CA 1
ATOM 6839 C C . GLN C 3 149 ? 121.988 135.571 118.572 1.00 46.55 219 GLN D C 1
ATOM 6840 O O . GLN C 3 149 ? 120.884 135.413 118.037 1.00 48.70 219 GLN D O 1
ATOM 6846 N N . GLY C 3 150 ? 123.105 135.038 118.071 1.00 45.44 220 GLY D N 1
ATOM 6847 C CA . GLY C 3 150 ? 123.038 134.157 116.917 1.00 33.49 220 GLY D CA 1
ATOM 6848 C C . GLY C 3 150 ? 122.247 132.894 117.195 1.00 32.16 220 GLY D C 1
ATOM 6849 O O . GLY C 3 150 ? 121.468 132.438 116.355 1.00 42.64 220 GLY D O 1
ATOM 6850 N N . TRP C 3 151 ? 122.429 132.315 118.383 1.00 28.12 221 TRP D N 1
ATOM 6851 C CA . TRP C 3 151 ? 121.658 131.128 118.745 1.00 31.23 221 TRP D CA 1
ATOM 6852 C C . TRP C 3 151 ? 120.170 131.445 118.849 1.00 33.20 221 TRP D C 1
ATOM 6853 O O . TRP C 3 151 ? 119.325 130.641 118.437 1.00 34.25 221 TRP D O 1
ATOM 6864 N N . LYS C 3 152 ? 119.831 132.612 119.403 1.00 38.95 222 LYS D N 1
ATOM 6865 C CA . LYS C 3 152 ? 118.433 133.024 119.480 1.00 41.74 222 LYS D CA 1
ATOM 6866 C C . LYS C 3 152 ? 117.844 133.225 118.090 1.00 47.82 222 LYS D C 1
ATOM 6867 O O . LYS C 3 152 ? 116.684 132.876 117.841 1.00 53.55 222 LYS D O 1
ATOM 6873 N N . LEU C 3 153 ? 118.630 133.794 117.173 1.00 40.86 223 LEU D N 1
ATOM 6874 C CA . LEU C 3 153 ? 118.190 133.903 115.786 1.00 38.90 223 LEU D CA 1
ATOM 6875 C C . LEU C 3 153 ? 117.952 132.523 115.186 1.00 38.72 223 LEU D C 1
ATOM 6876 O O . LEU C 3 153 ? 116.980 132.314 114.452 1.00 37.65 223 LEU D O 1
ATOM 6881 N N . LEU C 3 154 ? 118.833 131.568 115.495 1.00 38.49 224 LEU D N 1
ATOM 6882 C CA . LEU C 3 154 ? 118.646 130.199 115.023 1.00 36.80 224 LEU D CA 1
ATOM 6883 C C . LEU C 3 154 ? 117.340 129.612 115.542 1.00 37.79 224 LEU D C 1
ATOM 6884 O O . LEU C 3 154 ? 116.611 128.946 114.798 1.00 36.74 224 LEU D O 1
ATOM 6889 N N . ASN C 3 155 ? 117.030 129.842 116.814 1.00 36.30 225 ASN D N 1
ATOM 6890 C CA . ASN C 3 155 ? 115.762 129.390 117.378 1.00 41.65 225 ASN D CA 1
ATOM 6891 C C . ASN C 3 155 ? 114.596 130.188 116.807 1.00 42.63 225 ASN D C 1
ATOM 6892 O O . ASN C 3 155 ? 113.592 129.618 116.380 1.00 43.81 225 ASN D O 1
ATOM 6897 N N . ILE C 3 174 ? 119.923 121.507 133.508 1.00 44.81 244 ILE D N 1
ATOM 6898 C CA . ILE C 3 174 ? 121.111 121.978 132.809 1.00 46.09 244 ILE D CA 1
ATOM 6899 C C . ILE C 3 174 ? 120.756 122.367 131.377 1.00 47.75 244 ILE D C 1
ATOM 6900 O O . ILE C 3 174 ? 120.095 121.612 130.664 1.00 48.37 244 ILE D O 1
ATOM 6905 N N . SER C 3 175 ? 121.190 123.556 130.967 1.00 43.57 245 SER D N 1
ATOM 6906 C CA . SER C 3 175 ? 120.913 124.031 129.623 1.00 44.19 245 SER D CA 1
ATOM 6907 C C . SER C 3 175 ? 121.705 123.220 128.597 1.00 45.20 245 SER D C 1
ATOM 6908 O O . SER C 3 175 ? 122.769 122.682 128.910 1.00 45.25 245 SER D O 1
ATOM 6911 N N . PRO C 3 176 ? 121.198 123.108 127.369 1.00 49.45 246 PRO D N 1
ATOM 6912 C CA . PRO C 3 176 ? 121.938 122.376 126.333 1.00 47.06 246 PRO D CA 1
ATOM 6913 C C . PRO C 3 176 ? 123.290 123.015 126.058 1.00 46.89 246 PRO D C 1
ATOM 6914 O O . PRO C 3 176 ? 123.435 124.239 126.073 1.00 50.13 246 PRO D O 1
ATOM 6918 N N . LEU C 3 177 ? 124.284 122.172 125.799 1.00 41.08 247 LEU D N 1
ATOM 6919 C CA . LEU C 3 177 ? 125.655 122.615 125.589 1.00 36.37 247 LEU D CA 1
ATOM 6920 C C . LEU C 3 177 ? 125.929 122.753 124.099 1.00 39.86 247 LEU D C 1
ATOM 6921 O O . LEU C 3 177 ? 125.666 121.826 123.327 1.00 45.30 247 LEU D O 1
ATOM 6926 N N . VAL C 3 178 ? 126.461 123.909 123.700 1.00 39.64 248 VAL D N 1
ATOM 6927 C CA . VAL C 3 178 ? 126.791 124.117 122.296 1.00 34.36 248 VAL D CA 1
ATOM 6928 C C . VAL C 3 178 ? 128.160 123.554 121.942 1.00 33.07 248 VAL D C 1
ATOM 6929 O O . VAL C 3 178 ? 128.422 123.288 120.762 1.00 45.97 248 VAL D O 1
ATOM 6933 N N . SER C 3 179 ? 129.039 123.358 122.923 1.00 23.11 249 SER D N 1
ATOM 6934 C CA . SER C 3 179 ? 130.327 122.738 122.645 1.00 20.58 249 SER D CA 1
ATOM 6935 C C . SER C 3 179 ? 130.921 122.209 123.940 1.00 29.28 249 SER D C 1
ATOM 6936 O O . SER C 3 179 ? 130.583 122.667 125.032 1.00 36.43 249 SER D O 1
ATOM 6939 N N . VAL C 3 180 ? 131.822 121.241 123.796 1.00 35.38 250 VAL D N 1
ATOM 6940 C CA . VAL C 3 180 ? 132.563 120.660 124.911 1.00 26.44 250 VAL D CA 1
ATOM 6941 C C . VAL C 3 180 ? 134.022 120.630 124.474 1.00 31.68 250 VAL D C 1
ATOM 6942 O O . VAL C 3 180 ? 134.452 119.699 123.786 1.00 52.17 250 VAL D O 1
ATOM 6946 N N . PHE C 3 181 ? 134.787 121.639 124.872 1.00 22.79 251 PHE D N 1
ATOM 6947 C CA . PHE C 3 181 ? 136.139 121.841 124.374 1.00 27.67 251 PHE D CA 1
ATOM 6948 C C . PHE C 3 181 ? 137.160 121.632 125.485 1.00 33.94 251 PHE D C 1
ATOM 6949 O O . PHE C 3 181 ? 136.825 121.523 126.667 1.00 44.02 251 PHE D O 1
ATOM 6957 N N . SER C 3 182 ? 138.424 121.547 125.082 1.00 38.89 252 SER D N 1
ATOM 6958 C CA . SER C 3 182 ? 139.534 121.326 126.002 1.00 40.68 252 SER D CA 1
ATOM 6959 C C . SER C 3 182 ? 140.809 121.835 125.340 1.00 40.06 252 SER D C 1
ATOM 6960 O O . SER C 3 182 ? 140.765 122.535 124.323 1.00 43.06 252 SER D O 1
ATOM 6963 N N . GLU C 3 183 ? 141.950 121.481 125.920 1.00 61.18 253 GLU D N 1
ATOM 6964 C CA . GLU C 3 183 ? 143.257 121.792 125.360 1.00 63.62 253 GLU D CA 1
ATOM 6965 C C . GLU C 3 183 ? 144.085 120.508 125.269 1.00 70.55 253 GLU D C 1
ATOM 6966 O O . GLU C 3 183 ? 143.584 119.401 125.490 1.00 73.46 253 GLU D O 1
ATOM 6972 N N . ASP C 3 184 ? 145.366 120.667 124.943 1.00 79.05 254 ASP D N 1
ATOM 6973 C CA . ASP C 3 184 ? 146.266 119.539 124.692 1.00 77.52 254 ASP D CA 1
ATOM 6974 C C . ASP C 3 184 ? 146.913 119.007 125.977 1.00 77.36 254 ASP D C 1
ATOM 6975 O O . ASP C 3 184 ? 148.118 118.782 126.069 1.00 78.47 254 ASP D O 1
ATOM 6980 N N . VAL C 3 185 ? 146.060 118.710 126.954 1.00 80.10 255 VAL D N 1
ATOM 6981 C CA . VAL C 3 185 ? 146.517 118.239 128.261 1.00 80.67 255 VAL D CA 1
ATOM 6982 C C . VAL C 3 185 ? 147.235 116.903 128.112 1.00 83.61 255 VAL D C 1
ATOM 6983 O O . VAL C 3 185 ? 146.640 115.930 127.628 1.00 85.02 255 VAL D O 1
ATOM 6987 N N . PRO C 3 186 ? 148.505 116.808 128.517 1.00 90.45 256 PRO D N 1
ATOM 6988 C CA . PRO C 3 186 ? 149.219 115.529 128.424 1.00 90.16 256 PRO D CA 1
ATOM 6989 C C . PRO C 3 186 ? 148.963 114.622 129.618 1.00 91.31 256 PRO D C 1
ATOM 6990 O O . PRO C 3 186 ? 148.135 114.929 130.481 1.00 88.62 256 PRO D O 1
ATOM 6994 N N . GLY C 3 187 ? 149.673 113.495 129.669 1.00 98.81 257 GLY D N 1
ATOM 6995 C CA . GLY C 3 187 ? 149.563 112.554 130.757 1.00 97.98 257 GLY D CA 1
ATOM 6996 C C . GLY C 3 187 ? 148.551 111.449 130.547 1.00 97.71 257 GLY D C 1
ATOM 6997 O O . GLY C 3 187 ? 148.609 110.435 131.252 1.00 98.31 257 GLY D O 1
ATOM 6998 N N . ASP C 3 188 ? 147.630 111.617 129.595 1.00 93.51 258 ASP D N 1
ATOM 6999 C CA . ASP C 3 188 ? 146.613 110.612 129.280 1.00 94.12 258 ASP D CA 1
ATOM 7000 C C . ASP C 3 188 ? 145.799 110.234 130.516 1.00 95.18 258 ASP D C 1
ATOM 7001 O O . ASP C 3 188 ? 145.422 109.075 130.703 1.00 94.28 258 ASP D O 1
ATOM 7006 N N . GLY C 3 189 ? 145.528 111.220 131.368 1.00 71.32 259 GLY D N 1
ATOM 7007 C CA . GLY C 3 189 ? 144.704 110.977 132.534 1.00 63.33 259 GLY D CA 1
ATOM 7008 C C . GLY C 3 189 ? 143.230 110.909 132.182 1.00 66.16 259 GLY D C 1
ATOM 7009 O O . GLY C 3 189 ? 142.734 111.627 131.316 1.00 67.66 259 GLY D O 1
ATOM 7010 N N . GLU C 3 190 ? 142.524 110.019 132.871 1.00 61.35 260 GLU D N 1
ATOM 7011 C CA . GLU C 3 190 ? 141.103 109.834 132.616 1.00 59.74 260 GLU D CA 1
ATOM 7012 C C . GLU C 3 190 ? 140.320 111.075 133.028 1.00 59.15 260 GLU D C 1
ATOM 7013 O O . GLU C 3 190 ? 140.640 111.729 134.024 1.00 69.00 260 GLU D O 1
ATOM 7019 N N . TRP C 3 191 ? 139.293 111.403 132.249 1.00 49.95 261 TRP D N 1
ATOM 7020 C CA . TRP C 3 191 ? 138.425 112.535 132.555 1.00 51.03 261 TRP D CA 1
ATOM 7021 C C . TRP C 3 191 ? 137.384 112.093 133.575 1.00 52.61 261 TRP D C 1
ATOM 7022 O O . TRP C 3 191 ? 136.477 111.321 133.250 1.00 52.11 261 TRP D O 1
ATOM 7033 N N . GLY C 3 192 ? 137.509 112.578 134.807 1.00 58.56 262 GLY D N 1
ATOM 7034 C CA . GLY C 3 192 ? 136.540 112.270 135.836 1.00 56.19 262 GLY D CA 1
ATOM 7035 C C . GLY C 3 192 ? 135.942 113.518 136.448 1.00 50.17 262 GLY D C 1
ATOM 7036 O O . GLY C 3 192 ? 135.984 114.598 135.851 1.00 44.62 262 GLY D O 1
ATOM 7037 N N . TYR C 3 193 ? 135.393 113.382 137.654 1.00 50.74 263 TYR D N 1
ATOM 7038 C CA . TYR C 3 193 ? 134.688 114.469 138.317 1.00 52.64 263 TYR D CA 1
ATOM 7039 C C . TYR C 3 193 ? 135.330 114.858 139.642 1.00 55.28 263 TYR D C 1
ATOM 7040 O O . TYR C 3 193 ? 134.653 115.437 140.499 1.00 54.04 263 TYR D O 1
ATOM 7049 N N . GLY C 3 194 ? 136.614 114.559 139.833 1.00 56.54 264 GLY D N 1
ATOM 7050 C CA . GLY C 3 194 ? 137.296 114.870 141.074 1.00 55.81 264 GLY D CA 1
ATOM 7051 C C . GLY C 3 194 ? 137.744 113.637 141.834 1.00 59.90 264 GLY D C 1
ATOM 7052 O O . GLY C 3 194 ? 137.190 112.550 141.646 1.00 61.28 264 GLY D O 1
ATOM 7053 N N . ASN C 3 195 ? 138.749 113.793 142.699 1.00 57.45 265 ASN D N 1
ATOM 7054 C CA . ASN C 3 195 ? 139.324 112.666 143.438 1.00 57.16 265 ASN D CA 1
ATOM 7055 C C . ASN C 3 195 ? 138.624 112.534 144.787 1.00 52.57 265 ASN D C 1
ATOM 7056 O O . ASN C 3 195 ? 139.054 113.072 145.809 1.00 55.64 265 ASN D O 1
ATOM 7061 N N . PHE C 3 196 ? 137.525 111.787 144.781 1.00 52.39 266 PHE D N 1
ATOM 7062 C CA . PHE C 3 196 ? 136.765 111.515 145.993 1.00 55.98 266 PHE D CA 1
ATOM 7063 C C . PHE C 3 196 ? 135.807 110.366 145.715 1.00 56.24 266 PHE D C 1
ATOM 7064 O O . PHE C 3 196 ? 135.609 109.987 144.554 1.00 55.45 266 PHE D O 1
ATOM 7072 N N . PRO C 3 197 ? 135.193 109.790 146.759 1.00 57.43 267 PRO D N 1
ATOM 7073 C CA . PRO C 3 197 ? 134.195 108.736 146.534 1.00 55.69 267 PRO D CA 1
ATOM 7074 C C . PRO C 3 197 ? 132.950 109.271 145.848 1.00 55.66 267 PRO D C 1
ATOM 7075 O O . PRO C 3 197 ? 131.945 109.611 146.485 1.00 52.15 267 PRO D O 1
ATOM 7079 N N . LEU C 3 198 ? 133.047 109.360 144.519 1.00 55.27 268 LEU D N 1
ATOM 7080 C CA . LEU C 3 198 ? 132.004 109.972 143.706 1.00 55.39 268 LEU D CA 1
ATOM 7081 C C . LEU C 3 198 ? 130.651 109.307 143.929 1.00 59.61 268 LEU D C 1
ATOM 7082 O O . LEU C 3 198 ? 129.615 109.979 143.895 1.00 63.64 268 LEU D O 1
ATOM 7087 N N . GLU C 3 199 ? 130.635 107.993 144.167 1.00 65.29 269 GLU D N 1
ATOM 7088 C CA . GLU C 3 199 ? 129.371 107.321 144.448 1.00 64.97 269 GLU D CA 1
ATOM 7089 C C . GLU C 3 199 ? 128.729 107.870 145.716 1.00 65.33 269 GLU D C 1
ATOM 7090 O O . GLU C 3 199 ? 127.525 108.152 145.740 1.00 65.01 269 GLU D O 1
ATOM 7096 N N . GLU C 3 200 ? 129.523 108.055 146.774 1.00 60.65 270 GLU D N 1
ATOM 7097 C CA . GLU C 3 200 ? 128.998 108.656 147.994 1.00 59.63 270 GLU D CA 1
ATOM 7098 C C . GLU C 3 200 ? 128.582 110.102 147.766 1.00 62.19 270 GLU D C 1
ATOM 7099 O O . GLU C 3 200 ? 127.607 110.565 148.365 1.00 61.28 270 GLU D O 1
ATOM 7105 N N . TYR C 3 201 ? 129.305 110.828 146.908 1.00 58.98 271 TYR D N 1
ATOM 7106 C CA . TYR C 3 201 ? 128.919 112.205 146.609 1.00 55.37 271 TYR D CA 1
ATOM 7107 C C . TYR C 3 201 ? 127.537 112.265 145.965 1.00 56.38 271 TYR D C 1
ATOM 7108 O O . TYR C 3 201 ? 126.688 113.068 146.373 1.00 55.73 271 TYR D O 1
ATOM 7117 N N . ILE C 3 202 ? 127.285 111.410 144.971 1.00 58.35 272 ILE D N 1
ATOM 7118 C CA . ILE C 3 202 ? 125.953 111.356 144.366 1.00 57.74 272 ILE D CA 1
ATOM 7119 C C . ILE C 3 202 ? 124.906 110.895 145.375 1.00 58.67 272 ILE D C 1
ATOM 7120 O O . ILE C 3 202 ? 123.792 111.429 145.411 1.00 56.22 272 ILE D O 1
ATOM 7125 N N . LYS C 3 203 ? 125.228 109.900 146.205 1.00 61.39 273 LYS D N 1
ATOM 7126 C CA . LYS C 3 203 ? 124.249 109.464 147.199 1.00 62.64 273 LYS D CA 1
ATOM 7127 C C . LYS C 3 203 ? 123.873 110.611 148.129 1.00 66.29 273 LYS D C 1
ATOM 7128 O O . LYS C 3 203 ? 122.693 110.802 148.449 1.00 67.49 273 LYS D O 1
ATOM 7134 N N . ALA C 3 204 ? 124.862 111.405 148.541 1.00 63.45 274 ALA D N 1
ATOM 7135 C CA . ALA C 3 204 ? 124.586 112.577 149.363 1.00 57.35 274 ALA D CA 1
ATOM 7136 C C . ALA C 3 204 ? 123.755 113.602 148.603 1.00 56.77 274 ALA D C 1
ATOM 7137 O O . ALA C 3 204 ? 122.902 114.273 149.189 1.00 56.70 274 ALA D O 1
ATOM 7139 N N . LEU C 3 205 ? 123.999 113.749 147.297 1.00 60.14 275 LEU D N 1
ATOM 7140 C CA . LEU C 3 205 ? 123.218 114.702 146.513 1.00 58.70 275 LEU D CA 1
ATOM 7141 C C . LEU C 3 205 ? 121.744 114.314 146.453 1.00 60.94 275 LEU D C 1
ATOM 7142 O O . LEU C 3 205 ? 120.866 115.164 146.644 1.00 64.03 275 LEU D O 1
ATOM 7147 N N . ASP C 3 206 ? 121.446 113.042 146.172 1.00 65.19 276 ASP D N 1
ATOM 7148 C CA . ASP C 3 206 ? 120.044 112.615 146.204 1.00 67.60 276 ASP D CA 1
ATOM 7149 C C . ASP C 3 206 ? 119.453 112.686 147.608 1.00 69.98 276 ASP D C 1
ATOM 7150 O O . ASP C 3 206 ? 118.269 113.005 147.762 1.00 70.22 276 ASP D O 1
ATOM 7155 N N . ARG C 3 207 ? 120.242 112.395 148.646 1.00 62.80 277 ARG D N 1
ATOM 7156 C CA . ARG C 3 207 ? 119.714 112.573 149.996 1.00 60.52 277 ARG D CA 1
ATOM 7157 C C . ARG C 3 207 ? 119.357 114.032 150.257 1.00 61.26 277 ARG D C 1
ATOM 7158 O O . ARG C 3 207 ? 118.329 114.327 150.877 1.00 61.42 277 ARG D O 1
ATOM 7166 N N . SER C 3 208 ? 120.193 114.959 149.785 1.00 67.81 278 SER D N 1
ATOM 7167 C CA . SER C 3 208 ? 119.931 116.381 149.982 1.00 69.20 278 SER D CA 1
ATOM 7168 C C . SER C 3 208 ? 118.686 116.825 149.225 1.00 67.28 278 SER D C 1
ATOM 7169 O O . SER C 3 208 ? 117.806 117.486 149.790 1.00 67.33 278 SER D O 1
ATOM 7172 N N . LYS C 3 209 ? 118.592 116.475 147.939 1.00 72.47 279 LYS D N 1
ATOM 7173 C CA . LYS C 3 209 ? 117.438 116.900 147.152 1.00 75.65 279 LYS D CA 1
ATOM 7174 C C . LYS C 3 209 ? 116.153 116.199 147.573 1.00 78.64 279 LYS D C 1
ATOM 7175 O O . LYS C 3 209 ? 115.065 116.730 147.325 1.00 76.90 279 LYS D O 1
ATOM 7181 N N . GLY C 3 210 ? 116.247 115.030 148.199 1.00 76.45 280 GLY D N 1
ATOM 7182 C CA . GLY C 3 210 ? 115.069 114.330 148.672 1.00 73.97 280 GLY D CA 1
ATOM 7183 C C . GLY C 3 210 ? 114.727 114.661 150.111 1.00 75.30 280 GLY D C 1
ATOM 7184 O O . GLY C 3 210 ? 115.419 115.447 150.758 1.00 75.16 280 GLY D O 1
ATOM 7185 N N . ALA D 2 1 ? 113.153 133.839 110.776 1.00 63.22 81 ALA C N 1
ATOM 7186 C CA . ALA D 2 1 ? 112.775 133.382 109.444 1.00 68.19 81 ALA C CA 1
ATOM 7187 C C . ALA D 2 1 ? 111.374 133.859 109.080 1.00 64.84 81 ALA C C 1
ATOM 7188 O O . ALA D 2 1 ? 110.408 133.100 109.171 1.00 63.85 81 ALA C O 1
ATOM 7190 N N . SER D 2 2 ? 111.267 135.127 108.669 1.00 58.63 82 SER C N 1
ATOM 7191 C CA . SER D 2 2 ? 109.974 135.687 108.293 1.00 58.32 82 SER C CA 1
ATOM 7192 C C . SER D 2 2 ? 110.063 136.579 107.058 1.00 57.89 82 SER C C 1
ATOM 7193 O O . SER D 2 2 ? 109.248 137.498 106.913 1.00 62.57 82 SER C O 1
ATOM 7196 N N . TYR D 2 3 ? 111.025 136.340 106.170 1.00 49.62 83 TYR C N 1
ATOM 7197 C CA . TYR D 2 3 ? 111.187 137.140 104.966 1.00 46.79 83 TYR C CA 1
ATOM 7198 C C . TYR D 2 3 ? 111.387 136.229 103.764 1.00 45.54 83 TYR C C 1
ATOM 7199 O O . TYR D 2 3 ? 111.892 135.111 103.889 1.00 57.11 83 TYR C O 1
ATOM 7208 N N . LYS D 2 4 ? 110.984 136.722 102.597 1.00 41.39 84 LYS C N 1
ATOM 7209 C CA . LYS D 2 4 ? 110.962 135.941 101.368 1.00 36.30 84 LYS C CA 1
ATOM 7210 C C . LYS D 2 4 ? 111.952 136.519 100.367 1.00 34.05 84 LYS C C 1
ATOM 7211 O O . LYS D 2 4 ? 111.938 137.724 100.093 1.00 40.43 84 LYS C O 1
ATOM 7217 N N . VAL D 2 5 ? 112.804 135.656 99.822 1.00 25.95 85 VAL C N 1
ATOM 7218 C CA . VAL D 2 5 ? 113.797 136.032 98.824 1.00 15.92 85 VAL C CA 1
ATOM 7219 C C . VAL D 2 5 ? 113.507 135.251 97.552 1.00 21.44 85 VAL C C 1
ATOM 7220 O O . VAL D 2 5 ? 113.308 134.033 97.600 1.00 45.16 85 VAL C O 1
ATOM 7224 N N . ALA D 2 6 ? 113.466 135.951 96.424 1.00 18.48 86 ALA C N 1
ATOM 7225 C CA . ALA D 2 6 ? 113.298 135.327 95.121 1.00 22.48 86 ALA C CA 1
ATOM 7226 C C . ALA D 2 6 ? 114.538 135.570 94.277 1.00 21.33 86 ALA C C 1
ATOM 7227 O O . ALA D 2 6 ? 115.153 136.635 94.359 1.00 34.54 86 ALA C O 1
ATOM 7229 N N . VAL D 2 7 ? 114.911 134.570 93.485 1.00 25.32 87 VAL C N 1
ATOM 7230 C CA . VAL D 2 7 ? 116.026 134.665 92.553 1.00 33.87 87 VAL C CA 1
ATOM 7231 C C . VAL D 2 7 ? 115.484 134.421 91.153 1.00 36.14 87 VAL C C 1
ATOM 7232 O O . VAL D 2 7 ? 114.819 133.408 90.910 1.00 46.12 87 VAL C O 1
ATOM 7236 N N . LEU D 2 8 ? 115.761 135.347 90.241 1.00 36.26 88 LEU C N 1
ATOM 7237 C CA . LEU D 2 8 ? 115.323 135.245 88.856 1.00 36.99 88 LEU C CA 1
ATOM 7238 C C . LEU D 2 8 ? 116.545 134.965 87.992 1.00 37.97 88 LEU C C 1
ATOM 7239 O O . LEU D 2 8 ? 117.442 135.806 87.892 1.00 41.12 88 LEU C O 1
ATOM 7244 N N . GLY D 2 9 ? 116.574 133.788 87.371 1.00 46.31 89 GLY C N 1
ATOM 7245 C CA . GLY D 2 9 ? 117.777 133.314 86.713 1.00 50.99 89 GLY C CA 1
ATOM 7246 C C . GLY D 2 9 ? 118.572 132.443 87.662 1.00 51.77 89 GLY C C 1
ATOM 7247 O O . GLY D 2 9 ? 119.802 132.529 87.728 1.00 51.13 89 GLY C O 1
ATOM 7248 N N . ALA D 2 10 ? 117.861 131.594 88.404 1.00 50.85 90 ALA C N 1
ATOM 7249 C CA . ALA D 2 10 ? 118.429 130.871 89.534 1.00 45.60 90 ALA C CA 1
ATOM 7250 C C . ALA D 2 10 ? 119.131 129.576 89.149 1.00 49.87 90 ALA C C 1
ATOM 7251 O O . ALA D 2 10 ? 119.780 128.972 90.008 1.00 57.87 90 ALA C O 1
ATOM 7253 N N . ALA D 2 11 ? 119.014 129.128 87.904 1.00 45.13 91 ALA C N 1
ATOM 7254 C CA . ALA D 2 11 ? 119.674 127.905 87.469 1.00 45.93 91 ALA C CA 1
ATOM 7255 C C . ALA D 2 11 ? 120.982 128.163 86.733 1.00 48.00 91 ALA C C 1
ATOM 7256 O O . ALA D 2 11 ? 121.587 127.214 86.226 1.00 47.57 91 ALA C O 1
ATOM 7258 N N . GLY D 2 12 ? 121.432 129.411 86.665 1.00 50.08 92 GLY C N 1
ATOM 7259 C CA . GLY D 2 12 ? 122.647 129.749 85.958 1.00 51.50 92 GLY C CA 1
ATOM 7260 C C . GLY D 2 12 ? 123.888 129.490 86.789 1.00 52.52 92 GLY C C 1
ATOM 7261 O O . GLY D 2 12 ? 123.861 128.836 87.832 1.00 56.44 92 GLY C O 1
ATOM 7262 N N . GLY D 2 13 ? 125.009 130.020 86.295 1.00 43.72 93 GLY C N 1
ATOM 7263 C CA . GLY D 2 13 ? 126.272 129.836 86.993 1.00 43.18 93 GLY C CA 1
ATOM 7264 C C . GLY D 2 13 ? 126.286 130.482 88.365 1.00 44.30 93 GLY C C 1
ATOM 7265 O O . GLY D 2 13 ? 126.774 129.894 89.333 1.00 44.96 93 GLY C O 1
ATOM 7266 N N . ILE D 2 14 ? 125.764 131.701 88.466 1.00 37.36 94 ILE C N 1
ATOM 7267 C CA . ILE D 2 14 ? 125.669 132.377 89.754 1.00 31.63 94 ILE C CA 1
ATOM 7268 C C . ILE D 2 14 ? 124.435 131.921 90.529 1.00 34.30 94 ILE C C 1
ATOM 7269 O O . ILE D 2 14 ? 124.451 131.899 91.766 1.00 40.44 94 ILE C O 1
ATOM 7274 N N . GLY D 2 15 ? 123.377 131.524 89.820 1.00 37.91 95 GLY C N 1
ATOM 7275 C CA . GLY D 2 15 ? 122.116 131.223 90.472 1.00 34.25 95 GLY C CA 1
ATOM 7276 C C . GLY D 2 15 ? 122.192 130.090 91.475 1.00 39.41 95 GLY C C 1
ATOM 7277 O O . GLY D 2 15 ? 121.607 130.180 92.552 1.00 41.03 95 GLY C O 1
ATOM 7278 N N . GLN D 2 16 ? 122.918 129.022 91.151 1.00 41.05 96 GLN C N 1
ATOM 7279 C CA . GLN D 2 16 ? 122.945 127.853 92.026 1.00 37.21 96 GLN C CA 1
ATOM 7280 C C . GLN D 2 16 ? 123.698 128.130 93.330 1.00 38.26 96 GLN C C 1
ATOM 7281 O O . GLN D 2 16 ? 123.132 127.911 94.411 1.00 39.22 96 GLN C O 1
ATOM 7287 N N . PRO D 2 17 ? 124.960 128.586 93.299 1.00 34.87 97 PRO C N 1
ATOM 7288 C CA . PRO D 2 17 ? 125.613 128.935 94.572 1.00 26.23 97 PRO C CA 1
ATOM 7289 C C . PRO D 2 17 ? 124.926 130.072 95.304 1.00 24.16 97 PRO C C 1
ATOM 7290 O O . PRO D 2 17 ? 124.899 130.074 96.543 1.00 28.22 97 PRO C O 1
ATOM 7294 N N . LEU D 2 18 ? 124.360 131.041 94.577 1.00 31.74 98 LEU C N 1
ATOM 7295 C CA . LEU D 2 18 ? 123.628 132.113 95.238 1.00 29.50 98 LEU C CA 1
ATOM 7296 C C . LEU D 2 18 ? 122.417 131.571 95.983 1.00 30.32 98 LEU C C 1
ATOM 7297 O O . LEU D 2 18 ? 122.164 131.952 97.130 1.00 44.53 98 LEU C O 1
ATOM 7302 N N . SER D 2 19 ? 121.663 130.672 95.350 1.00 21.82 99 SER C N 1
ATOM 7303 C CA . SER D 2 19 ? 120.504 130.080 96.001 1.00 11.64 99 SER C CA 1
ATOM 7304 C C . SER D 2 19 ? 120.921 129.237 97.195 1.00 21.81 99 SER C C 1
ATOM 7305 O O . SER D 2 19 ? 120.239 129.229 98.224 1.00 28.95 99 SER C O 1
ATOM 7308 N N . LEU D 2 20 ? 122.041 128.519 97.076 1.00 29.09 100 LEU C N 1
ATOM 7309 C CA . LEU D 2 20 ? 122.546 127.750 98.209 1.00 21.05 100 LEU C CA 1
ATOM 7310 C C . LEU D 2 20 ? 122.835 128.658 99.399 1.00 29.81 100 LEU C C 1
ATOM 7311 O O . LEU D 2 20 ? 122.304 128.453 100.501 1.00 32.69 100 LEU C O 1
ATOM 7316 N N . LEU D 2 21 ? 123.642 129.700 99.179 1.00 26.18 101 LEU C N 1
ATOM 7317 C CA . LEU D 2 21 ? 124.012 130.601 100.266 1.00 0.00 101 LEU C CA 1
ATOM 7318 C C . LEU D 2 21 ? 122.795 131.319 100.834 1.00 9.73 101 LEU C C 1
ATOM 7319 O O . LEU D 2 21 ? 122.733 131.587 102.038 1.00 31.78 101 LEU C O 1
ATOM 7324 N N . ILE D 2 22 ? 121.821 131.647 99.984 1.00 16.72 102 ILE C N 1
ATOM 7325 C CA . ILE D 2 22 ? 120.604 132.285 100.470 1.00 15.27 102 ILE C CA 1
ATOM 7326 C C . ILE D 2 22 ? 119.798 131.317 101.325 1.00 25.00 102 ILE C C 1
ATOM 7327 O O . ILE D 2 22 ? 119.219 131.708 102.346 1.00 30.43 102 ILE C O 1
ATOM 7332 N N . LYS D 2 23 ? 119.752 130.040 100.934 1.00 17.89 103 LYS C N 1
ATOM 7333 C CA . LYS D 2 23 ? 118.984 129.070 101.705 1.00 22.22 103 LYS C CA 1
ATOM 7334 C C . LYS D 2 23 ? 119.592 128.847 103.081 1.00 32.34 103 LYS C C 1
ATOM 7335 O O . LYS D 2 23 ? 118.875 128.849 104.088 1.00 31.68 103 LYS C O 1
ATOM 7341 N N . MET D 2 24 ? 120.911 128.660 103.155 1.00 29.19 104 MET C N 1
ATOM 7342 C CA . MET D 2 24 ? 121.558 128.498 104.459 1.00 11.18 104 MET C CA 1
ATOM 7343 C C . MET D 2 24 ? 121.706 129.853 105.154 1.00 26.85 104 MET C C 1
ATOM 7344 O O . MET D 2 24 ? 122.801 130.358 105.393 1.00 30.61 104 MET C O 1
ATOM 7349 N N . SER D 2 25 ? 120.555 130.441 105.483 1.00 30.50 105 SER C N 1
ATOM 7350 C CA . SER D 2 25 ? 120.489 131.707 106.184 1.00 31.16 105 SER C CA 1
ATOM 7351 C C . SER D 2 25 ? 119.237 131.673 107.053 1.00 39.19 105 SER C C 1
ATOM 7352 O O . SER D 2 25 ? 118.128 131.469 106.527 1.00 45.00 105 SER C O 1
ATOM 7355 N N . PRO D 2 26 ? 119.370 131.859 108.369 1.00 44.93 106 PRO C N 1
ATOM 7356 C CA . PRO D 2 26 ? 118.187 131.810 109.243 1.00 43.50 106 PRO C CA 1
ATOM 7357 C C . PRO D 2 26 ? 117.220 132.962 109.032 1.00 49.57 106 PRO C C 1
ATOM 7358 O O . PRO D 2 26 ? 116.069 132.865 109.477 1.00 55.25 106 PRO C O 1
ATOM 7362 N N . LEU D 2 27 ? 117.645 134.042 108.375 1.00 39.19 107 LEU C N 1
ATOM 7363 C CA . LEU D 2 27 ? 116.752 135.158 108.097 1.00 37.61 107 LEU C CA 1
ATOM 7364 C C . LEU D 2 27 ? 115.756 134.848 106.989 1.00 40.48 107 LEU C C 1
ATOM 7365 O O . LEU D 2 27 ? 114.711 135.503 106.913 1.00 46.22 107 LEU C O 1
ATOM 7370 N N . VAL D 2 28 ? 116.051 133.868 106.140 1.00 27.75 108 VAL C N 1
ATOM 7371 C CA . VAL D 2 28 ? 115.204 133.511 105.008 1.00 23.29 108 VAL C CA 1
ATOM 7372 C C . VAL D 2 28 ? 114.220 132.442 105.454 1.00 28.76 108 VAL C C 1
ATOM 7373 O O . VAL D 2 28 ? 114.606 131.462 106.103 1.00 43.84 108 VAL C O 1
ATOM 7377 N N . SER D 2 29 ? 112.945 132.631 105.117 1.00 27.56 109 SER C N 1
ATOM 7378 C CA . SER D 2 29 ? 111.928 131.625 105.385 1.00 33.02 109 SER C CA 1
ATOM 7379 C C . SER D 2 29 ? 111.492 130.873 104.137 1.00 32.37 109 SER C C 1
ATOM 7380 O O . SER D 2 29 ? 111.230 129.668 104.219 1.00 37.49 109 SER C O 1
ATOM 7383 N N . THR D 2 30 ? 111.415 131.548 102.994 1.00 24.86 110 THR C N 1
ATOM 7384 C CA . THR D 2 30 ? 111.044 130.905 101.742 1.00 38.03 110 THR C CA 1
ATOM 7385 C C . THR D 2 30 ? 111.904 131.489 100.633 1.00 26.07 110 THR C C 1
ATOM 7386 O O . THR D 2 30 ? 112.105 132.705 100.580 1.00 30.93 110 THR C O 1
ATOM 7390 N N . LEU D 2 31 ? 112.411 130.623 99.761 1.00 28.78 111 LEU C N 1
ATOM 7391 C CA . LEU D 2 31 ? 113.282 131.006 98.657 1.00 24.41 111 LEU C CA 1
ATOM 7392 C C . LEU D 2 31 ? 112.640 130.494 97.371 1.00 27.26 111 LEU C C 1
ATOM 7393 O O . LEU D 2 31 ? 112.577 129.286 97.127 1.00 55.29 111 LEU C O 1
ATOM 7398 N N . HIS D 2 32 ? 112.134 131.419 96.564 1.00 21.34 112 HIS C N 1
ATOM 7399 C CA . HIS D 2 32 ? 111.620 131.061 95.253 1.00 27.13 112 HIS C CA 1
ATOM 7400 C C . HIS D 2 32 ? 112.744 131.105 94.226 1.00 31.85 112 HIS C C 1
ATOM 7401 O O . HIS D 2 32 ? 113.697 131.877 94.349 1.00 50.98 112 HIS C O 1
ATOM 7408 N N . LEU D 2 33 ? 112.632 130.260 93.205 1.00 30.19 113 LEU C N 1
ATOM 7409 C CA . LEU D 2 33 ? 113.625 130.208 92.146 1.00 40.34 113 LEU C CA 1
ATOM 7410 C C . LEU D 2 33 ? 112.942 130.276 90.790 1.00 42.99 113 LEU C C 1
ATOM 7411 O O . LEU D 2 33 ? 111.855 129.726 90.594 1.00 48.72 113 LEU C O 1
ATOM 7416 N N . TYR D 2 34 ? 113.593 130.961 89.853 1.00 40.33 114 TYR C N 1
ATOM 7417 C CA . TYR D 2 34 ? 113.113 131.037 88.483 1.00 46.96 114 TYR C CA 1
ATOM 7418 C C . TYR D 2 34 ? 114.302 131.034 87.537 1.00 53.87 114 TYR C C 1
ATOM 7419 O O . TYR D 2 34 ? 115.293 131.733 87.759 1.00 52.11 114 TYR C O 1
ATOM 7428 N N . ASP D 2 35 ? 114.180 130.228 86.488 1.00 49.67 115 ASP C N 1
ATOM 7429 C CA . ASP D 2 35 ? 115.036 130.273 85.312 1.00 49.12 115 ASP C CA 1
ATOM 7430 C C . ASP D 2 35 ? 114.243 129.664 84.164 1.00 50.94 115 ASP C C 1
ATOM 7431 O O . ASP D 2 35 ? 113.103 129.226 84.339 1.00 51.69 115 ASP C O 1
ATOM 7436 N N . ILE D 2 36 ? 114.848 129.651 82.975 1.00 59.23 116 ILE C N 1
ATOM 7437 C CA . ILE D 2 36 ? 114.174 129.073 81.815 1.00 58.61 116 ILE C CA 1
ATOM 7438 C C . ILE D 2 36 ? 113.929 127.583 82.029 1.00 62.32 116 ILE C C 1
ATOM 7439 O O . ILE D 2 36 ? 112.838 127.071 81.749 1.00 60.41 116 ILE C O 1
ATOM 7444 N N . ALA D 2 37 ? 114.931 126.870 82.536 1.00 60.33 117 ALA C N 1
ATOM 7445 C CA . ALA D 2 37 ? 114.799 125.452 82.844 1.00 56.08 117 ALA C CA 1
ATOM 7446 C C . ALA D 2 37 ? 115.664 125.144 84.061 1.00 56.12 117 ALA C C 1
ATOM 7447 O O . ALA D 2 37 ? 116.192 126.049 84.713 1.00 61.89 117 ALA C O 1
ATOM 7449 N N . ASN D 2 38 ? 115.796 123.855 84.377 1.00 53.23 118 ASN C N 1
ATOM 7450 C CA . ASN D 2 38 ? 116.624 123.333 85.463 1.00 54.53 118 ASN C CA 1
ATOM 7451 C C . ASN D 2 38 ? 116.184 123.823 86.840 1.00 51.29 118 ASN C C 1
ATOM 7452 O O . ASN D 2 38 ? 116.825 123.486 87.848 1.00 55.41 118 ASN C O 1
ATOM 7457 N N . VAL D 2 39 ? 115.102 124.599 86.914 1.00 51.14 119 VAL C N 1
ATOM 7458 C CA . VAL D 2 39 ? 114.631 125.101 88.199 1.00 52.05 119 VAL C CA 1
ATOM 7459 C C . VAL D 2 39 ? 114.157 123.956 89.078 1.00 59.57 119 VAL C C 1
ATOM 7460 O O . VAL D 2 39 ? 114.418 123.936 90.286 1.00 56.40 119 VAL C O 1
ATOM 7464 N N . LYS D 2 40 ? 113.445 122.991 88.492 1.00 56.06 120 LYS C N 1
ATOM 7465 C CA . LYS D 2 40 ? 113.011 121.829 89.258 1.00 46.06 120 LYS C CA 1
ATOM 7466 C C . LYS D 2 40 ? 114.206 121.059 89.798 1.00 51.87 120 LYS C C 1
ATOM 7467 O O . LYS D 2 40 ? 114.201 120.619 90.953 1.00 57.06 120 LYS C O 1
ATOM 7473 N N . GLY D 2 41 ? 115.246 120.899 88.979 1.00 47.29 121 GLY C N 1
ATOM 7474 C CA . GLY D 2 41 ? 116.428 120.190 89.437 1.00 48.94 121 GLY C CA 1
ATOM 7475 C C . GLY D 2 41 ? 117.121 120.893 90.586 1.00 46.04 121 GLY C C 1
ATOM 7476 O O . GLY D 2 41 ? 117.474 120.269 91.591 1.00 43.49 121 GLY C O 1
ATOM 7477 N N . VAL D 2 42 ? 117.314 122.208 90.461 1.00 37.47 122 VAL C N 1
ATOM 7478 C CA . VAL D 2 42 ? 117.993 122.952 91.519 1.00 30.52 122 VAL C CA 1
ATOM 7479 C C . VAL D 2 42 ? 117.149 122.974 92.790 1.00 31.02 122 VAL C C 1
ATOM 7480 O O . VAL D 2 42 ? 117.679 122.881 93.904 1.00 38.10 122 VAL C O 1
ATOM 7484 N N . ALA D 2 43 ? 115.826 123.082 92.649 1.00 38.43 123 ALA C N 1
ATOM 7485 C CA . ALA D 2 43 ? 114.960 123.091 93.822 1.00 41.35 123 ALA C CA 1
ATOM 7486 C C . ALA D 2 43 ? 114.954 121.739 94.519 1.00 49.73 123 ALA C C 1
ATOM 7487 O O . ALA D 2 43 ? 114.945 121.672 95.753 1.00 52.04 123 ALA C O 1
ATOM 7489 N N . ALA D 2 44 ? 114.945 120.647 93.751 1.00 33.83 124 ALA C N 1
ATOM 7490 C CA . ALA D 2 44 ? 115.031 119.323 94.357 1.00 26.41 124 ALA C CA 1
ATOM 7491 C C . ALA D 2 44 ? 116.375 119.121 95.043 1.00 34.22 124 ALA C C 1
ATOM 7492 O O . ALA D 2 44 ? 116.444 118.520 96.120 1.00 49.42 124 ALA C O 1
ATOM 7494 N N . ASP D 2 45 ? 117.453 119.615 94.431 1.00 25.33 125 ASP C N 1
ATOM 7495 C CA . ASP D 2 45 ? 118.772 119.512 95.046 1.00 24.91 125 ASP C CA 1
ATOM 7496 C C . ASP D 2 45 ? 118.816 120.262 96.373 1.00 35.03 125 ASP C C 1
ATOM 7497 O O . ASP D 2 45 ? 119.271 119.724 97.388 1.00 48.50 125 ASP C O 1
ATOM 7502 N N . LEU D 2 46 ? 118.334 121.506 96.388 1.00 28.01 126 LEU C N 1
ATOM 7503 C CA . LEU D 2 46 ? 118.423 122.323 97.594 1.00 16.97 126 LEU C CA 1
ATOM 7504 C C . LEU D 2 46 ? 117.414 121.914 98.658 1.00 18.69 126 LEU C C 1
ATOM 7505 O O . LEU D 2 46 ? 117.659 122.138 99.846 1.00 26.24 126 LEU C O 1
ATOM 7510 N N . SER D 2 47 ? 116.295 121.306 98.267 1.00 21.23 127 SER C N 1
ATOM 7511 C CA . SER D 2 47 ? 115.222 121.025 99.211 1.00 30.64 127 SER C CA 1
ATOM 7512 C C . SER D 2 47 ? 115.588 119.959 100.233 1.00 40.07 127 SER C C 1
ATOM 7513 O O . SER D 2 47 ? 114.826 119.751 101.182 1.00 37.85 127 SER C O 1
ATOM 7516 N N . HIS D 2 48 ? 116.721 119.282 100.062 1.00 31.52 128 HIS C N 1
ATOM 7517 C CA . HIS D 2 48 ? 117.138 118.239 100.987 1.00 14.46 128 HIS C CA 1
ATOM 7518 C C . HIS D 2 48 ? 118.015 118.757 102.116 1.00 18.68 128 HIS C C 1
ATOM 7519 O O . HIS D 2 48 ? 118.188 118.053 103.117 1.00 24.42 128 HIS C O 1
ATOM 7526 N N . CYS D 2 49 ? 118.567 119.960 101.984 1.00 25.32 129 CYS C N 1
ATOM 7527 C CA . CYS D 2 49 ? 119.326 120.556 103.072 1.00 21.62 129 CYS C CA 1
ATOM 7528 C C . CYS D 2 49 ? 118.417 120.799 104.271 1.00 35.97 129 CYS C C 1
ATOM 7529 O O . CYS D 2 49 ? 117.227 121.090 104.127 1.00 53.65 129 CYS C O 1
ATOM 7532 N N . ASN D 2 50 ? 118.987 120.678 105.467 1.00 35.81 130 ASN C N 1
ATOM 7533 C CA . ASN D 2 50 ? 118.223 120.781 106.708 1.00 34.59 130 ASN C CA 1
ATOM 7534 C C . ASN D 2 50 ? 118.275 122.185 107.294 1.00 33.06 130 ASN C C 1
ATOM 7535 O O . ASN D 2 50 ? 118.299 122.356 108.513 1.00 43.67 130 ASN C O 1
ATOM 7540 N N . THR D 2 51 ? 118.312 123.206 106.445 1.00 18.90 131 THR C N 1
ATOM 7541 C CA . THR D 2 51 ? 118.188 124.588 106.888 1.00 21.99 131 THR C CA 1
ATOM 7542 C C . THR D 2 51 ? 116.728 125.007 106.825 1.00 27.67 131 THR C C 1
ATOM 7543 O O . THR D 2 51 ? 116.088 124.822 105.781 1.00 38.61 131 THR C O 1
ATOM 7547 N N . PRO D 2 52 ? 116.156 125.565 107.898 1.00 32.82 132 PRO C N 1
ATOM 7548 C CA . PRO D 2 52 ? 114.705 125.858 107.916 1.00 26.99 132 PRO C CA 1
ATOM 7549 C C . PRO D 2 52 ? 114.293 127.024 107.020 1.00 29.71 132 PRO C C 1
ATOM 7550 O O . PRO D 2 52 ? 113.862 128.089 107.459 1.00 40.31 132 PRO C O 1
ATOM 7554 N N . SER D 2 53 ? 114.422 126.812 105.713 1.00 29.81 133 SER C N 1
ATOM 7555 C CA . SER D 2 53 ? 114.017 127.807 104.724 1.00 31.15 133 SER C CA 1
ATOM 7556 C C . SER D 2 53 ? 113.519 127.059 103.497 1.00 32.34 133 SER C C 1
ATOM 7557 O O . SER D 2 53 ? 114.320 126.465 102.769 1.00 26.45 133 SER C O 1
ATOM 7560 N N . GLN D 2 54 ? 112.208 127.091 103.270 1.00 40.49 134 GLN C N 1
ATOM 7561 C CA . GLN D 2 54 ? 111.617 126.320 102.185 1.00 30.97 134 GLN C CA 1
ATOM 7562 C C . GLN D 2 54 ? 112.135 126.803 100.838 1.00 27.06 134 GLN C C 1
ATOM 7563 O O . GLN D 2 54 ? 112.614 127.930 100.706 1.00 30.69 134 GLN C O 1
ATOM 7569 N N . VAL D 2 55 ? 112.051 125.934 99.836 1.00 28.07 135 VAL C N 1
ATOM 7570 C CA . VAL D 2 55 ? 112.541 126.214 98.492 1.00 29.05 135 VAL C CA 1
ATOM 7571 C C . VAL D 2 55 ? 111.454 125.849 97.492 1.00 29.98 135 VAL C C 1
ATOM 7572 O O . VAL D 2 55 ? 110.883 124.754 97.556 1.00 51.41 135 VAL C O 1
ATOM 7576 N N . ARG D 2 56 ? 111.163 126.767 96.571 1.00 15.74 136 ARG C N 1
ATOM 7577 C CA . ARG D 2 56 ? 110.117 126.552 95.579 1.00 30.13 136 ARG C CA 1
ATOM 7578 C C . ARG D 2 56 ? 110.647 126.844 94.181 1.00 39.36 136 ARG C C 1
ATOM 7579 O O . ARG D 2 56 ? 111.536 127.675 93.987 1.00 46.60 136 ARG C O 1
ATOM 7587 N N . ASP D 2 57 ? 110.063 126.160 93.197 1.00 50.87 137 ASP C N 1
ATOM 7588 C CA . ASP D 2 57 ? 110.509 126.228 91.813 1.00 54.42 137 ASP C CA 1
ATOM 7589 C C . ASP D 2 57 ? 109.433 126.833 90.922 1.00 62.29 137 ASP C C 1
ATOM 7590 O O . ASP D 2 57 ? 108.239 126.728 91.216 1.00 68.86 137 ASP C O 1
ATOM 7595 N N . PHE D 2 58 ? 109.870 127.513 89.859 1.00 56.74 138 PHE C N 1
ATOM 7596 C CA . PHE D 2 58 ? 108.978 128.126 88.883 1.00 54.89 138 PHE C CA 1
ATOM 7597 C C . PHE D 2 58 ? 109.685 128.223 87.539 1.00 57.22 138 PHE C C 1
ATOM 7598 O O . PHE D 2 58 ? 110.899 128.431 87.473 1.00 57.31 138 PHE C O 1
ATOM 7606 N N . THR D 2 59 ? 108.910 128.068 86.464 1.00 64.91 139 THR C N 1
ATOM 7607 C CA . THR D 2 59 ? 109.415 128.171 85.100 1.00 64.35 139 THR C CA 1
ATOM 7608 C C . THR D 2 59 ? 108.395 128.893 84.232 1.00 66.52 139 THR C C 1
ATOM 7609 O O . THR D 2 59 ? 107.192 128.641 84.336 1.00 67.91 139 THR C O 1
ATOM 7613 N N . GLY D 2 60 ? 108.883 129.783 83.369 1.00 64.42 140 GLY C N 1
ATOM 7614 C CA . GLY D 2 60 ? 108.032 130.506 82.452 1.00 65.01 140 GLY C CA 1
ATOM 7615 C C . GLY D 2 60 ? 107.260 131.619 83.130 1.00 63.90 140 GLY C C 1
ATOM 7616 O O . GLY D 2 60 ? 107.104 131.636 84.353 1.00 61.76 140 GLY C O 1
ATOM 7617 N N . PRO D 2 61 ? 106.763 132.577 82.343 1.00 71.38 141 PRO C N 1
ATOM 7618 C CA . PRO D 2 61 ? 106.029 133.710 82.937 1.00 74.85 141 PRO C CA 1
ATOM 7619 C C . PRO D 2 61 ? 104.782 133.302 83.705 1.00 75.99 141 PRO C C 1
ATOM 7620 O O . PRO D 2 61 ? 104.414 133.971 84.684 1.00 75.51 141 PRO C O 1
ATOM 7624 N N . SER D 2 62 ? 104.118 132.221 83.285 1.00 73.44 142 SER C N 1
ATOM 7625 C CA . SER D 2 62 ? 102.917 131.772 83.980 1.00 75.01 142 SER C CA 1
ATOM 7626 C C . SER D 2 62 ? 103.223 131.420 85.428 1.00 76.19 142 SER C C 1
ATOM 7627 O O . SER D 2 62 ? 102.462 131.773 86.336 1.00 77.94 142 SER C O 1
ATOM 7630 N N . GLU D 2 63 ? 104.335 130.724 85.665 1.00 73.86 143 GLU C N 1
ATOM 7631 C CA . GLU D 2 63 ? 104.768 130.461 87.028 1.00 72.66 143 GLU C CA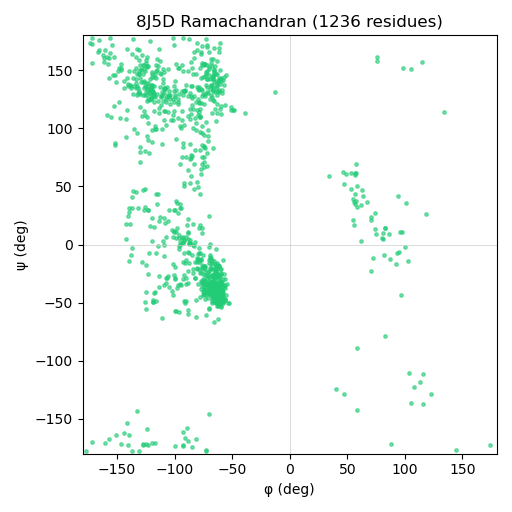 1
ATOM 7632 C C . GLU D 2 63 ? 105.495 131.646 87.649 1.00 70.60 143 GLU C C 1
ATOM 7633 O O . GLU D 2 63 ? 105.578 131.724 88.874 1.00 71.64 143 GLU C O 1
ATOM 7639 N N . LEU D 2 64 ? 106.020 132.565 86.835 1.00 66.69 144 LEU C N 1
ATOM 7640 C CA . LEU D 2 64 ? 106.671 133.757 87.376 1.00 64.86 144 LEU C CA 1
ATOM 7641 C C . LEU D 2 64 ? 105.673 134.642 88.107 1.00 64.87 144 LEU C C 1
ATOM 7642 O O . LEU D 2 64 ? 105.986 135.212 89.163 1.00 64.08 144 LEU C O 1
ATOM 7647 N N . ALA D 2 65 ? 104.474 134.783 87.538 1.00 72.40 145 ALA C N 1
ATOM 7648 C CA . ALA D 2 65 ? 103.431 135.572 88.186 1.00 74.04 145 ALA C CA 1
ATOM 7649 C C . ALA D 2 65 ? 103.147 135.056 89.592 1.00 75.57 145 ALA C C 1
ATOM 7650 O O . ALA D 2 65 ? 102.892 135.843 90.510 1.00 73.64 145 ALA C O 1
ATOM 7652 N N . ASP D 2 66 ? 103.190 133.735 89.779 1.00 69.31 146 ASP C N 1
ATOM 7653 C CA . ASP D 2 66 ? 103.053 133.152 91.109 1.00 68.36 146 ASP C CA 1
ATOM 7654 C C . ASP D 2 66 ? 104.334 133.302 91.922 1.00 69.33 146 ASP C C 1
ATOM 7655 O O . ASP D 2 66 ? 104.274 133.473 93.145 1.00 69.88 146 ASP C O 1
ATOM 7660 N N . CYS D 2 67 ? 105.490 133.252 91.257 1.00 63.97 147 CYS C N 1
ATOM 7661 C CA . CYS D 2 67 ? 106.770 133.325 91.953 1.00 60.81 147 CYS C CA 1
ATOM 7662 C C . CYS D 2 67 ? 106.938 134.651 92.676 1.00 64.72 147 CYS C C 1
ATOM 7663 O O . CYS D 2 67 ? 107.396 134.687 93.824 1.00 67.52 147 CYS C O 1
ATOM 7666 N N . LEU D 2 68 ? 106.573 135.754 92.025 1.00 60.37 148 LEU C N 1
ATOM 7667 C CA . LEU D 2 68 ? 106.770 137.078 92.599 1.00 50.67 148 LEU C CA 1
ATOM 7668 C C . LEU D 2 68 ? 105.532 137.600 93.320 1.00 58.09 148 LEU C C 1
ATOM 7669 O O . LEU D 2 68 ? 105.308 138.814 93.353 1.00 74.51 148 LEU C O 1
ATOM 7674 N N . LYS D 2 69 ? 104.726 136.710 93.906 1.00 55.10 149 LYS C N 1
ATOM 7675 C CA . LYS D 2 69 ? 103.470 137.144 94.509 1.00 62.11 149 LYS C CA 1
ATOM 7676 C C . LYS D 2 69 ? 103.678 137.860 95.839 1.00 65.75 149 LYS C C 1
ATOM 7677 O O . LYS D 2 69 ? 103.013 138.868 96.104 1.00 66.71 149 LYS C O 1
ATOM 7683 N N . ASP D 2 70 ? 104.586 137.368 96.686 1.00 59.48 150 ASP C N 1
ATOM 7684 C CA . ASP D 2 70 ? 104.757 137.940 98.018 1.00 59.63 150 ASP C CA 1
ATOM 7685 C C . ASP D 2 70 ? 106.228 138.097 98.380 1.00 59.88 150 ASP C C 1
ATOM 7686 O O . ASP D 2 70 ? 106.595 138.006 99.556 1.00 57.69 150 ASP C O 1
ATOM 7691 N N . VAL D 2 71 ? 107.082 138.337 97.386 1.00 53.94 151 VAL C N 1
ATOM 7692 C CA . VAL D 2 71 ? 108.515 138.403 97.629 1.00 50.30 151 VAL C CA 1
ATOM 7693 C C . VAL D 2 71 ? 108.858 139.678 98.387 1.00 51.37 151 VAL C C 1
ATOM 7694 O O . VAL D 2 71 ? 108.266 140.741 98.155 1.00 50.74 151 VAL C O 1
ATOM 7698 N N . ASN D 2 72 ? 109.816 139.574 99.307 1.00 46.69 152 ASN C N 1
ATOM 7699 C CA . ASN D 2 72 ? 110.352 140.726 100.020 1.00 40.76 152 ASN C CA 1
ATOM 7700 C C . ASN D 2 72 ? 111.652 141.241 99.418 1.00 32.10 152 ASN C C 1
ATOM 7701 O O . ASN D 2 72 ? 111.868 142.455 99.377 1.00 38.49 152 ASN C O 1
ATOM 7706 N N . VAL D 2 73 ? 112.524 140.352 98.947 1.00 30.08 153 VAL C N 1
ATOM 7707 C CA . VAL D 2 73 ? 113.779 140.737 98.309 1.00 17.94 153 VAL C CA 1
ATOM 7708 C C . VAL D 2 73 ? 113.889 139.993 96.987 1.00 22.08 153 VAL C C 1
ATOM 7709 O O . VAL D 2 73 ? 113.946 138.758 96.973 1.00 42.31 153 VAL C O 1
ATOM 7713 N N . VAL D 2 74 ? 113.947 140.733 95.882 1.00 19.71 154 VAL C N 1
ATOM 7714 C CA . VAL D 2 74 ? 114.114 140.159 94.554 1.00 20.06 154 VAL C CA 1
ATOM 7715 C C . VAL D 2 74 ? 115.572 140.312 94.155 1.00 7.71 154 VAL C C 1
ATOM 7716 O O . VAL D 2 74 ? 116.151 141.393 94.303 1.00 26.17 154 VAL C O 1
ATOM 7720 N N . VAL D 2 75 ? 116.170 139.229 93.666 1.00 6.67 155 VAL C N 1
ATOM 7721 C CA . VAL D 2 75 ? 117.531 139.223 93.150 1.00 22.04 155 VAL C CA 1
ATOM 7722 C C . VAL D 2 75 ? 117.454 138.807 91.691 1.00 29.06 155 VAL C C 1
ATOM 7723 O O . VAL D 2 75 ? 116.755 137.844 91.356 1.00 36.30 155 VAL C O 1
ATOM 7727 N N . ILE D 2 76 ? 118.147 139.536 90.823 1.00 30.62 156 ILE C N 1
ATOM 7728 C CA . ILE D 2 76 ? 118.060 139.257 89.392 1.00 33.81 156 ILE C CA 1
ATOM 7729 C C . ILE D 2 76 ? 119.461 139.041 88.829 1.00 39.32 156 ILE C C 1
ATOM 7730 O O . ILE D 2 76 ? 120.052 139.966 88.253 1.00 41.93 156 ILE C O 1
ATOM 7735 N N . PRO D 2 77 ? 120.039 137.845 88.995 1.00 43.54 157 PRO C N 1
ATOM 7736 C CA . PRO D 2 77 ? 121.321 137.544 88.347 1.00 42.79 157 PRO C CA 1
ATOM 7737 C C . PRO D 2 77 ? 121.148 136.959 86.955 1.00 44.28 157 PRO C C 1
ATOM 7738 O O . PRO D 2 77 ? 122.087 136.381 86.399 1.00 53.60 157 PRO C O 1
ATOM 7742 N N . ALA D 2 78 ? 119.956 137.110 86.379 1.00 50.70 158 ALA C N 1
ATOM 7743 C CA . ALA D 2 78 ? 119.631 136.456 85.118 1.00 56.94 158 ALA C CA 1
ATOM 7744 C C . ALA D 2 78 ? 120.379 137.089 83.953 1.00 57.52 158 ALA C C 1
ATOM 7745 O O . ALA D 2 78 ? 119.880 138.024 83.319 1.00 60.80 158 ALA C O 1
ATOM 7747 N N . GLY D 2 79 ? 121.567 136.586 83.669 1.00 77.14 159 GLY C N 1
ATOM 7748 C CA . GLY D 2 79 ? 122.350 137.067 82.543 1.00 79.68 159 GLY C CA 1
ATOM 7749 C C . GLY D 2 79 ? 122.912 135.920 81.735 1.00 78.27 159 GLY C C 1
ATOM 7750 O O . GLY D 2 79 ? 123.309 134.894 82.284 1.00 77.95 159 GLY C O 1
ATOM 7751 N N . VAL D 2 80 ? 122.937 136.104 80.423 1.00 98.26 160 VAL C N 1
ATOM 7752 C CA . VAL D 2 80 ? 123.482 135.086 79.522 1.00 99.37 160 VAL C CA 1
ATOM 7753 C C . VAL D 2 80 ? 125.000 135.238 79.472 1.00 102.71 160 VAL C C 1
ATOM 7754 O O . VAL D 2 80 ? 125.494 136.353 79.243 1.00 99.85 160 VAL C O 1
ATOM 7758 N N . PRO D 2 81 ? 125.761 134.170 79.697 1.00 119.33 161 PRO C N 1
ATOM 7759 C CA . PRO D 2 81 ? 127.223 134.283 79.668 1.00 119.39 161 PRO C CA 1
ATOM 7760 C C . PRO D 2 81 ? 127.733 134.633 78.279 1.00 121.07 161 PRO C C 1
ATOM 7761 O O . PRO D 2 81 ? 127.102 134.347 77.258 1.00 119.09 161 PRO C O 1
ATOM 7765 N N . ARG D 2 82 ? 128.899 135.275 78.257 1.00 137.12 162 ARG C N 1
ATOM 7766 C CA . ARG D 2 82 ? 129.510 135.675 76.996 1.00 136.82 162 ARG C CA 1
ATOM 7767 C C . ARG D 2 82 ? 129.865 134.451 76.160 1.00 136.92 162 ARG C C 1
ATOM 7768 O O . ARG D 2 82 ? 130.320 133.429 76.682 1.00 134.74 162 ARG C O 1
ATOM 7776 N N . LYS D 2 83 ? 129.651 134.562 74.848 1.00 136.55 163 LYS C N 1
ATOM 7777 C CA . LYS D 2 83 ? 129.920 133.486 73.910 1.00 135.78 163 LYS C CA 1
ATOM 7778 C C . LYS D 2 83 ? 131.175 133.787 73.095 1.00 136.44 163 LYS C C 1
ATOM 7779 O O . LYS D 2 83 ? 131.509 134.954 72.867 1.00 135.34 163 LYS C O 1
ATOM 7785 N N . PRO D 2 84 ? 131.896 132.756 72.641 1.00 139.89 164 PRO C N 1
ATOM 7786 C CA . PRO D 2 84 ? 133.146 132.980 71.878 1.00 139.61 164 PRO C CA 1
ATOM 7787 C C . PRO D 2 84 ? 132.903 133.461 70.449 1.00 139.57 164 PRO C C 1
ATOM 7788 O O . PRO D 2 84 ? 132.882 132.705 69.477 1.00 138.21 164 PRO C O 1
ATOM 7792 N N . GLY D 2 85 ? 132.710 134.771 70.314 1.00 135.79 165 GLY C N 1
ATOM 7793 C CA . GLY D 2 85 ? 132.481 135.373 69.017 1.00 134.83 165 GLY C CA 1
ATOM 7794 C C . GLY D 2 85 ? 131.128 136.044 68.916 1.00 133.85 165 GLY C C 1
ATOM 7795 O O . GLY D 2 85 ? 130.571 136.179 67.823 1.00 132.83 165 GLY C O 1
ATOM 7796 N N . MET D 2 86 ? 130.590 136.467 70.056 1.00 131.13 166 MET C N 1
ATOM 7797 C CA . MET D 2 86 ? 129.270 137.075 70.130 1.00 130.60 166 MET C CA 1
ATOM 7798 C C . MET D 2 86 ? 129.434 138.550 70.474 1.00 130.77 166 MET C C 1
ATOM 7799 O O . MET D 2 86 ? 130.163 138.894 71.411 1.00 130.98 166 MET C O 1
ATOM 7804 N N . THR D 2 87 ? 128.762 139.417 69.717 1.00 125.52 167 THR C N 1
ATOM 7805 C CA . THR D 2 87 ? 128.969 140.852 69.868 1.00 125.65 167 THR C CA 1
ATOM 7806 C C . THR D 2 87 ? 128.434 141.350 71.207 1.00 125.02 167 THR C C 1
ATOM 7807 O O . THR D 2 87 ? 127.335 140.982 71.638 1.00 124.65 167 THR C O 1
ATOM 7811 N N . ARG D 2 88 ? 129.226 142.204 71.861 1.00 123.66 168 ARG C N 1
ATOM 7812 C CA . ARG D 2 88 ? 128.820 142.759 73.147 1.00 122.92 168 ARG C CA 1
ATOM 7813 C C . ARG D 2 88 ? 127.545 143.582 73.027 1.00 123.64 168 ARG C C 1
ATOM 7814 O O . ARG D 2 88 ? 126.761 143.647 73.978 1.00 123.52 168 ARG C O 1
ATOM 7822 N N . ASP D 2 89 ? 127.314 144.207 71.870 1.00 120.58 169 ASP C N 1
ATOM 7823 C CA . ASP D 2 89 ? 126.104 145.003 71.695 1.00 120.26 169 ASP C CA 1
ATOM 7824 C C . ASP D 2 89 ? 124.854 144.136 71.799 1.00 119.77 169 ASP C C 1
ATOM 7825 O O . ASP D 2 89 ? 123.958 144.413 72.605 1.00 118.72 169 ASP C O 1
ATOM 7830 N N . ASP D 2 90 ? 124.788 143.056 71.014 1.00 117.72 170 ASP C N 1
ATOM 7831 C CA . ASP D 2 90 ? 123.616 142.190 71.082 1.00 117.67 170 ASP C CA 1
ATOM 7832 C C . ASP D 2 90 ? 123.566 141.422 72.396 1.00 117.99 170 ASP C C 1
ATOM 7833 O O . ASP D 2 90 ? 122.479 141.062 72.861 1.00 117.28 170 ASP C O 1
ATOM 7838 N N . LEU D 2 91 ? 124.724 141.159 73.008 1.00 115.29 171 LEU C N 1
ATOM 7839 C CA . LEU D 2 91 ? 124.722 140.603 74.358 1.00 113.71 171 LEU C CA 1
ATOM 7840 C C . LEU D 2 91 ? 124.009 141.540 75.326 1.00 111.98 171 LEU C C 1
ATOM 7841 O O . LEU D 2 91 ? 123.190 141.102 76.147 1.00 110.70 171 LEU C O 1
ATOM 7846 N N . PHE D 2 92 ? 124.303 142.839 75.230 1.00 102.62 172 PHE C N 1
ATOM 7847 C CA . PHE D 2 92 ? 123.604 143.827 76.042 1.00 104.00 172 PHE C CA 1
ATOM 7848 C C . PHE D 2 92 ? 122.118 143.854 75.714 1.00 104.35 172 PHE C C 1
ATOM 7849 O O . PHE D 2 92 ? 121.285 143.969 76.617 1.00 103.03 172 PHE C O 1
ATOM 7857 N N . ASN D 2 93 ? 121.767 143.759 74.428 1.00 104.28 173 ASN C N 1
ATOM 7858 C CA . ASN D 2 93 ? 120.350 143.716 74.065 1.00 102.74 173 ASN C CA 1
ATOM 7859 C C . ASN D 2 93 ? 119.642 142.539 74.725 1.00 100.78 173 ASN C C 1
ATOM 7860 O O . ASN D 2 93 ? 118.554 142.701 75.288 1.00 100.83 173 ASN C O 1
ATOM 7865 N N . ILE D 2 94 ? 120.252 141.354 74.684 1.00 102.08 174 ILE C N 1
ATOM 7866 C CA . ILE D 2 94 ? 119.616 140.167 75.255 1.00 102.84 174 ILE C CA 1
ATOM 7867 C C . ILE D 2 94 ? 119.467 140.316 76.765 1.00 102.46 174 ILE C C 1
ATOM 7868 O O . ILE D 2 94 ? 118.384 140.095 77.327 1.00 101.57 174 ILE C O 1
ATOM 7873 N N . ASN D 2 95 ? 120.553 140.698 77.445 1.00 98.35 175 ASN C N 1
ATOM 7874 C CA . ASN D 2 95 ? 120.500 140.826 78.898 1.00 96.47 175 ASN C CA 1
ATOM 7875 C C . ASN D 2 95 ? 119.505 141.899 79.322 1.00 97.78 175 ASN C C 1
ATOM 7876 O O . ASN D 2 95 ? 118.758 141.716 80.291 1.00 97.33 175 ASN C O 1
ATOM 7881 N N . ALA D 2 96 ? 119.473 143.021 78.601 1.00 93.52 176 ALA C N 1
ATOM 7882 C CA . ALA D 2 96 ? 118.523 144.079 78.911 1.00 92.15 176 ALA C CA 1
ATOM 7883 C C . ALA D 2 96 ? 117.093 143.627 78.657 1.00 92.07 176 ALA C C 1
ATOM 7884 O O . ALA D 2 96 ? 116.177 144.041 79.371 1.00 89.43 176 ALA C O 1
ATOM 7886 N N . ASN D 2 97 ? 116.877 142.785 77.644 1.00 92.33 177 ASN C N 1
ATOM 7887 C CA . ASN D 2 97 ? 115.543 142.235 77.423 1.00 91.86 177 ASN C CA 1
ATOM 7888 C C . ASN D 2 97 ? 115.105 141.368 78.597 1.00 90.70 177 ASN C C 1
ATOM 7889 O O . ASN D 2 97 ? 113.962 141.475 79.063 1.00 90.98 177 ASN C O 1
ATOM 7894 N N . ILE D 2 98 ? 116.002 140.512 79.095 1.00 83.33 178 ILE C N 1
ATOM 7895 C CA . ILE D 2 98 ? 115.663 139.695 80.262 1.00 81.55 178 ILE C CA 1
ATOM 7896 C C . ILE D 2 98 ? 115.353 140.583 81.461 1.00 84.91 178 ILE C C 1
ATOM 7897 O O . ILE D 2 98 ? 114.364 140.371 82.176 1.00 81.82 178 ILE C O 1
ATOM 7902 N N . VAL D 2 99 ? 116.196 141.591 81.698 1.00 88.46 179 VAL C N 1
ATOM 7903 C CA . VAL D 2 99 ? 115.996 142.470 82.849 1.00 83.56 179 VAL C CA 1
ATOM 7904 C C . VAL D 2 99 ? 114.680 143.225 82.724 1.00 83.53 179 VAL C C 1
ATOM 7905 O O . VAL D 2 99 ? 113.932 143.358 83.698 1.00 85.68 179 VAL C O 1
ATOM 7909 N N . LYS D 2 100 ? 114.375 143.731 81.528 1.00 81.76 180 LYS C N 1
ATOM 7910 C CA . LYS D 2 100 ? 113.137 144.473 81.318 1.00 84.18 180 LYS C CA 1
ATOM 7911 C C . LYS D 2 100 ? 111.917 143.591 81.542 1.00 83.24 180 LYS C C 1
ATOM 7912 O O . LYS D 2 100 ? 110.953 144.009 82.193 1.00 82.41 180 LYS C O 1
ATOM 7918 N N . THR D 2 101 ? 111.943 142.363 81.015 1.00 83.35 181 THR C N 1
ATOM 7919 C CA . THR D 2 101 ? 110.816 141.456 81.218 1.00 84.78 181 THR C CA 1
ATOM 7920 C C . THR D 2 101 ? 110.629 141.132 82.694 1.00 82.32 181 THR C C 1
ATOM 7921 O O . THR D 2 101 ? 109.502 141.163 83.210 1.00 79.88 181 THR C O 1
ATOM 7925 N N . LEU D 2 102 ? 111.724 140.837 83.398 1.00 71.06 182 LEU C N 1
ATOM 7926 C CA . LEU D 2 102 ? 111.615 140.486 84.810 1.00 68.92 182 LEU C CA 1
ATOM 7927 C C . LEU D 2 102 ? 111.156 141.676 85.646 1.00 73.35 182 LEU C C 1
ATOM 7928 O O . LEU D 2 102 ? 110.395 141.510 86.606 1.00 75.49 182 LEU C O 1
ATOM 7933 N N . VAL D 2 103 ? 111.602 142.885 85.297 1.00 87.10 183 VAL C N 1
ATOM 7934 C CA . VAL D 2 103 ? 111.188 144.070 86.040 1.00 86.37 183 VAL C CA 1
ATOM 7935 C C . VAL D 2 103 ? 109.717 144.375 85.783 1.00 88.56 183 VAL C C 1
ATOM 7936 O O . VAL D 2 103 ? 108.985 144.766 86.699 1.00 90.48 183 VAL C O 1
ATOM 7940 N N . GLU D 2 104 ? 109.252 144.192 84.544 1.00 92.91 184 GLU C N 1
ATOM 7941 C CA . GLU D 2 104 ? 107.822 144.316 84.277 1.00 94.08 184 GLU C CA 1
ATOM 7942 C C . GLU D 2 104 ? 107.027 143.319 85.110 1.00 92.55 184 GLU C C 1
ATOM 7943 O O . GLU D 2 104 ? 105.993 143.667 85.700 1.00 91.06 184 GLU C O 1
ATOM 7949 N N . ALA D 2 105 ? 107.502 142.073 85.174 1.00 84.77 185 ALA C N 1
ATOM 7950 C CA . ALA D 2 105 ? 106.806 141.053 85.949 1.00 84.58 185 ALA C CA 1
ATOM 7951 C C . ALA D 2 105 ? 106.748 141.422 87.427 1.00 86.88 185 ALA C C 1
ATOM 7952 O O . ALA D 2 105 ? 105.692 141.322 88.060 1.00 87.42 185 ALA C O 1
ATOM 7954 N N . VAL D 2 106 ? 107.877 141.851 87.998 1.00 83.09 186 VAL C N 1
ATOM 7955 C CA . VAL D 2 106 ? 107.889 142.184 89.420 1.00 81.13 186 VAL C CA 1
ATOM 7956 C C . VAL D 2 106 ? 107.042 143.419 89.691 1.00 81.24 186 VAL C C 1
ATOM 7957 O O . VAL D 2 106 ? 106.393 143.516 90.740 1.00 82.14 186 VAL C O 1
ATOM 7961 N N . ALA D 2 107 ? 107.016 144.374 88.757 1.00 86.90 187 ALA C N 1
ATOM 7962 C CA . ALA D 2 107 ? 106.160 145.542 88.914 1.00 85.31 187 ALA C CA 1
ATOM 7963 C C . ALA D 2 107 ? 104.690 145.149 88.935 1.00 84.83 187 ALA C C 1
ATOM 7964 O O . ALA D 2 107 ? 103.916 145.664 89.749 1.00 83.05 187 ALA C O 1
ATOM 7966 N N . GLU D 2 108 ? 104.287 144.236 88.052 1.00 92.49 188 GLU C N 1
ATOM 7967 C CA . GLU D 2 108 ? 102.885 143.841 88.004 1.00 93.18 188 GLU C CA 1
ATOM 7968 C C . GLU D 2 108 ? 102.502 142.823 89.072 1.00 92.69 188 GLU C C 1
ATOM 7969 O O . GLU D 2 108 ? 101.306 142.631 89.313 1.00 94.30 188 GLU C O 1
ATOM 7975 N N . ASN D 2 109 ? 103.470 142.169 89.716 1.00 84.63 189 ASN C N 1
ATOM 7976 C CA . ASN D 2 109 ? 103.172 141.188 90.754 1.00 83.87 189 ASN C CA 1
ATOM 7977 C C . ASN D 2 109 ? 103.310 141.759 92.160 1.00 84.89 189 ASN C C 1
ATOM 7978 O O . ASN D 2 109 ? 102.350 141.725 92.934 1.00 86.59 189 ASN C O 1
ATOM 7983 N N . CYS D 2 110 ? 104.481 142.283 92.518 1.00 80.06 190 CYS C N 1
ATOM 7984 C CA . CYS D 2 110 ? 104.717 142.818 93.861 1.00 81.51 190 CYS C CA 1
ATOM 7985 C C . CYS D 2 110 ? 105.776 143.905 93.779 1.00 81.82 190 CYS C C 1
ATOM 7986 O O . CYS D 2 110 ? 106.974 143.649 93.948 1.00 81.01 190 CYS C O 1
ATOM 7989 N N . PRO D 2 111 ? 105.365 145.148 93.514 1.00 79.32 191 PRO C N 1
ATOM 7990 C CA . PRO D 2 111 ? 106.350 146.232 93.373 1.00 80.50 191 PRO C CA 1
ATOM 7991 C C . PRO D 2 111 ? 106.970 146.678 94.686 1.00 79.07 191 PRO C C 1
ATOM 7992 O O . PRO D 2 111 ? 108.048 147.284 94.663 1.00 80.68 191 PRO C O 1
ATOM 7996 N N . ASN D 2 112 ? 106.332 146.407 95.824 1.00 64.97 192 ASN C N 1
ATOM 7997 C CA . ASN D 2 112 ? 106.827 146.880 97.118 1.00 65.49 192 ASN C CA 1
ATOM 7998 C C . ASN D 2 112 ? 107.833 145.872 97.677 1.00 72.78 192 ASN C C 1
ATOM 7999 O O . ASN D 2 112 ? 107.571 145.127 98.622 1.00 76.25 192 ASN C O 1
ATOM 8004 N N . ALA D 2 113 ? 109.016 145.868 97.066 1.00 61.55 193 ALA C N 1
ATOM 8005 C CA . ALA D 2 113 ? 110.074 144.963 97.491 1.00 60.20 193 ALA C CA 1
ATOM 8006 C C . ALA D 2 113 ? 111.419 145.519 97.050 1.00 48.25 193 ALA C C 1
ATOM 8007 O O . ALA D 2 113 ? 111.510 146.295 96.096 1.00 48.31 193 ALA C O 1
ATOM 8009 N N . PHE D 2 114 ? 112.462 145.109 97.766 1.00 33.45 194 PHE C N 1
ATOM 8010 C CA . PHE D 2 114 ? 113.822 145.447 97.372 1.00 25.42 194 PHE C CA 1
ATOM 8011 C C . PHE D 2 114 ? 114.165 144.761 96.059 1.00 31.39 194 PHE C C 1
ATOM 8012 O O . PHE D 2 114 ? 113.755 143.625 95.813 1.00 48.68 194 PHE C O 1
ATOM 8020 N N . ILE D 2 115 ? 114.924 145.453 95.215 1.00 29.43 195 ILE C N 1
ATOM 8021 C CA . ILE D 2 115 ? 115.346 144.932 93.920 1.00 33.53 195 ILE C CA 1
ATOM 8022 C C . ILE D 2 115 ? 116.865 144.992 93.863 1.00 30.32 195 ILE C C 1
ATOM 8023 O O . ILE D 2 115 ? 117.455 146.065 94.035 1.00 46.46 195 ILE C O 1
ATOM 8028 N N . HIS D 2 116 ? 117.495 143.844 93.627 1.00 15.37 196 HIS C N 1
ATOM 8029 C CA . HIS D 2 116 ? 118.949 143.729 93.548 1.00 14.41 196 HIS C CA 1
ATOM 8030 C C . HIS D 2 116 ? 119.287 143.269 92.135 1.00 23.92 196 HIS C C 1
ATOM 8031 O O . HIS D 2 116 ? 119.197 142.076 91.826 1.00 36.21 196 HIS C O 1
ATOM 8038 N N . ILE D 2 117 ? 119.682 144.208 91.284 1.00 36.82 197 ILE C N 1
ATOM 8039 C CA . ILE D 2 117 ? 120.015 143.894 89.900 1.00 35.29 197 ILE C CA 1
ATOM 8040 C C . ILE D 2 117 ? 121.465 143.433 89.836 1.00 33.16 197 ILE C C 1
ATOM 8041 O O . ILE D 2 117 ? 122.382 144.179 90.194 1.00 44.62 197 ILE C O 1
ATOM 8046 N N . ILE D 2 118 ? 121.674 142.205 89.375 1.00 40.63 198 ILE C N 1
ATOM 8047 C CA . ILE D 2 118 ? 123.007 141.638 89.235 1.00 45.73 198 ILE C CA 1
ATOM 8048 C C . ILE D 2 118 ? 123.430 141.549 87.775 1.00 51.34 198 ILE C C 1
ATOM 8049 O O . ILE D 2 118 ? 124.611 141.703 87.461 1.00 49.77 198 ILE C O 1
ATOM 8054 N N . SER D 2 119 ? 122.472 141.316 86.877 1.00 61.34 199 SER C N 1
ATOM 8055 C CA . SER D 2 119 ? 122.760 141.126 85.460 1.00 62.51 199 SER C CA 1
ATOM 8056 C C . SER D 2 119 ? 123.625 142.254 84.917 1.00 57.99 199 SER C C 1
ATOM 8057 O O . SER D 2 119 ? 123.205 143.414 84.882 1.00 58.97 199 SER C O 1
ATOM 8060 N N . ASN D 2 120 ? 124.834 141.901 84.495 1.00 67.14 200 ASN C N 1
ATOM 8061 C CA . ASN D 2 120 ? 125.798 142.895 84.062 1.00 68.48 200 ASN C CA 1
ATOM 8062 C C . ASN D 2 120 ? 125.391 143.499 82.718 1.00 73.34 200 ASN C C 1
ATOM 8063 O O . ASN D 2 120 ? 124.765 142.832 81.891 1.00 80.04 200 ASN C O 1
ATOM 8068 N N . PRO D 2 121 ? 125.733 144.771 82.479 1.00 69.77 201 PRO C N 1
ATOM 8069 C CA . PRO D 2 121 ? 126.334 145.721 83.428 1.00 70.03 201 PRO C CA 1
ATOM 8070 C C . PRO D 2 121 ? 125.260 146.432 84.239 1.00 69.19 201 PRO C C 1
ATOM 8071 O O . PRO D 2 121 ? 124.306 146.952 83.661 1.00 67.41 201 PRO C O 1
ATOM 8075 N N . VAL D 2 122 ? 125.373 146.485 85.569 1.00 64.12 202 VAL C N 1
ATOM 8076 C CA . VAL D 2 122 ? 124.346 147.161 86.350 1.00 62.02 202 VAL C CA 1
ATOM 8077 C C . VAL D 2 122 ? 124.303 148.647 86.030 1.00 65.94 202 VAL C C 1
ATOM 8078 O O . VAL D 2 122 ? 123.235 149.255 86.127 1.00 66.64 202 VAL C O 1
ATOM 8082 N N . ASN D 2 123 ? 125.426 149.232 85.599 1.00 69.96 203 ASN C N 1
ATOM 8083 C CA . ASN D 2 123 ? 125.440 150.635 85.197 1.00 66.88 203 ASN C CA 1
ATOM 8084 C C . ASN D 2 123 ? 124.384 150.929 84.142 1.00 64.75 203 ASN C C 1
ATOM 8085 O O . ASN D 2 123 ? 123.812 152.024 84.124 1.00 66.60 203 ASN C O 1
ATOM 8090 N N . SER D 2 124 ? 124.112 149.969 83.260 1.00 71.21 204 SER C N 1
ATOM 8091 C CA . SER D 2 124 ? 123.097 150.131 82.229 1.00 72.95 204 SER C CA 1
ATOM 8092 C C . SER D 2 124 ? 121.769 149.476 82.579 1.00 73.74 204 SER C C 1
ATOM 8093 O O . SER D 2 124 ? 120.724 149.950 82.123 1.00 75.95 204 SER C O 1
ATOM 8096 N N . THR D 2 125 ? 121.775 148.406 83.373 1.00 67.44 205 THR C N 1
ATOM 8097 C CA . THR D 2 125 ? 120.544 147.680 83.662 1.00 66.25 205 THR C CA 1
ATOM 8098 C C . THR D 2 125 ? 119.820 148.150 84.920 1.00 68.50 205 THR C C 1
ATOM 8099 O O . THR D 2 125 ? 118.706 147.681 85.177 1.00 70.47 205 THR C O 1
ATOM 8103 N N . VAL D 2 126 ? 120.404 149.045 85.709 1.00 68.85 206 VAL C N 1
ATOM 8104 C CA . VAL D 2 126 ? 119.694 149.649 86.836 1.00 64.71 206 VAL C CA 1
ATOM 8105 C C . VAL D 2 126 ? 118.820 150.795 86.330 1.00 60.60 206 VAL C C 1
ATOM 8106 O O . VAL D 2 126 ? 117.638 150.867 86.705 1.00 61.63 206 VAL C O 1
ATOM 8110 N N . PRO D 2 127 ? 119.329 151.711 85.493 1.00 65.97 207 PRO C N 1
ATOM 8111 C CA . PRO D 2 127 ? 118.421 152.694 84.882 1.00 70.16 207 PRO C CA 1
ATOM 8112 C C . PRO D 2 127 ? 117.326 152.056 84.052 1.00 74.08 207 PRO C C 1
ATOM 8113 O O . PRO D 2 127 ? 116.215 152.595 83.998 1.00 75.47 207 PRO C O 1
ATOM 8117 N N . ILE D 2 128 ? 117.601 150.923 83.404 1.00 72.01 208 ILE C N 1
ATOM 8118 C CA . ILE D 2 128 ? 116.562 150.225 82.652 1.00 72.49 208 ILE C CA 1
ATOM 8119 C C . ILE D 2 128 ? 115.435 149.800 83.584 1.00 71.82 208 ILE C C 1
ATOM 8120 O O . ILE D 2 128 ? 114.250 150.003 83.292 1.00 77.75 208 ILE C O 1
ATOM 8125 N N . ALA D 2 129 ? 115.793 149.215 84.729 1.00 66.40 209 ALA C N 1
ATOM 8126 C CA . ALA D 2 129 ? 114.784 148.813 85.702 1.00 70.50 209 ALA C CA 1
ATOM 8127 C C . ALA D 2 129 ? 114.014 150.017 86.223 1.00 69.79 209 ALA C C 1
ATOM 8128 O O . ALA D 2 129 ? 112.786 149.965 86.368 1.00 71.71 209 ALA C O 1
ATOM 8130 N N . ALA D 2 130 ? 114.718 151.114 86.508 1.00 75.31 210 ALA C N 1
ATOM 8131 C CA . ALA D 2 130 ? 114.053 152.305 87.027 1.00 77.13 210 ALA C CA 1
ATOM 8132 C C . ALA D 2 130 ? 113.058 152.866 86.019 1.00 79.99 210 ALA C C 1
ATOM 8133 O O . ALA D 2 130 ? 111.933 153.228 86.377 1.00 82.01 210 ALA C O 1
ATOM 8135 N N . GLU D 2 131 ? 113.453 152.939 84.746 1.00 83.70 211 GLU C N 1
ATOM 8136 C CA . GLU D 2 131 ? 112.551 153.467 83.727 1.00 83.32 211 GLU C CA 1
ATOM 8137 C C . GLU D 2 131 ? 111.378 152.534 83.468 1.00 83.16 211 GLU C C 1
ATOM 8138 O O . GLU D 2 131 ? 110.263 153.005 83.219 1.00 87.78 211 GLU C O 1
ATOM 8144 N N . VAL D 2 132 ? 111.599 151.219 83.512 1.00 71.71 212 VAL C N 1
ATOM 8145 C CA . VAL D 2 132 ? 110.484 150.290 83.348 1.00 73.70 212 VAL C CA 1
ATOM 8146 C C . VAL D 2 132 ? 109.497 150.442 84.498 1.00 76.41 212 VAL C C 1
ATOM 8147 O O . VAL D 2 132 ? 108.275 150.431 84.296 1.00 80.28 212 VAL C O 1
ATOM 8151 N N . LEU D 2 133 ? 110.008 150.597 85.722 1.00 75.94 213 LEU C N 1
ATOM 8152 C CA . LEU D 2 133 ? 109.126 150.820 86.862 1.00 79.22 213 LEU C CA 1
ATOM 8153 C C . LEU D 2 133 ? 108.392 152.151 86.741 1.00 80.30 213 LEU C C 1
ATOM 8154 O O . LEU D 2 133 ? 107.227 152.263 87.140 1.00 80.76 213 LEU C O 1
ATOM 8159 N N . LYS D 2 134 ? 109.060 153.173 86.201 1.00 81.75 214 LYS C N 1
ATOM 8160 C CA . LYS D 2 134 ? 108.392 154.449 85.960 1.00 80.49 214 LYS C CA 1
ATOM 8161 C C . LYS D 2 134 ? 107.256 154.294 84.957 1.00 78.88 214 LYS C C 1
ATOM 8162 O O . LYS D 2 134 ? 106.164 154.838 85.153 1.00 80.80 214 LYS C O 1
ATOM 8168 N N . LYS D 2 135 ? 107.501 153.557 83.871 1.00 85.06 215 LYS C N 1
ATOM 8169 C CA . LYS D 2 135 ? 106.455 153.320 82.881 1.00 89.12 215 LYS C CA 1
ATOM 8170 C C . LYS D 2 135 ? 105.285 152.562 83.492 1.00 89.69 215 LYS C C 1
ATOM 8171 O O . LYS D 2 135 ? 104.121 152.883 83.228 1.00 90.23 215 LYS C O 1
ATOM 8177 N N . LYS D 2 136 ? 105.574 151.550 84.311 1.00 89.87 216 LYS C N 1
ATOM 8178 C CA . LYS D 2 136 ? 104.514 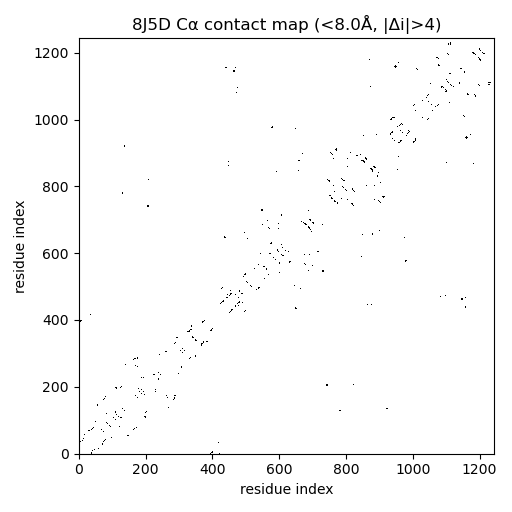150.822 84.999 1.00 88.88 216 LYS C CA 1
ATOM 8179 C C . LYS D 2 136 ? 103.843 151.648 86.089 1.00 89.89 216 LYS C C 1
ATOM 8180 O O . LYS D 2 136 ? 102.756 151.274 86.543 1.00 90.79 216 LYS C O 1
ATOM 8186 N N . GLY D 2 137 ? 104.456 152.750 86.516 1.00 84.79 217 GLY C N 1
ATOM 8187 C CA . GLY D 2 137 ? 103.847 153.621 87.501 1.00 83.08 217 GLY C CA 1
ATOM 8188 C C . GLY D 2 137 ? 104.022 153.200 88.940 1.00 83.95 217 GLY C C 1
ATOM 8189 O O . GLY D 2 137 ? 103.330 153.730 89.814 1.00 81.73 217 GLY C O 1
ATOM 8190 N N . VAL D 2 138 ? 104.927 152.264 89.221 1.00 84.77 218 VAL C N 1
ATOM 8191 C CA . VAL D 2 138 ? 105.124 151.775 90.582 1.00 83.69 218 VAL C CA 1
ATOM 8192 C C . VAL D 2 138 ? 106.592 151.880 90.972 1.00 79.80 218 VAL C C 1
ATOM 8193 O O . VAL D 2 138 ? 107.087 151.086 91.781 1.00 82.95 218 VAL C O 1
ATOM 8197 N N . TYR D 2 139 ? 107.299 152.853 90.404 1.00 67.45 219 TYR C N 1
ATOM 8198 C CA . TYR D 2 139 ? 108.709 153.031 90.722 1.00 69.17 219 TYR C CA 1
ATOM 8199 C C . TYR D 2 139 ? 108.869 153.514 92.158 1.00 69.29 219 TYR C C 1
ATOM 8200 O O . TYR D 2 139 ? 108.236 154.490 92.571 1.00 71.35 219 TYR C O 1
ATOM 8209 N N . ASP D 2 140 ? 109.719 152.829 92.917 1.00 65.59 220 ASP C N 1
ATOM 8210 C CA . ASP D 2 140 ? 110.000 153.181 94.309 1.00 66.94 220 ASP C CA 1
ATOM 8211 C C . ASP D 2 140 ? 111.498 153.389 94.468 1.00 68.53 220 ASP C C 1
ATOM 8212 O O . ASP D 2 140 ? 112.239 152.420 94.717 1.00 70.87 220 ASP C O 1
ATOM 8217 N N . PRO D 2 141 ? 111.991 154.624 94.342 1.00 60.44 221 PRO C N 1
ATOM 8218 C CA . PRO D 2 141 ? 113.447 154.840 94.358 1.00 61.83 221 PRO C CA 1
ATOM 8219 C C . PRO D 2 141 ? 114.122 154.386 95.640 1.00 60.45 221 PRO C C 1
ATOM 8220 O O . PRO D 2 141 ? 115.320 154.080 95.622 1.00 57.75 221 PRO C O 1
ATOM 8224 N N . LYS D 2 142 ? 113.392 154.335 96.755 1.00 56.65 222 LYS C N 1
ATOM 8225 C CA . LYS D 2 142 ? 114.001 153.899 98.005 1.00 58.51 222 LYS C CA 1
ATOM 8226 C C . LYS D 2 142 ? 114.264 152.399 98.017 1.00 58.02 222 LYS C C 1
ATOM 8227 O O . LYS D 2 142 ? 115.139 151.934 98.756 1.00 57.85 222 LYS C O 1
ATOM 8233 N N . LYS D 2 143 ? 113.536 151.630 97.210 1.00 47.67 223 LYS C N 1
ATOM 8234 C CA . LYS D 2 143 ? 113.606 150.173 97.241 1.00 40.84 223 LYS C CA 1
ATOM 8235 C C . LYS D 2 143 ? 114.140 149.595 95.934 1.00 44.95 223 LYS C C 1
ATOM 8236 O O . LYS D 2 143 ? 113.617 148.611 95.410 1.00 56.70 223 LYS C O 1
ATOM 8242 N N . LEU D 2 144 ? 115.190 150.206 95.392 1.00 42.07 224 LEU C N 1
ATOM 8243 C CA . LEU D 2 144 ? 115.886 149.686 94.223 1.00 39.79 224 LEU C CA 1
ATOM 8244 C C . LEU D 2 144 ? 117.382 149.800 94.458 1.00 41.12 224 LEU C C 1
ATOM 8245 O O . LEU D 2 144 ? 117.873 150.871 94.824 1.00 48.70 224 LEU C O 1
ATOM 8250 N N . PHE D 2 145 ? 118.101 148.701 94.246 1.00 35.84 225 PHE C N 1
ATOM 8251 C CA . PHE D 2 145 ? 119.534 148.645 94.491 1.00 36.82 225 PHE C CA 1
ATOM 8252 C C . PHE D 2 145 ? 120.238 147.957 93.332 1.00 28.74 225 PHE C C 1
ATOM 8253 O O . PHE D 2 145 ? 119.677 147.078 92.674 1.00 39.89 225 PHE C O 1
ATOM 8261 N N . GLY D 2 146 ? 121.476 148.370 93.091 1.00 12.43 226 GLY C N 1
ATOM 8262 C CA . GLY D 2 146 ? 122.336 147.677 92.157 1.00 24.44 226 GLY C CA 1
ATOM 8263 C C . GLY D 2 146 ? 123.493 147.039 92.893 1.00 35.24 226 GLY C C 1
ATOM 8264 O O . GLY D 2 146 ? 124.341 147.745 93.445 1.00 51.40 226 GLY C O 1
ATOM 8265 N N . VAL D 2 147 ? 123.541 145.708 92.914 1.00 35.04 227 VAL C N 1
ATOM 8266 C CA . VAL D 2 147 ? 124.523 144.991 93.719 1.00 32.75 227 VAL C CA 1
ATOM 8267 C C . VAL D 2 147 ? 125.925 145.323 93.231 1.00 34.43 227 VAL C C 1
ATOM 8268 O O . VAL D 2 147 ? 126.315 144.963 92.114 1.00 42.76 227 VAL C O 1
ATOM 8272 N N . THR D 2 148 ? 126.685 146.021 94.070 1.00 41.02 228 THR C N 1
ATOM 8273 C CA . THR D 2 148 ? 128.059 146.395 93.778 1.00 46.10 228 THR C CA 1
ATOM 8274 C C . THR D 2 148 ? 129.036 145.825 94.797 1.00 51.30 228 THR C C 1
ATOM 8275 O O . THR D 2 148 ? 130.239 146.095 94.709 1.00 57.09 228 THR C O 1
ATOM 8279 N N . THR D 2 149 ? 128.552 145.029 95.752 1.00 43.92 229 THR C N 1
ATOM 8280 C CA . THR D 2 149 ? 129.389 144.537 96.838 1.00 41.16 229 THR C CA 1
ATOM 8281 C C . THR D 2 149 ? 130.465 143.566 96.377 1.00 34.75 229 THR C C 1
ATOM 8282 O O . THR D 2 149 ? 131.382 143.287 97.154 1.00 39.46 229 THR C O 1
ATOM 8286 N N . LEU D 2 150 ? 130.387 143.048 95.150 1.00 39.01 230 LEU C N 1
ATOM 8287 C CA . LEU D 2 150 ? 131.466 142.201 94.653 1.00 49.53 230 LEU C CA 1
ATOM 8288 C C . LEU D 2 150 ? 132.775 142.974 94.594 1.00 53.25 230 LEU C C 1
ATOM 8289 O O . LEU D 2 150 ? 133.823 142.481 95.026 1.00 56.95 230 LEU C O 1
ATOM 8294 N N . ASP D 2 151 ? 132.730 144.202 94.074 1.00 54.21 231 ASP C N 1
ATOM 8295 C CA . ASP D 2 151 ? 133.945 145.001 93.999 1.00 53.99 231 ASP C CA 1
ATOM 8296 C C . ASP D 2 151 ? 134.406 145.444 95.379 1.00 49.92 231 ASP C C 1
ATOM 8297 O O . ASP D 2 151 ? 135.611 145.564 95.614 1.00 56.26 231 ASP C O 1
ATOM 8302 N N . VAL D 2 152 ? 133.475 145.662 96.309 1.00 46.08 232 VAL C N 1
ATOM 8303 C CA . VAL D 2 152 ? 133.858 145.979 97.683 1.00 43.79 232 VAL C CA 1
ATOM 8304 C C . VAL D 2 152 ? 134.599 144.805 98.311 1.00 49.61 232 VAL C C 1
ATOM 8305 O O . VAL D 2 152 ? 135.632 144.976 98.968 1.00 50.47 232 VAL C O 1
ATOM 8309 N N . VAL D 2 153 ? 134.077 143.592 98.118 1.00 51.84 233 VAL C N 1
ATOM 8310 C CA . VAL D 2 153 ? 134.717 142.396 98.662 1.00 35.69 233 VAL C CA 1
ATOM 8311 C C . VAL D 2 153 ? 136.094 142.200 98.039 1.00 33.93 233 VAL C C 1
ATOM 8312 O O . VAL D 2 153 ? 137.072 141.890 98.734 1.00 52.45 233 VAL C O 1
ATOM 8316 N N . ARG D 2 154 ? 136.193 142.386 96.721 1.00 39.69 234 ARG C N 1
ATOM 8317 C CA . ARG D 2 154 ? 137.487 142.292 96.055 1.00 46.86 234 ARG C CA 1
ATOM 8318 C C . ARG D 2 154 ? 138.457 143.338 96.588 1.00 55.93 234 ARG C C 1
ATOM 8319 O O . ARG D 2 154 ? 139.651 143.064 96.743 1.00 62.08 234 ARG C O 1
ATOM 8327 N N . ALA D 2 155 ? 137.962 144.546 96.868 1.00 55.40 235 ALA C N 1
ATOM 8328 C CA . ALA D 2 155 ? 138.815 145.603 97.399 1.00 54.32 235 ALA C CA 1
ATOM 8329 C C . ALA D 2 155 ? 139.338 145.249 98.784 1.00 59.46 235 ALA C C 1
ATOM 8330 O O . ALA D 2 155 ? 140.527 145.424 99.070 1.00 66.55 235 ALA C O 1
ATOM 8332 N N . ASN D 2 156 ? 138.458 144.760 99.663 1.00 50.48 236 ASN C N 1
ATOM 8333 C CA . ASN D 2 156 ? 138.898 144.296 100.977 1.00 45.39 236 ASN C CA 1
ATOM 8334 C C . ASN D 2 156 ? 139.967 143.220 100.847 1.00 50.97 236 ASN C C 1
ATOM 8335 O O . ASN D 2 156 ? 141.016 143.282 101.504 1.00 54.90 236 ASN C O 1
ATOM 8340 N N . THR D 2 157 ? 139.718 142.225 99.991 1.00 60.65 237 THR C N 1
ATOM 8341 C CA . THR D 2 157 ? 140.675 141.138 99.816 1.00 60.47 237 THR C CA 1
ATOM 8342 C C . THR D 2 157 ? 142.016 141.662 99.323 1.00 61.36 237 THR C C 1
ATOM 8343 O O . THR D 2 157 ? 143.073 141.302 99.855 1.00 67.05 237 THR C O 1
ATOM 8347 N N . PHE D 2 158 ? 141.991 142.530 98.312 1.00 56.94 238 PHE C N 1
ATOM 8348 C CA . PHE D 2 158 ? 143.230 142.994 97.704 1.00 56.44 238 PHE C CA 1
ATOM 8349 C C . PHE D 2 158 ? 144.009 143.888 98.658 1.00 60.58 238 PHE C C 1
ATOM 8350 O O . PHE D 2 158 ? 145.241 143.833 98.697 1.00 66.93 238 PHE C O 1
ATOM 8358 N N . VAL D 2 159 ? 143.311 144.710 99.444 1.00 62.75 239 VAL C N 1
ATOM 8359 C CA . VAL D 2 159 ? 143.989 145.548 100.429 1.00 63.26 239 VAL C CA 1
ATOM 8360 C C . VAL D 2 159 ? 144.639 144.685 101.503 1.00 65.54 239 VAL C C 1
ATOM 8361 O O . VAL D 2 159 ? 145.802 144.897 101.875 1.00 64.79 239 VAL C O 1
ATOM 8365 N N . SER D 2 160 ? 143.904 143.692 102.016 1.00 67.11 240 SER C N 1
ATOM 8366 C CA . SER D 2 160 ? 144.463 142.829 103.051 1.00 64.99 240 SER C CA 1
ATOM 8367 C C . SER D 2 160 ? 145.609 141.978 102.520 1.00 68.42 240 SER C C 1
ATOM 8368 O O . SER D 2 160 ? 146.482 141.567 103.292 1.00 68.11 240 SER C O 1
ATOM 8371 N N . GLN D 2 161 ? 145.611 141.675 101.221 1.00 74.77 241 GLN C N 1
ATOM 8372 C CA . GLN D 2 161 ? 146.738 140.951 100.644 1.00 69.86 241 GLN C CA 1
ATOM 8373 C C . GLN D 2 161 ? 147.934 141.870 100.426 1.00 73.12 241 GLN C C 1
ATOM 8374 O O . GLN D 2 161 ? 149.083 141.462 100.637 1.00 74.29 241 GLN C O 1
ATOM 8380 N N . LYS D 2 162 ? 147.687 143.112 100.003 1.00 81.17 242 LYS C N 1
ATOM 8381 C CA . LYS D 2 162 ? 148.778 144.047 99.749 1.00 82.05 242 LYS C CA 1
ATOM 8382 C C . LYS D 2 162 ? 149.488 144.429 101.040 1.00 83.36 242 LYS C C 1
ATOM 8383 O O . LYS D 2 162 ? 150.719 144.361 101.127 1.00 86.82 242 LYS C O 1
ATOM 8389 N N . LYS D 2 163 ? 148.730 144.832 102.056 1.00 83.70 243 LYS C N 1
ATOM 8390 C CA . LYS D 2 163 ? 149.290 145.173 103.356 1.00 84.56 243 LYS C CA 1
ATOM 8391 C C . LYS D 2 163 ? 148.888 144.119 104.377 1.00 84.23 243 LYS C C 1
ATOM 8392 O O . LYS D 2 163 ? 147.746 143.654 104.386 1.00 85.79 243 LYS C O 1
ATOM 8398 N N . ASN D 2 164 ? 149.829 143.752 105.242 1.00 86.40 244 ASN C N 1
ATOM 8399 C CA . ASN D 2 164 ? 149.604 142.660 106.180 1.00 86.87 244 ASN C CA 1
ATOM 8400 C C . ASN D 2 164 ? 148.671 143.084 107.307 1.00 87.13 244 ASN C C 1
ATOM 8401 O O . ASN D 2 164 ? 149.105 143.241 108.452 1.00 87.98 244 ASN C O 1
ATOM 8406 N N . LEU D 2 165 ? 147.392 143.272 106.996 1.00 78.99 245 LEU C N 1
ATOM 8407 C CA . LEU D 2 165 ? 146.389 143.572 108.004 1.00 79.86 245 LEU C CA 1
ATOM 8408 C C . LEU D 2 165 ? 145.582 142.325 108.341 1.00 80.48 245 LEU C C 1
ATOM 8409 O O . LEU D 2 165 ? 145.776 141.246 107.777 1.00 77.19 245 LEU C O 1
ATOM 8414 N N . LYS D 2 166 ? 144.662 142.493 109.286 1.00 72.96 246 LYS C N 1
ATOM 8415 C CA . LYS D 2 166 ? 143.688 141.458 109.604 1.00 71.00 246 LYS C CA 1
ATOM 8416 C C . LYS D 2 166 ? 142.568 141.519 108.574 1.00 71.93 246 LYS C C 1
ATOM 8417 O O . LYS D 2 166 ? 141.856 142.524 108.483 1.00 71.17 246 LYS C O 1
ATOM 8423 N N . LEU D 2 167 ? 142.417 140.451 107.787 1.00 69.32 247 LEU C N 1
ATOM 8424 C CA . LEU D 2 167 ? 141.510 140.493 106.642 1.00 67.83 247 LEU C CA 1
ATOM 8425 C C . LEU D 2 167 ? 140.068 140.715 107.082 1.00 63.15 247 LEU C C 1
ATOM 8426 O O . LEU D 2 167 ? 139.324 141.464 106.438 1.00 68.50 247 LEU C O 1
ATOM 8431 N N . ILE D 2 168 ? 139.655 140.084 108.181 1.00 55.55 248 ILE C N 1
ATOM 8432 C CA . ILE D 2 168 ? 138.295 140.287 108.667 1.00 56.35 248 ILE C CA 1
ATOM 8433 C C . ILE D 2 168 ? 138.127 141.696 109.229 1.00 64.82 248 ILE C C 1
ATOM 8434 O O . ILE D 2 168 ? 136.999 142.158 109.444 1.00 61.88 248 ILE C O 1
ATOM 8439 N N . ASP D 2 169 ? 139.233 142.406 109.459 1.00 77.16 249 ASP C N 1
ATOM 8440 C CA . ASP D 2 169 ? 139.168 143.777 109.955 1.00 68.69 249 ASP C CA 1
ATOM 8441 C C . ASP D 2 169 ? 139.109 144.800 108.825 1.00 69.70 249 ASP C C 1
ATOM 8442 O O . ASP D 2 169 ? 138.533 145.878 109.003 1.00 75.65 249 ASP C O 1
ATOM 8447 N N . VAL D 2 170 ? 139.686 144.480 107.663 1.00 60.68 250 VAL C N 1
ATOM 8448 C CA . VAL D 2 170 ? 139.761 145.443 106.571 1.00 60.93 250 VAL C CA 1
ATOM 8449 C C . VAL D 2 170 ? 138.367 145.769 106.053 1.00 61.51 250 VAL C C 1
ATOM 8450 O O . VAL D 2 170 ? 137.504 144.890 105.930 1.00 63.63 250 VAL C O 1
ATOM 8454 N N . ASP D 2 171 ? 138.140 147.049 105.751 1.00 68.61 251 ASP C N 1
ATOM 8455 C CA . ASP D 2 171 ? 136.879 147.489 105.157 1.00 69.29 251 ASP C CA 1
ATOM 8456 C C . ASP D 2 171 ? 137.147 148.775 104.388 1.00 66.70 251 ASP C C 1
ATOM 8457 O O . ASP D 2 171 ? 137.390 149.819 104.999 1.00 71.93 251 ASP C O 1
ATOM 8462 N N . VAL D 2 172 ? 137.097 148.700 103.062 1.00 56.55 252 VAL C N 1
ATOM 8463 C CA . VAL D 2 172 ? 137.340 149.861 102.208 1.00 66.15 252 VAL C CA 1
ATOM 8464 C C . VAL D 2 172 ? 136.141 150.068 101.289 1.00 66.17 252 VAL C C 1
ATOM 8465 O O . VAL D 2 172 ? 135.645 149.103 100.689 1.00 62.82 252 VAL C O 1
ATOM 8469 N N . PRO D 2 173 ? 135.626 151.289 101.166 1.00 73.83 253 PRO C N 1
ATOM 8470 C CA . PRO D 2 173 ? 134.475 151.532 100.296 1.00 72.29 253 PRO C CA 1
ATOM 8471 C C . PRO D 2 173 ? 134.883 151.795 98.852 1.00 71.64 253 PRO C C 1
ATOM 8472 O O . PRO D 2 173 ? 136.003 152.211 98.550 1.00 72.33 253 PRO C O 1
ATOM 8476 N N . VAL D 2 174 ? 133.932 151.543 97.956 1.00 69.51 254 VAL C N 1
ATOM 8477 C CA . VAL D 2 174 ? 134.117 151.713 96.521 1.00 67.26 254 VAL C CA 1
ATOM 8478 C C . VAL D 2 174 ? 133.025 152.637 96.000 1.00 70.11 254 VAL C C 1
ATOM 8479 O O . VAL D 2 174 ? 131.852 152.488 96.360 1.00 72.84 254 VAL C O 1
ATOM 8483 N N . ILE D 2 175 ? 133.412 153.592 95.157 1.00 68.87 255 ILE C N 1
ATOM 8484 C CA . ILE D 2 175 ? 132.493 154.591 94.632 1.00 70.36 255 ILE C CA 1
ATOM 8485 C C . ILE D 2 175 ? 132.408 154.386 93.124 1.00 69.74 255 ILE C C 1
ATOM 8486 O O . ILE D 2 175 ? 133.327 153.840 92.499 1.00 66.95 255 ILE C O 1
ATOM 8491 N N . GLY D 2 176 ? 131.287 154.811 92.540 1.00 65.23 256 GLY C N 1
ATOM 8492 C CA . GLY D 2 176 ? 131.162 154.833 91.094 1.00 61.88 256 GLY C CA 1
ATOM 8493 C C . GLY D 2 176 ? 130.116 153.921 90.486 1.00 64.55 256 GLY C C 1
ATOM 8494 O O . GLY D 2 176 ? 128.915 154.168 90.618 1.00 61.74 256 GLY C O 1
ATOM 8495 N N . GLY D 2 177 ? 130.568 152.886 89.780 1.00 73.50 257 GLY C N 1
ATOM 8496 C CA . GLY D 2 177 ? 129.698 151.919 89.137 1.00 69.10 257 GLY C CA 1
ATOM 8497 C C . GLY D 2 177 ? 130.161 150.506 89.436 1.00 64.03 257 GLY C C 1
ATOM 8498 O O . GLY D 2 177 ? 130.615 150.196 90.535 1.00 67.77 257 GLY C O 1
ATOM 8499 N N . HIS D 2 178 ? 130.033 149.632 88.429 1.00 60.08 258 HIS C N 1
ATOM 8500 C CA . HIS D 2 178 ? 130.382 148.229 88.621 1.00 66.95 258 HIS C CA 1
ATOM 8501 C C . HIS D 2 178 ? 131.058 147.589 87.409 1.00 68.44 258 HIS C C 1
ATOM 8502 O O . HIS D 2 178 ? 131.107 146.356 87.327 1.00 69.80 258 HIS C O 1
ATOM 8509 N N . ALA D 2 179 ? 131.586 148.372 86.468 1.00 69.05 259 ALA C N 1
ATOM 8510 C CA . ALA D 2 179 ? 132.172 147.775 85.269 1.00 72.56 259 ALA C CA 1
ATOM 8511 C C . ALA D 2 179 ? 133.136 148.759 84.620 1.00 69.10 259 ALA C C 1
ATOM 8512 O O . ALA D 2 179 ? 132.704 149.774 84.067 1.00 70.17 259 ALA C O 1
ATOM 8514 N N . GLY D 2 180 ? 134.423 148.444 84.662 1.00 72.44 260 GLY C N 1
ATOM 8515 C CA . GLY D 2 180 ? 135.421 149.197 83.923 1.00 73.88 260 GLY C CA 1
ATOM 8516 C C . GLY D 2 180 ? 136.249 150.091 84.835 1.00 75.15 260 GLY C C 1
ATOM 8517 O O . GLY D 2 180 ? 136.670 149.671 85.912 1.00 77.42 260 GLY C O 1
ATOM 8518 N N . ILE D 2 181 ? 136.481 151.328 84.395 1.00 75.74 261 ILE C N 1
ATOM 8519 C CA . ILE D 2 181 ? 137.272 152.290 85.150 1.00 76.04 261 ILE C CA 1
ATOM 8520 C C . ILE D 2 181 ? 136.415 153.087 86.126 1.00 75.84 261 ILE C C 1
ATOM 8521 O O . ILE D 2 181 ? 136.891 154.069 86.704 1.00 81.03 261 ILE C O 1
ATOM 8526 N N . THR D 2 182 ? 135.163 152.687 86.324 1.00 71.61 262 THR C N 1
ATOM 8527 C CA . THR D 2 182 ? 134.270 153.362 87.254 1.00 73.61 262 THR C CA 1
ATOM 8528 C C . THR D 2 182 ? 134.399 152.855 88.680 1.00 75.78 262 THR C C 1
ATOM 8529 O O . THR D 2 182 ? 133.661 153.315 89.555 1.00 75.51 262 THR C O 1
ATOM 8533 N N . ILE D 2 183 ? 135.288 151.903 88.930 1.00 73.29 263 ILE C N 1
ATOM 8534 C CA . ILE D 2 183 ? 135.524 151.402 90.277 1.00 74.03 263 ILE C CA 1
ATOM 8535 C C . ILE D 2 183 ? 136.552 152.321 90.920 1.00 73.39 263 ILE C C 1
ATOM 8536 O O . ILE D 2 183 ? 137.713 152.346 90.506 1.00 74.18 263 ILE C O 1
ATOM 8541 N N . LEU D 2 184 ? 136.137 153.083 91.928 1.00 74.69 264 LEU C N 1
ATOM 8542 C CA . LEU D 2 184 ? 137.056 153.973 92.634 1.00 79.73 264 LEU C CA 1
ATOM 8543 C C . LEU D 2 184 ? 137.164 153.510 94.077 1.00 79.43 264 LEU C C 1
ATOM 8544 O O . LEU D 2 184 ? 136.268 153.796 94.890 1.00 80.52 264 LEU C O 1
ATOM 8549 N N . PRO D 2 185 ? 138.212 152.773 94.439 1.00 78.79 265 PRO C N 1
ATOM 8550 C CA . PRO D 2 185 ? 138.358 152.337 95.833 1.00 79.04 265 PRO C CA 1
ATOM 8551 C C . PRO D 2 185 ? 138.909 153.464 96.696 1.00 83.59 265 PRO C C 1
ATOM 8552 O O . PRO D 2 185 ? 139.959 154.038 96.400 1.00 82.32 265 PRO C O 1
ATOM 8556 N N . LEU D 2 186 ? 138.184 153.783 97.769 1.00 85.39 266 LEU C N 1
ATOM 8557 C CA . LEU D 2 186 ? 138.588 154.833 98.705 1.00 81.00 266 LEU C CA 1
ATOM 8558 C C . LEU D 2 186 ? 139.584 154.259 99.713 1.00 83.97 266 LEU C C 1
ATOM 8559 O O . LEU D 2 186 ? 139.301 154.091 100.901 1.00 82.69 266 LEU C O 1
ATOM 8564 N N . LEU D 2 187 ? 140.780 153.951 99.207 1.00 85.94 267 LEU C N 1
ATOM 8565 C CA . LEU D 2 187 ? 141.838 153.445 100.076 1.00 84.44 267 LEU C CA 1
ATOM 8566 C C . LEU D 2 187 ? 142.223 154.473 101.131 1.00 85.70 267 LEU C C 1
ATOM 8567 O O . LEU D 2 187 ? 142.328 154.144 102.319 1.00 88.78 267 LEU C O 1
ATOM 8572 N N . SER D 2 188 ? 142.399 155.731 100.724 1.00 86.14 268 SER C N 1
ATOM 8573 C CA . SER D 2 188 ? 142.724 156.790 101.670 1.00 86.57 268 SER C CA 1
ATOM 8574 C C . SER D 2 188 ? 141.636 156.991 102.714 1.00 87.72 268 SER C C 1
ATOM 8575 O O . SER D 2 188 ? 141.906 157.594 103.759 1.00 87.09 268 SER C O 1
ATOM 8578 N N . LYS D 2 189 ? 140.422 156.503 102.459 1.00 86.95 269 LYS C N 1
ATOM 8579 C CA . LYS D 2 189 ? 139.329 156.569 103.419 1.00 85.33 269 LYS C CA 1
ATOM 8580 C C . LYS D 2 189 ? 138.933 155.188 103.930 1.00 85.46 269 LYS C C 1
ATOM 8581 O O . LYS D 2 189 ? 137.796 155.001 104.374 1.00 84.98 269 LYS C O 1
ATOM 8587 N N . THR D 2 190 ? 139.841 154.215 103.873 1.00 85.94 270 THR C N 1
ATOM 8588 C CA . THR D 2 190 ? 139.521 152.884 104.369 1.00 82.72 270 THR C CA 1
ATOM 8589 C C . THR D 2 190 ? 139.309 152.915 105.879 1.00 84.95 270 THR C C 1
ATOM 8590 O O . THR D 2 190 ? 139.903 153.723 106.599 1.00 88.12 270 THR C O 1
ATOM 8594 N N . LYS D 2 191 ? 138.426 152.036 106.353 1.00 85.17 271 LYS C N 1
ATOM 8595 C CA . LYS D 2 191 ? 138.068 152.038 107.770 1.00 88.78 271 LYS C CA 1
ATOM 8596 C C . LYS D 2 191 ? 139.240 151.714 108.690 1.00 87.44 271 LYS C C 1
ATOM 8597 O O . LYS D 2 191 ? 139.434 152.445 109.677 1.00 88.59 271 LYS C O 1
ATOM 8603 N N . PRO D 2 192 ? 140.042 150.670 108.459 1.00 85.77 272 PRO C N 1
ATOM 8604 C CA . PRO D 2 192 ? 141.220 150.470 109.312 1.00 87.14 272 PRO C CA 1
ATOM 8605 C C . PRO D 2 192 ? 142.261 151.551 109.066 1.00 89.11 272 PRO C C 1
ATOM 8606 O O . PRO D 2 192 ? 142.577 151.888 107.923 1.00 88.43 272 PRO C O 1
ATOM 8610 N N . SER D 2 193 ? 142.792 152.099 110.157 1.00 95.79 273 SER C N 1
ATOM 8611 C CA . SER D 2 193 ? 143.762 153.186 110.073 1.00 94.95 273 SER C CA 1
ATOM 8612 C C . SER D 2 193 ? 145.056 152.667 109.457 1.00 98.19 273 SER C C 1
ATOM 8613 O O . SER D 2 193 ? 145.751 151.842 110.058 1.00 99.69 273 SER C O 1
ATOM 8616 N N . VAL D 2 194 ? 145.383 153.150 108.258 1.00 101.38 274 VAL C N 1
ATOM 8617 C CA . VAL D 2 194 ? 146.548 152.696 107.513 1.00 102.28 274 VAL C CA 1
ATOM 8618 C C . VAL D 2 194 ? 147.340 153.908 107.037 1.00 103.74 274 VAL C C 1
ATOM 8619 O O . VAL D 2 194 ? 147.004 155.057 107.328 1.00 102.98 274 VAL C O 1
ATOM 8623 N N . ASN D 2 195 ? 148.411 153.628 106.294 1.00 107.60 275 ASN C N 1
ATOM 8624 C CA . ASN D 2 195 ? 149.237 154.649 105.648 1.00 106.86 275 ASN C CA 1
ATOM 8625 C C . ASN D 2 195 ? 149.654 154.089 104.290 1.00 106.39 275 ASN C C 1
ATOM 8626 O O . ASN D 2 195 ? 150.665 153.392 104.178 1.00 107.73 275 ASN C O 1
ATOM 8631 N N . PHE D 2 196 ? 148.870 154.397 103.261 1.00 100.23 276 PHE C N 1
ATOM 8632 C CA . PHE D 2 196 ? 149.125 153.890 101.922 1.00 100.28 276 PHE C CA 1
ATOM 8633 C C . PHE D 2 196 ? 150.207 154.710 101.220 1.00 101.97 276 PHE C C 1
ATOM 8634 O O . PHE D 2 196 ? 150.594 155.796 101.659 1.00 98.00 276 PHE C O 1
ATOM 8642 N N . THR D 2 197 ? 150.697 154.167 100.108 1.00 105.77 277 THR C N 1
ATOM 8643 C CA . THR D 2 197 ? 151.660 154.833 99.245 1.00 105.50 277 THR C CA 1
ATOM 8644 C C . THR D 2 197 ? 151.103 154.907 97.828 1.00 103.93 277 THR C C 1
ATOM 8645 O O . THR D 2 197 ? 150.189 154.165 97.465 1.00 102.43 277 THR C O 1
ATOM 8649 N N . ASP D 2 198 ? 151.679 155.806 97.025 1.00 104.39 278 ASP C N 1
ATOM 8650 C CA . ASP D 2 198 ? 151.137 156.077 95.694 1.00 104.94 278 ASP C CA 1
ATOM 8651 C C . ASP D 2 198 ? 151.160 154.833 94.812 1.00 105.45 278 ASP C C 1
ATOM 8652 O O . ASP D 2 198 ? 150.202 154.567 94.071 1.00 105.52 278 ASP C O 1
ATOM 8657 N N . GLU D 2 199 ? 152.250 154.065 94.867 1.00 105.77 279 GLU C N 1
ATOM 8658 C CA . GLU D 2 199 ? 152.297 152.809 94.127 1.00 104.93 279 GLU C CA 1
ATOM 8659 C C . GLU D 2 199 ? 151.216 151.853 94.612 1.00 103.51 279 GLU C C 1
ATOM 8660 O O . GLU D 2 199 ? 150.633 151.107 93.816 1.00 101.28 279 GLU C O 1
ATOM 8666 N N . GLU D 2 200 ? 150.936 151.859 95.918 1.00 102.91 280 GLU C N 1
ATOM 8667 C CA . GLU D 2 200 ? 149.859 151.028 96.443 1.00 102.90 280 GLU C CA 1
ATOM 8668 C C . GLU D 2 200 ? 148.507 151.462 95.890 1.00 102.84 280 GLU C C 1
ATOM 8669 O O . GLU D 2 200 ? 147.682 150.617 95.531 1.00 102.10 280 GLU C O 1
ATOM 8675 N N . ILE D 2 201 ? 148.263 152.774 95.805 1.00 101.65 281 ILE C N 1
ATOM 8676 C CA . ILE D 2 201 ? 147.023 153.253 95.191 1.00 100.45 281 ILE C CA 1
ATOM 8677 C C . ILE D 2 201 ? 146.924 152.769 93.753 1.00 98.81 281 ILE C C 1
ATOM 8678 O O . ILE D 2 201 ? 145.885 152.256 93.323 1.00 96.12 281 ILE C O 1
ATOM 8683 N N . GLN D 2 202 ? 148.009 152.917 92.992 1.00 99.43 282 GLN C N 1
ATOM 8684 C CA . GLN D 2 202 ? 147.982 152.523 91.586 1.00 99.59 282 GLN C CA 1
ATOM 8685 C C . GLN D 2 202 ? 147.681 151.035 91.436 1.00 98.60 282 GLN C C 1
ATOM 8686 O O . GLN D 2 202 ? 146.776 150.642 90.685 1.00 98.97 282 GLN C O 1
ATOM 8692 N N . GLU D 2 203 ? 148.427 150.191 92.154 1.00 97.16 283 GLU C N 1
ATOM 8693 C CA . GLU D 2 203 ? 148.246 148.748 92.029 1.00 99.13 283 GLU C CA 1
ATOM 8694 C C . GLU D 2 203 ? 146.871 148.311 92.516 1.00 97.80 283 GLU C C 1
ATOM 8695 O O . GLU D 2 203 ? 146.209 147.495 91.863 1.00 97.45 283 GLU C O 1
ATOM 8701 N N . LEU D 2 204 ? 146.417 148.841 93.655 1.00 87.85 284 LEU C N 1
ATOM 8702 C CA . LEU D 2 204 ? 145.109 148.461 94.171 1.00 85.12 284 LEU C CA 1
ATOM 8703 C C . LEU D 2 204 ? 143.999 148.884 93.221 1.00 83.86 284 LEU C C 1
ATOM 8704 O O . LEU D 2 204 ? 143.050 148.127 92.997 1.00 85.89 284 LEU C O 1
ATOM 8709 N N . THR D 2 205 ? 144.098 150.084 92.645 1.00 83.64 285 THR C N 1
ATOM 8710 C CA . THR D 2 205 ? 143.081 150.530 91.701 1.00 84.71 285 THR C CA 1
ATOM 8711 C C . THR D 2 205 ? 143.047 149.635 90.470 1.00 83.29 285 THR C C 1
ATOM 8712 O O . THR D 2 205 ? 141.981 149.151 90.069 1.00 85.12 285 THR C O 1
ATOM 8716 N N . VAL D 2 206 ? 144.213 149.384 89.865 1.00 78.25 286 VAL C N 1
ATOM 8717 C CA . VAL D 2 206 ? 144.227 148.596 88.636 1.00 79.69 286 VAL C CA 1
ATOM 8718 C C . VAL D 2 206 ? 143.818 147.152 88.907 1.00 82.53 286 VAL C C 1
ATOM 8719 O O . VAL D 2 206 ? 143.308 146.469 88.010 1.00 81.09 286 VAL C O 1
ATOM 8723 N N . ARG D 2 207 ? 144.027 146.656 90.130 1.00 79.99 287 ARG C N 1
ATOM 8724 C CA . ARG D 2 207 ? 143.593 145.301 90.451 1.00 75.50 287 ARG C CA 1
ATOM 8725 C C . ARG D 2 207 ? 142.094 145.235 90.719 1.00 73.27 287 ARG C C 1
ATOM 8726 O O . ARG D 2 207 ? 141.413 144.332 90.222 1.00 76.18 287 ARG C O 1
ATOM 8734 N N . ILE D 2 208 ? 141.564 146.177 91.502 1.00 70.77 288 ILE C N 1
ATOM 8735 C CA . ILE D 2 208 ? 140.159 146.122 91.892 1.00 69.45 288 ILE C CA 1
ATOM 8736 C C . ILE D 2 208 ? 139.257 146.421 90.702 1.00 71.59 288 ILE C C 1
ATOM 8737 O O . ILE D 2 208 ? 138.222 145.770 90.515 1.00 78.24 288 ILE C O 1
ATOM 8742 N N . GLN D 2 209 ? 139.628 147.399 89.875 1.00 72.87 289 GLN C N 1
ATOM 8743 C CA . GLN D 2 209 ? 138.786 147.751 88.739 1.00 74.72 289 GLN C CA 1
ATOM 8744 C C . GLN D 2 209 ? 138.932 146.788 87.567 1.00 79.34 289 GLN C C 1
ATOM 8745 O O . GLN D 2 209 ? 138.174 146.901 86.598 1.00 80.60 289 GLN C O 1
ATOM 8751 N N . ASN D 2 210 ? 139.877 145.849 87.629 1.00 80.54 290 ASN C N 1
ATOM 8752 C CA . ASN D 2 210 ? 140.058 144.878 86.557 1.00 79.02 290 ASN C CA 1
ATOM 8753 C C . ASN D 2 210 ? 140.062 143.455 87.100 1.00 80.82 290 ASN C C 1
ATOM 8754 O O . ASN D 2 210 ? 140.934 142.654 86.750 1.00 83.64 290 ASN C O 1
ATOM 8759 N N . ALA D 2 211 ? 139.096 143.131 87.958 1.00 75.71 291 ALA C N 1
ATOM 8760 C CA . ALA D 2 211 ? 139.017 141.798 88.542 1.00 73.79 291 ALA C CA 1
ATOM 8761 C C . ALA D 2 211 ? 138.093 140.867 87.771 1.00 75.95 291 ALA C C 1
ATOM 8762 O O . ALA D 2 211 ? 138.363 139.661 87.700 1.00 77.77 291 ALA C O 1
ATOM 8764 N N . GLY D 2 212 ? 137.007 141.391 87.200 1.00 78.46 292 GLY C N 1
ATOM 8765 C CA . GLY D 2 212 ? 136.147 140.559 86.374 1.00 76.81 292 GLY C CA 1
ATOM 8766 C C . GLY D 2 212 ? 136.869 140.007 85.161 1.00 78.57 292 GLY C C 1
ATOM 8767 O O . GLY D 2 212 ? 136.746 138.823 84.835 1.00 77.10 292 GLY C O 1
ATOM 8768 N N . THR D 2 213 ? 137.643 140.856 84.479 1.00 88.66 293 THR C N 1
ATOM 8769 C CA . THR D 2 213 ? 138.458 140.375 83.370 1.00 88.08 293 THR C CA 1
ATOM 8770 C C . THR D 2 213 ? 139.526 139.401 83.848 1.00 83.35 293 THR C C 1
ATOM 8771 O O . THR D 2 213 ? 139.889 138.476 83.113 1.00 80.47 293 THR C O 1
ATOM 8775 N N . GLU D 2 214 ? 140.032 139.582 85.070 1.00 79.73 294 GLU C N 1
ATOM 8776 C CA . GLU D 2 214 ? 140.986 138.627 85.622 1.00 80.29 294 GLU C CA 1
ATOM 8777 C C . GLU D 2 214 ? 140.351 137.252 85.787 1.00 85.91 294 GLU C C 1
ATOM 8778 O O . GLU D 2 214 ? 140.945 136.235 85.409 1.00 87.33 294 GLU C O 1
ATOM 8784 N N . VAL D 2 215 ? 139.133 137.203 86.330 1.00 84.24 295 VAL C N 1
ATOM 8785 C CA . VAL D 2 215 ? 138.432 135.928 86.465 1.00 80.80 295 VAL C CA 1
ATOM 8786 C C . VAL D 2 215 ? 138.150 135.329 85.093 1.00 82.27 295 VAL C C 1
ATOM 8787 O O . VAL D 2 215 ? 138.298 134.117 84.884 1.00 83.42 295 VAL C O 1
ATOM 8791 N N . VAL D 2 216 ? 137.746 136.167 84.135 1.00 86.53 296 VAL C N 1
ATOM 8792 C CA . VAL D 2 216 ? 137.423 135.673 82.798 1.00 82.88 296 VAL C CA 1
ATOM 8793 C C . VAL D 2 216 ? 138.652 135.051 82.146 1.00 83.56 296 VAL C C 1
ATOM 8794 O O . VAL D 2 216 ? 138.581 133.965 81.558 1.00 82.66 296 VAL C O 1
ATOM 8798 N N . ASP D 2 217 ? 139.802 135.724 82.244 1.00 89.27 297 ASP C N 1
ATOM 8799 C CA . ASP D 2 217 ? 141.016 135.181 81.643 1.00 87.82 297 ASP C CA 1
ATOM 8800 C C . ASP D 2 217 ? 141.532 133.972 82.412 1.00 83.08 297 ASP C C 1
ATOM 8801 O O . ASP D 2 217 ? 142.201 133.110 81.829 1.00 82.75 297 ASP C O 1
ATOM 8806 N N . ALA D 2 218 ? 141.242 133.890 83.713 1.00 78.39 298 ALA C N 1
ATOM 8807 C CA . ALA D 2 218 ? 141.584 132.689 84.467 1.00 79.87 298 ALA C CA 1
ATOM 8808 C C . ALA D 2 218 ? 140.736 131.505 84.024 1.00 83.77 298 ALA C C 1
ATOM 8809 O O . ALA D 2 218 ? 141.210 130.363 84.011 1.00 84.80 298 ALA C O 1
ATOM 8811 N N . LYS D 2 219 ? 139.482 131.756 83.658 1.00 81.63 299 LYS C N 1
ATOM 8812 C CA . LYS D 2 219 ? 138.593 130.721 83.150 1.00 80.96 299 LYS C CA 1
ATOM 8813 C C . LYS D 2 219 ? 138.731 130.517 81.646 1.00 81.85 299 LYS C C 1
ATOM 8814 O O . LYS D 2 219 ? 137.975 129.727 81.071 1.00 77.32 299 LYS C O 1
ATOM 8820 N N . ALA D 2 220 ? 139.673 131.213 81.005 1.00 92.57 300 ALA C N 1
ATOM 8821 C CA . ALA D 2 220 ? 139.915 131.099 79.565 1.00 90.51 300 ALA C CA 1
ATOM 8822 C C . ALA D 2 220 ? 138.658 131.418 78.759 1.00 90.65 300 ALA C C 1
ATOM 8823 O O . ALA D 2 220 ? 138.378 130.792 77.735 1.00 90.13 300 ALA C O 1
ATOM 8825 N N . GLY D 2 221 ? 137.892 132.401 79.226 1.00 96.24 301 GLY C N 1
ATOM 8826 C CA . GLY D 2 221 ? 136.695 132.822 78.530 1.00 95.67 301 GLY C CA 1
ATOM 8827 C C . GLY D 2 221 ? 135.477 131.959 78.754 1.00 96.46 301 GLY C C 1
ATOM 8828 O O . GLY D 2 221 ? 134.448 132.194 78.111 1.00 95.21 301 GLY C O 1
ATOM 8829 N N . ALA D 2 222 ? 135.558 130.962 79.639 1.00 97.86 302 ALA C N 1
ATOM 8830 C CA . ALA D 2 222 ? 134.411 130.094 79.885 1.00 95.42 302 ALA C CA 1
ATOM 8831 C C . ALA D 2 222 ? 133.244 130.871 80.481 1.00 96.66 302 ALA C C 1
ATOM 8832 O O . ALA D 2 222 ? 132.086 130.654 80.103 1.00 96.33 302 ALA C O 1
ATOM 8834 N N . GLY D 2 223 ? 133.525 131.776 81.410 1.00 89.65 303 GLY C N 1
ATOM 8835 C CA . GLY D 2 223 ? 132.469 132.548 82.038 1.00 85.61 303 GLY C CA 1
ATOM 8836 C C . GLY D 2 223 ? 133.051 133.556 83.002 1.00 86.68 303 GLY C C 1
ATOM 8837 O O . GLY D 2 223 ? 134.270 133.681 83.153 1.00 88.27 303 GLY C O 1
ATOM 8838 N N . SER D 2 224 ? 132.150 134.278 83.660 1.00 77.17 304 SER C N 1
ATOM 8839 C CA . SER D 2 224 ? 132.512 135.311 84.613 1.00 74.81 304 SER C CA 1
ATOM 8840 C C . SER D 2 224 ? 132.572 134.719 86.021 1.00 73.27 304 SER C C 1
ATOM 8841 O O . SER D 2 224 ? 132.456 133.505 86.216 1.00 77.07 304 SER C O 1
ATOM 8844 N N . ALA D 2 225 ? 132.762 135.583 87.016 1.00 54.42 305 ALA C N 1
ATOM 8845 C CA . ALA D 2 225 ? 132.815 135.129 88.399 1.00 54.22 305 ALA C CA 1
ATOM 8846 C C . ALA D 2 225 ? 131.459 134.590 88.830 1.00 54.15 305 ALA C C 1
ATOM 8847 O O . ALA D 2 225 ? 130.425 135.229 88.617 1.00 57.06 305 ALA C O 1
ATOM 8849 N N . THR D 2 226 ? 131.465 133.408 89.442 1.00 43.76 306 THR C N 1
ATOM 8850 C CA . THR D 2 226 ? 130.220 132.775 89.854 1.00 34.77 306 THR C CA 1
ATOM 8851 C C . THR D 2 226 ? 130.173 132.586 91.364 1.00 31.91 306 THR C C 1
ATOM 8852 O O . THR D 2 226 ? 129.193 132.965 92.011 1.00 33.73 306 THR C O 1
ATOM 8856 N N . LEU D 2 227 ? 131.233 132.020 91.937 1.00 29.57 307 LEU C N 1
ATOM 8857 C CA . LEU D 2 227 ? 131.262 131.758 93.371 1.00 32.38 307 LEU C CA 1
ATOM 8858 C C . LEU D 2 227 ? 131.437 133.039 94.181 1.00 33.63 307 LEU C C 1
ATOM 8859 O O . LEU D 2 227 ? 130.712 133.263 95.155 1.00 35.57 307 LEU C O 1
ATOM 8864 N N . SER D 2 228 ? 132.382 133.894 93.783 1.00 36.44 308 SER C N 1
ATOM 8865 C CA . SER D 2 228 ? 132.550 135.175 94.460 1.00 28.94 308 SER C CA 1
ATOM 8866 C C . SER D 2 228 ? 131.335 136.068 94.254 1.00 34.27 308 SER C C 1
ATOM 8867 O O . SER D 2 228 ? 130.920 136.786 95.172 1.00 46.96 308 SER C O 1
ATOM 8870 N N . MET D 2 229 ? 130.759 136.048 93.051 1.00 34.10 309 MET C N 1
ATOM 8871 C CA . MET D 2 229 ? 129.551 136.827 92.806 1.00 35.43 309 MET C CA 1
ATOM 8872 C C . MET D 2 229 ? 128.404 136.347 93.682 1.00 33.65 309 MET C C 1
ATOM 8873 O O . MET D 2 229 ? 127.653 137.159 94.231 1.00 40.98 309 MET C O 1
ATOM 8878 N N . ALA D 2 230 ? 128.250 135.029 93.824 1.00 30.80 310 ALA C N 1
ATOM 8879 C CA . ALA D 2 230 ? 127.209 134.495 94.693 1.00 22.43 310 ALA C CA 1
ATOM 8880 C C . ALA D 2 230 ? 127.459 134.870 96.147 1.00 35.42 310 ALA C C 1
ATOM 8881 O O . ALA D 2 230 ? 126.520 135.198 96.881 1.00 52.46 310 ALA C O 1
ATOM 8883 N N . TYR D 2 231 ? 128.720 134.830 96.579 1.00 29.52 311 TYR C N 1
ATOM 8884 C CA . TYR D 2 231 ? 129.060 135.230 97.942 1.00 19.56 311 TYR C CA 1
ATOM 8885 C C . TYR D 2 231 ? 128.690 136.688 98.196 1.00 37.30 311 TYR C C 1
ATOM 8886 O O . TYR D 2 231 ? 128.051 137.016 99.204 1.00 37.39 311 TYR C O 1
ATOM 8895 N N . ALA D 2 232 ? 129.068 137.577 97.273 1.00 32.26 312 ALA C N 1
ATOM 8896 C CA . ALA D 2 232 ? 128.765 138.997 97.428 1.00 14.11 312 ALA C CA 1
ATOM 8897 C C . ALA D 2 232 ? 127.265 139.259 97.381 1.00 13.20 312 ALA C C 1
ATOM 8898 O O . ALA D 2 232 ? 126.746 140.087 98.143 1.00 33.46 312 ALA C O 1
ATOM 8900 N N . ALA D 2 233 ? 126.553 138.579 96.482 1.00 17.32 313 ALA C N 1
ATOM 8901 C CA . ALA D 2 233 ? 125.111 138.760 96.392 1.00 16.27 313 ALA C CA 1
ATOM 8902 C C . ALA D 2 233 ? 124.418 138.281 97.658 1.00 21.23 313 ALA C C 1
ATOM 8903 O O . ALA D 2 233 ? 123.463 138.910 98.122 1.00 25.13 313 ALA C O 1
ATOM 8905 N N . ALA D 2 234 ? 124.884 137.171 98.235 1.00 25.50 314 ALA C N 1
ATOM 8906 C CA . ALA D 2 234 ? 124.326 136.712 99.502 1.00 16.55 314 ALA C CA 1
ATOM 8907 C C . ALA D 2 234 ? 124.639 137.690 100.625 1.00 37.43 314 ALA C C 1
ATOM 8908 O O . ALA D 2 234 ? 123.818 137.892 101.527 1.00 43.70 314 ALA C O 1
ATOM 8910 N N . ARG D 2 235 ? 125.825 138.301 100.591 1.00 43.26 315 ARG C N 1
ATOM 8911 C CA . ARG D 2 235 ? 126.159 139.343 101.558 1.00 23.91 315 ARG C CA 1
ATOM 8912 C C . ARG D 2 235 ? 125.166 140.496 101.481 1.00 27.35 315 ARG C C 1
ATOM 8913 O O . ARG D 2 235 ? 124.610 140.930 102.500 1.00 38.54 315 ARG C O 1
ATOM 8921 N N . PHE D 2 236 ? 124.913 140.992 100.269 1.00 40.58 316 PHE C N 1
ATOM 8922 C CA . PHE D 2 236 ? 123.969 142.095 100.116 1.00 28.52 316 PHE C CA 1
ATOM 8923 C C . PHE D 2 236 ? 122.556 141.672 100.502 1.00 30.83 316 PHE C C 1
ATOM 8924 O O . PHE D 2 236 ? 121.800 142.463 101.077 1.00 44.20 316 PHE C O 1
ATOM 8932 N N . VAL D 2 237 ? 122.177 140.431 100.190 1.00 16.84 317 VAL C N 1
ATOM 8933 C CA . VAL D 2 237 ? 120.834 139.961 100.510 1.00 11.08 317 VAL C CA 1
ATOM 8934 C C . VAL D 2 237 ? 120.639 139.871 102.017 1.00 22.57 317 VAL C C 1
ATOM 8935 O O . VAL D 2 237 ? 119.594 140.268 102.542 1.00 44.94 317 VAL C O 1
ATOM 8939 N N . GLU D 2 238 ? 121.631 139.345 102.739 1.00 20.32 318 GLU C N 1
ATOM 8940 C CA . GLU D 2 238 ? 121.504 139.289 104.190 1.00 25.95 318 GLU C CA 1
ATOM 8941 C C . GLU D 2 238 ? 121.522 140.684 104.799 1.00 39.11 318 GLU C C 1
ATOM 8942 O O . GLU D 2 238 ? 120.837 140.927 105.797 1.00 46.12 318 GLU C O 1
ATOM 8948 N N . SER D 2 239 ? 122.276 141.616 104.206 1.00 31.78 319 SER C N 1
ATOM 8949 C CA . SER D 2 239 ? 122.222 143.000 104.667 1.00 31.85 319 SER C CA 1
ATOM 8950 C C . SER D 2 239 ? 120.824 143.582 104.492 1.00 33.07 319 SER C C 1
ATOM 8951 O O . SER D 2 239 ? 120.295 144.246 105.391 1.00 49.26 319 SER C O 1
ATOM 8954 N N . SER D 2 240 ? 120.207 143.336 103.335 1.00 30.41 320 SER C N 1
ATOM 8955 C CA . SER D 2 240 ? 118.860 143.839 103.089 1.00 29.87 320 SER C CA 1
ATOM 8956 C C . SER D 2 240 ? 117.847 143.198 104.029 1.00 26.87 320 SER C C 1
ATOM 8957 O O . SER D 2 240 ? 116.907 143.858 104.484 1.00 40.88 320 SER C O 1
ATOM 8960 N N . LEU D 2 241 ? 118.016 141.910 104.325 1.00 26.53 321 LEU C N 1
ATOM 8961 C CA . LEU D 2 241 ? 117.119 141.246 105.266 1.00 35.40 321 LEU C CA 1
ATOM 8962 C C . LEU D 2 241 ? 117.284 141.805 106.675 1.00 43.26 321 LEU C C 1
ATOM 8963 O O . LEU D 2 241 ? 116.296 141.981 107.400 1.00 51.62 321 LEU C O 1
ATOM 8968 N N . ARG D 2 242 ? 118.524 142.091 107.079 1.00 37.91 322 ARG C N 1
ATOM 8969 C CA . ARG D 2 242 ? 118.750 142.741 108.365 1.00 33.52 322 ARG C CA 1
ATOM 8970 C C . ARG D 2 242 ? 118.083 144.108 108.407 1.00 34.78 322 ARG C C 1
ATOM 8971 O O . ARG D 2 242 ? 117.462 144.475 109.412 1.00 41.42 322 ARG C O 1
ATOM 8979 N N . ALA D 2 243 ? 118.200 144.874 107.320 1.00 42.20 323 ALA C N 1
ATOM 8980 C CA . ALA D 2 243 ? 117.526 146.165 107.241 1.00 32.93 323 ALA C CA 1
ATOM 8981 C C . ALA D 2 243 ? 116.017 146.006 107.369 1.00 34.07 323 ALA C C 1
ATOM 8982 O O . ALA D 2 243 ? 115.359 146.787 108.066 1.00 46.46 323 ALA C O 1
ATOM 8984 N N . LEU D 2 244 ? 115.451 145.001 106.700 1.00 34.86 324 LEU C N 1
ATOM 8985 C CA . LEU D 2 244 ? 114.029 144.713 106.842 1.00 35.95 324 LEU C CA 1
ATOM 8986 C C . LEU D 2 244 ? 113.667 144.315 108.264 1.00 36.73 324 LEU C C 1
ATOM 8987 O O . LEU D 2 244 ? 112.525 144.529 108.684 1.00 40.46 324 LEU C O 1
ATOM 8992 N N . ASP D 2 245 ? 114.606 143.740 109.010 1.00 45.41 325 ASP C N 1
ATOM 8993 C CA . ASP D 2 245 ? 114.350 143.326 110.383 1.00 50.94 325 ASP C CA 1
ATOM 8994 C C . ASP D 2 245 ? 114.486 144.466 111.383 1.00 52.71 325 ASP C C 1
ATOM 8995 O O . ASP D 2 245 ? 114.268 144.251 112.579 1.00 52.87 325 ASP C O 1
ATOM 9000 N N . GLY D 2 246 ? 114.834 145.665 110.928 1.00 43.26 326 GLY C N 1
ATOM 9001 C CA . GLY D 2 246 ? 114.972 146.807 111.804 1.00 38.52 326 GLY C CA 1
ATOM 9002 C C . GLY D 2 246 ? 116.379 147.124 112.253 1.00 42.49 326 GLY C C 1
ATOM 9003 O O . GLY D 2 246 ? 116.545 147.947 113.160 1.00 47.94 326 GLY C O 1
ATOM 9004 N N . ASP D 2 247 ? 117.393 146.496 111.663 1.00 37.82 327 ASP C N 1
ATOM 9005 C CA . ASP D 2 247 ? 118.769 146.815 112.013 1.00 43.10 327 ASP C CA 1
ATOM 9006 C C . ASP D 2 247 ? 119.083 148.259 111.644 1.00 49.53 327 ASP C C 1
ATOM 9007 O O . ASP D 2 247 ? 118.712 148.740 110.570 1.00 51.74 327 ASP C O 1
ATOM 9012 N N . GLY D 2 248 ? 119.768 148.953 112.547 1.00 51.02 328 GLY C N 1
ATOM 9013 C CA . GLY D 2 248 ? 120.130 150.341 112.355 1.00 47.05 328 GLY C CA 1
ATOM 9014 C C . GLY D 2 248 ? 121.556 150.590 111.920 1.00 51.72 328 GLY C C 1
ATOM 9015 O O . GLY D 2 248 ? 121.997 151.745 111.942 1.00 52.99 328 GLY C O 1
ATOM 9016 N N . ASP D 2 249 ? 122.294 149.557 111.527 1.00 51.04 329 ASP C N 1
ATOM 9017 C CA . ASP D 2 249 ? 123.688 149.705 111.119 1.00 50.82 329 ASP C CA 1
ATOM 9018 C C . ASP D 2 249 ? 123.939 148.938 109.825 1.00 55.64 329 ASP C C 1
ATOM 9019 O O . ASP D 2 249 ? 124.928 148.218 109.681 1.00 59.54 329 ASP C O 1
ATOM 9024 N N 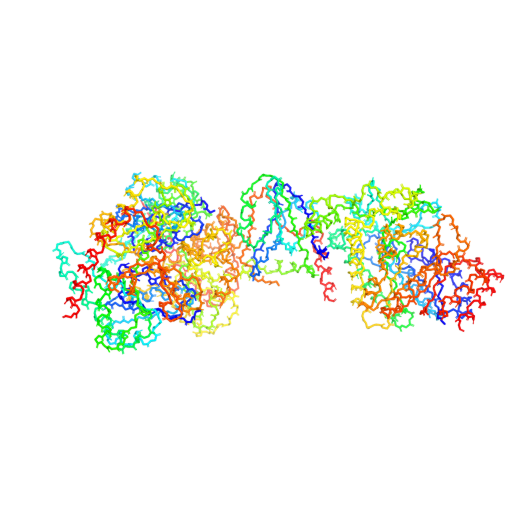. VAL D 2 250 ? 123.037 149.088 108.862 1.00 51.69 330 VAL C N 1
ATOM 9025 C CA . VAL D 2 250 ? 123.176 148.453 107.554 1.00 45.32 330 VAL C CA 1
ATOM 9026 C C . VAL D 2 250 ? 123.742 149.516 106.620 1.00 36.60 330 VAL C C 1
ATOM 9027 O O . VAL D 2 250 ? 123.011 150.278 105.986 1.00 35.51 330 VAL C O 1
ATOM 9031 N N . TYR D 2 251 ? 125.065 149.565 106.531 1.00 46.99 331 TYR C N 1
ATOM 9032 C CA . TYR D 2 251 ? 125.773 150.528 105.693 1.00 52.13 331 TYR C CA 1
ATOM 9033 C C . TYR D 2 251 ? 126.413 149.756 104.544 1.00 59.79 331 TYR C C 1
ATOM 9034 O O . TYR D 2 251 ? 127.480 149.157 104.704 1.00 63.00 331 TYR C O 1
ATOM 9043 N N . GLU D 2 252 ? 125.760 149.779 103.386 1.00 53.70 332 GLU C N 1
ATOM 9044 C CA . GLU D 2 252 ? 126.156 148.954 102.253 1.00 39.20 332 GLU C CA 1
ATOM 9045 C C . GLU D 2 252 ? 126.502 149.829 101.058 1.00 45.92 332 GLU C C 1
ATOM 9046 O O . GLU D 2 252 ? 125.806 150.804 100.771 1.00 60.49 332 GLU C O 1
ATOM 9052 N N . CYS D 2 253 ? 127.584 149.482 100.367 1.00 49.97 333 CYS C N 1
ATOM 9053 C CA . CYS D 2 253 ? 127.992 150.209 99.168 1.00 51.54 333 CYS C CA 1
ATOM 9054 C C . CYS D 2 253 ? 127.157 149.700 98.002 1.00 53.13 333 CYS C C 1
ATOM 9055 O O . CYS D 2 253 ? 127.462 148.664 97.408 1.00 61.30 333 CYS C O 1
ATOM 9058 N N . SER D 2 254 ? 126.100 150.434 97.664 1.00 43.57 334 SER C N 1
ATOM 9059 C CA . SER D 2 254 ? 125.144 150.003 96.656 1.00 41.68 334 SER C CA 1
ATOM 9060 C C . SER D 2 254 ? 125.030 151.047 95.556 1.00 46.74 334 SER C C 1
ATOM 9061 O O . SER D 2 254 ? 125.280 152.235 95.774 1.00 50.74 334 SER C O 1
ATOM 9064 N N . PHE D 2 255 ? 124.655 150.582 94.366 1.00 51.23 335 PHE C N 1
ATOM 9065 C CA . PHE D 2 255 ? 124.446 151.435 93.196 1.00 45.43 335 PHE C CA 1
ATOM 9066 C C . PHE D 2 255 ? 122.963 151.781 93.138 1.00 46.87 335 PHE C C 1
ATOM 9067 O O . PHE D 2 255 ? 122.144 150.982 92.678 1.00 63.02 335 PHE C O 1
ATOM 9075 N N . VAL D 2 256 ? 122.614 152.978 93.606 1.00 41.85 336 VAL C N 1
ATOM 9076 C CA . VAL D 2 256 ? 121.227 153.390 93.757 1.00 47.42 336 VAL C CA 1
ATOM 9077 C C . VAL D 2 256 ? 121.047 154.764 93.128 1.00 56.51 336 VAL C C 1
ATOM 9078 O O . VAL D 2 256 ? 122.010 155.457 92.803 1.00 55.26 336 VAL C O 1
ATOM 9082 N N . GLU D 2 257 ? 119.786 155.155 92.963 1.00 72.42 337 GLU C N 1
ATOM 9083 C CA . GLU D 2 257 ? 119.472 156.508 92.523 1.00 72.82 337 GLU C CA 1
ATOM 9084 C C . GLU D 2 257 ? 119.706 157.477 93.675 1.00 71.09 337 GLU C C 1
ATOM 9085 O O . GLU D 2 257 ? 119.107 157.341 94.747 1.00 69.56 337 GLU C O 1
ATOM 9091 N N . SER D 2 258 ? 120.592 158.445 93.465 1.00 80.98 338 SER C N 1
ATOM 9092 C CA . SER D 2 258 ? 120.985 159.370 94.515 1.00 84.30 338 SER C CA 1
ATOM 9093 C C . SER D 2 258 ? 120.942 160.797 93.993 1.00 85.36 338 SER C C 1
ATOM 9094 O O . SER D 2 258 ? 121.212 161.047 92.815 1.00 84.28 338 SER C O 1
ATOM 9097 N N . THR D 2 259 ? 120.601 161.729 94.880 1.00 87.98 339 THR C N 1
ATOM 9098 C CA . THR D 2 259 ? 120.551 163.147 94.558 1.00 88.98 339 THR C CA 1
ATOM 9099 C C . THR D 2 259 ? 121.815 163.884 94.979 1.00 90.39 339 THR C C 1
ATOM 9100 O O . THR D 2 259 ? 121.819 165.119 95.014 1.00 85.45 339 THR C O 1
ATOM 9104 N N . LEU D 2 260 ? 122.883 163.158 95.303 1.00 92.38 340 LEU C N 1
ATOM 9105 C CA . LEU D 2 260 ? 124.138 163.768 95.721 1.00 92.72 340 LEU C CA 1
ATOM 9106 C C . LEU D 2 260 ? 124.974 164.277 94.555 1.00 94.39 340 LEU C C 1
ATOM 9107 O O . LEU D 2 260 ? 125.989 164.942 94.790 1.00 95.96 340 LEU C O 1
ATOM 9112 N N . THR D 2 261 ? 124.587 163.986 93.317 1.00 92.78 341 THR C N 1
ATOM 9113 C CA . THR D 2 261 ? 125.376 164.394 92.164 1.00 91.05 341 THR C CA 1
ATOM 9114 C C . THR D 2 261 ? 124.455 164.522 90.960 1.00 90.67 341 THR C C 1
ATOM 9115 O O . THR D 2 261 ? 123.278 164.155 91.008 1.00 92.61 341 THR C O 1
ATOM 9119 N N . ASP D 2 262 ? 125.012 165.060 89.872 1.00 87.07 342 ASP C N 1
ATOM 9120 C CA . ASP D 2 262 ? 124.237 165.243 88.650 1.00 89.52 342 ASP C CA 1
ATOM 9121 C C . ASP D 2 262 ? 123.807 163.912 88.046 1.00 90.53 342 ASP C C 1
ATOM 9122 O O . ASP D 2 262 ? 122.768 163.844 87.379 1.00 87.52 342 ASP C O 1
ATOM 9127 N N . LEU D 2 263 ? 124.584 162.858 88.261 1.00 84.10 343 LEU C N 1
ATOM 9128 C CA . LEU D 2 263 ? 124.238 161.551 87.717 1.00 77.86 343 LEU C CA 1
ATOM 9129 C C . LEU D 2 263 ? 122.973 161.027 88.385 1.00 75.96 343 LEU C C 1
ATOM 9130 O O . LEU D 2 263 ? 122.858 161.086 89.615 1.00 76.31 343 LEU C O 1
ATOM 9135 N N . PRO D 2 264 ? 122.002 160.525 87.619 1.00 72.16 344 PRO C N 1
ATOM 9136 C CA . PRO D 2 264 ? 120.795 159.965 88.247 1.00 73.41 344 PRO C CA 1
ATOM 9137 C C . PRO D 2 264 ? 121.083 158.794 89.167 1.00 74.36 344 PRO C C 1
ATOM 9138 O O . PRO D 2 264 ? 120.376 158.613 90.166 1.00 73.46 344 PRO C O 1
ATOM 9142 N N . PHE D 2 265 ? 122.101 157.992 88.862 1.00 69.78 345 PHE C N 1
ATOM 9143 C CA . PHE D 2 265 ? 122.438 156.813 89.647 1.00 69.38 345 PHE C CA 1
ATOM 9144 C C . PHE D 2 265 ? 123.917 156.830 89.997 1.00 68.43 345 PHE C C 1
ATOM 9145 O O . PHE D 2 265 ? 124.757 157.198 89.171 1.00 69.15 345 PHE C O 1
ATOM 9153 N N . PHE D 2 266 ? 124.226 156.425 91.225 1.00 59.36 346 PHE C N 1
ATOM 9154 C CA . PHE D 2 266 ? 125.590 156.428 91.724 1.00 58.52 346 PHE C CA 1
ATOM 9155 C C . PHE D 2 266 ? 125.733 155.289 92.721 1.00 65.05 346 PHE C C 1
ATOM 9156 O O . PHE D 2 266 ? 124.766 154.907 93.385 1.00 69.16 346 PHE C O 1
ATOM 9164 N N . ALA D 2 267 ? 126.940 154.735 92.811 1.00 65.13 347 ALA C N 1
ATOM 9165 C CA . ALA D 2 267 ? 127.228 153.640 93.732 1.00 56.27 347 ALA C CA 1
ATOM 9166 C C . ALA D 2 267 ? 127.988 154.203 94.924 1.00 57.11 347 ALA C C 1
ATOM 9167 O O . ALA D 2 267 ? 129.171 154.535 94.813 1.00 55.64 347 ALA C O 1
ATOM 9169 N N . SER D 2 268 ? 127.311 154.283 96.065 1.00 66.21 348 SER C N 1
ATOM 9170 C CA . SER D 2 268 ? 127.885 154.880 97.261 1.00 64.16 348 SER C CA 1
ATOM 9171 C C . SER D 2 268 ? 127.460 154.072 98.476 1.00 67.86 348 SER C C 1
ATOM 9172 O O . SER D 2 268 ? 126.589 153.203 98.399 1.00 73.26 348 SER C O 1
ATOM 9175 N N . ARG D 2 269 ? 128.110 154.355 99.601 1.00 67.28 349 ARG C N 1
ATOM 9176 C CA . ARG D 2 269 ? 127.685 153.781 100.867 1.00 64.06 349 ARG C CA 1
ATOM 9177 C C . ARG D 2 269 ? 126.348 154.387 101.268 1.00 64.48 349 ARG C C 1
ATOM 9178 O O . ARG D 2 269 ? 126.207 155.610 101.340 1.00 77.26 349 ARG C O 1
ATOM 9186 N N . VAL D 2 270 ? 125.365 153.531 101.523 1.00 45.05 350 VAL C N 1
ATOM 9187 C CA . VAL D 2 270 ? 124.006 153.958 101.818 1.00 50.16 350 VAL C CA 1
ATOM 9188 C C . VAL D 2 270 ? 123.531 153.249 103.076 1.00 47.30 350 VAL C C 1
ATOM 9189 O O . VAL D 2 270 ? 124.013 152.160 103.412 1.00 55.05 350 VAL C O 1
ATOM 9193 N N . LYS D 2 271 ? 122.586 153.875 103.771 1.00 48.62 351 LYS C N 1
ATOM 9194 C CA . LYS D 2 271 ? 121.958 153.289 104.948 1.00 56.77 351 LYS C CA 1
ATOM 9195 C C . LYS D 2 271 ? 120.617 152.703 104.525 1.00 52.81 351 LYS C C 1
ATOM 9196 O O . LYS D 2 271 ? 119.803 153.380 103.887 1.00 61.75 351 LYS C O 1
ATOM 9202 N N . ILE D 2 272 ? 120.393 151.442 104.872 1.00 31.52 352 ILE C N 1
ATOM 9203 C CA . ILE D 2 272 ? 119.209 150.711 104.448 1.00 37.58 352 ILE C CA 1
ATOM 9204 C C . ILE D 2 272 ? 118.334 150.455 105.664 1.00 38.07 352 ILE C C 1
ATOM 9205 O O . ILE D 2 272 ? 118.808 149.947 106.688 1.00 37.56 352 ILE C O 1
ATOM 9210 N N . GLY D 2 273 ? 117.062 150.819 105.556 1.00 42.90 353 GLY C N 1
ATOM 9211 C CA . GLY D 2 273 ? 116.096 150.566 106.604 1.00 45.15 353 GLY C CA 1
ATOM 9212 C C . GLY D 2 273 ? 114.900 149.798 106.085 1.00 45.04 353 GLY C C 1
ATOM 9213 O O . GLY D 2 273 ? 114.906 149.340 104.939 1.00 56.63 353 GLY C O 1
ATOM 9214 N N . LYS D 2 274 ? 113.862 149.662 106.913 1.00 45.41 354 LYS C N 1
ATOM 9215 C CA . LYS D 2 274 ? 112.690 148.889 106.513 1.00 48.15 354 LYS C CA 1
ATOM 9216 C C . LYS D 2 274 ? 112.013 149.482 105.284 1.00 49.08 354 LYS C C 1
ATOM 9217 O O . LYS D 2 274 ? 111.354 148.757 104.530 1.00 52.52 354 LYS C O 1
ATOM 9223 N N . ASN D 2 275 ? 112.159 150.785 105.065 1.00 51.87 355 ASN C N 1
ATOM 9224 C CA . ASN D 2 275 ? 111.574 151.450 103.909 1.00 56.90 355 ASN C CA 1
ATOM 9225 C C . ASN D 2 275 ? 112.524 151.525 102.722 1.00 59.25 355 ASN C C 1
ATOM 9226 O O . ASN D 2 275 ? 112.154 152.090 101.688 1.00 66.75 355 ASN C O 1
ATOM 9231 N N . GLY D 2 276 ? 113.730 150.978 102.841 1.00 43.51 356 GLY C N 1
ATOM 9232 C CA . GLY D 2 276 ? 114.665 150.994 101.735 1.00 45.85 356 GLY C CA 1
ATOM 9233 C C . GLY D 2 276 ? 115.822 151.949 101.930 1.00 38.28 356 GLY C C 1
ATOM 9234 O O . GLY D 2 276 ? 116.553 151.853 102.917 1.00 37.27 356 GLY C O 1
ATOM 9235 N N . LEU D 2 277 ? 115.990 152.886 100.998 1.00 49.69 357 LEU C N 1
ATOM 9236 C CA . LEU D 2 277 ? 117.086 153.853 101.043 1.00 56.90 357 LEU C CA 1
ATOM 9237 C C . LEU D 2 277 ? 116.790 154.871 102.141 1.00 61.17 357 LEU C C 1
ATOM 9238 O O . LEU D 2 277 ? 116.257 155.958 101.902 1.00 59.93 357 LEU C O 1
ATOM 9243 N N . GLU D 2 278 ? 117.135 154.503 103.379 1.00 67.44 358 GLU C N 1
ATOM 9244 C CA . GLU D 2 278 ? 116.809 155.363 104.511 1.00 61.35 358 GLU C CA 1
ATOM 9245 C C . GLU D 2 278 ? 117.560 156.685 104.430 1.00 65.48 358 GLU C C 1
ATOM 9246 O O . GLU D 2 278 ? 116.988 157.750 104.688 1.00 71.62 358 GLU C O 1
ATOM 9252 N N . ALA D 2 279 ? 118.840 156.638 104.067 1.00 77.13 359 ALA C N 1
ATOM 9253 C CA . ALA D 2 279 ? 119.638 157.843 103.903 1.00 79.79 359 ALA C CA 1
ATOM 9254 C C . ALA D 2 279 ? 120.833 157.528 103.017 1.00 81.02 359 ALA C C 1
ATOM 9255 O O . ALA D 2 279 ? 121.203 156.366 102.829 1.00 79.63 359 ALA C O 1
ATOM 9257 N N . VAL D 2 280 ? 121.433 158.582 102.471 1.00 89.98 360 VAL C N 1
ATOM 9258 C CA . VAL D 2 280 ? 122.636 158.481 101.654 1.00 89.40 360 VAL C CA 1
ATOM 9259 C C . VAL D 2 280 ? 123.729 159.309 102.314 1.00 93.05 360 VAL C C 1
ATOM 9260 O O . VAL D 2 280 ? 123.534 160.499 102.587 1.00 93.74 360 VAL C O 1
ATOM 9264 N N . ILE D 2 281 ? 124.872 158.680 102.570 1.00 92.02 361 ILE C N 1
ATOM 9265 C CA . ILE D 2 281 ? 125.992 159.359 103.214 1.00 98.35 361 ILE C CA 1
ATOM 9266 C C . ILE D 2 281 ? 126.665 160.271 102.196 1.00 99.58 361 ILE C C 1
ATOM 9267 O O . ILE D 2 281 ? 126.996 159.842 101.085 1.00 98.14 361 ILE C O 1
ATOM 9272 N N . GLU D 2 282 ? 126.863 161.536 102.572 1.00 102.14 362 GLU C N 1
ATOM 9273 C CA . GLU D 2 282 ? 127.518 162.486 101.681 1.00 101.23 362 GLU C CA 1
ATOM 9274 C C . GLU D 2 282 ? 129.025 162.531 101.897 1.00 102.28 362 GLU C C 1
ATOM 9275 O O . GLU D 2 282 ? 129.771 162.859 100.966 1.00 103.18 362 GLU C O 1
ATOM 9281 N N . SER D 2 283 ? 129.491 162.185 103.100 1.00 103.67 363 SER C N 1
ATOM 9282 C CA . SER D 2 283 ? 130.908 162.290 103.427 1.00 103.18 363 SER C CA 1
ATOM 9283 C C . SER D 2 283 ? 131.783 161.399 102.558 1.00 104.62 363 SER C C 1
ATOM 9284 O O . SER D 2 283 ? 132.996 161.631 102.491 1.00 104.91 363 SER C O 1
ATOM 9287 N N . ASP D 2 284 ? 131.205 160.395 101.892 1.00 102.95 364 ASP C N 1
ATOM 9288 C CA . ASP D 2 284 ? 131.984 159.575 100.970 1.00 103.74 364 ASP C CA 1
ATOM 9289 C C . ASP D 2 284 ? 132.585 160.412 99.851 1.00 102.11 364 ASP C C 1
ATOM 9290 O O . ASP D 2 284 ? 133.603 160.026 99.264 1.00 103.68 364 ASP C O 1
ATOM 9295 N N . LEU D 2 285 ? 131.977 161.557 99.541 1.00 98.02 365 LEU C N 1
ATOM 9296 C CA . LEU D 2 285 ? 132.503 162.474 98.541 1.00 99.62 365 LEU C CA 1
ATOM 9297 C C . LEU D 2 285 ? 133.136 163.710 99.167 1.00 101.73 365 LEU C C 1
ATOM 9298 O O . LEU D 2 285 ? 133.283 164.735 98.493 1.00 102.12 365 LEU C O 1
ATOM 9303 N N . GLN D 2 286 ? 133.509 163.634 100.443 1.00 105.54 366 GLN C N 1
ATOM 9304 C CA . GLN D 2 286 ? 134.184 164.721 101.135 1.00 104.02 366 GLN C CA 1
ATOM 9305 C C . GLN D 2 286 ? 135.499 164.211 101.704 1.00 105.62 366 GLN C C 1
ATOM 9306 O O . GLN D 2 286 ? 135.532 163.187 102.392 1.00 105.62 366 GLN C O 1
ATOM 9312 N N . GLY D 2 287 ? 136.579 164.931 101.415 1.00 110.43 367 GLY C N 1
ATOM 9313 C CA . GLY D 2 287 ? 137.899 164.540 101.863 1.00 111.28 367 GLY C CA 1
ATOM 9314 C C . GLY D 2 287 ? 138.717 163.752 100.866 1.00 110.55 367 GLY C C 1
ATOM 9315 O O . GLY D 2 287 ? 139.766 163.216 101.240 1.00 108.70 367 GLY C O 1
ATOM 9316 N N . LEU D 2 288 ? 138.276 163.663 99.616 1.00 106.08 368 LEU C N 1
ATOM 9317 C CA . LEU D 2 288 ? 139.012 162.931 98.597 1.00 104.60 368 LEU C CA 1
ATOM 9318 C C . LEU D 2 288 ? 140.242 163.714 98.153 1.00 105.00 368 LEU C C 1
ATOM 9319 O O . LEU D 2 288 ? 140.296 164.943 98.258 1.00 108.39 368 LEU C O 1
ATOM 9324 N N . THR D 2 289 ? 141.238 162.987 97.654 1.00 99.74 369 THR C N 1
ATOM 9325 C CA . THR D 2 289 ? 142.443 163.612 97.134 1.00 101.15 369 THR C CA 1
ATOM 9326 C C . THR D 2 289 ? 142.306 163.841 95.628 1.00 103.29 369 THR C C 1
ATOM 9327 O O . THR D 2 289 ? 141.301 163.486 95.005 1.00 102.74 369 THR C O 1
ATOM 9331 N N . GLU D 2 290 ? 143.335 164.451 95.032 1.00 113.45 370 GLU C N 1
ATOM 9332 C CA . GLU D 2 290 ? 143.269 164.785 93.612 1.00 115.28 370 GLU C CA 1
ATOM 9333 C C . GLU D 2 290 ? 143.221 163.542 92.728 1.00 114.79 370 GLU C C 1
ATOM 9334 O O . GLU D 2 290 ? 142.657 163.591 91.628 1.00 114.77 370 GLU C O 1
ATOM 9340 N N . TYR D 2 291 ? 143.779 162.422 93.192 1.00 108.77 371 TYR C N 1
ATOM 9341 C CA . TYR D 2 291 ? 143.660 161.174 92.445 1.00 107.95 371 TYR C CA 1
ATOM 9342 C C . TYR D 2 291 ? 142.201 160.754 92.334 1.00 109.25 371 TYR C C 1
ATOM 9343 O O . TYR D 2 291 ? 141.697 160.476 91.235 1.00 108.68 371 TYR C O 1
ATOM 9352 N N . GLU D 2 292 ? 141.502 160.721 93.472 1.00 106.18 372 GLU C N 1
ATOM 9353 C CA . GLU D 2 292 ? 140.075 160.438 93.456 1.00 105.04 372 GLU C CA 1
ATOM 9354 C C . GLU D 2 292 ? 139.313 161.475 92.649 1.00 106.64 372 GLU C C 1
ATOM 9355 O O . GLU D 2 292 ? 138.326 161.137 91.999 1.00 105.88 372 GLU C O 1
ATOM 9361 N N . GLN D 2 293 ? 139.768 162.729 92.645 1.00 108.43 373 GLN C N 1
ATOM 9362 C CA . GLN D 2 293 ? 139.050 163.769 91.911 1.00 109.92 373 GLN C CA 1
ATOM 9363 C C . GLN D 2 293 ? 139.128 163.545 90.402 1.00 112.05 373 GLN C C 1
ATOM 9364 O O . GLN D 2 293 ? 138.107 163.591 89.703 1.00 111.59 373 GLN C O 1
ATOM 9370 N N . LYS D 2 294 ? 140.332 163.304 89.877 1.00 114.40 374 LYS C N 1
ATOM 9371 C CA . LYS D 2 294 ? 140.467 163.058 88.442 1.00 114.13 374 LYS C CA 1
ATOM 9372 C C . LYS D 2 294 ? 139.769 161.765 88.033 1.00 113.59 374 LYS C C 1
ATOM 9373 O O . LYS D 2 294 ? 139.053 161.721 87.015 1.00 114.21 374 LYS C O 1
ATOM 9379 N N . ALA D 2 295 ? 139.965 160.697 88.812 1.00 100.42 375 ALA C N 1
ATOM 9380 C CA . ALA D 2 295 ? 139.300 159.445 88.484 1.00 100.65 375 ALA C CA 1
ATOM 9381 C C . ALA D 2 295 ? 137.789 159.575 88.613 1.00 100.81 375 ALA C C 1
ATOM 9382 O O . ALA D 2 295 ? 137.051 158.907 87.888 1.00 102.23 375 ALA C O 1
ATOM 9384 N N . LEU D 2 296 ? 137.312 160.466 89.487 1.00 96.32 376 LEU C N 1
ATOM 9385 C CA . LEU D 2 296 ? 135.882 160.715 89.607 1.00 97.14 376 LEU C CA 1
ATOM 9386 C C . LEU D 2 296 ? 135.354 161.512 88.426 1.00 98.27 376 LEU C C 1
ATOM 9387 O O . LEU D 2 296 ? 134.207 161.321 88.025 1.00 100.19 376 LEU C O 1
ATOM 9392 N N . GLU D 2 297 ? 136.161 162.409 87.862 1.00 99.27 377 GLU C N 1
ATOM 9393 C CA . GLU D 2 297 ? 135.759 163.076 86.625 1.00 99.76 377 GLU C CA 1
ATOM 9394 C C . GLU D 2 297 ? 135.575 162.064 85.498 1.00 101.06 377 GLU C C 1
ATOM 9395 O O . GLU D 2 297 ? 134.537 162.043 84.813 1.00 102.11 377 GLU C O 1
ATOM 9401 N N . ALA D 2 298 ? 136.576 161.201 85.302 1.00 95.37 378 ALA C N 1
ATOM 9402 C CA . ALA D 2 298 ? 136.463 160.177 84.263 1.00 94.86 378 ALA C CA 1
ATOM 9403 C C . ALA D 2 298 ? 135.296 159.236 84.549 1.00 95.02 378 ALA C C 1
ATOM 9404 O O . ALA D 2 298 ? 134.563 158.830 83.635 1.00 94.14 378 ALA C O 1
ATOM 9406 N N . LEU D 2 299 ? 135.108 158.892 85.823 1.00 93.73 379 LEU C N 1
ATOM 9407 C CA . LEU D 2 299 ? 134.005 158.043 86.248 1.00 93.06 379 LEU C CA 1
ATOM 9408 C C . LEU D 2 299 ? 132.659 158.697 85.966 1.00 92.59 379 LEU C C 1
ATOM 9409 O O . LEU D 2 299 ? 131.711 158.025 85.550 1.00 94.59 379 LEU C O 1
ATOM 9414 N N . LYS D 2 300 ? 132.551 160.003 86.206 1.00 90.60 380 LYS C N 1
ATOM 9415 C CA . LYS D 2 300 ? 131.321 160.724 85.907 1.00 90.96 380 LYS C CA 1
ATOM 9416 C C . LYS D 2 300 ? 131.008 160.662 84.423 1.00 90.95 380 LYS C C 1
ATOM 9417 O O . LYS D 2 300 ? 129.857 160.433 84.032 1.00 89.53 380 LYS C O 1
ATOM 9423 N N . VAL D 2 301 ? 132.027 160.848 83.580 1.00 93.38 381 VAL C N 1
ATOM 9424 C CA . VAL D 2 301 ? 131.808 160.758 82.135 1.00 96.10 381 VAL C CA 1
ATOM 9425 C C . VAL D 2 301 ? 131.314 159.363 81.757 1.00 94.72 381 VAL C C 1
ATOM 9426 O O . VAL D 2 301 ? 130.338 159.205 81.004 1.00 93.66 381 VAL C O 1
ATOM 9430 N N . GLU D 2 302 ? 131.975 158.329 82.286 1.00 91.68 382 GLU C N 1
ATOM 9431 C CA . GLU D 2 302 ? 131.609 156.958 81.934 1.00 91.09 382 GLU C CA 1
ATOM 9432 C C . GLU D 2 302 ? 130.200 156.611 82.404 1.00 87.97 382 GLU C C 1
ATOM 9433 O O . GLU D 2 302 ? 129.432 155.977 81.670 1.00 88.99 382 GLU C O 1
ATOM 9439 N N . LEU D 2 303 ? 129.844 157.008 83.629 1.00 83.56 383 LEU C N 1
ATOM 9440 C CA . LEU D 2 303 ? 128.497 156.748 84.129 1.00 82.32 383 LEU C CA 1
ATOM 9441 C C . LEU D 2 303 ? 127.450 157.515 83.341 1.00 86.59 383 LEU C C 1
ATOM 9442 O O . LEU D 2 303 ? 126.355 157.000 83.102 1.00 85.13 383 LEU C O 1
ATOM 9447 N N . LYS D 2 304 ? 127.752 158.751 82.938 1.00 91.97 384 LYS C N 1
ATOM 9448 C CA . LYS D 2 304 ? 126.803 159.475 82.102 1.00 90.88 384 LYS C CA 1
ATOM 9449 C C . LYS D 2 304 ? 126.555 158.727 80.801 1.00 92.44 384 LYS C C 1
ATOM 9450 O O . LYS D 2 304 ? 125.401 158.547 80.389 1.00 92.63 384 LYS C O 1
ATOM 9456 N N . ALA D 2 305 ? 127.625 158.243 80.163 1.00 90.37 385 ALA C N 1
ATOM 9457 C CA . ALA D 2 305 ? 127.466 157.490 78.921 1.00 89.27 385 ALA C CA 1
ATOM 9458 C C . ALA D 2 305 ? 126.652 156.216 79.141 1.00 89.57 385 ALA C C 1
ATOM 9459 O O . ALA D 2 305 ? 125.745 155.899 78.361 1.00 88.53 385 ALA C O 1
ATOM 9461 N N . SER D 2 306 ? 126.961 155.474 80.209 1.00 85.66 386 SER C N 1
ATOM 9462 C CA . SER D 2 306 ? 126.280 154.205 80.455 1.00 80.16 386 SER C CA 1
ATOM 9463 C C . SER D 2 306 ? 124.807 154.412 80.792 1.00 80.03 386 SER C C 1
ATOM 9464 O O . SER D 2 306 ? 123.942 153.667 80.312 1.00 79.14 386 SER C O 1
ATOM 9467 N N . ILE D 2 307 ? 124.501 155.411 81.621 1.00 81.20 387 ILE C N 1
ATOM 9468 C CA . ILE D 2 307 ? 123.113 155.694 81.965 1.00 82.49 387 ILE C CA 1
ATOM 9469 C C . ILE D 2 307 ? 122.349 156.169 80.738 1.00 87.11 387 ILE C C 1
ATOM 9470 O O . ILE D 2 307 ? 121.175 155.830 80.557 1.00 86.31 387 ILE C O 1
ATOM 9475 N N . ASP D 2 308 ? 122.997 156.950 79.867 1.00 90.68 388 ASP C N 1
ATOM 9476 C CA . ASP D 2 308 ? 122.336 157.365 78.635 1.00 87.57 388 ASP C CA 1
ATOM 9477 C C . ASP D 2 308 ? 122.045 156.171 77.733 1.00 88.90 388 ASP C C 1
ATOM 9478 O O . ASP D 2 308 ? 120.976 156.099 77.116 1.00 89.65 388 ASP C O 1
ATOM 9483 N N . LYS D 2 309 ? 122.983 155.223 77.643 1.00 90.04 389 LYS C N 1
ATOM 9484 C CA . LYS D 2 309 ? 122.735 154.014 76.859 1.00 89.88 389 LYS C CA 1
ATOM 9485 C C . LYS D 2 309 ? 121.572 153.210 77.433 1.00 89.61 389 LYS C C 1
ATOM 9486 O O . LYS D 2 309 ? 120.710 152.721 76.689 1.00 88.69 389 LYS C O 1
ATOM 9492 N N . GLY D 2 310 ? 121.535 153.065 78.759 1.00 87.35 390 GLY C N 1
ATOM 9493 C CA . GLY D 2 310 ? 120.427 152.360 79.384 1.00 85.05 390 GLY C CA 1
ATOM 9494 C C . GLY D 2 310 ? 119.097 153.052 79.159 1.00 85.97 390 GLY C C 1
ATOM 9495 O O . GLY D 2 310 ? 118.076 152.397 78.934 1.00 84.87 390 GLY C O 1
ATOM 9496 N N . VAL D 2 311 ? 119.091 154.385 79.217 1.00 88.92 391 VAL C N 1
ATOM 9497 C CA . VAL D 2 311 ? 117.874 155.147 78.948 1.00 90.24 391 VAL C CA 1
ATOM 9498 C C . VAL D 2 311 ? 117.427 154.940 77.508 1.00 90.64 391 VAL C C 1
ATOM 9499 O O . VAL D 2 311 ? 116.235 154.752 77.231 1.00 87.41 391 VAL C O 1
ATOM 9503 N N . ALA D 2 312 ? 118.377 154.964 76.571 1.00 94.80 392 ALA C N 1
ATOM 9504 C CA . ALA D 2 312 ? 118.044 154.758 75.167 1.00 93.89 392 ALA C CA 1
ATOM 9505 C C . ALA D 2 312 ? 117.428 153.384 74.945 1.00 90.76 392 ALA C C 1
ATOM 9506 O O . ALA D 2 312 ? 116.465 153.245 74.182 1.00 91.28 392 ALA C O 1
ATOM 9508 N N . PHE D 2 313 ? 117.970 152.354 75.599 1.00 90.72 393 PHE C N 1
ATOM 9509 C CA . PHE D 2 313 ? 117.381 151.024 75.456 1.00 93.16 393 PHE C CA 1
ATOM 9510 C C . PHE D 2 313 ? 115.995 150.962 76.090 1.00 92.79 393 PHE C C 1
ATOM 9511 O O . PHE D 2 313 ? 115.051 150.441 75.484 1.00 93.38 393 PHE C O 1
ATOM 9519 N N . ALA D 2 314 ? 115.853 151.477 77.314 1.00 90.44 394 ALA C N 1
ATOM 9520 C CA . ALA D 2 314 ? 114.589 151.341 78.032 1.00 91.83 394 ALA C CA 1
ATOM 9521 C C . ALA D 2 314 ? 113.463 152.094 77.336 1.00 92.11 394 ALA C C 1
ATOM 9522 O O . ALA D 2 314 ? 112.336 151.594 77.245 1.00 90.83 394 ALA C O 1
ATOM 9524 N N . ASN D 2 315 ? 113.744 153.296 76.843 1.00 95.81 395 ASN C N 1
ATOM 9525 C CA . ASN D 2 315 ? 112.727 154.089 76.162 1.00 96.56 395 ASN C CA 1
ATOM 9526 C C . ASN D 2 315 ? 113.142 154.393 74.727 1.00 98.01 395 ASN C C 1
ATOM 9527 O O . ASN D 2 315 ? 112.671 153.752 73.788 1.00 96.43 395 ASN C O 1
#

Radius of gyration: 39.81 Å; Cα contacts (8 Å, |Δi|>4): 2687; chains: 4; bounding box: 51×75×131 Å

Nearest PDB structures (foldseek):
  8j5d-assembly1_A  TM=1.002E+00  e=1.961E-96  Arabidopsis thaliana
  2xgb-assembly1_A  TM=9.799E-01  e=2.279E-56  Hordeum vulgare
  6f9j-assembly1_A  TM=9.713E-01  e=2.575E-55  Hordeum vulgare
  1bfn-assembly1_A  TM=9.761E-01  e=6.391E-55  Glycine max
  7upv-assembly1_A  TM=9.410E-01  e=3.504E-48  Zea mays